Protein AF-U5E9Z9-F1 (afdb_monomer)

pLDDT: mean 71.98, std 27.3, range [23.38, 98.12]

InterPro domains:
  IPR000305 GIY-YIG endonuclease [PS50164] (237-315)
  IPR000305 GIY-YIG endonuclease [SM00465] (238-319)
  IPR006054 DNA polymerase III epsilon subunit, exonuclease domain [TIGR00573] (35-205)
  IPR012337 Ribonuclease H-like superfamily [SSF53098] (31-217)
  IPR013520 Ribonuclease H-like domain [PF00929] (39-196)
  IPR013520 Ribonuclease H-like domain [SM00479] (37-205)
  IPR035901 GIY-YIG endonuclease superfamily [G3DSA:3.40.1440.10] (225-321)
  IPR035901 GIY-YIG endonuclease superfamily [SSF82771] (238-316)
  IPR036397 Ribonuclease H superfamily [G3DSA:3.30.420.10] (33-204)
  IPR047296 UvrC/Cho-like, GIY-YIG domain [cd10434] (235-315)
  IPR050066 UvrABC system protein C [PTHR30562] (225-515)

Sequence (784 aa):
MSDPRPTLLAVPDPVPLPAAARQLAFDELDTPLYDTTFVVVDLETTGTSPDGDSITEIGAVKVRGGEVLGEFATLVNPGFAIPPAIVQITGITTAMVYEAPRIEAVLPGFLEFAAGAVLVAHNARFDTAFLKAAAARQDIAWPNPQVLCTVKLARRVLTRDEAPSARLGVLAQILGASTTPTHRALDDARATVDVLHALIGRVGNQGVHSLTELLDYLPGVTGTQRAKRTFATDLPSAPGVYLFRGPSDEVLYIGTAVNLRRRVRNYFTGSETRGRMKEMVALAIRVDHVVCAHGLEAGVRELRLLAAHAPPYNRRSKFPRRGWWLTLTDEPFPRLTAVRTPSRTALGPFTSRTDAVDVAATIAEFAGLRTCATRLSRSARHTCPPAAVGGCPAARADGDLDAANYAPATHAVLDLFTGRADTLLRAMLDRIETYSAAQHFEAAARLRDRAAAVVTMLHRTQRLAALARLAELIVALPDGEGGWEFSVIRYGRLAAAGTARRGTPPMAIVDQIVASAETVVPDLGDAASSPRHPRPTLPTTITPPGAATSPIAHTADTAGALFTHVARTAHNGLSAHGGPAHDGRAAHDGPAHNDHAAHTHDGRPARNGRAAHDSRPGCNGCAAHDGRPGCNGCAAHDGSAAHDGPAHNDLAAHDGPVHDGCPARNGRAAHDGRFGRNGCAAHDCCPGCNGCAARDGGAAHDGPAVDDSPVAHTADDIPPLRGAPPEEVGVIARWLSKPGARIVRTSDGYCEPLYGAARWKGWAELARTAATTPSAGEQYLAQR

Secondary structure (DSSP, 8-state):
----PPP-PPPPPPPPPP-------GGGG--BTTT--EEEEEEEESSS-TTT--EEEEEEEEEETTEEEEEEEEE-B-SSPPPHHHHHHH---HHHHHSSPBHHHHHHHHHHHTTTSEEEETTTHHHHHHHHHHHHTTT-------EEEHHHHHHHHS-TTT-S---HHHHHHHHT-SSPP-S-HHHHHHHHHHHHHHHHHHHHTTT--BHHHHHHHSS-S-HHHHHGGGGGTSS-SSSEEEEEE-TTS-EEEEEEESSHHHHHHTTSSTT---HHHHHHHHH--EEEEEE-SSHHHHHHHHHHHHHHH--TT-STTS-TT--EEEEE-SSSS--EEEESS--SS-EEEESSHHHHHHHHHHHHHHHT---------TT--------TTT--TT--TT----HHHHHHHHHHHHHHHHTS--HHHHHHHHHHHHHHHTT-HHHHHHHHHHHHHHHHHHHHHHHHHHHHH-S-EEEEEE-SSS-EEEEEEETTEEEEEEEE-TTS-HHHHHHHHHHTS--PPP----SS-S--PPPPPP----PPPPP------------------------------------------------------------------------------------------------------------------------------------PPP-PPPP---------------------------TT-S-TTTT--HHHHHHHHHHTTSTT-EEEEESS-----TTSGGGGHHHHHHHHHHHHSPPHHHHHHTT-

Nearest PDB structures (foldseek):
  8h2f-assembly1_A  TM=8.845E-01  e=2.358E-11  Streptococcus thermophilus DGCC 7710
  2ido-assembly1_A  TM=8.622E-01  e=1.540E-09  Escherichia coli
  2p1j-assembly1_A  TM=8.312E-01  e=3.449E-10  Thermotoga maritima MSB8
  1j53-assembly1_A  TM=8.358E-01  e=9.368E-09  Escherichia coli
  4fzz-assembly1_B  TM=8.104E-01  e=1.490E-08  Escherichia coli K-12

Solvent-accessible surface area (backbone atoms only — not comparable to full-atom values): 48835 Å² total; per-residue (Å²): 142,85,83,85,78,81,82,83,75,82,79,77,81,80,77,84,72,81,82,74,88,65,86,74,76,78,81,84,64,64,49,37,52,51,74,38,42,35,27,28,37,33,66,38,49,64,70,87,46,48,93,82,40,38,57,41,27,44,5,28,38,31,33,39,64,89,44,79,80,46,75,49,73,46,54,20,25,58,86,66,80,57,51,69,75,44,29,75,62,45,66,59,45,48,75,72,21,65,85,30,55,37,60,84,72,47,49,63,59,50,54,59,73,44,55,96,28,37,38,30,20,88,53,29,72,56,54,56,40,38,56,47,39,55,28,58,78,65,74,44,79,76,84,76,67,56,78,45,39,51,41,59,46,47,71,68,76,48,51,62,86,81,43,82,51,80,47,66,61,57,41,19,65,74,61,66,32,90,38,72,56,69,55,42,25,48,42,38,11,51,14,47,47,42,39,46,52,50,53,48,56,66,37,41,82,71,74,36,58,27,54,60,47,55,48,47,72,36,98,67,58,54,72,76,43,52,66,50,42,60,59,18,65,84,45,55,85,37,20,10,27,41,34,35,22,29,90,84,71,43,55,40,34,72,49,70,29,73,32,35,18,61,56,51,37,55,67,44,34,41,81,58,79,53,63,76,55,54,50,52,59,69,54,37,74,48,57,51,75,45,82,31,68,36,70,68,54,12,52,44,53,41,54,55,49,35,64,73,60,47,26,82,65,42,79,92,59,53,62,89,80,63,44,28,19,40,23,66,46,99,53,54,73,49,29,72,43,80,34,69,72,65,52,36,66,44,47,46,73,30,89,46,66,62,67,42,49,54,42,40,51,57,50,24,58,67,42,38,28,43,72,72,85,75,89,63,58,70,84,40,58,46,63,46,76,81,44,99,70,93,41,44,45,44,39,43,98,84,26,84,40,35,34,76,79,45,44,61,34,53,51,55,50,51,28,41,55,66,10,75,35,46,65,65,58,48,57,52,51,57,48,27,50,51,26,47,77,70,66,37,50,70,60,16,49,58,47,45,55,52,49,28,52,42,40,52,46,38,27,54,27,38,51,43,24,40,48,13,68,34,69,36,39,31,33,36,32,67,67,82,77,68,24,33,38,38,40,37,30,27,24,31,32,84,31,34,60,37,67,32,56,57,93,48,68,55,65,68,50,51,54,53,38,59,78,70,32,54,89,69,79,66,39,52,61,80,93,75,73,71,79,77,72,78,75,83,76,77,83,91,80,82,84,89,80,86,90,80,82,89,82,91,83,88,79,88,82,85,88,78,85,90,89,81,91,84,84,90,86,92,89,87,86,89,81,91,89,86,85,88,86,90,88,83,91,81,90,87,84,87,90,88,86,82,90,86,82,90,86,88,86,88,85,83,87,81,90,88,90,88,87,83,88,82,84,85,82,84,79,88,89,86,87,81,90,87,90,84,87,84,87,83,83,89,82,87,90,86,80,91,86,89,87,81,86,87,86,87,84,82,83,85,89,82,87,85,80,90,87,88,82,86,83,90,86,88,84,87,85,81,86,90,84,81,88,84,92,82,77,88,80,79,84,88,77,85,87,85,83,88,84,90,81,89,80,89,86,87,80,90,76,93,70,82,87,72,86,81,71,76,80,78,81,59,95,70,61,39,29,52,36,22,75,34,56,69,69,48,28,56,48,50,60,51,56,66,66,41,88,73,44,41,81,75,47,54,73,82,64,94,65,69,48,91,39,22,34,64,81,49,43,66,59,31,51,53,49,50,49,71,69,70,55,75,49,75,66,55,51,54,60,75,72,108

Structure (mmCIF, N/CA/C/O backbone):
data_AF-U5E9Z9-F1
#
_entry.id   AF-U5E9Z9-F1
#
loop_
_atom_site.group_PDB
_atom_site.id
_atom_site.type_symbol
_atom_site.label_atom_id
_atom_site.label_alt_id
_atom_site.label_comp_id
_atom_site.label_asym_id
_atom_site.label_entity_id
_atom_site.label_seq_id
_atom_site.pdbx_PDB_ins_code
_atom_site.Cartn_x
_atom_site.Cartn_y
_atom_site.Cartn_z
_atom_site.occupancy
_atom_site.B_iso_or_equiv
_atom_site.auth_seq_id
_atom_site.auth_comp_id
_atom_site.auth_asym_id
_atom_site.auth_atom_id
_atom_site.pdbx_PDB_model_num
ATOM 1 N N . MET A 1 1 ? 41.287 -33.788 -4.050 1.00 41.53 1 MET A N 1
ATOM 2 C CA . MET A 1 1 ? 39.815 -33.803 -3.913 1.00 41.53 1 MET A CA 1
ATOM 3 C C . MET A 1 1 ? 39.478 -33.518 -2.462 1.00 41.53 1 MET A C 1
ATOM 5 O O . MET A 1 1 ? 39.936 -34.282 -1.628 1.00 41.53 1 MET A O 1
ATOM 9 N N . SER A 1 2 ? 38.774 -32.419 -2.186 1.00 28.03 2 SER A N 1
ATOM 10 C CA . SER A 1 2 ? 37.946 -32.153 -0.993 1.00 28.03 2 SER A CA 1
ATOM 11 C C . SER A 1 2 ? 37.370 -30.742 -1.138 1.00 28.03 2 SER A C 1
ATOM 13 O O . SER A 1 2 ? 38.051 -29.865 -1.666 1.00 28.03 2 SER A O 1
ATOM 15 N N . ASP A 1 3 ? 36.118 -30.550 -0.733 1.00 28.19 3 ASP A N 1
ATOM 16 C CA . ASP A 1 3 ? 35.301 -29.373 -1.054 1.00 28.19 3 ASP A CA 1
ATOM 17 C C . ASP A 1 3 ? 35.149 -28.429 0.162 1.00 28.19 3 ASP A C 1
ATOM 19 O O . ASP A 1 3 ? 34.616 -28.859 1.193 1.00 28.19 3 ASP A O 1
ATOM 23 N N . PRO A 1 4 ? 35.615 -27.166 0.095 1.00 31.58 4 PRO A N 1
ATOM 24 C CA . PRO A 1 4 ? 35.482 -26.206 1.185 1.00 31.58 4 PRO A CA 1
ATOM 25 C C . PRO A 1 4 ? 34.096 -25.543 1.164 1.00 31.58 4 PRO A C 1
ATOM 27 O O . PRO A 1 4 ? 33.904 -24.471 0.588 1.00 31.58 4 PRO A O 1
ATOM 30 N N . ARG A 1 5 ? 33.124 -26.164 1.844 1.00 27.72 5 ARG A N 1
ATOM 31 C CA . ARG A 1 5 ? 31.789 -25.576 2.057 1.00 27.72 5 ARG A CA 1
ATOM 32 C C . ARG A 1 5 ? 31.900 -24.161 2.660 1.00 27.72 5 ARG A C 1
ATOM 34 O O . ARG A 1 5 ? 32.530 -24.021 3.710 1.00 27.72 5 ARG A O 1
ATOM 41 N N . PRO A 1 6 ? 31.258 -23.130 2.082 1.00 29.59 6 PRO A N 1
ATOM 42 C CA . PRO A 1 6 ? 31.251 -21.796 2.670 1.00 29.59 6 PRO A CA 1
ATOM 43 C C . PRO A 1 6 ? 30.373 -21.759 3.928 1.00 29.59 6 PRO A C 1
ATOM 45 O O . PRO A 1 6 ? 29.223 -22.203 3.916 1.00 29.59 6 PRO A O 1
ATOM 48 N N . THR A 1 7 ? 30.901 -21.195 5.014 1.00 26.64 7 THR A N 1
ATOM 49 C CA . THR A 1 7 ? 30.147 -20.970 6.252 1.00 26.64 7 THR A CA 1
ATOM 50 C C . THR A 1 7 ? 29.050 -19.932 6.023 1.00 26.64 7 THR A C 1
ATOM 52 O O . THR A 1 7 ? 29.334 -18.788 5.671 1.00 26.64 7 THR A O 1
ATOM 55 N N . LEU A 1 8 ? 27.795 -20.311 6.274 1.00 27.25 8 LEU A N 1
ATOM 56 C CA . LEU A 1 8 ? 26.671 -19.377 6.331 1.00 27.25 8 LEU A CA 1
ATOM 57 C C . LEU A 1 8 ? 26.838 -18.438 7.534 1.00 27.25 8 LEU A C 1
ATOM 59 O O . LEU A 1 8 ? 26.575 -18.821 8.673 1.00 27.25 8 LEU A O 1
ATOM 63 N N . LEU A 1 9 ? 27.258 -17.200 7.273 1.00 27.38 9 LEU A N 1
ATOM 64 C CA . LEU A 1 9 ? 27.105 -16.106 8.228 1.00 27.38 9 LEU A CA 1
ATOM 65 C C . LEU A 1 9 ? 25.610 -15.818 8.402 1.00 27.38 9 LEU A C 1
ATOM 67 O O . LEU A 1 9 ? 24.903 -15.575 7.423 1.00 27.38 9 LEU A O 1
ATOM 71 N N . ALA A 1 10 ? 25.134 -15.849 9.646 1.00 25.44 10 ALA A N 1
ATOM 72 C CA . ALA A 1 10 ? 23.767 -15.468 9.968 1.00 25.44 10 ALA A CA 1
ATOM 73 C C . ALA A 1 10 ? 23.550 -13.983 9.640 1.00 25.44 10 ALA A C 1
ATOM 75 O O . ALA A 1 10 ? 24.251 -13.112 10.155 1.00 25.44 10 ALA A O 1
ATOM 76 N N . VAL A 1 11 ? 22.574 -13.703 8.777 1.00 28.06 11 VAL A N 1
ATOM 77 C CA . VAL A 1 11 ? 22.112 -12.338 8.510 1.00 28.06 11 VAL A CA 1
ATOM 78 C C . VAL A 1 11 ? 21.304 -11.881 9.732 1.00 28.06 11 VAL A C 1
ATOM 80 O O . VAL A 1 11 ? 20.376 -12.599 10.107 1.00 28.06 11 VAL A O 1
ATOM 83 N N . PRO A 1 12 ? 21.627 -10.741 10.372 1.00 29.59 12 PRO A N 1
ATOM 84 C CA . PRO A 1 12 ? 20.818 -10.217 11.468 1.00 29.59 12 PRO A CA 1
ATOM 85 C C . PRO A 1 12 ? 19.434 -9.796 10.958 1.00 29.59 12 PRO A C 1
ATOM 87 O O . PRO A 1 12 ? 19.308 -9.311 9.829 1.00 29.59 12 PRO A O 1
ATOM 90 N N . ASP A 1 13 ? 18.404 -9.965 11.788 1.00 28.16 13 ASP A N 1
ATOM 91 C CA . ASP A 1 13 ? 17.030 -9.626 11.414 1.00 28.16 13 ASP A CA 1
ATOM 92 C C . ASP A 1 13 ? 16.894 -8.147 10.994 1.00 28.16 13 ASP A C 1
ATOM 94 O O . ASP A 1 13 ? 17.479 -7.257 11.624 1.00 28.16 13 ASP A O 1
ATOM 98 N N . PRO A 1 14 ? 16.130 -7.848 9.926 1.00 28.08 14 PRO A N 1
ATOM 99 C CA . PRO A 1 14 ? 16.025 -6.497 9.397 1.00 28.08 14 PRO A CA 1
ATOM 100 C C . PRO A 1 14 ? 15.265 -5.583 10.365 1.00 28.08 14 PRO A C 1
ATOM 102 O O . PRO A 1 14 ? 14.069 -5.762 10.604 1.00 28.08 14 PRO A O 1
ATOM 105 N N . VAL A 1 15 ? 15.959 -4.557 10.869 1.00 26.73 15 VAL A N 1
ATOM 106 C CA . VAL A 1 15 ? 15.390 -3.509 11.732 1.00 26.73 15 VAL A CA 1
ATOM 107 C C . VAL A 1 15 ? 14.136 -2.898 11.075 1.00 26.73 15 VAL A C 1
ATOM 109 O O . VAL A 1 15 ? 14.206 -2.485 9.912 1.00 26.73 15 VAL A O 1
ATOM 112 N N . PRO A 1 16 ? 12.988 -2.807 11.779 1.00 26.80 16 PRO A N 1
ATOM 113 C CA . PRO A 1 16 ? 11.764 -2.253 11.209 1.00 26.80 16 PRO A CA 1
ATOM 114 C C . PRO A 1 16 ? 11.919 -0.786 10.782 1.00 26.80 16 PRO A C 1
ATOM 116 O O . PRO A 1 16 ? 12.123 0.103 11.607 1.00 26.80 16 PRO A O 1
ATOM 119 N N . LEU A 1 17 ? 11.768 -0.517 9.482 1.00 26.89 17 LEU A N 1
ATOM 120 C CA . LEU A 1 17 ? 11.734 0.849 8.954 1.00 26.89 17 LEU A CA 1
ATOM 121 C C . LEU A 1 17 ? 10.488 1.609 9.460 1.00 26.89 17 LEU A C 1
ATOM 123 O O . LEU A 1 17 ? 9.406 1.015 9.541 1.00 26.89 17 LEU A O 1
ATOM 127 N N . PRO A 1 18 ? 10.594 2.923 9.748 1.00 24.81 18 PRO A N 1
ATOM 128 C CA . PRO A 1 18 ? 9.508 3.705 10.335 1.00 24.81 18 PRO A CA 1
ATOM 129 C C . PRO A 1 18 ? 8.244 3.722 9.461 1.00 24.81 18 PRO A C 1
ATOM 131 O O . PRO A 1 18 ? 8.286 3.865 8.235 1.00 24.81 18 PRO A O 1
ATOM 134 N N . ALA A 1 19 ? 7.087 3.571 10.109 1.00 28.98 19 ALA A N 1
ATOM 135 C CA . ALA A 1 19 ? 5.822 3.228 9.463 1.00 28.98 19 ALA A CA 1
ATOM 136 C C . ALA A 1 19 ? 5.148 4.405 8.723 1.00 28.98 19 ALA A C 1
ATOM 138 O O . ALA A 1 19 ? 4.142 4.960 9.170 1.00 28.98 19 ALA A O 1
ATOM 139 N N . ALA A 1 20 ? 5.646 4.743 7.530 1.00 27.55 20 ALA A N 1
ATOM 140 C CA . ALA A 1 20 ? 4.995 5.694 6.627 1.00 27.55 20 ALA A CA 1
ATOM 141 C C . ALA A 1 20 ? 3.526 5.297 6.351 1.00 27.55 20 ALA A C 1
ATOM 143 O O . ALA A 1 20 ? 3.250 4.219 5.820 1.00 27.55 20 ALA A O 1
ATOM 144 N N . ALA A 1 21 ? 2.589 6.186 6.708 1.00 30.02 21 ALA A N 1
ATOM 145 C CA . ALA A 1 21 ? 1.150 5.944 6.882 1.00 30.02 21 ALA A CA 1
ATOM 146 C C . ALA A 1 21 ? 0.511 4.877 5.956 1.00 30.02 21 ALA A C 1
ATOM 148 O O . ALA A 1 21 ? -0.036 5.167 4.874 1.00 30.02 21 ALA A O 1
ATOM 149 N N . ARG A 1 22 ? 0.514 3.626 6.437 1.00 28.66 22 ARG A N 1
ATOM 150 C CA . ARG A 1 22 ? -0.306 2.530 5.910 1.00 28.66 22 ARG A CA 1
ATOM 151 C C . ARG A 1 22 ? -1.764 2.770 6.296 1.00 28.66 22 ARG A C 1
ATOM 153 O O . ARG A 1 22 ? -2.074 3.269 7.372 1.00 28.66 22 ARG A O 1
ATOM 160 N N . GLN A 1 23 ? -2.679 2.355 5.425 1.00 31.91 23 GLN A N 1
ATOM 161 C CA . GLN A 1 23 ? -4.020 2.004 5.881 1.00 31.91 23 GLN A CA 1
ATOM 162 C C . GLN A 1 23 ? -3.850 0.701 6.671 1.00 31.91 23 GLN A C 1
ATOM 164 O O . GLN A 1 23 ? -3.519 -0.317 6.065 1.00 31.91 23 GLN A O 1
ATOM 169 N N . LEU A 1 24 ? -3.948 0.776 8.003 1.00 29.23 24 LEU A N 1
ATOM 170 C CA . LEU A 1 24 ? -3.642 -0.347 8.897 1.00 29.23 24 LEU A CA 1
ATOM 171 C C . LEU A 1 24 ? -4.461 -1.593 8.526 1.00 29.23 24 LEU A C 1
ATOM 173 O O . LEU A 1 24 ? -5.646 -1.494 8.182 1.00 29.23 24 LEU A O 1
ATOM 177 N N . ALA A 1 25 ? -3.794 -2.751 8.580 1.00 29.69 25 ALA A N 1
ATOM 178 C CA . ALA A 1 25 ? -4.452 -4.053 8.543 1.00 29.69 25 ALA A CA 1
ATOM 179 C C . ALA A 1 25 ? -5.248 -4.253 9.845 1.00 29.69 25 ALA A C 1
ATOM 181 O O . ALA A 1 25 ? -5.073 -3.504 10.803 1.00 29.69 25 ALA A O 1
ATOM 182 N N . PHE A 1 26 ? -6.200 -5.185 9.861 1.00 37.19 26 PHE A N 1
ATOM 183 C CA . PHE A 1 26 ? -7.297 -5.137 10.839 1.00 37.19 26 PHE A CA 1
ATOM 184 C C . PHE A 1 26 ? -7.075 -5.966 12.114 1.00 37.19 26 PHE A C 1
ATOM 186 O O . PHE A 1 26 ? -7.968 -6.055 12.964 1.00 37.19 26 PHE A O 1
ATOM 193 N N . ASP A 1 27 ? -5.882 -6.539 12.239 1.00 33.78 27 ASP A N 1
ATOM 194 C CA . ASP A 1 27 ? -5.552 -7.578 13.215 1.00 33.78 27 ASP A CA 1
ATOM 195 C C . ASP A 1 27 ? -5.241 -6.981 14.607 1.00 33.78 27 ASP A C 1
ATOM 197 O O . ASP A 1 27 ? -5.451 -7.629 15.624 1.00 33.78 27 ASP A O 1
ATOM 201 N N . GLU A 1 28 ? -4.868 -5.696 14.671 1.00 40.69 28 GLU A N 1
ATOM 202 C CA . GLU A 1 28 ? -4.524 -4.950 15.902 1.00 40.69 28 GLU A CA 1
ATOM 203 C C . GLU A 1 28 ? -5.744 -4.368 16.661 1.00 40.69 28 GLU A C 1
ATOM 205 O O . GLU A 1 28 ? -5.583 -3.608 17.614 1.00 40.69 28 GLU A O 1
ATOM 210 N N . LEU A 1 29 ? -6.979 -4.635 16.210 1.00 44.88 29 LEU A N 1
ATOM 211 C CA . LEU A 1 29 ? -8.176 -3.861 16.601 1.00 44.88 29 LEU A CA 1
ATOM 212 C C . LEU A 1 29 ? -9.274 -4.649 17.343 1.00 44.88 29 LEU A C 1
ATOM 214 O O . LEU A 1 29 ? -10.394 -4.144 17.450 1.00 44.88 29 LEU A O 1
ATOM 218 N N . ASP A 1 30 ? -9.011 -5.884 17.776 1.00 54.00 30 ASP A N 1
ATOM 219 C CA . ASP A 1 30 ? -9.949 -6.705 18.579 1.00 54.00 30 ASP A CA 1
ATOM 220 C C . ASP A 1 30 ? -9.306 -7.309 19.833 1.00 54.00 30 ASP A C 1
ATOM 222 O O . ASP A 1 30 ? -9.936 -8.119 20.507 1.00 54.00 30 ASP A O 1
ATOM 226 N N . THR A 1 31 ? -8.074 -6.903 20.161 1.00 63.38 31 THR A N 1
ATOM 227 C CA . THR A 1 31 ? -7.359 -7.326 21.367 1.00 63.38 31 THR A CA 1
ATOM 228 C C . THR A 1 31 ? -8.283 -7.221 22.588 1.00 63.38 31 THR A C 1
ATOM 230 O O . THR A 1 31 ? -8.777 -6.119 22.881 1.00 63.38 31 THR A O 1
ATOM 233 N N . PRO A 1 32 ? -8.556 -8.338 23.292 1.00 80.06 32 PRO A N 1
ATOM 234 C CA . PRO A 1 32 ? -9.301 -8.309 24.542 1.00 80.06 32 PRO A CA 1
ATOM 235 C C . PRO A 1 32 ? -8.670 -7.325 25.528 1.00 80.06 32 PRO A C 1
ATOM 237 O O . PRO A 1 32 ? -7.457 -7.114 25.515 1.00 80.06 32 PRO A O 1
ATOM 240 N N . LEU A 1 33 ? -9.463 -6.741 26.428 1.00 84.75 33 LEU A N 1
ATOM 241 C CA . LEU A 1 33 ? -8.926 -5.853 27.469 1.00 84.75 33 LEU A CA 1
ATOM 242 C C . LEU A 1 33 ? -7.902 -6.569 28.369 1.00 84.75 33 LEU A C 1
ATOM 244 O O . LEU A 1 33 ? -6.987 -5.927 28.869 1.00 84.75 33 LEU A O 1
ATOM 248 N N . TYR A 1 34 ? -8.010 -7.895 28.499 1.00 83.12 34 TYR A N 1
ATOM 249 C CA . TYR A 1 34 ? -7.023 -8.749 29.164 1.00 83.12 34 TYR A CA 1
ATOM 250 C C . TYR A 1 34 ? -5.678 -8.815 28.410 1.00 83.12 34 TYR A C 1
ATOM 252 O O . TYR A 1 34 ? -4.617 -8.693 29.014 1.00 83.12 34 TYR A O 1
ATOM 260 N N . ASP A 1 35 ? -5.702 -8.936 27.080 1.00 84.69 35 ASP A N 1
ATOM 261 C CA . ASP A 1 35 ? -4.495 -8.987 26.241 1.00 84.69 35 ASP A CA 1
ATOM 262 C C . ASP A 1 35 ? -3.916 -7.610 25.892 1.00 84.69 35 ASP A C 1
ATOM 264 O O . ASP A 1 35 ? -2.816 -7.511 25.344 1.00 84.69 35 ASP A O 1
ATOM 268 N N . THR A 1 36 ? -4.650 -6.540 26.189 1.00 90.50 36 THR A N 1
ATOM 269 C CA . THR A 1 36 ? -4.230 -5.170 25.903 1.00 90.50 36 THR A CA 1
ATOM 270 C C . THR A 1 36 ? -3.182 -4.728 26.920 1.00 90.50 36 THR A C 1
ATOM 272 O O . THR A 1 36 ? -3.454 -4.664 28.116 1.00 90.50 36 THR A O 1
ATOM 275 N N . THR A 1 37 ? -1.988 -4.377 26.441 1.00 95.12 37 THR A N 1
ATOM 276 C CA . THR A 1 37 ? -0.969 -3.725 27.271 1.00 95.12 37 THR A CA 1
ATOM 277 C C . THR A 1 37 ? -1.286 -2.239 27.406 1.00 95.12 37 THR A C 1
ATOM 279 O O . THR A 1 37 ? -1.346 -1.513 26.409 1.00 95.12 37 THR A O 1
ATOM 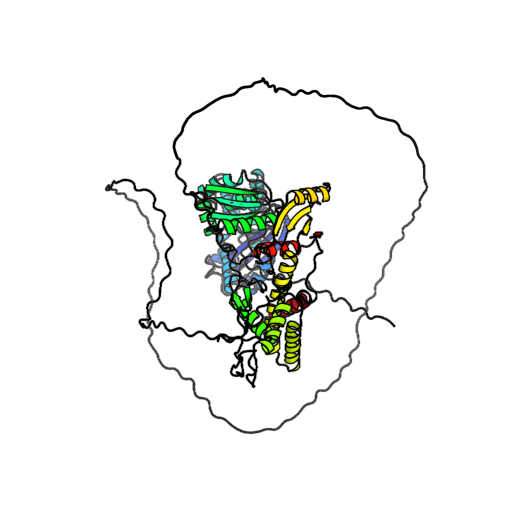282 N N . PHE A 1 38 ? -1.433 -1.772 28.640 1.00 96.50 38 PHE A N 1
ATOM 283 C CA . PHE A 1 38 ? -1.566 -0.361 28.982 1.00 96.50 38 PHE A CA 1
ATOM 284 C C . PHE A 1 38 ? -0.253 0.151 29.586 1.00 96.50 38 PHE A C 1
ATOM 286 O O . PHE A 1 38 ? 0.442 -0.581 30.286 1.00 96.50 38 PHE A O 1
ATOM 293 N N . VAL A 1 39 ? 0.077 1.415 29.340 1.00 98.12 39 VAL A N 1
ATOM 294 C CA . VAL A 1 39 ? 1.048 2.171 30.139 1.00 98.12 39 VAL A CA 1
ATOM 295 C C . VAL A 1 39 ? 0.286 3.317 30.771 1.00 98.12 39 VAL A C 1
ATOM 297 O O . VAL A 1 39 ? -0.141 4.245 30.083 1.00 98.12 39 VAL A O 1
ATOM 300 N N . VAL A 1 40 ? 0.071 3.213 32.078 1.00 97.81 40 VAL A N 1
ATOM 301 C CA . VAL A 1 40 ? -0.455 4.310 32.884 1.00 97.81 40 VAL A CA 1
ATOM 302 C C . VAL A 1 40 ? 0.706 5.254 33.168 1.00 97.81 40 VAL A C 1
ATOM 304 O O . VAL A 1 40 ? 1.749 4.783 33.604 1.00 97.81 40 VAL A O 1
ATOM 307 N N . VAL A 1 41 ? 0.554 6.545 32.886 1.00 97.62 41 VAL A N 1
ATOM 308 C CA . VAL A 1 41 ? 1.548 7.594 33.151 1.00 97.62 41 VAL A CA 1
ATOM 309 C C . VAL A 1 41 ? 0.911 8.718 33.960 1.00 97.62 41 VAL A C 1
ATOM 311 O O . VAL A 1 41 ? -0.274 9.009 33.791 1.00 97.62 41 VAL A O 1
ATOM 314 N N . ASP A 1 42 ? 1.721 9.348 34.795 1.00 97.25 42 ASP A N 1
ATOM 315 C CA . ASP A 1 42 ? 1.444 10.608 35.475 1.00 97.25 42 ASP A CA 1
ATOM 316 C C . ASP A 1 42 ? 2.719 11.483 35.428 1.00 97.25 42 ASP A C 1
ATOM 318 O O . ASP A 1 42 ? 3.824 10.961 35.215 1.00 97.25 42 ASP A O 1
ATOM 322 N N . LEU A 1 43 ? 2.579 12.807 35.540 1.00 96.56 43 LEU A N 1
ATOM 323 C CA . LEU A 1 43 ? 3.671 13.775 35.374 1.00 96.56 43 LEU A CA 1
ATOM 324 C C . LEU A 1 43 ? 3.571 14.909 36.395 1.00 96.56 43 LEU A C 1
ATOM 326 O O . LEU A 1 43 ? 2.640 15.715 36.339 1.00 96.56 43 LEU A O 1
ATOM 330 N N . GLU A 1 44 ? 4.622 15.089 37.191 1.00 95.94 44 GLU A N 1
ATOM 331 C CA . GLU A 1 44 ? 4.804 16.336 37.935 1.00 95.94 44 GLU A CA 1
ATOM 332 C C . GLU A 1 44 ? 5.551 17.360 37.069 1.00 95.94 44 GLU A C 1
ATOM 334 O O . GLU A 1 44 ? 6.446 17.015 36.287 1.00 95.94 44 GLU A O 1
ATOM 339 N N . THR A 1 45 ? 5.158 18.634 37.163 1.00 94.81 45 THR A N 1
ATOM 340 C CA . THR A 1 45 ? 5.647 19.711 36.280 1.00 94.81 45 THR A CA 1
ATOM 341 C C . THR A 1 45 ? 5.799 21.043 37.020 1.00 94.81 45 THR A C 1
ATOM 343 O O . THR A 1 45 ? 5.261 21.230 38.109 1.00 94.81 45 THR A O 1
ATOM 346 N N . THR A 1 46 ? 6.501 22.012 36.423 1.00 92.94 46 THR A N 1
ATOM 347 C CA . THR A 1 46 ? 6.701 23.355 37.004 1.00 92.94 46 THR A CA 1
ATOM 348 C C . THR A 1 46 ? 5.475 24.275 36.940 1.00 92.94 46 THR A C 1
ATOM 350 O O . THR A 1 46 ? 5.562 25.409 37.409 1.00 92.94 46 THR A O 1
ATOM 353 N N . GLY A 1 47 ? 4.347 23.818 36.385 1.00 89.94 47 GLY A N 1
ATOM 354 C CA . GLY A 1 47 ? 3.171 24.660 36.178 1.00 89.94 47 GLY A CA 1
ATOM 355 C C . GLY A 1 47 ? 2.040 23.954 35.432 1.00 89.94 47 GLY A C 1
ATOM 356 O O . GLY A 1 47 ? 1.539 22.927 35.877 1.00 89.94 47 GLY A O 1
ATOM 357 N N . THR A 1 48 ? 1.564 24.544 34.332 1.00 88.81 48 THR A N 1
ATOM 358 C CA . THR A 1 48 ? 0.412 24.021 33.563 1.00 88.81 48 THR A CA 1
ATOM 359 C C . THR A 1 48 ? 0.474 24.248 32.049 1.00 88.81 48 THR A C 1
ATOM 361 O O . THR A 1 48 ? -0.415 23.777 31.336 1.00 88.81 48 THR A O 1
ATOM 364 N N . SER A 1 49 ? 1.492 24.947 31.540 1.00 91.62 49 SER A N 1
ATOM 365 C CA . SER A 1 49 ? 1.640 25.305 30.129 1.00 91.62 49 SER A CA 1
ATOM 366 C C . SER A 1 49 ? 2.745 24.475 29.461 1.00 91.62 49 SER A C 1
ATOM 368 O O . SER A 1 49 ? 3.918 24.783 29.651 1.00 91.62 49 SER A O 1
ATOM 370 N N . PRO A 1 50 ? 2.429 23.468 28.623 1.00 88.31 50 PRO A N 1
ATOM 371 C CA . PRO A 1 50 ? 3.435 22.628 27.958 1.00 88.31 50 PRO A CA 1
ATOM 372 C C . PRO A 1 50 ? 4.488 23.394 27.143 1.00 88.31 50 PRO A C 1
ATOM 374 O O . PRO A 1 50 ? 5.577 22.872 26.899 1.00 88.31 50 PRO A O 1
ATOM 377 N N . ASP A 1 51 ? 4.162 24.617 26.717 1.00 83.31 51 ASP A N 1
ATOM 378 C CA . ASP A 1 51 ? 5.012 25.480 25.896 1.00 83.31 51 ASP A CA 1
ATOM 379 C C . ASP A 1 51 ? 6.016 26.312 26.723 1.00 83.31 51 ASP A C 1
ATOM 381 O O . ASP A 1 51 ? 7.012 26.769 26.166 1.00 83.31 51 ASP A O 1
ATOM 385 N N . GLY A 1 52 ? 5.782 26.495 28.032 1.00 82.44 52 GLY A N 1
ATOM 386 C CA . GLY A 1 52 ? 6.630 27.304 28.927 1.00 82.44 52 GLY A CA 1
ATOM 387 C C . GLY A 1 52 ? 7.092 26.611 30.216 1.00 82.44 52 GLY A C 1
ATOM 388 O O . GLY A 1 52 ? 8.069 27.049 30.815 1.00 82.44 52 GLY A O 1
ATOM 389 N N . ASP A 1 53 ? 6.428 25.529 30.623 1.00 93.19 53 ASP A N 1
ATOM 390 C CA . ASP A 1 53 ? 6.747 24.727 31.804 1.00 93.19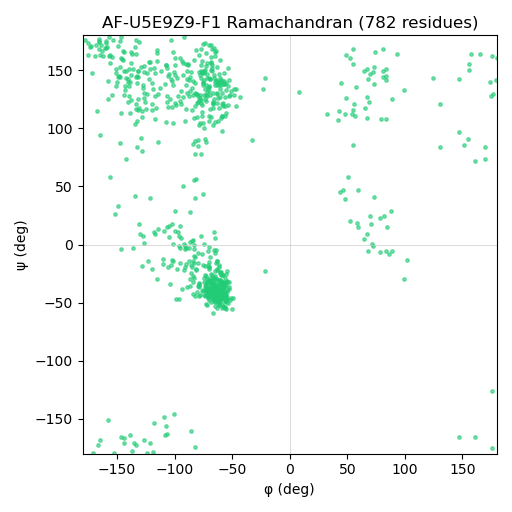 53 ASP A CA 1
ATOM 391 C C . ASP A 1 53 ? 7.529 23.450 31.450 1.00 93.19 53 ASP A C 1
ATOM 393 O O . ASP A 1 53 ? 7.407 22.880 30.358 1.00 93.19 53 ASP A O 1
ATOM 397 N N . SER A 1 54 ? 8.299 22.964 32.423 1.00 93.12 54 SER A N 1
ATOM 398 C CA . SER A 1 54 ? 9.097 21.737 32.334 1.00 93.12 54 SER A CA 1
ATOM 399 C C . SER A 1 54 ? 8.495 20.603 33.165 1.00 93.12 54 SER A C 1
ATOM 401 O O . SER A 1 54 ? 7.825 20.833 34.170 1.00 93.12 54 SER A O 1
ATOM 403 N N . ILE A 1 55 ? 8.783 19.363 32.768 1.00 96.75 55 ILE A N 1
ATOM 404 C CA . ILE A 1 55 ? 8.519 18.158 33.568 1.00 96.75 55 ILE A CA 1
ATOM 405 C C . ILE A 1 55 ? 9.572 18.072 34.688 1.00 96.75 55 ILE A C 1
ATOM 407 O O . ILE A 1 55 ? 10.744 18.358 34.438 1.00 96.75 55 ILE A O 1
ATOM 411 N N . THR A 1 56 ? 9.161 17.679 35.896 1.00 96.12 56 THR A N 1
ATOM 412 C CA . THR A 1 56 ? 10.022 17.500 37.083 1.00 96.12 56 THR A CA 1
ATOM 413 C C . THR A 1 56 ? 10.013 16.073 37.638 1.00 96.12 56 THR A C 1
ATOM 415 O O . THR A 1 56 ? 10.974 15.679 38.297 1.00 96.12 56 THR A O 1
ATOM 418 N N . GLU A 1 57 ? 8.993 15.265 37.337 1.00 97.44 57 GLU A N 1
ATOM 419 C CA . GLU A 1 57 ? 8.990 13.813 37.561 1.00 97.44 57 GLU A CA 1
ATOM 420 C C . GLU A 1 57 ? 8.160 13.107 36.481 1.00 97.44 57 GLU A C 1
ATOM 422 O O . GLU A 1 57 ? 7.132 13.624 36.045 1.00 97.44 57 GLU A O 1
ATOM 427 N N . ILE A 1 58 ? 8.599 11.917 36.062 1.00 98.00 58 ILE A N 1
ATOM 428 C CA . ILE A 1 58 ? 7.794 10.976 35.274 1.00 98.00 58 ILE A CA 1
ATOM 429 C C . ILE A 1 58 ? 7.604 9.714 36.102 1.00 98.00 58 ILE A C 1
ATOM 431 O O . ILE A 1 58 ? 8.588 9.117 36.543 1.00 98.00 58 ILE A O 1
ATOM 435 N N . GLY A 1 59 ? 6.354 9.283 36.256 1.00 97.56 59 GLY A N 1
ATOM 436 C CA . GLY A 1 59 ? 5.999 7.991 36.828 1.00 97.56 59 GLY A CA 1
ATOM 437 C C . GLY A 1 59 ? 5.076 7.240 35.883 1.00 97.56 59 GLY A C 1
ATOM 438 O O . GLY A 1 59 ? 4.104 7.797 35.377 1.00 97.56 59 GLY A O 1
ATOM 439 N N . ALA A 1 60 ? 5.390 5.979 35.602 1.00 97.88 60 ALA A N 1
ATOM 440 C CA . ALA A 1 60 ? 4.581 5.145 34.733 1.00 97.88 60 ALA A CA 1
ATOM 441 C C . ALA A 1 60 ? 4.619 3.665 35.125 1.00 97.88 60 ALA A C 1
ATOM 443 O O . ALA A 1 60 ? 5.651 3.132 35.530 1.00 97.88 60 ALA A O 1
ATOM 444 N N . VAL A 1 61 ? 3.488 2.986 34.938 1.00 98.00 61 VAL A N 1
ATOM 445 C CA . VAL A 1 61 ? 3.292 1.564 35.238 1.00 98.00 61 VAL A CA 1
ATOM 446 C C . VAL A 1 61 ? 2.768 0.869 33.983 1.00 98.00 61 VAL A C 1
ATOM 448 O O . VAL A 1 61 ? 1.739 1.259 33.423 1.00 98.00 61 VAL A O 1
ATOM 451 N N . LYS A 1 62 ? 3.478 -0.161 33.516 1.00 97.88 62 LYS A N 1
ATOM 452 C CA . LYS A 1 62 ? 3.100 -0.976 32.354 1.00 97.88 62 LYS A CA 1
ATOM 453 C C . LYS A 1 62 ? 2.344 -2.206 32.837 1.00 97.88 62 LYS A C 1
ATOM 455 O O . LYS A 1 62 ? 2.892 -2.985 33.611 1.00 97.88 62 LYS A O 1
ATOM 460 N N . VAL A 1 63 ? 1.105 -2.391 32.386 1.00 95.94 63 VAL A N 1
ATOM 461 C CA . VAL A 1 63 ? 0.212 -3.465 32.853 1.00 95.94 63 VAL A CA 1
ATOM 462 C C . VAL A 1 63 ? -0.438 -4.228 31.700 1.00 95.94 63 VAL A C 1
ATOM 464 O O . VAL A 1 63 ? -0.702 -3.659 30.640 1.00 95.94 63 VAL A O 1
ATOM 467 N N . ARG A 1 64 ? -0.724 -5.515 31.910 1.00 94.00 64 ARG A N 1
ATOM 468 C CA . ARG A 1 64 ? -1.523 -6.369 31.011 1.00 94.00 64 ARG A CA 1
ATOM 469 C C . ARG A 1 64 ? -2.243 -7.428 31.843 1.00 94.00 64 ARG A C 1
ATOM 471 O O . ARG A 1 64 ? -1.669 -7.950 32.787 1.00 94.00 64 ARG A O 1
ATOM 478 N N . GLY A 1 65 ? -3.496 -7.739 31.521 1.00 83.69 65 GLY A N 1
ATOM 479 C CA . GLY A 1 65 ? -4.262 -8.796 32.199 1.00 83.69 65 GLY A CA 1
ATOM 480 C C . GLY A 1 65 ? -4.569 -8.569 33.688 1.00 83.69 65 GLY A C 1
ATOM 481 O O . GLY A 1 65 ? -5.148 -9.447 34.319 1.00 83.69 65 GLY A O 1
ATOM 482 N N . GLY A 1 66 ? -4.210 -7.405 34.242 1.00 82.94 66 GLY A N 1
ATOM 483 C CA . GLY A 1 66 ? -4.218 -7.112 35.680 1.00 82.94 66 GLY A CA 1
ATOM 484 C C . GLY A 1 66 ? -2.831 -7.157 36.338 1.00 82.94 66 GLY A C 1
ATOM 485 O O . GLY A 1 66 ? -2.679 -6.660 37.449 1.00 82.94 66 GLY A O 1
ATOM 486 N N . GLU A 1 67 ? -1.815 -7.695 35.658 1.00 90.06 67 GLU A N 1
ATOM 487 C CA . GLU A 1 67 ? -0.444 -7.831 36.163 1.00 90.06 67 GLU A CA 1
ATOM 488 C C . GLU A 1 67 ? 0.437 -6.633 35.773 1.00 90.06 67 GLU A C 1
ATOM 490 O O . GLU A 1 67 ? 0.302 -6.070 34.681 1.00 90.06 67 GLU A O 1
ATOM 495 N N . VAL A 1 68 ? 1.375 -6.265 36.654 1.00 95.12 68 VAL A N 1
ATOM 496 C CA . VAL A 1 68 ? 2.403 -5.246 36.389 1.00 95.12 68 VAL A CA 1
ATOM 497 C C . VAL A 1 68 ? 3.586 -5.892 35.669 1.00 95.12 68 VAL A C 1
ATOM 499 O O . VAL A 1 68 ? 4.279 -6.740 36.223 1.00 95.12 68 VAL A O 1
ATOM 502 N N . LEU A 1 69 ? 3.831 -5.460 34.432 1.00 94.38 69 LEU A N 1
ATOM 503 C CA . LEU A 1 69 ? 4.950 -5.896 33.590 1.00 94.38 69 LEU A CA 1
ATOM 504 C C . LEU A 1 69 ? 6.239 -5.099 33.849 1.00 94.38 69 LEU A C 1
ATOM 506 O O . LEU A 1 69 ? 7.316 -5.520 33.435 1.00 94.38 69 LEU A O 1
ATOM 510 N N . GLY A 1 70 ? 6.130 -3.929 34.480 1.00 96.06 70 GLY A N 1
ATOM 51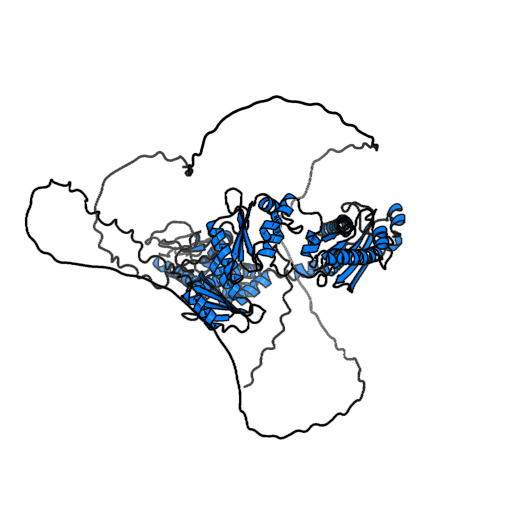1 C CA . GLY A 1 70 ? 7.261 -3.082 34.844 1.00 96.06 70 GLY A CA 1
ATOM 512 C C . GLY A 1 70 ? 6.841 -1.663 35.218 1.00 96.06 70 GLY A C 1
ATOM 513 O O . GLY A 1 70 ? 5.736 -1.220 34.903 1.00 96.06 70 GLY A O 1
ATOM 514 N N . GLU A 1 71 ? 7.752 -0.941 35.862 1.00 97.81 71 GLU A N 1
ATOM 515 C CA . GLU A 1 71 ? 7.587 0.456 36.267 1.00 97.81 71 GLU A CA 1
ATOM 516 C C . GLU A 1 71 ? 8.723 1.305 35.682 1.00 97.81 71 GLU A C 1
ATOM 518 O O . GLU A 1 71 ? 9.850 0.834 35.527 1.00 97.81 71 GLU A O 1
ATOM 523 N N . PHE A 1 72 ? 8.423 2.561 35.363 1.00 97.50 72 PHE A N 1
ATOM 524 C CA . PHE A 1 72 ? 9.380 3.571 34.924 1.00 97.50 72 PHE A CA 1
ATOM 525 C C . PHE A 1 72 ? 9.176 4.803 35.802 1.00 97.50 72 PHE A C 1
ATOM 527 O O . PHE A 1 72 ? 8.112 5.416 35.765 1.00 97.50 72 PHE A O 1
ATOM 534 N N . ALA A 1 73 ? 10.173 5.158 36.608 1.00 96.69 73 ALA A N 1
ATOM 535 C CA . ALA A 1 73 ? 10.095 6.301 37.507 1.00 96.69 73 ALA A CA 1
ATOM 536 C C . ALA A 1 73 ? 11.420 7.055 37.526 1.00 96.69 73 ALA A C 1
ATOM 538 O O . ALA A 1 73 ? 12.476 6.456 37.739 1.00 96.69 73 ALA A O 1
ATOM 539 N N . THR A 1 74 ? 11.376 8.366 37.300 1.00 96.88 74 THR A N 1
ATOM 540 C CA . THR A 1 74 ? 12.564 9.215 37.402 1.00 96.88 74 THR A CA 1
ATOM 541 C C . THR A 1 74 ? 12.195 10.674 37.646 1.00 96.88 74 THR A C 1
ATOM 543 O O . THR A 1 74 ? 11.246 11.199 37.058 1.00 96.88 74 THR A O 1
ATOM 546 N N . LEU A 1 75 ? 12.976 11.337 38.500 1.00 97.31 75 LEU A N 1
ATOM 547 C CA . LEU A 1 75 ? 12.992 12.794 38.574 1.00 97.31 75 LEU A CA 1
ATOM 548 C C . LEU A 1 75 ? 13.605 13.356 37.288 1.00 97.31 75 LEU A C 1
ATOM 550 O O . LEU A 1 75 ? 14.473 12.737 36.674 1.00 97.31 75 LEU A O 1
ATOM 554 N N . VAL A 1 76 ? 13.176 14.552 36.903 1.00 97.12 76 VAL A N 1
ATOM 555 C CA . VAL A 1 76 ? 13.643 15.244 35.703 1.00 97.12 76 VAL A CA 1
ATOM 556 C C . VAL A 1 76 ? 14.174 16.615 36.098 1.00 97.12 76 VAL A C 1
ATOM 558 O O . VAL A 1 76 ? 13.492 17.372 36.784 1.00 97.12 76 VAL A O 1
ATOM 561 N N . ASN A 1 77 ? 15.384 16.956 35.658 1.00 97.06 77 ASN A N 1
ATOM 562 C CA . ASN A 1 77 ? 15.933 18.296 35.844 1.00 97.06 77 ASN A CA 1
ATOM 563 C C . ASN A 1 77 ? 15.281 19.270 34.839 1.00 97.06 77 ASN A C 1
ATOM 565 O O . ASN A 1 77 ? 15.524 19.135 33.635 1.00 97.06 77 ASN A O 1
ATOM 569 N N . PRO A 1 78 ? 14.487 20.265 35.292 1.00 93.50 78 PRO A N 1
ATOM 570 C CA . PRO A 1 78 ? 13.785 21.197 34.408 1.00 93.50 78 PRO A CA 1
ATOM 571 C C . PRO A 1 78 ? 14.703 22.274 33.802 1.00 93.50 78 PRO A C 1
ATOM 573 O O . PRO A 1 78 ? 14.256 23.036 32.947 1.00 93.50 78 PRO A O 1
ATOM 576 N N . GLY A 1 79 ? 15.962 22.367 34.251 1.00 92.38 79 GLY A N 1
ATOM 577 C CA . GLY A 1 79 ? 16.946 23.370 33.834 1.00 92.38 79 GLY A CA 1
ATOM 578 C C . GLY A 1 79 ? 16.937 24.675 34.643 1.00 92.38 79 GLY A C 1
ATOM 579 O O . GLY A 1 79 ? 17.815 25.510 34.437 1.00 92.38 79 GLY A O 1
ATOM 580 N N . PHE A 1 80 ? 15.984 24.851 35.564 1.00 91.69 80 PHE A N 1
ATOM 581 C CA . PHE A 1 80 ? 15.805 26.049 36.394 1.00 91.69 80 PHE A CA 1
ATOM 582 C C . PHE A 1 80 ? 15.245 25.703 37.789 1.00 91.69 80 PHE A C 1
ATOM 584 O O . PHE A 1 80 ? 14.949 24.547 38.083 1.00 91.69 80 PHE A O 1
ATOM 591 N N . ALA A 1 81 ? 15.131 26.690 38.684 1.00 91.44 81 ALA A N 1
ATOM 592 C CA . ALA A 1 81 ? 14.625 26.471 40.041 1.00 91.44 81 ALA A CA 1
ATOM 593 C C . ALA A 1 81 ? 13.100 26.250 40.063 1.00 91.44 81 ALA A C 1
ATOM 595 O O . ALA A 1 81 ? 12.353 27.024 39.468 1.00 91.44 81 ALA A O 1
ATOM 596 N N . ILE A 1 82 ? 12.635 25.231 40.793 1.00 92.12 82 ILE A N 1
ATOM 597 C CA . ILE A 1 82 ? 11.204 24.926 40.931 1.00 92.12 82 ILE A CA 1
ATOM 598 C C . ILE A 1 82 ? 10.521 26.036 41.761 1.00 92.12 82 ILE A C 1
ATOM 600 O O . ILE A 1 82 ? 10.998 26.342 42.860 1.00 92.12 82 ILE A O 1
ATOM 604 N N . PRO A 1 83 ? 9.407 26.639 41.290 1.00 90.06 83 PRO A N 1
ATOM 605 C CA . PRO A 1 83 ? 8.695 27.673 42.041 1.00 90.06 83 PRO A CA 1
ATOM 606 C C . PRO A 1 83 ? 8.155 27.149 43.387 1.00 90.06 83 PRO A C 1
ATOM 608 O O . PRO A 1 83 ? 7.574 26.062 43.410 1.00 90.06 83 PRO A O 1
ATOM 611 N N . PRO A 1 84 ? 8.239 27.907 44.503 1.00 88.56 84 PRO A N 1
ATOM 612 C CA . PRO A 1 84 ? 7.822 27.426 45.828 1.00 88.56 84 PRO A CA 1
ATOM 613 C C . PRO A 1 84 ? 6.382 26.898 45.914 1.00 88.56 84 PRO A C 1
ATOM 615 O O . PRO A 1 84 ? 6.123 25.964 46.668 1.00 88.56 84 PRO A O 1
ATOM 618 N N . ALA A 1 85 ? 5.457 27.445 45.118 1.00 87.88 85 ALA A N 1
ATOM 619 C CA . ALA A 1 85 ? 4.073 26.971 45.048 1.00 87.88 85 ALA A CA 1
ATOM 620 C C . ALA A 1 85 ? 3.947 25.547 44.467 1.00 87.88 85 ALA A C 1
ATOM 622 O O . ALA A 1 85 ? 3.062 24.805 44.874 1.00 87.88 85 ALA A O 1
ATOM 623 N N . ILE A 1 86 ? 4.846 25.144 43.561 1.00 89.69 86 ILE A N 1
ATOM 624 C CA . ILE A 1 86 ? 4.910 23.773 43.031 1.00 89.69 86 ILE A CA 1
ATOM 625 C C . ILE A 1 86 ? 5.501 22.835 44.084 1.00 89.69 86 ILE A C 1
ATOM 627 O O . ILE A 1 86 ? 4.939 21.775 44.339 1.00 89.69 86 ILE A O 1
ATOM 631 N N . VAL A 1 87 ? 6.569 23.260 44.772 1.00 89.00 87 VAL A N 1
ATOM 632 C CA . VAL A 1 87 ? 7.178 22.492 45.877 1.00 89.00 87 VAL A CA 1
ATOM 633 C C . VAL A 1 87 ? 6.152 22.189 46.981 1.00 89.00 87 VAL A C 1
ATOM 635 O O . VAL A 1 87 ? 6.172 21.108 47.560 1.00 89.00 87 VAL A O 1
ATOM 638 N N . GLN A 1 88 ? 5.222 23.113 47.250 1.00 86.50 88 GLN A N 1
ATOM 639 C CA . GLN A 1 88 ? 4.122 22.922 48.208 1.00 86.50 88 GLN A CA 1
ATOM 640 C C . GLN A 1 88 ? 3.047 21.915 47.761 1.00 86.50 88 GLN A C 1
ATOM 642 O O . GLN A 1 88 ? 2.300 21.438 48.611 1.00 86.50 88 GLN A O 1
ATOM 647 N N . ILE A 1 89 ? 2.948 21.609 46.463 1.00 84.19 89 ILE A N 1
ATOM 648 C CA . ILE A 1 89 ? 1.964 20.669 45.902 1.00 84.19 89 ILE A CA 1
ATOM 649 C C . ILE A 1 89 ? 2.579 19.273 45.747 1.00 84.19 89 ILE A C 1
ATOM 651 O O . ILE A 1 89 ? 1.966 18.296 46.161 1.00 84.19 89 ILE A O 1
ATOM 655 N N . THR A 1 90 ? 3.787 19.190 45.184 1.00 85.62 90 THR A N 1
ATOM 656 C CA . THR A 1 90 ? 4.424 17.931 44.742 1.00 85.62 90 THR A CA 1
ATOM 657 C C . THR A 1 90 ? 5.499 17.416 45.705 1.00 85.62 90 THR A C 1
ATOM 659 O O . THR A 1 90 ? 6.020 16.311 45.563 1.00 85.62 90 THR A O 1
ATOM 662 N N . GLY A 1 91 ? 5.936 18.252 46.652 1.00 88.75 91 GLY A N 1
ATOM 663 C CA . GLY A 1 91 ? 7.101 17.988 47.502 1.00 88.75 91 GLY A CA 1
ATOM 664 C C . GLY A 1 91 ? 8.452 17.997 46.767 1.00 88.75 91 GLY A C 1
ATOM 665 O O . GLY A 1 91 ? 9.493 17.910 47.421 1.00 88.75 91 GLY A O 1
ATOM 666 N N . ILE A 1 92 ? 8.480 18.124 45.434 1.00 91.94 92 ILE A N 1
ATOM 667 C CA . ILE A 1 92 ? 9.713 18.067 44.642 1.00 91.94 92 ILE A CA 1
ATOM 668 C C . ILE A 1 92 ? 10.470 19.390 44.781 1.00 91.94 92 ILE A C 1
ATOM 670 O O . ILE A 1 92 ? 10.059 20.430 44.268 1.00 91.94 92 ILE A O 1
ATOM 674 N N . THR A 1 93 ? 11.613 19.350 45.464 1.00 93.00 93 THR A N 1
ATOM 675 C CA . THR A 1 93 ? 12.493 20.514 45.636 1.00 93.00 93 THR A CA 1
ATOM 676 C C . THR A 1 93 ? 13.502 20.642 44.493 1.00 93.00 93 THR A C 1
ATOM 678 O O . THR A 1 93 ? 13.937 19.646 43.914 1.00 93.00 93 THR A O 1
ATOM 681 N N . THR A 1 94 ? 13.978 21.865 44.229 1.00 93.00 94 THR A N 1
ATOM 682 C CA . THR A 1 94 ? 15.087 22.124 43.285 1.00 93.00 94 THR A CA 1
ATOM 683 C C . THR A 1 94 ? 16.335 21.283 43.588 1.00 93.00 94 THR A C 1
ATOM 685 O O . THR A 1 94 ? 17.044 20.897 42.665 1.00 93.00 94 THR A O 1
ATOM 688 N N . ALA A 1 95 ? 16.598 20.965 44.862 1.00 92.50 95 ALA A N 1
ATOM 689 C CA . ALA A 1 95 ? 17.730 20.131 45.262 1.00 92.50 95 ALA A CA 1
ATOM 690 C C . ALA A 1 95 ? 17.576 18.667 44.810 1.00 92.50 95 ALA A C 1
ATOM 692 O O . ALA A 1 95 ? 18.550 18.066 44.370 1.00 92.50 95 ALA A O 1
ATOM 693 N N . MET A 1 96 ? 16.359 18.111 44.854 1.00 93.12 96 MET A N 1
ATOM 694 C CA . MET A 1 96 ? 16.080 16.736 44.410 1.00 93.12 96 MET A CA 1
ATOM 695 C C . MET A 1 96 ? 16.274 16.559 42.899 1.00 93.12 96 MET A C 1
ATOM 697 O O . MET A 1 96 ? 16.733 15.511 42.458 1.00 93.12 96 MET A O 1
ATOM 701 N N . VAL A 1 97 ? 15.939 17.581 42.104 1.00 95.31 97 VAL A N 1
ATOM 702 C CA . VAL A 1 97 ? 16.061 17.536 40.636 1.00 95.31 97 VAL A CA 1
ATOM 703 C C . VAL A 1 97 ? 17.409 18.038 40.109 1.00 95.31 97 VAL A C 1
ATOM 705 O O . VAL A 1 97 ? 17.633 17.992 38.904 1.00 95.31 97 VAL A O 1
ATOM 708 N N . TYR A 1 98 ? 18.317 18.528 40.960 1.00 93.06 98 TYR A N 1
ATOM 709 C CA . TYR A 1 98 ? 19.559 19.160 40.494 1.00 93.06 98 TYR A CA 1
ATOM 710 C C . TYR A 1 98 ? 20.495 18.173 39.776 1.00 93.06 98 TYR A C 1
ATOM 712 O O . TYR A 1 98 ? 20.987 18.469 38.689 1.00 93.06 98 TYR A O 1
ATOM 720 N N . GLU A 1 99 ? 20.684 16.982 40.347 1.00 93.56 99 GLU A N 1
ATOM 721 C CA . GLU A 1 99 ? 21.497 15.900 39.763 1.00 93.56 99 GLU A CA 1
ATOM 722 C C . GLU A 1 99 ? 20.674 14.931 38.892 1.00 93.56 99 GLU A C 1
ATOM 724 O O . GLU A 1 99 ? 21.214 13.978 38.330 1.00 93.56 99 GLU A O 1
ATOM 729 N N . ALA A 1 100 ? 19.365 15.166 38.761 1.00 96.06 100 ALA A N 1
ATOM 730 C CA . ALA A 1 100 ? 18.482 14.337 37.950 1.00 96.06 100 ALA A CA 1
ATOM 731 C C . ALA A 1 100 ? 18.797 14.470 36.443 1.00 96.06 100 ALA A C 1
ATOM 733 O O . ALA A 1 100 ? 19.254 15.528 35.989 1.00 96.06 100 ALA A O 1
ATOM 734 N N . PRO A 1 101 ? 18.529 13.433 35.627 1.00 96.88 101 PRO A N 1
ATOM 735 C CA . PRO A 1 101 ? 18.649 13.543 34.178 1.00 96.88 101 PRO A CA 1
ATOM 736 C C . PRO A 1 101 ? 17.680 14.602 33.631 1.00 96.88 101 PRO A C 1
ATOM 738 O O . PRO A 1 101 ? 16.574 14.789 34.138 1.00 96.88 101 PRO A O 1
ATOM 741 N N . ARG A 1 102 ? 18.075 15.304 32.566 1.00 96.69 102 ARG A N 1
ATOM 742 C CA . ARG A 1 102 ? 17.163 16.204 31.846 1.00 96.69 102 ARG A CA 1
ATOM 743 C C . ARG A 1 102 ? 16.229 15.423 30.920 1.00 96.69 102 ARG A C 1
ATOM 745 O O . ARG A 1 102 ? 16.494 14.268 30.575 1.00 96.69 102 ARG A O 1
ATOM 752 N N . ILE A 1 103 ? 15.151 16.068 30.479 1.00 96.44 103 ILE A N 1
ATOM 753 C CA . ILE A 1 103 ? 14.108 15.444 29.653 1.00 96.44 103 ILE A CA 1
ATOM 754 C C . ILE A 1 103 ? 14.631 14.896 28.311 1.00 96.44 103 ILE A C 1
ATOM 756 O O . ILE A 1 103 ? 14.040 13.966 27.769 1.00 96.44 103 ILE A O 1
ATOM 760 N N . GLU A 1 104 ? 15.755 15.401 27.796 1.00 95.44 104 GLU A N 1
ATOM 761 C CA . GLU A 1 104 ? 16.422 14.898 26.583 1.00 95.44 104 GLU A CA 1
ATOM 762 C C . GLU A 1 104 ? 17.017 13.493 26.766 1.00 95.44 104 GLU A C 1
ATOM 764 O O . GLU A 1 104 ? 17.045 12.708 25.823 1.00 95.44 104 GLU A O 1
ATOM 769 N N . ALA A 1 105 ? 17.446 13.145 27.983 1.00 95.06 105 ALA A N 1
ATOM 770 C CA . ALA A 1 105 ? 17.939 11.805 28.308 1.00 95.06 105 ALA A CA 1
ATOM 771 C C . ALA A 1 105 ? 16.804 10.841 28.705 1.00 95.06 105 ALA A C 1
ATOM 773 O O . ALA A 1 105 ? 16.908 9.635 28.490 1.00 95.06 105 ALA A O 1
ATOM 774 N N . VAL A 1 106 ? 15.718 11.365 29.284 1.00 96.69 106 VAL A N 1
ATOM 775 C CA . VAL A 1 106 ? 14.603 10.561 29.817 1.00 96.69 106 VAL A CA 1
ATOM 776 C C . VAL A 1 106 ? 13.583 10.182 28.741 1.00 96.69 106 VAL A C 1
ATOM 778 O O . VAL A 1 106 ? 13.108 9.043 28.713 1.00 96.69 106 VAL A O 1
ATOM 781 N N . LEU A 1 107 ? 13.223 11.119 27.858 1.00 96.19 107 LEU A N 1
ATOM 782 C CA . LEU A 1 107 ? 12.103 10.939 26.933 1.00 96.19 107 LEU A CA 1
ATOM 783 C C . LEU A 1 107 ? 12.276 9.760 25.952 1.00 96.19 107 LEU A C 1
ATOM 785 O O . LEU A 1 107 ? 11.296 9.034 25.772 1.00 96.19 107 LEU A O 1
ATOM 789 N N . PRO A 1 108 ? 13.459 9.491 25.357 1.00 95.69 108 PRO A N 1
ATOM 790 C CA . PRO A 1 108 ? 13.634 8.333 24.478 1.00 95.69 108 PRO A CA 1
ATOM 791 C C . PRO A 1 108 ? 13.337 7.001 25.185 1.00 95.69 108 PRO A C 1
ATOM 793 O O . PRO A 1 108 ? 12.576 6.189 24.661 1.00 95.69 108 PRO A O 1
ATOM 796 N N . GLY A 1 109 ? 13.847 6.819 26.410 1.00 96.00 109 GLY A N 1
ATOM 797 C CA . GLY A 1 109 ? 13.606 5.615 27.214 1.00 96.00 109 GLY A CA 1
ATOM 798 C C . GLY A 1 109 ? 12.144 5.462 27.642 1.00 96.00 109 GLY A C 1
ATOM 799 O O . GLY A 1 109 ? 11.608 4.355 27.625 1.00 96.00 109 GLY A O 1
ATOM 800 N N . PHE A 1 110 ? 11.454 6.568 27.945 1.00 97.31 110 PHE A N 1
ATOM 801 C CA . PHE A 1 110 ? 10.009 6.540 28.188 1.00 97.31 110 PHE A CA 1
ATOM 802 C C . PHE A 1 110 ? 9.214 6.147 26.929 1.00 97.31 110 PHE A C 1
ATOM 804 O O . PHE A 1 110 ? 8.267 5.367 27.019 1.00 97.31 110 PHE A O 1
ATOM 811 N N . LEU A 1 111 ? 9.583 6.653 25.746 1.00 96.00 111 LEU A N 1
ATOM 812 C CA . LEU A 1 111 ? 8.901 6.311 24.491 1.00 96.00 111 LEU A CA 1
ATOM 813 C C . LEU A 1 111 ? 9.135 4.847 24.080 1.00 96.00 111 LEU A C 1
ATOM 815 O O . LEU A 1 111 ? 8.215 4.219 23.556 1.00 96.00 111 LEU A O 1
ATOM 819 N N . GLU A 1 112 ? 10.311 4.283 24.371 1.00 95.12 112 GLU A N 1
ATOM 820 C CA . GLU A 1 112 ? 10.584 2.846 24.239 1.00 95.12 112 GLU A CA 1
ATOM 821 C C . GLU A 1 112 ? 9.755 2.021 25.241 1.00 95.12 112 GLU A C 1
ATOM 823 O O . GLU A 1 112 ? 9.062 1.078 24.855 1.00 95.12 112 GLU A O 1
ATOM 828 N N . PHE A 1 113 ? 9.718 2.425 26.516 1.00 95.81 113 PHE A N 1
ATOM 829 C CA . PHE A 1 113 ? 8.875 1.798 27.540 1.00 95.81 113 PHE A CA 1
ATOM 830 C C . PHE A 1 113 ? 7.380 1.836 27.169 1.00 95.81 113 PHE A C 1
ATOM 832 O O . PHE A 1 113 ? 6.664 0.850 27.368 1.00 95.81 113 PHE A O 1
ATOM 839 N N . ALA A 1 114 ? 6.906 2.924 26.559 1.00 94.69 114 ALA A N 1
ATOM 840 C CA . ALA A 1 114 ? 5.537 3.088 26.071 1.00 94.69 114 ALA A CA 1
ATOM 841 C C . ALA A 1 114 ? 5.251 2.406 24.714 1.00 94.69 114 ALA A C 1
ATOM 843 O O . ALA A 1 114 ? 4.093 2.357 24.287 1.00 94.69 114 ALA A O 1
ATOM 844 N N . ALA A 1 115 ? 6.261 1.859 24.027 1.00 92.69 115 ALA A N 1
ATOM 845 C CA . ALA A 1 115 ? 6.096 1.293 22.693 1.00 92.69 115 ALA A CA 1
ATOM 846 C C . ALA A 1 115 ? 5.085 0.129 22.672 1.00 92.69 115 ALA A C 1
ATOM 848 O O . ALA A 1 115 ? 5.098 -0.768 23.523 1.00 92.69 115 ALA A O 1
ATOM 849 N N . GLY A 1 116 ? 4.187 0.166 21.680 1.00 86.25 116 GLY A N 1
ATOM 850 C CA . GLY A 1 116 ? 3.134 -0.833 21.466 1.00 86.25 116 GLY A CA 1
ATOM 851 C C . GLY A 1 116 ? 1.979 -0.823 22.479 1.00 86.25 116 GLY A C 1
ATOM 852 O O . GLY A 1 116 ? 1.076 -1.644 22.347 1.00 86.25 116 GLY A O 1
ATOM 853 N N . ALA A 1 117 ? 1.980 0.073 23.472 1.00 93.56 117 ALA A N 1
ATOM 854 C CA . ALA A 1 117 ? 0.963 0.121 24.523 1.00 93.56 117 ALA A CA 1
ATOM 855 C C . ALA A 1 117 ? -0.115 1.197 24.287 1.00 93.56 117 ALA A C 1
ATOM 857 O O . ALA A 1 117 ? 0.078 2.174 23.559 1.00 93.56 117 ALA A O 1
ATOM 858 N N . VAL A 1 118 ? -1.258 1.037 24.959 1.00 93.56 118 VAL A N 1
ATOM 859 C CA . VAL A 1 118 ? -2.255 2.104 25.126 1.00 93.56 118 VAL A CA 1
ATOM 860 C C . VAL A 1 118 ? -1.794 3.022 26.251 1.00 93.56 118 VAL A C 1
ATOM 862 O O . VAL A 1 118 ? -1.624 2.570 27.381 1.00 93.56 118 VAL A O 1
ATOM 865 N N . LEU A 1 119 ? -1.625 4.310 25.967 1.00 95.81 119 LEU A N 1
ATOM 866 C CA . LEU A 1 119 ? -1.226 5.289 26.971 1.00 95.81 119 LEU A CA 1
ATOM 867 C C . LEU A 1 119 ? -2.453 5.739 27.779 1.00 95.81 119 LEU A C 1
ATOM 869 O O . LEU A 1 119 ? -3.478 6.113 27.204 1.00 95.81 119 LEU A O 1
ATOM 873 N N . VAL A 1 120 ? -2.370 5.709 29.105 1.00 96.56 120 VAL A N 1
ATOM 874 C CA . VAL A 1 120 ? -3.471 6.049 30.019 1.00 96.56 120 VAL A CA 1
ATOM 875 C C . VAL A 1 120 ? -2.994 7.089 31.021 1.00 96.56 120 VAL A C 1
ATOM 877 O O . VAL A 1 120 ? -1.898 6.947 31.540 1.00 96.56 120 VAL A O 1
ATOM 880 N N . ALA A 1 121 ? -3.801 8.106 31.325 1.00 94.88 121 ALA A N 1
ATOM 881 C CA . ALA A 1 121 ? -3.467 9.068 32.381 1.00 94.88 121 ALA A CA 1
ATOM 882 C C . ALA A 1 121 ? -4.701 9.770 32.976 1.00 94.88 121 ALA A C 1
ATOM 884 O O . ALA A 1 121 ? -5.761 9.902 32.328 1.00 94.88 121 ALA A O 1
ATOM 885 N N . HIS A 1 122 ? -4.571 10.251 34.215 1.00 92.06 122 HIS A N 1
ATOM 886 C CA . HIS A 1 122 ? -5.672 10.852 34.965 1.00 92.06 122 HIS A CA 1
ATOM 887 C C . HIS A 1 122 ? -5.870 12.328 34.617 1.00 92.06 122 HIS A C 1
ATOM 889 O O . HIS A 1 122 ? -5.404 13.223 35.303 1.00 92.06 122 HIS A O 1
ATOM 895 N N . ASN A 1 123 ? -6.662 12.565 33.562 1.00 89.69 123 ASN A N 1
ATOM 896 C CA . ASN A 1 123 ? -6.755 13.822 32.790 1.00 89.69 123 ASN A CA 1
ATOM 897 C C . ASN A 1 123 ? -5.746 13.933 31.623 1.00 89.69 123 ASN A C 1
ATOM 899 O O . ASN A 1 123 ? -5.471 15.041 31.170 1.00 89.69 123 ASN A O 1
ATOM 903 N N . ALA A 1 124 ? -5.351 12.786 31.049 1.00 90.31 124 ALA A N 1
ATOM 904 C CA . ALA A 1 124 ? -4.492 12.533 29.870 1.00 90.31 124 ALA A CA 1
ATOM 905 C C . ALA A 1 124 ? -4.275 13.608 28.781 1.00 90.31 124 ALA A C 1
ATOM 907 O O . ALA A 1 124 ? -3.292 13.529 28.047 1.00 90.31 124 ALA A O 1
ATOM 908 N N . ARG A 1 125 ? -5.159 14.600 28.606 1.00 88.75 125 ARG A N 1
ATOM 909 C CA . ARG A 1 125 ? -4.865 15.789 27.786 1.00 88.75 125 ARG A CA 1
ATOM 910 C C . ARG A 1 125 ? -3.662 16.570 28.334 1.00 88.75 125 ARG A C 1
ATOM 912 O O . ARG A 1 125 ? -2.960 17.173 27.532 1.00 88.75 125 ARG A O 1
ATOM 919 N N . PHE A 1 126 ? -3.470 16.600 29.652 1.00 92.00 126 PHE A N 1
ATOM 920 C CA . PHE A 1 126 ? -2.365 17.302 30.304 1.00 92.00 126 PHE A CA 1
ATOM 921 C C . PHE A 1 126 ? -1.030 16.633 29.951 1.00 92.00 126 PHE A C 1
ATOM 923 O O . PHE A 1 126 ? -0.189 17.206 29.260 1.00 92.00 126 PHE A O 1
ATOM 930 N N . ASP A 1 127 ? -0.926 15.357 30.297 1.00 94.44 127 ASP A N 1
ATOM 931 C CA . ASP A 1 127 ? 0.282 14.536 30.228 1.00 94.44 127 ASP A CA 1
ATOM 932 C C . ASP A 1 127 ? 0.764 14.381 28.786 1.00 94.44 127 ASP A C 1
ATOM 934 O O . ASP A 1 127 ? 1.926 14.611 28.451 1.00 94.44 127 ASP A O 1
ATOM 938 N N . THR A 1 128 ? -0.173 14.079 27.881 1.00 93.12 128 THR A N 1
ATOM 939 C CA . THR A 1 128 ? 0.139 13.946 26.452 1.00 93.12 128 THR A CA 1
ATOM 940 C C . THR A 1 128 ? 0.467 15.269 25.774 1.00 93.12 128 THR A C 1
ATOM 942 O O . THR A 1 128 ? 1.078 15.245 24.708 1.00 93.12 128 THR A O 1
ATOM 945 N N . ALA A 1 129 ? 0.110 16.419 26.357 1.00 93.94 129 ALA A N 1
ATOM 946 C CA . ALA A 1 129 ? 0.553 17.709 25.843 1.00 93.94 129 ALA A CA 1
ATOM 947 C C . ALA A 1 129 ? 1.996 18.009 26.277 1.00 93.94 129 ALA A C 1
ATOM 949 O O . ALA A 1 129 ? 2.800 18.371 25.422 1.00 93.94 129 ALA A O 1
ATOM 950 N N . PHE A 1 130 ? 2.353 17.765 27.544 1.00 96.12 130 PHE A N 1
ATOM 951 C CA . PHE A 1 130 ? 3.732 17.891 28.036 1.00 96.12 130 PHE A CA 1
ATOM 952 C C . PHE A 1 130 ? 4.702 16.934 27.327 1.00 96.12 130 PHE A C 1
ATOM 954 O O . PHE A 1 130 ? 5.710 17.383 26.784 1.00 96.12 130 PHE A O 1
ATOM 961 N N . LEU A 1 131 ? 4.371 15.641 27.228 1.00 95.94 131 LEU A N 1
ATOM 962 C CA . LEU A 1 131 ? 5.196 14.648 26.521 1.00 95.94 131 LEU A CA 1
ATOM 963 C C . LEU A 1 131 ? 5.367 14.981 25.030 1.00 95.94 131 LEU A C 1
ATOM 965 O O . LEU A 1 131 ? 6.453 14.818 24.473 1.00 95.94 131 LEU A O 1
ATOM 969 N N . LYS A 1 132 ? 4.315 15.486 24.375 1.00 94.50 132 LYS A N 1
ATOM 970 C CA . LYS A 1 132 ? 4.378 15.884 22.963 1.00 94.50 132 LYS A CA 1
ATOM 971 C C . LYS A 1 132 ? 5.160 17.186 22.755 1.00 94.50 132 LYS A C 1
ATOM 973 O O . LYS A 1 132 ? 5.859 17.297 21.752 1.00 94.50 132 LYS A O 1
ATOM 978 N N . ALA A 1 133 ? 5.063 18.148 23.673 1.00 93.94 133 ALA A N 1
ATOM 979 C CA . ALA A 1 133 ? 5.864 19.370 23.636 1.00 93.94 133 ALA A CA 1
ATOM 980 C C . ALA A 1 133 ? 7.353 19.064 23.864 1.00 93.94 133 ALA A C 1
ATOM 982 O O . ALA A 1 133 ? 8.197 19.567 23.128 1.00 93.94 133 ALA A O 1
ATOM 983 N N . ALA A 1 134 ? 7.674 18.166 24.802 1.00 94.25 134 ALA A N 1
ATOM 984 C CA . ALA A 1 134 ? 9.033 17.672 25.006 1.00 94.25 134 ALA A CA 1
ATOM 985 C C . ALA A 1 134 ? 9.584 16.955 23.758 1.00 94.25 134 ALA A C 1
ATOM 987 O O . ALA A 1 134 ? 10.692 17.263 23.330 1.00 94.25 134 ALA A O 1
ATOM 988 N N . ALA A 1 135 ? 8.792 16.086 23.114 1.00 94.06 135 ALA A N 1
ATOM 989 C CA . ALA A 1 135 ? 9.188 15.431 21.863 1.00 94.06 135 ALA A CA 1
ATOM 990 C C . ALA A 1 135 ? 9.441 16.444 20.732 1.00 94.06 135 ALA A C 1
ATOM 992 O O . ALA A 1 135 ? 10.452 16.358 20.039 1.00 94.06 135 ALA A O 1
ATOM 993 N N . ALA A 1 136 ? 8.564 17.443 20.583 1.00 93.94 136 ALA A N 1
ATOM 994 C CA . ALA A 1 136 ? 8.712 18.498 19.581 1.00 93.94 136 ALA A CA 1
ATOM 995 C C . ALA A 1 136 ? 9.943 19.393 19.823 1.00 93.94 136 ALA A C 1
ATOM 997 O O . ALA A 1 136 ? 10.575 19.811 18.861 1.00 93.94 136 ALA A O 1
ATOM 998 N N . ARG A 1 137 ? 10.323 19.648 21.085 1.00 92.00 137 ARG A N 1
ATOM 999 C CA . ARG A 1 137 ? 11.561 20.371 21.444 1.00 92.00 137 ARG A CA 1
ATOM 1000 C C . ARG A 1 137 ? 12.851 19.588 21.153 1.00 92.00 137 ARG A C 1
ATOM 1002 O O . ARG A 1 137 ? 13.927 20.168 21.238 1.00 92.00 137 ARG A O 1
ATOM 1009 N N . GLN A 1 138 ? 12.745 18.300 20.831 1.00 91.88 138 GLN A N 1
ATOM 1010 C CA . GLN A 1 138 ? 13.864 17.389 20.555 1.00 91.88 138 GLN A CA 1
ATOM 1011 C C . GLN A 1 138 ? 13.842 16.863 19.103 1.00 91.88 138 GLN A C 1
ATOM 1013 O O . GLN A 1 138 ? 14.554 15.914 18.788 1.00 91.88 138 GLN A O 1
ATOM 1018 N N . ASP A 1 139 ? 12.975 17.415 18.241 1.00 92.56 139 ASP A N 1
ATOM 1019 C CA . ASP A 1 139 ? 12.664 16.919 16.886 1.00 92.56 139 ASP A CA 1
ATOM 1020 C C . ASP A 1 139 ? 12.265 15.421 16.817 1.00 92.56 139 ASP A C 1
ATOM 1022 O O . ASP A 1 139 ? 12.259 14.792 15.753 1.00 92.56 139 ASP A O 1
ATOM 1026 N N . ILE A 1 140 ? 11.843 14.837 17.946 1.00 91.12 140 ILE A N 1
ATOM 1027 C CA . ILE A 1 140 ? 11.403 13.442 18.027 1.00 91.12 140 ILE A CA 1
ATOM 1028 C C . ILE A 1 140 ? 9.992 13.317 17.444 1.00 91.12 140 ILE A C 1
ATOM 1030 O O . ILE A 1 140 ? 9.020 13.906 17.927 1.00 91.12 140 ILE A O 1
ATOM 1034 N N . ALA A 1 141 ? 9.858 12.475 16.418 1.00 89.75 141 ALA A N 1
ATOM 1035 C CA . ALA A 1 141 ? 8.580 12.176 15.787 1.00 89.75 141 ALA A CA 1
ATOM 1036 C C . ALA A 1 141 ? 7.607 11.510 16.780 1.00 89.75 141 ALA A C 1
ATOM 1038 O O . ALA A 1 141 ? 7.743 10.333 17.111 1.00 89.75 141 ALA A O 1
ATOM 1039 N N . TRP A 1 142 ? 6.594 12.259 17.232 1.00 90.00 142 TRP A N 1
ATOM 1040 C CA . TRP A 1 142 ? 5.588 11.765 18.178 1.00 90.00 142 TRP A CA 1
ATOM 1041 C C . TRP A 1 142 ? 4.886 10.495 17.649 1.00 90.00 142 TRP A C 1
ATOM 1043 O O . TRP A 1 142 ? 4.192 10.580 16.629 1.00 90.00 142 TRP A O 1
ATOM 1053 N N . PRO A 1 143 ? 4.977 9.338 18.340 1.00 80.56 143 PRO A N 1
ATOM 1054 C CA . PRO A 1 143 ? 4.495 8.056 17.812 1.00 80.56 143 PRO A CA 1
ATOM 1055 C C . PRO A 1 143 ? 2.964 7.940 17.727 1.00 80.56 143 PRO A C 1
ATOM 1057 O O . PRO A 1 143 ? 2.451 6.965 17.186 1.00 80.56 143 PRO A O 1
ATOM 1060 N N . ASN A 1 144 ? 2.225 8.935 18.235 1.00 81.44 144 ASN A N 1
ATOM 1061 C CA . ASN A 1 144 ? 0.762 9.007 18.202 1.00 81.44 144 ASN A CA 1
ATOM 1062 C C . ASN A 1 144 ? 0.074 7.719 18.728 1.00 81.44 144 ASN A C 1
ATOM 1064 O O . ASN A 1 144 ? -0.714 7.100 18.001 1.00 81.44 144 ASN A O 1
ATOM 1068 N N . PRO A 1 145 ? 0.351 7.311 19.985 1.00 85.31 145 PRO A N 1
ATOM 1069 C CA . PRO A 1 145 ? -0.276 6.143 20.598 1.00 85.31 145 PRO A CA 1
ATOM 1070 C C . PRO A 1 145 ? -1.788 6.342 20.776 1.00 85.31 145 PRO A C 1
ATOM 1072 O O . PRO A 1 145 ? -2.307 7.461 20.715 1.00 85.31 145 PRO A O 1
ATOM 1075 N N . GLN A 1 146 ? -2.509 5.251 21.040 1.00 86.00 146 GLN A N 1
ATOM 1076 C CA . GLN A 1 146 ? -3.892 5.347 21.510 1.00 86.00 146 GLN A CA 1
ATOM 1077 C C . GLN A 1 146 ? -3.898 5.887 22.946 1.00 86.00 146 GLN A C 1
ATOM 1079 O O . GLN A 1 146 ? -3.096 5.443 23.764 1.00 86.00 146 GLN A O 1
ATOM 1084 N N . VAL A 1 147 ? -4.789 6.839 23.245 1.00 88.69 147 VAL A N 1
ATOM 1085 C CA . VAL A 1 147 ? -4.832 7.539 24.541 1.00 88.69 147 VAL A CA 1
ATOM 1086 C C . VAL A 1 147 ? -6.176 7.320 25.231 1.00 88.69 147 VAL A C 1
ATOM 1088 O O . VAL A 1 147 ? -7.225 7.711 24.709 1.00 88.69 147 VAL A O 1
ATOM 1091 N N . LEU A 1 148 ? -6.137 6.753 26.434 1.00 91.00 148 LEU A N 1
ATOM 1092 C CA . LEU A 1 148 ? -7.280 6.558 27.321 1.00 91.00 148 LEU A CA 1
ATOM 1093 C C . LEU A 1 148 ? -7.229 7.563 28.482 1.00 91.00 148 LEU A C 1
ATOM 1095 O O . LEU A 1 148 ? -6.165 7.928 28.973 1.00 91.00 148 LEU A O 1
ATOM 1099 N N . CYS A 1 149 ? -8.392 8.032 28.934 1.00 92.19 149 CYS A N 1
ATOM 1100 C CA . CYS A 1 149 ? -8.484 9.010 30.015 1.00 92.19 149 CYS A CA 1
ATOM 1101 C C . CYS A 1 149 ? -9.448 8.523 31.097 1.00 92.19 149 CYS A C 1
ATOM 1103 O O . CYS A 1 149 ? -10.666 8.511 30.885 1.00 92.19 149 CYS A O 1
ATOM 1105 N N . THR A 1 150 ? -8.914 8.169 32.264 1.00 92.88 150 THR A N 1
ATOM 1106 C CA . THR A 1 150 ? -9.684 7.658 33.411 1.00 92.88 150 THR A CA 1
ATOM 1107 C C . THR A 1 150 ? -10.731 8.659 33.898 1.00 92.88 150 THR A C 1
ATOM 1109 O O . THR A 1 150 ? -11.850 8.252 34.179 1.00 92.88 150 THR A O 1
ATOM 1112 N N . VAL A 1 151 ? -10.474 9.974 33.862 1.00 90.69 151 VAL A N 1
ATOM 1113 C CA . VAL A 1 151 ? -11.490 11.013 34.159 1.00 90.69 151 VAL A CA 1
ATOM 1114 C C . VAL A 1 151 ? -12.703 10.940 33.220 1.00 90.69 151 VAL A C 1
ATOM 1116 O O . VAL A 1 151 ? -13.840 11.114 33.664 1.00 90.69 151 VAL A O 1
ATOM 1119 N N . LYS A 1 152 ? -12.495 10.680 31.919 1.00 88.56 152 LYS A N 1
ATOM 1120 C CA . LYS A 1 152 ? -13.602 10.527 30.952 1.00 88.56 152 LYS A CA 1
ATOM 1121 C C . LYS A 1 152 ? -14.361 9.218 31.164 1.00 88.56 152 LYS A C 1
ATOM 1123 O O . LYS A 1 152 ? -15.566 9.192 30.931 1.00 88.56 152 LYS A O 1
ATOM 1128 N N . LEU A 1 153 ? -13.663 8.166 31.594 1.00 89.25 153 LEU A N 1
ATOM 1129 C CA . LEU A 1 153 ? -14.248 6.864 31.903 1.00 89.25 153 LEU A CA 1
ATOM 1130 C C . LEU A 1 153 ? -15.056 6.923 33.210 1.00 89.25 153 LEU A C 1
ATOM 1132 O O . LEU A 1 153 ? -16.244 6.624 33.196 1.00 89.25 153 LEU A O 1
ATOM 1136 N N . ALA A 1 154 ? -14.481 7.433 34.299 1.00 89.12 154 ALA A N 1
ATOM 1137 C CA . ALA A 1 154 ? -15.143 7.617 35.591 1.00 89.12 154 ALA A CA 1
ATOM 1138 C C . ALA A 1 154 ? -16.448 8.417 35.469 1.00 89.12 154 ALA A C 1
ATOM 1140 O O . ALA A 1 154 ? -17.499 7.928 35.867 1.00 89.12 154 ALA A O 1
ATOM 1141 N N . ARG A 1 155 ? -16.426 9.581 34.799 1.00 86.88 155 ARG A N 1
ATOM 1142 C CA . ARG A 1 155 ? -17.622 10.419 34.542 1.00 86.88 155 ARG A CA 1
ATOM 1143 C C . ARG A 1 155 ? -18.691 9.771 33.645 1.00 86.88 155 ARG A C 1
ATOM 1145 O O . ARG A 1 155 ? -19.719 10.392 33.380 1.00 86.88 155 ARG A O 1
ATOM 1152 N N . ARG A 1 156 ? -18.421 8.583 33.101 1.00 84.19 156 ARG A N 1
ATOM 1153 C CA . ARG A 1 156 ? -19.298 7.840 32.191 1.00 84.19 156 ARG A CA 1
ATOM 1154 C C . ARG A 1 156 ? -19.779 6.515 32.796 1.00 84.19 156 ARG A C 1
ATOM 1156 O O . ARG A 1 156 ? -20.877 6.091 32.445 1.00 84.19 156 ARG A O 1
ATOM 1163 N N . VAL A 1 157 ? -18.967 5.907 33.664 1.00 85.88 157 VAL A N 1
ATOM 1164 C CA . VAL A 1 157 ? -19.213 4.650 34.394 1.00 85.88 157 VAL A CA 1
ATOM 1165 C C . VAL A 1 157 ? -19.905 4.884 35.739 1.00 85.88 157 VAL A C 1
ATOM 1167 O O . VAL A 1 157 ? -20.718 4.059 36.143 1.00 85.88 157 VAL A O 1
ATOM 1170 N N . LEU A 1 158 ? -19.568 5.975 36.431 1.00 85.38 158 LEU A N 1
ATOM 1171 C CA . LEU A 1 158 ? -20.054 6.300 37.772 1.00 85.38 158 LEU A CA 1
ATOM 1172 C C . LEU A 1 158 ? -21.140 7.375 37.701 1.00 85.38 158 LEU A C 1
ATOM 1174 O O . LEU A 1 158 ? -21.055 8.320 36.909 1.00 85.38 158 LEU A O 1
ATOM 1178 N N . THR A 1 159 ? -22.149 7.248 38.555 1.00 82.69 159 THR A N 1
ATOM 1179 C CA . THR A 1 159 ? -23.146 8.300 38.789 1.00 82.69 159 THR A CA 1
ATOM 1180 C C . THR A 1 159 ? -22.548 9.464 39.591 1.00 82.69 159 THR A C 1
ATOM 1182 O O . THR A 1 159 ? -21.485 9.346 40.202 1.00 82.69 159 THR A O 1
ATOM 1185 N N . ARG A 1 160 ? -23.234 10.617 39.607 1.00 78.06 160 ARG A N 1
ATOM 1186 C CA . ARG A 1 160 ? -22.829 11.760 40.450 1.00 78.06 160 ARG A CA 1
ATOM 1187 C C . ARG A 1 160 ? -22.985 11.476 41.943 1.00 78.06 160 ARG A C 1
ATOM 1189 O O . ARG A 1 160 ? -22.270 12.084 42.731 1.00 78.06 160 ARG A O 1
ATOM 1196 N N . ASP A 1 161 ? -23.893 10.573 42.296 1.00 81.44 161 ASP A N 1
ATOM 1197 C CA . ASP A 1 161 ? -24.197 10.214 43.679 1.00 81.44 161 ASP A CA 1
ATOM 1198 C C . ASP A 1 161 ? -23.145 9.236 44.232 1.00 81.44 161 ASP A C 1
ATOM 1200 O O . ASP A 1 161 ? -22.733 9.361 45.381 1.00 81.44 161 ASP A O 1
ATOM 1204 N N . GLU A 1 162 ? -22.625 8.330 43.391 1.00 81.94 162 GLU A N 1
ATOM 1205 C CA . GLU A 1 162 ? -21.440 7.518 43.711 1.00 81.94 162 GLU A CA 1
ATOM 1206 C C . GLU A 1 162 ? -20.148 8.343 43.741 1.00 81.94 162 GLU A C 1
ATOM 1208 O O . GLU A 1 162 ? -19.321 8.151 44.627 1.00 81.94 162 GLU A O 1
ATOM 1213 N N . ALA A 1 163 ? -19.943 9.225 42.755 1.00 86.75 163 ALA A N 1
ATOM 1214 C CA . ALA A 1 163 ? -18.707 9.986 42.587 1.00 86.75 163 ALA A CA 1
ATOM 1215 C C . ALA A 1 163 ? -18.976 11.485 42.339 1.00 86.75 163 ALA A C 1
ATOM 1217 O O . ALA A 1 163 ? -18.924 11.952 41.193 1.00 86.75 163 ALA A O 1
ATOM 1218 N N . PRO A 1 164 ? -19.177 12.283 43.409 1.00 79.44 164 PRO A N 1
ATOM 1219 C CA . PRO A 1 164 ? -19.396 13.730 43.307 1.00 79.44 164 PRO A CA 1
ATOM 1220 C C . PRO A 1 164 ? -18.224 14.500 42.675 1.00 79.44 164 PRO A C 1
ATOM 1222 O O . PRO A 1 164 ? -18.389 15.624 42.197 1.00 79.44 164 PRO A O 1
ATOM 1225 N N . SER A 1 165 ? -17.022 13.913 42.657 1.00 87.50 165 SER A N 1
ATOM 1226 C CA . SER A 1 165 ? -15.832 14.490 42.034 1.00 87.50 165 SER A CA 1
ATOM 1227 C C . SER A 1 165 ? -15.000 13.427 41.319 1.00 87.50 165 SER A C 1
ATOM 1229 O O . SER A 1 165 ? -14.831 12.322 41.817 1.00 87.50 165 SER A O 1
ATOM 1231 N N . ALA A 1 166 ? -14.422 13.791 40.171 1.00 89.19 166 ALA A N 1
ATOM 1232 C CA . ALA A 1 166 ? -13.550 12.922 39.374 1.00 89.19 166 ALA A CA 1
ATOM 1233 C C . ALA A 1 166 ? -12.045 13.210 39.593 1.00 89.19 166 ALA A C 1
ATOM 1235 O O . ALA A 1 166 ? -11.238 13.053 38.675 1.00 89.19 166 ALA A O 1
ATOM 1236 N N . ARG A 1 167 ? -11.670 13.691 40.787 1.00 91.56 167 ARG A N 1
ATOM 1237 C CA . ARG A 1 167 ? -10.265 13.820 41.221 1.00 91.56 167 ARG A CA 1
ATOM 1238 C C . ARG A 1 167 ? -9.703 12.437 41.560 1.00 91.56 167 ARG A C 1
ATOM 1240 O O . ARG A 1 167 ? -10.468 11.593 42.023 1.00 91.56 167 ARG A O 1
ATOM 1247 N N . LEU A 1 168 ? -8.400 12.223 41.363 1.00 91.69 168 LEU A N 1
ATOM 1248 C CA . LEU A 1 168 ? -7.788 10.900 41.524 1.00 91.69 168 LEU A CA 1
ATOM 1249 C C . LEU A 1 168 ? -7.995 10.338 42.938 1.00 91.69 168 LEU A C 1
ATOM 1251 O O . LEU A 1 168 ? -8.622 9.297 43.064 1.00 91.69 168 LEU A O 1
ATOM 1255 N N . GLY A 1 169 ? -7.609 11.070 43.992 1.00 89.44 169 GLY A N 1
ATOM 1256 C CA . GLY A 1 169 ? -7.792 10.628 45.387 1.00 89.44 169 GLY A CA 1
ATOM 1257 C C . GLY A 1 169 ? -9.238 10.288 45.775 1.00 89.44 169 GLY A C 1
ATOM 1258 O O . GLY A 1 169 ? -9.472 9.320 46.490 1.00 89.44 169 GLY A O 1
ATOM 1259 N N . VAL A 1 170 ? -10.225 11.018 45.239 1.00 89.06 170 VAL A N 1
ATOM 1260 C CA . VAL A 1 170 ? -11.653 10.728 45.474 1.00 89.06 170 VAL A CA 1
ATOM 1261 C C . VAL A 1 170 ? -12.055 9.410 44.806 1.00 89.06 170 VAL A C 1
ATOM 1263 O O . VAL A 1 170 ? -12.722 8.582 45.418 1.00 89.06 170 VAL A O 1
ATOM 1266 N N . LEU A 1 171 ? -11.618 9.182 43.566 1.00 91.94 171 LEU A N 1
ATOM 1267 C CA . LEU A 1 171 ? -11.911 7.949 42.832 1.00 91.94 171 LEU A CA 1
ATOM 1268 C C . LEU A 1 171 ? -11.144 6.742 43.387 1.00 91.94 171 LEU A C 1
ATOM 1270 O O . LEU A 1 171 ? -11.724 5.666 43.477 1.00 91.94 171 LEU A O 1
ATOM 1274 N N . ALA A 1 172 ? -9.894 6.929 43.812 1.00 92.25 172 ALA A N 1
ATOM 1275 C CA . ALA A 1 172 ? -9.085 5.923 44.493 1.00 92.25 172 ALA A CA 1
ATOM 1276 C C . ALA A 1 172 ? -9.771 5.447 45.787 1.00 92.25 172 ALA A C 1
ATOM 1278 O O . ALA A 1 172 ? -9.933 4.245 45.989 1.00 92.25 172 ALA A O 1
ATOM 1279 N N . GLN A 1 173 ? -10.276 6.379 46.605 1.00 90.19 173 GLN A N 1
ATOM 1280 C CA . GLN A 1 173 ? -11.019 6.057 47.827 1.00 90.19 173 GLN A CA 1
ATOM 1281 C C . GLN A 1 173 ? -12.346 5.326 47.543 1.00 90.19 173 GLN A C 1
ATOM 1283 O O . GLN A 1 173 ? -12.651 4.338 48.204 1.00 90.19 173 GLN A O 1
ATOM 1288 N N . ILE A 1 174 ? -13.134 5.783 46.559 1.00 89.75 174 ILE A N 1
ATOM 1289 C CA . ILE A 1 174 ? -14.442 5.184 46.215 1.00 89.75 174 ILE A CA 1
ATOM 1290 C C . ILE A 1 174 ? -14.297 3.791 45.583 1.00 89.75 174 ILE A C 1
ATOM 1292 O O . ILE A 1 174 ? -15.170 2.940 45.754 1.00 89.75 174 ILE A O 1
ATOM 1296 N N . LEU A 1 175 ? -13.227 3.559 44.819 1.00 89.56 175 LEU A N 1
ATOM 1297 C CA . LEU A 1 175 ? -13.007 2.315 44.076 1.00 89.56 175 LEU A CA 1
ATOM 1298 C C . LEU A 1 175 ? -12.104 1.312 44.815 1.00 89.56 175 LEU A C 1
ATOM 1300 O O . LEU A 1 175 ? -11.915 0.209 44.310 1.00 89.56 175 LEU A O 1
ATOM 1304 N N . GLY A 1 176 ? -11.600 1.661 46.004 1.00 88.38 176 GLY A N 1
ATOM 1305 C CA . GLY A 1 176 ? -10.804 0.767 46.849 1.00 88.38 176 GLY A CA 1
ATOM 1306 C C . GLY A 1 176 ? -9.385 0.527 46.333 1.00 88.38 176 GLY A C 1
ATOM 1307 O O . GLY A 1 176 ? -8.912 -0.606 46.373 1.00 88.38 176 GLY A O 1
ATOM 1308 N N . ALA A 1 177 ? -8.722 1.571 45.825 1.00 89.38 177 ALA A N 1
ATOM 1309 C CA . ALA A 1 177 ? -7.336 1.480 45.375 1.00 89.38 177 ALA A CA 1
ATOM 1310 C C . ALA A 1 177 ? -6.384 1.078 46.517 1.00 89.38 177 ALA A C 1
ATOM 1312 O O . ALA A 1 177 ? -6.542 1.504 47.662 1.00 89.38 177 ALA A O 1
ATOM 1313 N N . SER A 1 178 ? -5.377 0.276 46.178 1.00 85.62 178 SER A N 1
ATOM 1314 C CA . SER A 1 178 ? -4.314 -0.183 47.076 1.00 85.62 178 SER A CA 1
ATOM 1315 C C . SER A 1 178 ? -3.288 0.912 47.375 1.00 85.62 178 SER A C 1
ATOM 1317 O O . SER A 1 178 ? -2.733 0.961 48.471 1.00 85.62 178 SER A O 1
ATOM 1319 N N . THR A 1 179 ? -3.059 1.802 46.405 1.00 87.31 179 THR A N 1
ATOM 1320 C CA . THR A 1 179 ? -2.147 2.942 46.522 1.00 87.31 179 THR A CA 1
ATOM 1321 C C . THR A 1 179 ? -2.942 4.230 46.717 1.00 87.31 179 THR A C 1
ATOM 1323 O O . THR A 1 179 ? -3.803 4.575 45.905 1.00 87.31 179 THR A O 1
ATOM 1326 N N . THR A 1 180 ? -2.639 4.961 47.788 1.00 86.19 180 THR A N 1
ATOM 1327 C CA . THR A 1 180 ? -3.141 6.324 48.003 1.00 86.19 180 THR A CA 1
ATOM 1328 C C . THR A 1 180 ? -2.325 7.296 47.144 1.00 86.19 180 THR A C 1
ATOM 1330 O O . THR A 1 180 ? -1.103 7.268 47.260 1.00 86.19 180 THR A O 1
ATOM 1333 N N . PRO A 1 181 ? -2.947 8.172 46.333 1.00 84.88 181 PRO A N 1
ATOM 1334 C CA . PRO A 1 181 ? -2.245 9.260 45.645 1.00 84.88 181 PRO A CA 1
ATOM 1335 C C . PRO A 1 181 ? -1.499 10.178 46.621 1.00 84.88 181 PRO A C 1
ATOM 1337 O O . PRO A 1 181 ? -2.043 10.529 47.673 1.00 84.88 181 PRO A O 1
ATOM 1340 N N . THR A 1 182 ? -0.279 10.579 46.271 1.00 85.94 182 THR A N 1
ATOM 1341 C CA . THR A 1 182 ? 0.631 11.361 47.130 1.00 85.94 182 THR A CA 1
ATOM 1342 C C . THR A 1 182 ? 1.157 12.639 46.471 1.00 85.94 182 THR A C 1
ATOM 1344 O O . THR A 1 182 ? 1.918 13.356 47.119 1.00 85.94 182 THR A O 1
ATOM 1347 N N . HIS A 1 183 ? 0.748 12.945 45.230 1.00 81.69 183 HIS A N 1
ATOM 1348 C CA . HIS A 1 183 ? 1.391 13.952 44.368 1.00 81.69 183 HIS A CA 1
ATOM 1349 C C . HIS A 1 183 ? 2.863 13.613 44.113 1.00 81.69 183 HIS A C 1
ATOM 1351 O O . HIS A 1 183 ? 3.775 14.425 44.280 1.00 81.69 183 HIS A O 1
ATOM 1357 N N . ARG A 1 184 ? 3.070 12.335 43.771 1.00 90.69 184 ARG A N 1
ATOM 1358 C CA . ARG A 1 184 ? 4.324 11.751 43.297 1.00 90.69 184 ARG A CA 1
ATOM 1359 C C . ARG A 1 184 ? 3.990 10.818 42.152 1.00 90.69 184 ARG A C 1
ATOM 1361 O O . ARG A 1 184 ? 3.201 9.888 42.319 1.00 90.69 184 ARG A O 1
ATOM 1368 N N . ALA A 1 185 ? 4.608 11.043 40.999 1.00 92.56 185 ALA A N 1
ATOM 1369 C CA . ALA A 1 185 ? 4.072 10.539 39.738 1.00 92.56 185 ALA A CA 1
ATOM 1370 C C . ALA A 1 185 ? 3.952 9.001 39.683 1.00 92.56 185 ALA A C 1
ATOM 1372 O O . ALA A 1 185 ? 3.053 8.472 39.036 1.00 92.56 185 ALA A O 1
ATOM 1373 N N . LEU A 1 186 ? 4.825 8.247 40.367 1.00 94.88 186 LEU A N 1
ATOM 1374 C CA . LEU A 1 186 ? 4.714 6.782 40.402 1.00 94.88 186 LEU A CA 1
ATOM 1375 C C . LEU A 1 186 ? 3.535 6.294 41.262 1.00 94.88 186 LEU A C 1
ATOM 1377 O O . LEU A 1 186 ? 2.858 5.343 40.876 1.00 94.88 186 LEU A O 1
ATOM 1381 N N . ASP A 1 187 ? 3.268 6.932 42.401 1.00 92.81 187 ASP A N 1
ATOM 1382 C CA . ASP A 1 187 ? 2.180 6.533 43.301 1.00 92.81 187 ASP A CA 1
ATOM 1383 C C . ASP A 1 187 ? 0.815 6.951 42.734 1.00 92.81 187 ASP A C 1
ATOM 1385 O O . ASP A 1 187 ? -0.132 6.161 42.749 1.00 92.81 187 ASP A O 1
ATOM 1389 N N . ASP A 1 188 ? 0.726 8.139 42.130 1.00 93.75 188 ASP A N 1
ATOM 1390 C CA . ASP A 1 188 ? -0.464 8.594 41.406 1.00 93.75 188 ASP A CA 1
ATOM 1391 C C . ASP A 1 188 ? -0.702 7.749 40.127 1.00 93.75 188 ASP A C 1
ATOM 1393 O O . ASP A 1 188 ? -1.848 7.383 39.830 1.00 93.75 188 ASP A O 1
ATOM 1397 N N . ALA A 1 189 ? 0.350 7.296 39.427 1.00 95.75 189 ALA A N 1
ATOM 1398 C CA . ALA A 1 189 ? 0.219 6.319 38.338 1.00 95.75 189 ALA A CA 1
ATOM 1399 C C . ALA A 1 189 ? -0.277 4.943 38.831 1.00 95.75 189 ALA A C 1
ATOM 1401 O O . ALA A 1 189 ? -1.183 4.373 38.218 1.00 95.75 189 ALA A O 1
ATOM 1402 N N . ARG A 1 190 ? 0.237 4.419 39.955 1.00 95.94 190 ARG A N 1
ATOM 1403 C CA . ARG A 1 190 ? -0.247 3.170 40.587 1.00 95.94 190 ARG A CA 1
ATOM 1404 C C . ARG A 1 190 ? -1.708 3.276 41.029 1.00 95.94 190 ARG A C 1
ATOM 1406 O O . ARG A 1 190 ? -2.518 2.416 40.690 1.00 95.94 190 ARG A O 1
ATOM 1413 N N . ALA A 1 191 ? -2.090 4.362 41.697 1.00 94.44 191 ALA A N 1
ATOM 1414 C CA . ALA A 1 191 ? -3.485 4.621 42.047 1.00 94.44 191 ALA A CA 1
ATOM 1415 C C . ALA A 1 191 ? -4.381 4.725 40.794 1.00 94.44 191 ALA A C 1
ATOM 1417 O O . ALA A 1 191 ? -5.534 4.285 40.798 1.00 94.44 191 ALA A O 1
ATOM 1418 N N . THR A 1 192 ? -3.845 5.252 39.689 1.00 95.69 192 THR A N 1
ATOM 1419 C CA . THR A 1 192 ? -4.537 5.309 38.394 1.00 95.69 192 THR A CA 1
ATOM 1420 C C . THR A 1 192 ? -4.662 3.930 37.723 1.00 95.69 192 THR A C 1
ATOM 1422 O O . THR A 1 192 ? -5.666 3.703 37.045 1.00 95.69 192 THR A O 1
ATOM 1425 N N . VAL A 1 193 ? -3.737 2.981 37.948 1.00 95.69 193 VAL A N 1
ATOM 1426 C CA . VAL A 1 193 ? -3.897 1.559 37.561 1.00 95.69 193 VAL A CA 1
ATOM 1427 C C . VAL A 1 193 ? -5.097 0.939 38.278 1.00 95.69 193 VAL A C 1
ATOM 1429 O O . VAL A 1 193 ? -5.971 0.377 37.620 1.00 95.69 193 VAL A O 1
ATOM 1432 N N . ASP A 1 194 ? -5.195 1.090 39.600 1.00 93.75 194 ASP A N 1
ATOM 1433 C CA . ASP A 1 194 ? -6.305 0.524 40.380 1.00 93.75 194 ASP A CA 1
ATOM 1434 C C . ASP A 1 194 ? -7.658 1.125 39.968 1.00 93.75 194 ASP A C 1
ATOM 1436 O O . ASP A 1 194 ? -8.631 0.404 39.722 1.00 93.75 194 ASP A O 1
ATOM 1440 N N . VAL A 1 195 ? -7.712 2.451 39.794 1.00 94.31 195 VAL A N 1
ATOM 1441 C CA . VAL A 1 195 ? -8.894 3.153 39.270 1.00 94.31 195 VAL A CA 1
ATOM 1442 C C . VAL A 1 195 ? -9.243 2.673 37.853 1.00 94.31 195 VAL A C 1
ATOM 1444 O O . VAL A 1 195 ? -10.422 2.474 37.554 1.00 94.31 195 VAL A O 1
ATOM 1447 N N . LEU A 1 196 ? -8.258 2.442 36.977 1.00 94.12 196 LEU A N 1
ATOM 1448 C CA . LEU A 1 196 ? -8.481 1.888 35.638 1.00 94.12 196 LEU A CA 1
ATOM 1449 C C . LEU A 1 196 ? -9.069 0.471 35.704 1.00 94.12 196 LEU A C 1
ATOM 1451 O O . LEU A 1 196 ? -10.078 0.211 35.045 1.00 94.12 196 LEU A O 1
ATOM 1455 N N . HIS A 1 197 ? -8.487 -0.425 36.505 1.00 91.62 197 HIS A N 1
ATOM 1456 C CA . HIS A 1 197 ? -8.959 -1.801 36.671 1.00 91.62 197 HIS A CA 1
ATOM 1457 C C . HIS A 1 197 ? -10.395 -1.852 37.217 1.00 91.62 197 HIS A C 1
ATOM 1459 O O . HIS A 1 197 ? -11.250 -2.529 36.640 1.00 91.62 197 HIS A O 1
ATOM 1465 N N . ALA A 1 198 ? -10.707 -1.073 38.258 1.00 90.94 198 ALA A N 1
ATOM 1466 C CA . ALA A 1 198 ? -12.053 -1.003 38.829 1.00 90.94 198 ALA A CA 1
ATOM 1467 C C . ALA A 1 198 ? -13.096 -0.447 37.836 1.00 90.94 198 ALA A C 1
ATOM 1469 O O . ALA A 1 198 ? -14.230 -0.935 37.767 1.00 90.94 198 ALA A O 1
ATOM 1470 N N . LEU A 1 199 ? -12.722 0.546 37.020 1.00 91.31 199 LEU A N 1
ATOM 1471 C CA . LEU A 1 199 ? -13.587 1.079 35.962 1.00 91.31 199 LEU A CA 1
ATOM 1472 C C . LEU A 1 199 ? -13.785 0.084 34.807 1.00 91.31 199 LEU A C 1
ATOM 1474 O O . LEU A 1 199 ? -14.901 -0.017 34.294 1.00 91.31 199 LEU A O 1
ATOM 1478 N N . ILE A 1 200 ? -12.749 -0.675 34.427 1.00 90.00 200 ILE A N 1
ATOM 1479 C CA . ILE A 1 200 ? -12.841 -1.756 33.432 1.00 90.00 200 ILE A CA 1
ATOM 1480 C C . ILE A 1 200 ? -13.785 -2.862 33.925 1.00 90.00 200 ILE A C 1
ATOM 1482 O O . ILE A 1 200 ? -14.697 -3.247 33.192 1.00 90.00 200 ILE A O 1
ATOM 1486 N N . GLY A 1 201 ? -13.656 -3.310 35.178 1.00 86.06 201 GLY A N 1
ATOM 1487 C CA . GLY A 1 201 ? -14.555 -4.314 35.765 1.00 86.06 201 GLY A CA 1
ATOM 1488 C C . GLY A 1 201 ? -16.031 -3.894 35.725 1.00 86.06 201 GLY A C 1
ATOM 1489 O O . GLY A 1 201 ? -16.901 -4.678 35.339 1.00 86.06 201 GLY A O 1
ATOM 1490 N N . ARG A 1 202 ? -16.323 -2.619 36.020 1.00 85.25 202 ARG A N 1
ATOM 1491 C CA . ARG A 1 202 ? -17.686 -2.056 35.958 1.00 85.25 202 ARG A CA 1
ATOM 1492 C C . ARG A 1 202 ? -18.283 -1.998 34.541 1.00 85.25 202 ARG A C 1
ATOM 1494 O O . ARG A 1 202 ? -19.508 -2.072 34.421 1.00 85.25 202 ARG A O 1
ATOM 1501 N N . VAL A 1 203 ? -17.474 -1.876 33.479 1.00 82.44 203 VAL A N 1
ATOM 1502 C CA . VAL A 1 203 ? -17.969 -1.919 32.081 1.00 82.44 203 VAL A CA 1
ATOM 1503 C C . VAL A 1 203 ? -17.944 -3.313 31.458 1.00 82.44 203 VAL A C 1
ATOM 1505 O O . VAL A 1 203 ? -18.741 -3.572 30.557 1.00 82.44 203 VAL A O 1
ATOM 1508 N N . GLY A 1 204 ? -17.130 -4.241 31.971 1.00 74.19 204 GLY A N 1
ATOM 1509 C CA . GLY A 1 204 ? -17.188 -5.657 31.590 1.00 74.19 204 GLY A CA 1
ATOM 1510 C C . GLY A 1 204 ? -18.591 -6.238 31.791 1.00 74.19 204 GLY A C 1
ATOM 1511 O O . GLY A 1 204 ? -19.155 -6.836 30.878 1.00 74.19 204 GLY A O 1
ATOM 1512 N N . ASN A 1 205 ? -19.226 -5.912 32.921 1.00 70.62 205 ASN A N 1
ATOM 1513 C CA . ASN A 1 205 ? -20.626 -6.255 33.221 1.00 70.62 205 ASN A CA 1
ATOM 1514 C C . ASN A 1 205 ? -21.665 -5.585 32.291 1.00 70.62 205 ASN A C 1
ATOM 1516 O O . ASN A 1 205 ? -22.851 -5.896 32.370 1.00 70.62 205 ASN A O 1
ATOM 1520 N N . GLN A 1 206 ? -21.244 -4.665 31.417 1.00 67.88 206 GLN A N 1
ATOM 1521 C CA . GLN A 1 206 ? -22.076 -3.973 30.422 1.00 67.88 206 GLN A CA 1
ATOM 1522 C C . GLN A 1 206 ? -21.759 -4.424 28.980 1.00 67.88 206 GLN A C 1
ATOM 1524 O O . GLN A 1 206 ? -22.207 -3.786 28.026 1.00 67.88 206 GLN A O 1
ATOM 1529 N N . GLY A 1 207 ? -20.992 -5.510 28.807 1.00 65.88 207 GLY A N 1
ATOM 1530 C CA . GLY A 1 207 ? -20.641 -6.064 27.496 1.00 65.88 207 GLY A CA 1
ATOM 1531 C C . GLY A 1 207 ? -19.463 -5.370 26.803 1.00 65.88 207 GLY A C 1
ATOM 1532 O O . GLY A 1 207 ? -19.390 -5.383 25.577 1.00 65.88 207 GLY A O 1
ATOM 1533 N N . VAL A 1 208 ? -18.569 -4.722 27.559 1.00 77.44 208 VAL A N 1
ATOM 1534 C CA . VAL A 1 208 ? -17.350 -4.085 27.035 1.00 77.44 208 VAL A CA 1
ATOM 1535 C C . VAL A 1 208 ? -16.152 -4.991 27.318 1.00 77.44 208 VAL A C 1
ATOM 1537 O O . VAL A 1 208 ? -15.688 -5.061 28.455 1.00 77.44 208 VAL A O 1
ATOM 1540 N N . HIS A 1 209 ? -15.649 -5.686 26.292 1.00 78.31 209 HIS A N 1
ATOM 1541 C CA . HIS A 1 209 ? -14.593 -6.701 26.459 1.00 78.31 209 HIS A CA 1
ATOM 1542 C C . HIS A 1 209 ? -13.330 -6.442 25.623 1.00 78.31 209 HIS A C 1
ATOM 1544 O O . HIS A 1 209 ? -12.284 -7.031 25.898 1.00 78.31 209 HIS A O 1
ATOM 1550 N N . SER A 1 210 ? -13.400 -5.539 24.642 1.00 81.75 210 SER A N 1
ATOM 1551 C CA . SER A 1 210 ? -12.280 -5.128 23.786 1.00 81.75 210 SER A CA 1
ATOM 1552 C C . SER A 1 210 ? -11.899 -3.655 23.987 1.00 81.75 210 SER A C 1
ATOM 1554 O O . SER A 1 210 ? -12.722 -2.827 24.390 1.00 81.75 210 SER A O 1
ATOM 1556 N N . LEU A 1 211 ? -10.658 -3.294 23.637 1.00 80.62 211 LEU A N 1
ATOM 1557 C CA . LEU A 1 211 ? -10.198 -1.897 23.633 1.00 80.62 211 LEU A CA 1
ATOM 1558 C C . LEU A 1 211 ? -11.077 -0.992 22.748 1.00 80.62 211 LEU A C 1
ATOM 1560 O O . LEU A 1 211 ? -11.414 0.128 23.136 1.00 80.62 211 LEU A O 1
ATOM 1564 N N . THR A 1 212 ? -11.496 -1.491 21.581 1.00 70.75 212 THR A N 1
ATOM 1565 C CA . THR A 1 212 ? -12.390 -0.771 20.658 1.00 70.75 212 THR A CA 1
ATOM 1566 C C . THR A 1 212 ? -13.727 -0.425 21.326 1.00 70.75 212 THR A C 1
ATOM 1568 O O . THR A 1 212 ? -14.217 0.694 21.181 1.00 70.75 212 THR A O 1
ATOM 1571 N N . GLU A 1 213 ? -14.300 -1.343 22.107 1.00 74.38 213 GLU A N 1
ATOM 1572 C CA . GLU A 1 213 ? -15.562 -1.117 22.824 1.00 74.38 213 GLU A CA 1
ATOM 1573 C C . GLU A 1 213 ? -15.409 -0.173 24.020 1.00 74.38 213 GLU A C 1
ATOM 1575 O O . GLU A 1 213 ? -16.308 0.626 24.291 1.00 74.38 213 GLU A O 1
ATOM 1580 N N . LEU A 1 214 ? -14.256 -0.201 24.694 1.00 80.56 214 LEU A N 1
ATOM 1581 C CA . LEU A 1 214 ? -13.942 0.733 25.775 1.00 80.56 214 LEU A CA 1
ATOM 1582 C C . LEU A 1 214 ? -13.831 2.176 25.257 1.00 80.56 214 LEU A C 1
ATOM 1584 O O . LEU A 1 214 ? -14.352 3.101 25.880 1.00 80.56 214 LEU A O 1
ATOM 1588 N N . LEU A 1 215 ? -13.221 2.373 24.084 1.00 76.44 215 LEU A N 1
ATOM 1589 C CA . LEU A 1 215 ? -13.151 3.679 23.418 1.00 76.44 215 LEU A CA 1
ATOM 1590 C C . LEU A 1 215 ? -14.519 4.145 22.879 1.00 76.44 215 LEU A C 1
ATOM 1592 O O . LEU A 1 215 ? -14.792 5.346 22.870 1.00 76.44 215 LEU A O 1
ATOM 1596 N N . ASP A 1 216 ? -15.401 3.219 22.492 1.00 66.56 216 ASP A N 1
ATOM 1597 C CA . ASP A 1 216 ? -16.797 3.490 22.106 1.00 66.56 216 ASP A CA 1
ATOM 1598 C C . ASP A 1 216 ? -17.702 3.903 23.268 1.00 66.56 216 ASP A C 1
ATOM 1600 O O . ASP A 1 216 ? -18.668 4.651 23.082 1.00 66.56 216 ASP A O 1
ATOM 1604 N N . TYR A 1 217 ? -17.417 3.396 24.467 1.00 69.94 217 TYR A N 1
ATOM 1605 C CA . TYR A 1 217 ? -18.182 3.709 25.669 1.00 69.94 217 TYR A CA 1
ATOM 1606 C C . TYR A 1 217 ? -18.061 5.197 26.052 1.00 69.94 217 TYR A C 1
ATOM 1608 O O . TYR A 1 217 ? -18.995 5.786 26.618 1.00 69.94 217 TYR A O 1
ATOM 1616 N N . LEU A 1 218 ? -16.928 5.817 25.697 1.00 70.62 218 LEU A N 1
ATOM 1617 C CA . LEU A 1 218 ? -16.582 7.207 25.985 1.00 70.62 218 LEU A CA 1
ATOM 1618 C C . LEU A 1 218 ? -17.302 8.225 25.073 1.00 70.62 218 LEU A C 1
ATOM 1620 O O . LEU A 1 218 ? -17.572 7.970 23.897 1.00 70.62 218 LEU A O 1
ATOM 1624 N N . PRO A 1 219 ? -17.593 9.441 25.576 1.00 54.81 219 PRO A N 1
ATOM 1625 C CA . PRO A 1 219 ? -18.253 10.482 24.791 1.00 54.81 219 PRO A CA 1
ATOM 1626 C C . PRO A 1 219 ? -17.311 11.120 23.748 1.00 54.81 219 PRO A C 1
ATOM 1628 O O . PRO A 1 219 ? -16.640 12.114 24.023 1.00 54.81 219 PRO A O 1
ATOM 1631 N N . GLY A 1 220 ? -17.297 10.564 22.530 1.00 53.56 220 GLY A N 1
ATOM 1632 C CA . GLY A 1 220 ? -16.633 11.143 21.343 1.00 53.56 220 GLY A CA 1
ATOM 1633 C C . GLY A 1 220 ? -17.448 11.095 20.036 1.00 53.56 220 GLY A C 1
ATOM 1634 O O . GLY A 1 220 ? -17.002 11.615 19.012 1.00 53.56 220 GLY A O 1
ATOM 1635 N N . VAL A 1 221 ? -18.638 10.485 20.070 1.00 53.75 221 VAL A N 1
ATOM 1636 C CA . VAL A 1 221 ? -19.518 10.215 18.916 1.00 53.75 221 VAL A CA 1
ATOM 1637 C C . VAL A 1 221 ? -20.807 11.026 19.046 1.00 53.75 221 VAL A C 1
ATOM 1639 O O . VAL A 1 221 ? -21.460 10.959 20.093 1.00 53.75 221 VAL A O 1
ATOM 1642 N N . THR A 1 222 ? -21.203 11.762 18.000 1.00 56.12 222 THR A N 1
ATOM 1643 C CA . THR A 1 222 ? -22.444 12.562 18.025 1.00 56.12 222 THR A CA 1
ATOM 1644 C C . THR A 1 222 ? -23.689 11.670 18.061 1.00 56.12 222 THR A C 1
ATOM 1646 O O . THR A 1 222 ? -23.656 10.524 17.610 1.00 56.12 222 THR A O 1
ATOM 1649 N N . GLY A 1 223 ? -24.820 12.187 18.560 1.00 55.56 223 GLY A N 1
ATOM 1650 C CA . GLY A 1 223 ? -26.089 11.441 18.563 1.00 55.56 223 GLY A CA 1
ATOM 1651 C C . GLY A 1 223 ? -26.473 10.933 17.167 1.00 55.56 223 GLY A C 1
ATOM 1652 O O . GLY A 1 223 ? -26.831 9.769 17.005 1.00 55.56 223 GLY A O 1
ATOM 1653 N N . THR A 1 224 ? -26.270 11.766 16.143 1.00 57.75 224 THR A N 1
ATOM 1654 C CA . THR A 1 224 ? -26.513 11.447 14.728 1.00 57.75 224 THR A CA 1
ATOM 1655 C C . THR A 1 224 ? -25.614 10.328 14.198 1.00 57.75 224 THR A C 1
ATOM 1657 O O . THR A 1 224 ? -26.074 9.495 13.425 1.00 57.75 224 THR A O 1
ATOM 1660 N N . GLN A 1 225 ? -24.343 10.267 14.613 1.00 59.50 225 GLN A N 1
ATOM 1661 C CA . GLN A 1 225 ? -23.449 9.156 14.261 1.00 59.50 225 GLN A CA 1
ATOM 1662 C C . GLN A 1 225 ? -23.838 7.870 15.000 1.00 59.50 225 GLN A C 1
ATOM 1664 O O . GLN A 1 225 ? -23.866 6.798 14.398 1.00 59.50 225 GLN A O 1
ATOM 1669 N N . ARG A 1 226 ? -24.208 7.976 16.283 1.00 60.84 226 ARG A N 1
ATOM 1670 C CA . ARG A 1 226 ? -24.629 6.834 17.107 1.00 60.84 226 ARG A CA 1
ATOM 1671 C C . ARG A 1 226 ? -25.910 6.185 16.578 1.00 60.84 226 ARG A C 1
ATOM 1673 O O . ARG A 1 226 ? -25.983 4.962 16.541 1.00 60.84 226 ARG A O 1
ATOM 1680 N N . ALA A 1 227 ? -26.869 6.982 16.104 1.00 63.75 227 ALA A N 1
ATOM 1681 C CA . ALA A 1 227 ? -28.092 6.494 15.462 1.00 63.75 227 ALA A CA 1
ATOM 1682 C C . ALA A 1 227 ? -27.814 5.648 14.203 1.00 63.75 227 ALA A C 1
ATOM 1684 O O . ALA A 1 227 ? -28.542 4.695 13.934 1.00 63.75 227 ALA A O 1
ATOM 1685 N N . LYS A 1 228 ? -26.731 5.943 13.468 1.00 72.19 228 LYS A N 1
ATOM 1686 C CA . LYS A 1 228 ? -26.322 5.203 12.263 1.00 72.19 228 LYS A CA 1
ATOM 1687 C C . LYS A 1 228 ? -25.515 3.925 12.539 1.00 72.19 228 LYS A C 1
ATOM 1689 O O . LYS A 1 228 ? -25.221 3.205 11.590 1.00 72.19 228 LYS A O 1
ATOM 1694 N N . ARG A 1 229 ? -25.219 3.561 13.801 1.00 68.75 229 ARG A N 1
ATOM 1695 C CA . ARG A 1 229 ? -24.647 2.229 14.130 1.00 68.75 229 ARG A CA 1
ATOM 1696 C C . ARG A 1 229 ? -25.508 1.073 13.606 1.00 68.75 229 ARG A C 1
ATOM 1698 O O . ARG A 1 229 ? -24.972 0.001 13.348 1.00 68.75 229 ARG A O 1
ATOM 1705 N N . THR A 1 230 ? -26.810 1.299 13.426 1.00 77.75 230 THR A N 1
ATOM 1706 C CA . THR A 1 230 ? -27.753 0.373 12.779 1.00 77.75 230 THR A CA 1
ATOM 1707 C C . THR A 1 230 ? -27.306 -0.056 11.382 1.00 77.75 230 THR A C 1
ATOM 1709 O O . THR A 1 230 ? -27.504 -1.210 11.023 1.00 77.75 230 THR A O 1
ATOM 1712 N N . PHE A 1 231 ? -26.606 0.804 10.632 1.00 83.50 231 PHE A N 1
ATOM 1713 C CA . PHE A 1 231 ? -26.063 0.467 9.310 1.00 83.50 231 PHE A CA 1
ATOM 1714 C C . PHE A 1 231 ? -25.017 -0.654 9.358 1.00 83.50 231 PHE A C 1
ATOM 1716 O O . PHE A 1 231 ? -24.669 -1.175 8.308 1.00 83.50 231 PHE A O 1
ATOM 1723 N N . ALA A 1 232 ? -24.490 -1.005 10.537 1.00 82.50 232 ALA A N 1
ATOM 1724 C CA . ALA A 1 232 ? -23.562 -2.117 10.718 1.00 82.50 232 ALA A CA 1
ATOM 1725 C C . ALA A 1 232 ? -24.244 -3.431 11.144 1.00 82.50 232 ALA A C 1
ATOM 1727 O O . ALA A 1 232 ? -23.610 -4.481 11.051 1.00 82.50 232 ALA A O 1
ATOM 1728 N N . THR A 1 233 ? -25.496 -3.395 11.623 1.00 79.44 233 THR A N 1
ATOM 1729 C CA . THR A 1 233 ? -26.177 -4.547 12.246 1.00 79.44 233 THR A CA 1
ATOM 1730 C C . THR A 1 233 ? -26.324 -5.718 11.276 1.00 79.44 233 THR A C 1
ATOM 1732 O O . THR A 1 233 ? -25.894 -6.833 11.579 1.00 79.44 233 THR A O 1
ATOM 1735 N N . ASP A 1 234 ? -26.872 -5.449 10.091 1.00 85.56 234 ASP A N 1
ATOM 1736 C CA . ASP A 1 234 ? -27.294 -6.487 9.144 1.00 85.56 234 ASP A CA 1
ATOM 1737 C C . ASP A 1 234 ? -26.174 -6.945 8.196 1.00 85.56 234 ASP A C 1
ATOM 1739 O O . ASP A 1 234 ? -26.355 -7.883 7.420 1.00 85.56 234 ASP A O 1
ATOM 1743 N N . LEU A 1 235 ? -24.981 -6.339 8.273 1.00 89.81 235 LEU A N 1
ATOM 1744 C CA . LEU A 1 235 ? -23.814 -6.860 7.559 1.00 89.81 235 LEU A CA 1
ATOM 1745 C C . LEU A 1 235 ? -23.362 -8.207 8.149 1.00 89.81 235 LEU A C 1
ATOM 1747 O O . LEU A 1 235 ? -23.475 -8.422 9.360 1.00 89.81 235 LEU A O 1
ATOM 1751 N N . PRO A 1 236 ? -22.783 -9.101 7.333 1.00 90.88 236 PRO A N 1
ATOM 1752 C CA . PRO A 1 236 ? -22.230 -10.366 7.795 1.00 90.88 236 PRO A CA 1
ATOM 1753 C C . PRO A 1 236 ? -20.863 -10.192 8.472 1.00 90.88 236 PRO A C 1
ATOM 1755 O O . PRO A 1 236 ? -20.087 -9.286 8.160 1.00 90.88 236 PRO A O 1
ATOM 1758 N N . SER A 1 237 ? -20.521 -11.128 9.358 1.00 89.25 237 SER A N 1
ATOM 1759 C CA . SER A 1 237 ? -19.176 -11.272 9.935 1.00 89.25 237 SER A CA 1
ATOM 1760 C C . SER A 1 237 ? -18.244 -12.039 8.982 1.00 89.25 237 SER A C 1
ATOM 1762 O O . SER A 1 237 ? -17.718 -13.088 9.339 1.00 89.25 237 SER A O 1
ATOM 1764 N N . ALA A 1 238 ? -18.093 -11.554 7.747 1.00 88.25 238 ALA A N 1
ATOM 1765 C CA . ALA A 1 238 ? -17.359 -12.228 6.669 1.00 88.25 238 ALA A CA 1
ATOM 1766 C C . ALA A 1 238 ? -16.462 -11.251 5.879 1.00 88.25 238 ALA A C 1
ATOM 1768 O O . ALA A 1 238 ? -16.686 -10.035 5.967 1.00 88.25 238 ALA A O 1
ATOM 1769 N N . PRO A 1 239 ? -15.486 -11.743 5.088 1.00 90.12 239 PRO A N 1
ATOM 1770 C CA . PRO A 1 239 ? -14.689 -10.902 4.203 1.00 90.12 239 PRO A CA 1
ATOM 1771 C C . PRO A 1 239 ? -15.539 -10.241 3.115 1.00 90.12 239 PRO A C 1
ATOM 1773 O O . PRO A 1 239 ? -16.562 -10.779 2.684 1.00 90.12 239 PRO A O 1
ATOM 1776 N N . GLY A 1 240 ? -15.103 -9.080 2.626 1.00 94.12 240 GLY A N 1
ATOM 1777 C CA . GLY A 1 240 ? -15.745 -8.450 1.478 1.00 94.12 240 GLY A CA 1
ATOM 1778 C C . GLY A 1 240 ? -15.472 -6.965 1.287 1.00 94.12 240 GLY A C 1
ATOM 1779 O O . GLY A 1 240 ? -14.571 -6.384 1.897 1.00 94.12 240 GLY A O 1
ATOM 1780 N N . VAL A 1 241 ? -16.289 -6.361 0.424 1.00 94.50 241 VAL A N 1
ATOM 1781 C CA . VAL A 1 241 ? -16.293 -4.926 0.107 1.00 94.50 241 VAL A CA 1
ATOM 1782 C C . VAL A 1 241 ? -17.541 -4.275 0.706 1.00 94.50 241 VAL A C 1
ATOM 1784 O O . VAL A 1 241 ? -18.626 -4.844 0.615 1.00 94.50 241 VAL A O 1
ATOM 1787 N N . TYR A 1 242 ? -17.409 -3.083 1.287 1.00 94.19 242 TYR A N 1
ATOM 1788 C CA . TYR A 1 242 ? -18.524 -2.236 1.732 1.00 94.19 242 TYR A CA 1
ATOM 1789 C C . TYR A 1 242 ? -18.537 -0.912 0.963 1.00 94.19 242 TYR A C 1
ATOM 1791 O O . TYR A 1 242 ? -17.486 -0.390 0.582 1.00 94.19 242 TYR A O 1
ATOM 1799 N N . LEU A 1 243 ? -19.737 -0.374 0.741 1.00 94.88 243 LEU A N 1
ATOM 1800 C CA . LEU A 1 243 ? -19.979 0.848 -0.018 1.00 94.88 243 LEU A CA 1
ATOM 1801 C C . LEU A 1 243 ? -20.927 1.764 0.769 1.00 94.88 243 LEU A C 1
ATOM 1803 O O . LEU A 1 243 ? -22.090 1.426 0.976 1.00 94.88 243 LEU A O 1
ATOM 1807 N N . PHE A 1 244 ? -20.458 2.938 1.190 1.00 93.81 244 PHE A N 1
ATOM 1808 C CA . PHE A 1 244 ? -21.325 3.953 1.798 1.00 93.81 244 PHE A CA 1
ATOM 1809 C C . PHE A 1 244 ? -22.102 4.688 0.700 1.00 93.81 244 PHE A C 1
ATOM 1811 O O . PHE A 1 244 ? -21.490 5.234 -0.222 1.00 93.81 244 PHE A O 1
ATOM 1818 N N . ARG A 1 245 ? -23.436 4.726 0.808 1.00 94.62 245 ARG A N 1
ATOM 1819 C CA . ARG A 1 245 ? -24.334 5.395 -0.151 1.00 94.62 245 ARG A CA 1
ATOM 1820 C C . ARG A 1 245 ? -24.805 6.745 0.368 1.00 94.62 245 ARG A C 1
ATOM 1822 O O . ARG A 1 245 ? -25.175 6.844 1.536 1.00 94.62 245 ARG A O 1
ATOM 1829 N N . GLY A 1 246 ? -24.816 7.758 -0.491 1.00 93.44 246 GLY A N 1
ATOM 1830 C CA . GLY A 1 246 ? -25.373 9.080 -0.210 1.00 93.44 246 GLY A CA 1
ATOM 1831 C C . GLY A 1 246 ? -26.845 9.222 -0.625 1.00 93.44 246 GLY A C 1
ATOM 1832 O O . GLY A 1 246 ? -27.442 8.262 -1.122 1.00 93.44 246 GLY A O 1
ATOM 1833 N N . PRO A 1 247 ? -27.463 10.395 -0.384 1.00 91.88 247 PRO A N 1
ATOM 1834 C CA . PRO A 1 247 ? -28.901 10.613 -0.569 1.00 91.88 247 PRO A CA 1
ATOM 1835 C C . PRO A 1 247 ? -29.439 10.422 -1.996 1.00 91.88 247 PRO A C 1
ATOM 1837 O O . PRO A 1 247 ? -30.645 10.259 -2.162 1.00 91.88 247 PRO A O 1
ATOM 1840 N N . SER A 1 248 ? -28.576 10.430 -3.014 1.00 91.12 248 SER A N 1
ATOM 1841 C CA . SER A 1 248 ? -28.921 10.243 -4.434 1.00 91.12 248 SER A CA 1
ATOM 1842 C C . SER A 1 248 ? -28.590 8.826 -4.935 1.00 91.12 248 SER A C 1
ATOM 1844 O O . SER A 1 248 ? -28.459 8.615 -6.140 1.00 91.12 248 SER A O 1
ATOM 1846 N N . ASP A 1 249 ? -28.399 7.871 -4.014 1.00 89.94 249 ASP A N 1
ATOM 1847 C CA . ASP A 1 249 ? -27.787 6.546 -4.227 1.00 89.94 249 ASP A CA 1
ATOM 1848 C C . ASP A 1 249 ? -26.337 6.598 -4.756 1.00 89.94 249 ASP A C 1
ATOM 1850 O O . ASP A 1 249 ? -25.779 5.592 -5.190 1.00 89.94 249 ASP A O 1
ATOM 1854 N N . GLU A 1 250 ? -25.659 7.745 -4.690 1.00 93.00 250 GLU A N 1
ATOM 1855 C CA . GLU A 1 250 ? -24.264 7.859 -5.103 1.00 93.00 250 GLU A CA 1
ATOM 1856 C C . GLU A 1 250 ? -23.332 7.101 -4.144 1.00 93.00 250 GLU A C 1
ATOM 1858 O O . GLU A 1 250 ? -23.524 7.098 -2.926 1.00 93.00 250 GLU A O 1
ATOM 1863 N N . VAL A 1 251 ? -22.287 6.457 -4.669 1.00 94.25 251 VAL A N 1
ATOM 1864 C CA . VAL A 1 251 ? -21.287 5.791 -3.824 1.00 94.25 251 VAL A CA 1
ATOM 1865 C C . VAL A 1 251 ? -20.308 6.838 -3.297 1.00 94.25 251 VAL A C 1
ATOM 1867 O O . VAL A 1 251 ? -19.492 7.366 -4.049 1.00 94.25 251 VAL A O 1
ATOM 1870 N N . LEU A 1 252 ? -20.368 7.125 -1.997 1.00 90.94 252 LEU A N 1
ATOM 1871 C CA . LEU A 1 252 ? -19.513 8.106 -1.324 1.00 90.94 252 LEU A CA 1
ATOM 1872 C C . LEU A 1 252 ? -18.108 7.551 -1.053 1.00 90.94 252 LEU A C 1
ATOM 1874 O O . LEU A 1 252 ? -17.106 8.244 -1.259 1.00 90.94 252 LEU A O 1
ATOM 1878 N N . TYR A 1 253 ? -18.039 6.302 -0.587 1.00 91.56 253 TYR A N 1
ATOM 1879 C CA . TYR A 1 253 ? -16.806 5.607 -0.216 1.00 91.56 253 TYR A CA 1
ATOM 1880 C C . TYR A 1 253 ? -16.926 4.101 -0.462 1.00 91.56 253 TYR A C 1
ATOM 1882 O O . TYR A 1 253 ? -17.981 3.522 -0.210 1.00 91.56 253 TYR A O 1
ATOM 1890 N N . ILE A 1 254 ? -15.829 3.474 -0.890 1.00 90.94 254 ILE A N 1
ATOM 1891 C CA . ILE A 1 254 ? -15.672 2.017 -1.026 1.00 90.94 254 ILE A CA 1
ATOM 1892 C C . ILE A 1 254 ? -14.480 1.577 -0.170 1.00 90.94 254 ILE A C 1
ATOM 1894 O O . ILE A 1 254 ? -13.473 2.286 -0.124 1.00 90.94 254 ILE A O 1
ATOM 1898 N N . GLY A 1 255 ? -14.559 0.416 0.480 1.00 89.44 255 GLY A N 1
ATOM 1899 C CA . GLY A 1 255 ? -13.405 -0.187 1.150 1.00 89.44 255 GLY A CA 1
ATOM 1900 C C . GLY A 1 255 ? -13.557 -1.684 1.407 1.00 89.44 255 GLY A C 1
ATOM 1901 O O . GLY A 1 255 ? -14.643 -2.242 1.269 1.00 89.44 255 GLY A O 1
ATOM 1902 N N . THR A 1 256 ? -12.462 -2.331 1.808 1.00 88.88 256 THR A N 1
ATOM 1903 C CA . THR A 1 256 ? -12.394 -3.775 2.097 1.00 88.88 256 THR A CA 1
ATOM 1904 C C . THR A 1 256 ? -12.290 -4.120 3.578 1.00 88.88 256 THR A C 1
ATOM 1906 O O . THR A 1 256 ? -11.827 -3.323 4.404 1.00 88.88 256 THR A O 1
ATOM 1909 N N . ALA A 1 257 ? -12.755 -5.324 3.913 1.00 85.50 257 ALA A N 1
ATOM 1910 C CA . ALA A 1 257 ? -12.783 -5.885 5.257 1.00 85.50 257 ALA A CA 1
ATOM 1911 C C . ALA A 1 257 ? -12.503 -7.398 5.247 1.00 85.50 257 ALA A C 1
ATOM 1913 O O . ALA A 1 257 ? -12.912 -8.096 4.321 1.00 85.50 257 ALA A O 1
ATOM 1914 N N . VAL A 1 258 ? -11.895 -7.908 6.325 1.00 83.81 258 VAL A N 1
ATOM 1915 C CA . VAL A 1 258 ? -11.917 -9.346 6.679 1.00 83.81 258 VAL A CA 1
ATOM 1916 C C . VAL A 1 258 ? -13.198 -9.693 7.458 1.00 83.81 258 VAL A C 1
ATOM 1918 O O . VAL A 1 258 ? -13.702 -10.805 7.372 1.00 83.81 258 VAL A O 1
ATOM 1921 N N . ASN A 1 259 ? -13.780 -8.716 8.161 1.00 85.62 259 ASN A N 1
ATOM 1922 C CA . ASN A 1 259 ? -15.092 -8.809 8.799 1.00 85.62 259 ASN A CA 1
ATOM 1923 C C . ASN A 1 259 ? -15.892 -7.534 8.484 1.00 85.62 259 ASN A C 1
ATOM 1925 O O . ASN A 1 259 ? -15.617 -6.468 9.040 1.00 85.62 259 ASN A O 1
ATOM 1929 N N . LEU A 1 260 ? -16.849 -7.643 7.559 1.00 88.12 260 LEU A N 1
ATOM 1930 C CA . LEU A 1 260 ? -17.682 -6.540 7.072 1.00 88.12 260 LEU A CA 1
ATOM 1931 C C . LEU A 1 260 ? -18.436 -5.823 8.204 1.00 88.12 260 LEU A C 1
ATOM 1933 O O . LEU A 1 260 ? -18.278 -4.611 8.360 1.00 88.12 260 LEU A O 1
ATOM 1937 N N . ARG A 1 261 ? -19.188 -6.564 9.032 1.00 86.94 261 ARG A N 1
ATOM 1938 C CA . ARG A 1 261 ? -19.928 -6.045 10.199 1.00 86.94 261 ARG A CA 1
ATOM 1939 C C . ARG A 1 261 ? -19.058 -5.177 11.106 1.00 86.94 261 ARG A C 1
ATOM 1941 O O . ARG A 1 261 ? -19.390 -4.022 11.373 1.00 86.94 261 ARG A O 1
ATOM 1948 N N . ARG A 1 262 ? -17.928 -5.719 11.565 1.00 79.56 262 ARG A N 1
ATOM 1949 C CA . ARG A 1 262 ? -17.018 -5.032 12.493 1.00 79.56 262 ARG A CA 1
ATOM 1950 C C . ARG A 1 262 ? -16.328 -3.842 11.826 1.00 79.56 262 ARG A C 1
ATOM 1952 O O . ARG A 1 262 ? -16.261 -2.764 12.411 1.00 79.56 262 ARG A O 1
ATOM 1959 N N . ARG A 1 263 ? -15.877 -3.988 10.576 1.00 83.19 263 ARG A N 1
ATOM 1960 C CA . ARG A 1 263 ? -15.231 -2.892 9.841 1.00 83.19 263 ARG A CA 1
ATOM 1961 C C . ARG A 1 263 ? -16.174 -1.717 9.591 1.00 83.19 263 ARG A C 1
ATOM 1963 O O . ARG A 1 263 ? -15.726 -0.582 9.703 1.00 83.19 263 ARG A O 1
ATOM 1970 N N . VAL A 1 264 ? -17.446 -1.972 9.281 1.00 86.31 264 VAL A N 1
ATOM 1971 C CA . VAL A 1 264 ? -18.459 -0.921 9.090 1.00 86.31 264 VAL A CA 1
ATOM 1972 C C . VAL A 1 264 ? -18.876 -0.304 10.426 1.00 86.31 264 VAL A C 1
ATOM 1974 O O . VAL A 1 264 ? -18.974 0.920 10.501 1.00 86.31 264 VAL A O 1
ATOM 1977 N N . ARG A 1 265 ? -19.023 -1.099 11.503 1.00 83.75 265 ARG A N 1
ATOM 1978 C CA . ARG A 1 265 ? -19.249 -0.579 12.868 1.00 83.75 265 ARG A CA 1
ATOM 1979 C C . ARG A 1 265 ? -18.198 0.475 13.222 1.00 83.75 265 ARG A C 1
ATOM 1981 O O . ARG A 1 265 ? -18.593 1.567 13.617 1.00 83.75 265 ARG A O 1
ATOM 1988 N N . ASN A 1 266 ? -16.919 0.207 12.937 1.00 74.56 266 ASN A N 1
ATOM 1989 C CA . ASN A 1 266 ? -15.757 1.076 13.199 1.00 74.56 266 ASN A CA 1
ATOM 1990 C C . ASN A 1 266 ? -15.695 2.413 12.409 1.00 74.56 266 ASN A C 1
ATOM 1992 O O . ASN A 1 266 ? -14.672 3.094 12.444 1.00 74.56 266 ASN A O 1
ATOM 1996 N N . TYR A 1 267 ? -16.768 2.817 11.717 1.00 74.94 267 TYR A N 1
ATOM 1997 C CA . TYR A 1 267 ? -16.958 4.185 11.197 1.00 74.94 267 TYR A CA 1
ATOM 1998 C C . TYR A 1 267 ? -17.907 5.040 12.060 1.00 74.94 267 TYR A C 1
ATOM 2000 O O . TYR A 1 267 ? -17.946 6.262 11.913 1.00 74.94 267 TYR A O 1
ATOM 2008 N N . PHE A 1 268 ? -18.660 4.416 12.970 1.00 72.31 268 PHE A N 1
ATOM 2009 C CA . PHE A 1 268 ? -19.612 5.060 13.889 1.00 72.31 268 PHE A CA 1
ATOM 2010 C C . PHE A 1 268 ? -19.088 5.098 15.337 1.00 72.31 268 PHE A C 1
ATOM 2012 O O . PHE A 1 268 ? -19.857 5.298 16.279 1.00 72.31 268 PHE A O 1
ATOM 2019 N N . THR A 1 269 ? -17.787 4.859 15.497 1.00 62.78 269 THR A N 1
ATOM 2020 C CA . THR A 1 269 ? -17.073 4.645 16.758 1.00 62.78 269 THR A CA 1
ATOM 2021 C C . THR A 1 269 ? -16.302 5.875 17.218 1.00 62.78 269 THR A C 1
ATOM 2023 O O . THR A 1 269 ? -16.039 6.799 16.444 1.00 62.78 269 THR A O 1
ATOM 2026 N N . GLY A 1 270 ? -15.874 5.874 18.484 1.00 52.59 270 GLY A N 1
ATOM 2027 C CA . GLY A 1 270 ? -14.988 6.918 19.021 1.00 52.59 270 GLY A CA 1
ATOM 2028 C C . GLY A 1 270 ? -13.610 6.967 18.338 1.00 52.59 270 GLY A C 1
ATOM 2029 O O . GLY A 1 270 ? -12.951 8.007 18.347 1.00 52.59 270 GLY A O 1
ATOM 2030 N N . SER A 1 271 ? -13.200 5.857 17.718 1.00 50.72 271 SER A N 1
ATOM 2031 C CA . SER A 1 271 ? -11.875 5.627 17.128 1.00 50.72 271 SER A CA 1
ATOM 2032 C C . SER A 1 271 ? -11.642 6.245 15.741 1.00 50.72 271 SER A C 1
ATOM 2034 O O . SER A 1 271 ? -10.488 6.393 15.338 1.00 50.72 271 SER A O 1
ATOM 2036 N N . GLU A 1 272 ? -12.679 6.659 15.002 1.00 64.50 272 GLU A N 1
ATOM 2037 C CA . GLU A 1 272 ? -12.480 7.391 13.743 1.00 64.50 272 GLU A CA 1
ATOM 2038 C C . GLU A 1 272 ? -12.122 8.856 14.037 1.00 64.50 272 GLU A C 1
ATOM 2040 O O . GLU A 1 272 ? -12.974 9.667 14.397 1.00 64.50 272 GLU A O 1
ATOM 2045 N N . THR A 1 273 ? -10.853 9.225 13.874 1.00 58.25 273 THR A N 1
ATOM 2046 C CA . THR A 1 273 ? -10.351 10.587 14.129 1.00 58.25 273 THR A CA 1
ATOM 2047 C C . THR A 1 273 ? -10.406 11.500 12.900 1.00 58.25 273 THR A C 1
ATOM 2049 O O . THR A 1 273 ? -10.342 12.723 13.031 1.00 58.25 273 THR A O 1
ATOM 2052 N N . ARG A 1 274 ? -10.550 10.950 11.688 1.00 70.56 274 ARG A N 1
ATOM 2053 C CA . ARG A 1 274 ? -10.336 11.679 10.428 1.00 70.56 274 ARG A CA 1
ATOM 2054 C C . ARG A 1 274 ? -11.585 12.470 10.030 1.00 70.56 274 ARG A C 1
ATOM 2056 O O . ARG A 1 274 ? -12.564 11.896 9.558 1.00 70.56 274 ARG A O 1
ATOM 2063 N N . GLY A 1 275 ? -11.532 13.802 10.130 1.00 71.69 275 GLY A N 1
ATOM 2064 C CA . GLY A 1 275 ? -12.670 14.698 9.846 1.00 71.69 275 GLY A CA 1
ATOM 2065 C C . GLY A 1 275 ? -13.387 14.434 8.511 1.00 71.69 275 GLY A C 1
ATOM 2066 O O . GLY A 1 275 ? -14.602 14.271 8.497 1.00 71.69 275 GLY A O 1
ATOM 2067 N N . ARG A 1 276 ? -12.635 14.251 7.413 1.00 76.94 276 ARG A N 1
ATOM 2068 C CA . ARG A 1 276 ? -13.172 13.897 6.078 1.00 76.94 276 ARG A CA 1
ATOM 2069 C C . ARG A 1 276 ? -13.976 12.583 6.053 1.00 76.94 276 ARG A C 1
ATOM 2071 O O . ARG A 1 276 ? -14.816 12.392 5.182 1.00 76.94 276 ARG A O 1
ATOM 2078 N N . MET A 1 277 ? -13.706 11.658 6.972 1.00 80.75 277 MET A N 1
ATOM 2079 C CA . MET A 1 277 ? -14.464 10.410 7.095 1.00 80.75 277 MET A CA 1
ATOM 2080 C C . MET A 1 277 ? -15.696 10.587 7.988 1.00 80.75 277 MET A C 1
ATOM 2082 O O . MET A 1 277 ? -16.751 10.055 7.656 1.00 80.75 277 MET A O 1
ATOM 2086 N N . LYS A 1 278 ? -15.615 11.412 9.044 1.00 79.62 278 LYS A N 1
ATOM 2087 C CA . LYS A 1 278 ? -16.796 11.829 9.827 1.00 79.62 278 LYS A CA 1
ATOM 2088 C C . LYS A 1 278 ? -17.835 12.542 8.955 1.00 79.62 278 LYS A C 1
ATOM 2090 O O . LYS A 1 278 ? -19.021 12.273 9.095 1.00 79.62 278 LYS A O 1
ATOM 2095 N N . GLU A 1 279 ? -17.375 13.397 8.043 1.00 83.50 279 GLU A N 1
ATOM 2096 C CA . GLU A 1 279 ? -18.162 14.078 7.004 1.00 83.50 279 GLU A CA 1
ATOM 2097 C C . GLU A 1 279 ? -18.899 13.072 6.097 1.00 83.50 279 GLU A C 1
ATOM 2099 O O . GLU A 1 279 ? -20.124 13.095 6.005 1.00 83.50 279 GLU A O 1
ATOM 2104 N N . MET A 1 280 ? -18.169 12.117 5.509 1.00 88.38 280 MET A N 1
ATOM 2105 C CA . MET A 1 280 ? -18.731 11.045 4.676 1.00 88.38 280 MET A CA 1
ATOM 2106 C C . MET A 1 280 ? -19.795 10.216 5.418 1.00 88.38 280 MET A C 1
ATOM 2108 O O . MET A 1 280 ? -20.884 9.982 4.896 1.00 88.38 280 MET A O 1
ATOM 2112 N N . VAL A 1 281 ? -19.523 9.840 6.671 1.00 85.88 281 VAL A N 1
ATOM 2113 C CA . VAL A 1 281 ? -20.455 9.102 7.542 1.00 85.88 281 VAL A CA 1
ATOM 2114 C C . VAL A 1 281 ? -21.675 9.953 7.933 1.00 85.88 281 VAL A C 1
ATOM 2116 O O . VAL A 1 281 ? -22.783 9.430 8.084 1.00 85.88 281 VAL A O 1
ATOM 2119 N N . ALA A 1 282 ? -21.519 11.274 8.062 1.00 83.81 282 ALA A N 1
ATOM 2120 C CA . ALA A 1 282 ? -22.630 12.194 8.295 1.00 83.81 282 ALA A CA 1
ATOM 2121 C C . ALA A 1 282 ? -23.561 12.301 7.072 1.00 83.81 282 ALA A C 1
ATOM 2123 O O . ALA A 1 282 ? -24.777 12.351 7.260 1.00 83.81 282 ALA A O 1
ATOM 2124 N N . LEU A 1 283 ? -23.025 12.224 5.848 1.00 88.62 283 LEU A N 1
ATOM 2125 C CA . LEU A 1 283 ? -23.802 12.221 4.600 1.00 88.62 283 LEU A CA 1
ATOM 2126 C C . LEU A 1 283 ? -24.442 10.864 4.258 1.00 88.62 283 LEU A C 1
ATOM 2128 O O . LEU A 1 283 ? -25.525 10.834 3.682 1.00 88.62 283 LEU A O 1
ATOM 2132 N N . ALA A 1 284 ? -23.803 9.743 4.608 1.00 90.75 284 ALA A N 1
ATOM 2133 C CA . ALA A 1 284 ? -24.262 8.420 4.184 1.00 90.75 284 ALA A CA 1
ATOM 2134 C C . ALA A 1 284 ? -25.655 8.044 4.733 1.00 90.75 284 ALA A C 1
ATOM 2136 O O . ALA A 1 284 ? -25.927 8.241 5.919 1.00 90.75 284 ALA A O 1
ATOM 2137 N N . ILE A 1 285 ? -26.516 7.454 3.900 1.00 92.44 285 ILE A N 1
ATOM 2138 C CA . ILE A 1 285 ? -27.886 7.030 4.250 1.00 92.44 285 ILE A CA 1
ATOM 2139 C C . ILE A 1 285 ? -28.048 5.512 4.415 1.00 92.44 285 ILE A C 1
ATOM 2141 O O . ILE A 1 285 ? -29.011 5.079 5.039 1.00 92.44 285 ILE A O 1
ATOM 2145 N N . ARG A 1 286 ? -27.124 4.712 3.867 1.00 91.81 286 ARG A N 1
ATOM 2146 C CA . ARG A 1 286 ? -27.009 3.260 4.090 1.00 91.81 286 ARG A CA 1
ATOM 2147 C C . ARG A 1 286 ? -25.604 2.762 3.736 1.00 91.81 286 ARG A C 1
ATOM 2149 O O . ARG A 1 286 ? -24.792 3.519 3.193 1.00 91.81 286 ARG A O 1
ATOM 2156 N N . VAL A 1 287 ? -25.334 1.489 4.019 1.00 93.88 287 VAL A N 1
ATOM 2157 C CA . VAL A 1 287 ? -24.116 0.786 3.593 1.00 93.88 287 VAL A CA 1
ATOM 2158 C C . VAL A 1 287 ? -24.501 -0.472 2.817 1.00 93.88 287 VAL A C 1
ATOM 2160 O O . VAL A 1 287 ? -25.107 -1.383 3.375 1.00 93.88 287 VAL A O 1
ATOM 2163 N N . ASP A 1 288 ? -24.130 -0.525 1.540 1.00 95.19 288 ASP A N 1
ATOM 2164 C CA . ASP A 1 288 ? -24.215 -1.747 0.736 1.00 95.19 288 ASP A CA 1
ATOM 2165 C C . ASP A 1 288 ? -22.968 -2.605 0.994 1.00 95.19 288 ASP A C 1
ATOM 2167 O O . ASP A 1 288 ? -21.915 -2.092 1.390 1.00 95.19 288 ASP A O 1
ATOM 2171 N N . HIS A 1 289 ? -23.040 -3.907 0.720 1.00 95.69 289 HIS A N 1
ATOM 2172 C CA . HIS A 1 289 ? -21.874 -4.781 0.815 1.00 95.69 289 HIS A CA 1
ATOM 2173 C C . HIS A 1 289 ? -21.877 -5.905 -0.220 1.00 95.69 289 HIS A C 1
ATOM 2175 O O . HIS A 1 289 ? -22.909 -6.274 -0.775 1.00 95.69 289 HIS A O 1
ATOM 2181 N N . VAL A 1 290 ? -20.690 -6.460 -0.453 1.00 95.69 290 VAL A N 1
ATOM 2182 C CA . VAL A 1 290 ? -20.440 -7.600 -1.334 1.00 95.69 290 VAL A CA 1
ATOM 2183 C C . VAL A 1 290 ? -19.550 -8.578 -0.575 1.00 95.69 290 VAL A C 1
ATOM 2185 O O . VAL A 1 290 ? -18.361 -8.313 -0.379 1.00 95.69 290 VAL A O 1
ATOM 2188 N N . VAL A 1 291 ? -20.128 -9.697 -0.132 1.00 96.12 291 VAL A N 1
ATOM 2189 C CA . VAL A 1 291 ? -19.374 -10.786 0.509 1.00 96.12 291 VAL A CA 1
ATOM 2190 C C . VAL A 1 291 ? -18.378 -11.370 -0.489 1.00 96.12 291 VAL A C 1
ATOM 2192 O O . VAL A 1 291 ? -18.678 -11.500 -1.676 1.00 96.12 291 VAL A O 1
ATOM 2195 N N . CYS A 1 292 ? -17.187 -11.690 0.001 1.00 95.25 292 CYS A N 1
ATOM 2196 C CA . CYS A 1 292 ? -16.121 -12.343 -0.746 1.00 95.25 292 CYS A CA 1
ATOM 2197 C C . CYS A 1 292 ? -15.658 -13.583 0.024 1.00 95.25 292 CYS A C 1
ATOM 2199 O O . CYS A 1 292 ? -15.731 -13.617 1.252 1.00 95.25 292 CYS A O 1
ATOM 2201 N N . ALA A 1 293 ? -15.129 -14.574 -0.687 1.00 94.38 293 ALA A N 1
ATOM 2202 C CA . ALA A 1 293 ? -14.553 -15.772 -0.090 1.00 94.38 293 ALA A CA 1
ATOM 2203 C C . ALA A 1 293 ? -13.382 -15.441 0.851 1.00 94.38 293 ALA A C 1
ATOM 2205 O O . ALA A 1 293 ? -13.231 -16.056 1.903 1.00 94.38 293 ALA A O 1
ATOM 2206 N N . HIS A 1 294 ? -12.555 -14.467 0.457 1.00 92.12 294 HIS A N 1
ATOM 2207 C CA . HIS A 1 294 ? -11.279 -14.162 1.101 1.00 92.12 294 HIS A CA 1
ATOM 2208 C C . HIS A 1 294 ? -10.696 -12.800 0.673 1.00 92.12 294 HIS A C 1
ATOM 2210 O O . HIS A 1 294 ? -11.175 -12.163 -0.273 1.00 92.12 294 HIS A O 1
ATOM 2216 N N . GLY A 1 295 ? -9.587 -12.384 1.296 1.00 89.75 295 GLY A N 1
ATOM 2217 C CA . GLY A 1 295 ? -8.980 -11.059 1.105 1.00 89.75 295 GLY A CA 1
ATOM 2218 C C . GLY A 1 295 ? -8.521 -10.704 -0.321 1.00 89.75 295 GLY A C 1
ATOM 2219 O O . GLY A 1 295 ? -8.610 -9.535 -0.696 1.00 89.75 295 GLY A O 1
ATOM 2220 N N . LEU A 1 296 ? -8.065 -11.669 -1.139 1.00 92.69 296 LEU A N 1
ATOM 2221 C CA . LEU A 1 296 ? -7.659 -11.396 -2.534 1.00 92.69 296 LEU A CA 1
ATOM 2222 C C . LEU A 1 296 ? -8.852 -10.935 -3.381 1.00 92.69 296 LEU A C 1
ATOM 2224 O O . LEU A 1 296 ? -8.816 -9.863 -3.981 1.00 92.69 296 LEU A O 1
ATOM 2228 N N . GLU A 1 297 ? -9.933 -11.712 -3.367 1.00 95.38 297 GLU A N 1
ATOM 2229 C CA . GLU A 1 297 ? -11.185 -11.350 -4.027 1.00 95.38 297 GLU A CA 1
ATOM 2230 C C . GLU A 1 297 ? -11.729 -10.007 -3.540 1.00 95.38 297 GLU A C 1
ATOM 2232 O O . GLU A 1 297 ? -12.088 -9.175 -4.370 1.00 95.38 297 GLU A O 1
ATOM 2237 N N . ALA A 1 298 ? -11.738 -9.762 -2.227 1.00 92.56 298 ALA A N 1
ATOM 2238 C CA . ALA A 1 298 ? -12.191 -8.489 -1.677 1.00 92.56 298 ALA A CA 1
ATOM 2239 C C . ALA A 1 298 ? -11.400 -7.307 -2.279 1.00 92.56 298 ALA A C 1
ATOM 2241 O O . ALA A 1 298 ? -12.001 -6.351 -2.768 1.00 92.56 298 ALA A O 1
ATOM 2242 N N . GLY A 1 299 ? -10.066 -7.407 -2.342 1.00 90.50 299 GLY A N 1
ATOM 2243 C CA . GLY A 1 299 ? -9.207 -6.391 -2.962 1.00 90.50 299 GLY A CA 1
ATOM 2244 C C . GLY A 1 299 ? -9.441 -6.204 -4.468 1.00 90.50 299 GLY A C 1
ATOM 2245 O O . GLY A 1 299 ? -9.436 -5.074 -4.955 1.00 90.50 299 GLY A O 1
ATOM 2246 N N . VAL A 1 300 ? -9.695 -7.284 -5.214 1.00 91.50 300 VAL A N 1
ATOM 2247 C CA . VAL A 1 300 ? -10.001 -7.201 -6.654 1.00 91.50 300 VAL A CA 1
ATOM 2248 C C . VAL A 1 300 ? -11.395 -6.616 -6.904 1.00 91.50 300 VAL A C 1
ATOM 2250 O O . VAL A 1 300 ? -11.542 -5.733 -7.752 1.00 91.50 300 VAL A O 1
ATOM 2253 N N . ARG A 1 301 ? -12.417 -7.034 -6.145 1.00 92.38 301 ARG A N 1
ATOM 2254 C CA . ARG A 1 301 ? -13.764 -6.450 -6.230 1.00 92.38 301 ARG A CA 1
ATOM 2255 C C . ARG A 1 301 ? -13.747 -4.967 -5.838 1.00 92.38 301 ARG A C 1
ATOM 2257 O O . ARG A 1 301 ? -14.403 -4.178 -6.511 1.00 92.38 301 ARG A O 1
ATOM 2264 N N . GLU A 1 302 ? -12.950 -4.555 -4.847 1.00 91.69 302 GLU A N 1
ATOM 2265 C CA . GLU A 1 302 ? -12.727 -3.135 -4.525 1.00 91.69 302 GLU A CA 1
ATOM 2266 C C . GLU A 1 302 ? -12.112 -2.368 -5.703 1.00 91.69 302 GLU A C 1
ATOM 2268 O O . GLU A 1 302 ? -12.653 -1.331 -6.076 1.00 91.69 302 GLU A O 1
ATOM 2273 N N . LEU A 1 303 ? -11.050 -2.873 -6.344 1.00 88.19 303 LEU A N 1
ATOM 2274 C CA . LEU A 1 303 ? -10.465 -2.225 -7.529 1.00 88.19 303 LEU A CA 1
ATOM 2275 C C . LEU A 1 303 ? -11.480 -2.073 -8.675 1.00 88.19 303 LEU A C 1
ATOM 2277 O O . LEU A 1 303 ? -11.595 -0.987 -9.249 1.00 88.19 303 LEU A O 1
ATOM 2281 N N . ARG A 1 304 ? -12.247 -3.130 -8.980 1.00 90.19 304 ARG A N 1
ATOM 2282 C CA . ARG A 1 304 ? -13.281 -3.111 -10.030 1.00 90.19 304 ARG A CA 1
ATOM 2283 C C . ARG A 1 304 ? -14.410 -2.117 -9.697 1.00 90.19 304 ARG A C 1
ATOM 2285 O O . ARG A 1 304 ? -14.805 -1.339 -10.563 1.00 90.19 304 ARG A O 1
ATOM 2292 N N . LEU A 1 305 ? -14.877 -2.062 -8.445 1.00 91.00 305 LEU A N 1
ATOM 2293 C CA . LEU A 1 305 ? -15.920 -1.121 -8.002 1.00 91.00 305 LEU A CA 1
ATOM 2294 C C . LEU A 1 305 ? -15.418 0.334 -7.921 1.00 91.00 305 LEU A C 1
ATOM 2296 O O . LEU A 1 305 ? -16.145 1.257 -8.287 1.00 91.00 305 LEU A O 1
ATOM 2300 N N . LEU A 1 306 ? -14.166 0.566 -7.514 1.00 87.69 306 LEU A N 1
ATOM 2301 C CA . LEU A 1 306 ? -13.529 1.889 -7.551 1.00 87.69 306 LEU A CA 1
ATOM 2302 C C . LEU A 1 306 ? -13.412 2.423 -8.983 1.00 87.69 306 LEU A C 1
ATOM 2304 O O . LEU A 1 306 ? -13.662 3.606 -9.210 1.00 87.69 306 LEU A O 1
ATOM 2308 N N . ALA A 1 307 ? -13.074 1.556 -9.943 1.00 84.31 307 ALA A N 1
ATOM 2309 C CA . ALA A 1 307 ? -13.030 1.905 -11.361 1.00 84.31 307 ALA A CA 1
ATOM 2310 C C . ALA A 1 307 ? -14.420 2.227 -11.940 1.00 84.31 307 ALA A C 1
ATOM 2312 O O . ALA A 1 307 ? -14.519 3.082 -12.818 1.00 84.31 307 ALA A O 1
ATOM 2313 N N . ALA A 1 308 ? -15.478 1.574 -11.446 1.00 88.81 308 ALA A N 1
ATOM 2314 C CA . ALA A 1 308 ? -16.857 1.800 -11.881 1.00 88.81 308 ALA A CA 1
ATOM 2315 C C . ALA A 1 308 ? -17.502 3.063 -11.276 1.00 88.81 308 ALA A C 1
ATOM 2317 O O . ALA A 1 308 ? -18.272 3.736 -11.957 1.00 88.81 308 ALA A O 1
ATOM 2318 N N . HIS A 1 309 ? -17.205 3.390 -10.011 1.00 88.25 309 HIS A N 1
ATOM 2319 C CA . HIS A 1 309 ? -17.917 4.441 -9.266 1.00 88.25 309 HIS A CA 1
ATOM 2320 C C . HIS A 1 309 ? -17.104 5.716 -8.969 1.00 88.25 309 HIS A C 1
ATOM 2322 O O . HIS A 1 309 ? -17.701 6.729 -8.615 1.00 88.25 309 HIS A O 1
ATOM 2328 N N . ALA A 1 310 ? -15.767 5.687 -9.069 1.00 85.81 310 ALA A N 1
ATOM 2329 C CA . ALA A 1 310 ? -14.864 6.820 -8.791 1.00 85.81 310 ALA A CA 1
ATOM 2330 C C . ALA A 1 310 ? -15.181 7.653 -7.506 1.00 85.81 310 ALA A C 1
ATOM 2332 O O . ALA A 1 310 ? -15.146 8.890 -7.542 1.00 85.81 310 ALA A O 1
ATOM 2333 N N . PRO A 1 311 ? -15.477 7.013 -6.352 1.00 86.88 311 PRO A N 1
ATOM 2334 C CA . PRO A 1 311 ? -16.125 7.641 -5.192 1.00 86.88 311 PRO A CA 1
ATOM 2335 C C . PRO A 1 311 ? -15.391 8.873 -4.614 1.00 86.88 311 PRO A C 1
ATOM 2337 O O . PRO A 1 311 ? -14.158 8.876 -4.487 1.00 86.88 311 PRO A O 1
ATOM 2340 N N . PRO A 1 312 ? -16.118 9.930 -4.189 1.00 85.62 312 PRO A N 1
ATOM 2341 C CA . PRO A 1 312 ? -15.539 11.220 -3.823 1.00 85.62 312 PRO A CA 1
ATOM 2342 C C . PRO A 1 312 ? -14.614 11.183 -2.596 1.00 85.62 312 PRO A C 1
ATOM 2344 O O . PRO A 1 312 ? -13.682 12.001 -2.529 1.00 85.62 312 PRO A O 1
ATOM 2347 N N . TYR A 1 313 ? -14.799 10.249 -1.656 1.00 83.88 313 TYR A N 1
ATOM 2348 C CA . TYR A 1 313 ? -14.004 10.188 -0.423 1.00 83.88 313 TYR A CA 1
ATOM 2349 C C . TYR A 1 313 ? -12.740 9.311 -0.514 1.00 83.88 313 TYR A C 1
ATOM 2351 O O . TYR A 1 313 ? -11.790 9.556 0.236 1.00 83.88 313 TYR A O 1
ATOM 2359 N N . ASN A 1 314 ? -12.636 8.394 -1.485 1.00 85.50 314 ASN A N 1
ATOM 2360 C CA . ASN A 1 314 ? -11.435 7.577 -1.715 1.00 85.50 314 ASN A CA 1
ATOM 2361 C C . ASN A 1 314 ? -10.282 8.397 -2.329 1.00 85.50 314 ASN A C 1
ATOM 2363 O O . ASN A 1 314 ? -10.102 8.444 -3.543 1.00 85.50 314 ASN A O 1
ATOM 2367 N N . ARG A 1 315 ? -9.447 9.028 -1.490 1.00 63.41 315 ARG A N 1
ATOM 2368 C CA . ARG A 1 315 ? -8.285 9.819 -1.953 1.00 63.41 315 ARG A CA 1
ATOM 2369 C C . ARG A 1 315 ? -7.249 9.004 -2.746 1.00 63.41 315 ARG A C 1
ATOM 2371 O O . ARG A 1 315 ? -6.781 9.475 -3.774 1.00 63.41 315 ARG A O 1
ATOM 2378 N N . ARG A 1 316 ? -6.860 7.819 -2.255 1.00 53.28 316 ARG A N 1
ATOM 2379 C CA . ARG A 1 316 ? -5.639 7.104 -2.702 1.00 53.28 316 ARG A CA 1
ATOM 2380 C C . ARG A 1 316 ? -5.823 6.246 -3.966 1.00 53.28 316 ARG A C 1
ATOM 2382 O O . ARG A 1 316 ? -4.828 5.863 -4.565 1.00 53.28 316 ARG A O 1
ATOM 2389 N N . SER A 1 317 ? -7.068 5.985 -4.374 1.00 51.19 317 SER A N 1
ATOM 2390 C CA . SER A 1 317 ? -7.414 4.982 -5.403 1.00 51.19 317 SER A CA 1
ATOM 2391 C C . SER A 1 317 ? -8.366 5.515 -6.486 1.00 51.19 317 SER A C 1
ATOM 2393 O O . SER A 1 317 ? -9.025 4.744 -7.174 1.00 51.19 317 SER A O 1
ATOM 2395 N N . LYS A 1 318 ? -8.482 6.842 -6.617 1.00 47.97 318 LYS A N 1
ATOM 2396 C CA . LYS A 1 318 ? -9.549 7.509 -7.386 1.00 47.97 318 LYS A CA 1
ATOM 2397 C C . LYS A 1 318 ? -9.465 7.361 -8.912 1.00 47.97 318 LYS A C 1
ATOM 2399 O O . LYS A 1 318 ? -10.431 7.671 -9.597 1.00 47.97 318 LYS A O 1
ATOM 2404 N N . PHE A 1 319 ? -8.317 6.927 -9.439 1.00 50.28 319 PHE A N 1
ATOM 2405 C CA . PHE A 1 319 ? -8.046 6.832 -10.878 1.00 50.28 319 PHE A CA 1
ATOM 2406 C C . PHE A 1 319 ? -7.210 5.577 -11.224 1.00 50.28 319 PHE A C 1
ATOM 2408 O O . PHE A 1 319 ? -6.028 5.716 -11.549 1.00 50.28 319 PHE A O 1
ATOM 2415 N N . PRO A 1 320 ? -7.789 4.358 -11.193 1.00 51.28 320 PRO A N 1
ATOM 2416 C CA . PRO A 1 320 ? -7.099 3.088 -11.492 1.00 51.28 320 PRO A CA 1
ATOM 2417 C C . PRO A 1 320 ? -6.849 2.875 -13.005 1.00 51.28 320 PRO A C 1
ATOM 2419 O O . PRO A 1 320 ? -7.144 1.823 -13.563 1.00 51.28 320 PRO A O 1
ATOM 2422 N N . ARG A 1 321 ? -6.411 3.937 -13.700 1.00 53.03 321 ARG A N 1
ATOM 2423 C CA . ARG A 1 321 ? -6.062 3.995 -15.137 1.00 53.03 321 ARG A CA 1
ATOM 2424 C C . ARG A 1 321 ? -4.994 5.068 -15.424 1.00 53.03 321 ARG A C 1
ATOM 2426 O O . ARG A 1 321 ? -4.980 5.670 -16.495 1.00 53.03 321 ARG A O 1
ATOM 2433 N N . ARG A 1 322 ? -4.148 5.407 -14.440 1.00 61.03 322 ARG A N 1
ATOM 2434 C CA . ARG A 1 322 ? -3.150 6.499 -14.542 1.00 61.03 322 ARG A CA 1
ATOM 2435 C C . ARG A 1 322 ? -1.761 6.122 -14.017 1.00 61.03 322 ARG A C 1
ATOM 2437 O O . ARG A 1 322 ? -1.072 6.951 -13.420 1.00 61.03 322 ARG A O 1
ATOM 2444 N N . GLY A 1 323 ? -1.309 4.912 -14.340 1.00 79.19 323 GLY A N 1
ATOM 2445 C CA . GLY A 1 323 ? 0.125 4.643 -14.456 1.00 79.19 323 GLY A CA 1
ATOM 2446 C C . GLY A 1 323 ? 0.767 5.449 -15.597 1.00 79.19 323 GLY A C 1
ATOM 2447 O O . GLY A 1 323 ? 0.072 6.035 -16.436 1.00 79.19 323 GLY A O 1
ATOM 2448 N N . TRP A 1 324 ? 2.093 5.498 -15.620 1.00 90.06 324 TRP A N 1
ATOM 2449 C CA . TRP A 1 324 ? 2.877 5.824 -16.812 1.00 90.06 324 TRP A CA 1
ATOM 2450 C C . TRP A 1 324 ? 3.540 4.555 -17.345 1.00 90.06 324 TRP A C 1
ATOM 2452 O O . TRP A 1 324 ? 3.836 3.638 -16.581 1.00 90.06 324 TRP A O 1
ATOM 2462 N N . TRP A 1 325 ? 3.787 4.518 -18.646 1.00 92.31 325 TRP A N 1
ATOM 2463 C CA . TRP A 1 325 ? 4.420 3.405 -19.343 1.00 92.31 325 TRP A CA 1
ATOM 2464 C C . TRP A 1 325 ? 5.528 3.925 -20.237 1.00 92.31 325 TRP A C 1
ATOM 2466 O O . TRP A 1 325 ? 5.370 4.989 -20.833 1.00 92.31 325 TRP A O 1
ATOM 2476 N N . LEU A 1 326 ? 6.613 3.170 -20.368 1.00 94.69 326 LEU A N 1
ATOM 2477 C CA . LEU A 1 326 ? 7.605 3.421 -21.405 1.00 94.69 326 LEU A CA 1
ATOM 2478 C C . LEU A 1 326 ? 7.314 2.545 -22.610 1.00 94.69 326 LEU A C 1
ATOM 2480 O O . LEU A 1 326 ? 7.267 1.324 -22.491 1.00 94.69 326 LEU A O 1
ATOM 2484 N N . THR A 1 327 ? 7.150 3.190 -23.757 1.00 92.94 327 THR A N 1
ATOM 2485 C CA . THR A 1 327 ? 7.068 2.554 -25.072 1.00 92.94 327 THR A CA 1
ATOM 2486 C C . THR A 1 327 ? 8.152 3.125 -25.970 1.00 92.94 327 THR A C 1
ATOM 2488 O O . THR A 1 327 ? 8.607 4.252 -25.765 1.00 92.94 327 THR A O 1
ATOM 2491 N N . LEU A 1 328 ? 8.521 2.369 -26.994 1.00 92.50 328 LEU A N 1
ATOM 2492 C CA . LEU A 1 328 ? 9.164 2.913 -28.183 1.00 92.50 328 LEU A CA 1
ATOM 2493 C C . LEU A 1 328 ? 8.119 3.668 -29.031 1.00 92.50 328 LEU A C 1
ATOM 2495 O O . LEU A 1 328 ? 6.925 3.358 -28.970 1.00 92.50 328 LEU A O 1
ATOM 2499 N N . THR A 1 329 ? 8.547 4.691 -29.766 1.00 91.81 329 THR A N 1
ATOM 2500 C CA . THR A 1 329 ? 7.717 5.413 -30.743 1.00 91.81 329 THR A CA 1
ATOM 2501 C C . THR A 1 329 ? 7.578 4.640 -32.051 1.00 91.81 329 THR A C 1
ATOM 2503 O O . THR A 1 329 ? 8.528 4.016 -32.516 1.00 91.81 329 THR A O 1
ATOM 2506 N N . ASP A 1 330 ? 6.408 4.756 -32.678 1.00 88.31 330 ASP A N 1
ATOM 2507 C CA . ASP A 1 330 ? 6.179 4.320 -34.056 1.00 88.31 330 ASP A CA 1
ATOM 2508 C C . ASP A 1 330 ? 6.718 5.385 -35.032 1.00 88.31 330 ASP A C 1
ATOM 2510 O O . ASP A 1 330 ? 6.030 6.331 -35.420 1.00 88.31 330 ASP A O 1
ATOM 2514 N N . GLU A 1 331 ? 8.018 5.307 -35.317 1.00 89.62 331 GLU A N 1
ATOM 2515 C CA . GLU A 1 331 ? 8.714 6.115 -36.323 1.00 89.62 331 GLU A CA 1
ATOM 2516 C C . GLU A 1 331 ? 9.962 5.355 -36.828 1.00 89.62 331 GLU A C 1
ATOM 2518 O O . GLU A 1 331 ? 10.444 4.466 -36.131 1.00 89.62 331 GLU A O 1
ATOM 2523 N N . PRO A 1 332 ? 10.559 5.698 -37.989 1.00 90.31 332 PRO A N 1
ATOM 2524 C CA . PRO A 1 332 ? 11.700 4.950 -38.546 1.00 90.31 332 PRO A CA 1
ATOM 2525 C C . PRO A 1 332 ? 12.977 4.944 -37.688 1.00 90.31 332 PRO A C 1
ATOM 2527 O O . PRO A 1 332 ? 13.877 4.148 -37.936 1.00 90.31 332 PRO A O 1
ATOM 2530 N N . PHE A 1 333 ? 13.050 5.820 -36.685 1.00 93.44 333 PHE A N 1
ATOM 2531 C CA . PHE A 1 333 ? 14.081 5.842 -35.650 1.00 93.44 333 PHE A CA 1
ATOM 2532 C C . PHE A 1 333 ? 13.408 5.877 -34.265 1.00 93.44 333 PHE A C 1
ATOM 2534 O O . PHE A 1 333 ? 13.278 6.968 -33.694 1.00 93.44 333 PHE A O 1
ATOM 2541 N N . PRO A 1 334 ? 12.948 4.729 -33.728 1.00 93.69 334 PRO A N 1
ATOM 2542 C CA . PRO A 1 334 ? 12.209 4.677 -32.469 1.00 93.69 334 PRO A CA 1
ATOM 2543 C C . PRO A 1 334 ? 12.985 5.235 -31.272 1.00 93.69 334 PRO A C 1
ATOM 2545 O O . PRO A 1 334 ? 14.180 4.988 -31.110 1.00 93.69 334 PRO A O 1
ATOM 2548 N N . ARG A 1 335 ? 12.297 5.952 -30.385 1.00 93.50 335 ARG A N 1
ATOM 2549 C CA . ARG A 1 335 ? 12.823 6.483 -29.117 1.00 93.50 335 ARG A CA 1
ATOM 2550 C C . ARG A 1 335 ? 11.909 6.110 -27.956 1.00 93.50 335 ARG A C 1
ATOM 2552 O O . ARG A 1 335 ? 10.703 5.959 -28.139 1.00 93.50 335 ARG A O 1
ATOM 2559 N N . LEU A 1 336 ? 12.463 6.001 -26.751 1.00 95.56 336 LEU A N 1
ATOM 2560 C CA . LEU A 1 336 ? 11.656 5.756 -25.555 1.00 95.56 336 LEU A CA 1
ATOM 2561 C C . LEU A 1 336 ? 10.837 6.998 -25.176 1.00 95.56 336 LEU A C 1
ATOM 2563 O O . LEU A 1 336 ? 11.347 8.118 -25.151 1.00 95.56 336 LEU A O 1
ATOM 2567 N N . THR A 1 337 ? 9.558 6.797 -24.861 1.00 94.62 337 THR A N 1
ATOM 2568 C CA . THR A 1 337 ? 8.624 7.862 -24.475 1.00 94.62 337 THR A CA 1
ATOM 2569 C C . THR A 1 337 ? 7.668 7.413 -23.368 1.00 94.62 337 THR A C 1
ATOM 2571 O O . THR A 1 337 ? 7.228 6.263 -23.330 1.00 94.62 337 THR A O 1
ATOM 2574 N N . ALA A 1 338 ? 7.349 8.336 -22.453 1.00 94.62 338 ALA A N 1
ATOM 2575 C CA . ALA A 1 338 ? 6.472 8.103 -21.308 1.00 94.62 338 ALA A CA 1
ATOM 2576 C C . ALA A 1 338 ? 5.005 8.423 -21.651 1.00 94.62 338 ALA A C 1
ATOM 2578 O O . ALA A 1 338 ? 4.615 9.592 -21.742 1.00 94.62 338 ALA A O 1
ATOM 2579 N N . VAL A 1 339 ? 4.189 7.379 -21.805 1.00 90.06 339 VAL A N 1
ATOM 2580 C CA . VAL A 1 339 ? 2.785 7.426 -22.253 1.00 90.06 339 VAL A CA 1
ATOM 2581 C C . VAL A 1 339 ? 1.805 6.966 -21.167 1.00 90.06 339 VAL A C 1
ATOM 2583 O O . VAL A 1 339 ? 2.196 6.418 -20.135 1.00 90.06 339 VAL A O 1
ATOM 2586 N N . ARG A 1 340 ? 0.504 7.212 -21.382 1.00 85.31 340 ARG A N 1
ATOM 2587 C CA . ARG A 1 340 ? -0.584 6.751 -20.495 1.00 85.31 340 ARG A CA 1
ATOM 2588 C C . ARG A 1 340 ? -1.194 5.420 -20.928 1.00 85.31 340 ARG A C 1
ATOM 2590 O O . ARG A 1 340 ? -1.484 4.591 -20.071 1.00 85.31 340 ARG A O 1
ATOM 2597 N N . THR A 1 341 ? -1.337 5.219 -22.233 1.00 81.19 341 THR A N 1
ATOM 2598 C CA . THR A 1 341 ? -1.739 3.947 -22.843 1.00 81.19 341 THR A CA 1
ATOM 2599 C C . THR A 1 341 ? -0.470 3.244 -23.327 1.00 81.19 341 THR A C 1
ATOM 2601 O O . THR A 1 341 ? 0.253 3.856 -24.114 1.00 81.19 341 THR A O 1
ATOM 2604 N N . PRO A 1 342 ? -0.143 2.030 -22.850 1.00 81.50 342 PRO A N 1
ATOM 2605 C CA . PRO A 1 342 ? 1.010 1.283 -23.344 1.00 81.50 342 PRO A CA 1
ATOM 2606 C C . PRO A 1 342 ? 0.797 0.829 -24.794 1.00 81.50 342 PRO A C 1
ATOM 2608 O O . PRO A 1 342 ? -0.338 0.676 -25.242 1.00 81.50 342 PRO A O 1
ATOM 2611 N N . SER A 1 343 ? 1.895 0.576 -25.502 1.00 78.06 343 SER A N 1
ATOM 2612 C CA . SER A 1 343 ? 1.884 -0.205 -26.741 1.00 78.06 343 SER A CA 1
ATOM 2613 C C . SER A 1 343 ? 1.891 -1.712 -26.438 1.00 78.06 343 SER A C 1
ATOM 2615 O O . SER A 1 343 ? 1.831 -2.134 -25.277 1.00 78.06 343 SER A O 1
ATOM 2617 N N . ARG A 1 344 ? 2.009 -2.528 -27.492 1.00 74.94 344 ARG A N 1
ATOM 2618 C CA . ARG A 1 344 ? 2.186 -3.984 -27.410 1.00 74.94 344 ARG A CA 1
ATOM 2619 C C . ARG A 1 344 ? 3.413 -4.386 -26.577 1.00 74.94 344 ARG A C 1
ATOM 2621 O O . ARG A 1 344 ? 3.353 -5.379 -25.868 1.00 74.94 344 ARG A O 1
ATOM 2628 N N . THR A 1 345 ? 4.482 -3.590 -26.572 1.00 78.44 345 THR A N 1
ATOM 2629 C CA . THR A 1 345 ? 5.729 -3.870 -25.839 1.00 78.44 345 THR A CA 1
ATOM 2630 C C . THR A 1 345 ? 6.143 -2.670 -24.982 1.00 78.44 345 THR A C 1
ATOM 2632 O O . THR A 1 345 ? 6.842 -1.755 -25.417 1.00 78.44 345 THR A O 1
ATOM 2635 N N . ALA A 1 346 ? 5.696 -2.666 -23.721 1.00 89.88 346 ALA A N 1
ATOM 2636 C CA . ALA A 1 346 ? 5.873 -1.535 -22.810 1.00 89.88 346 ALA A CA 1
ATOM 2637 C C . ALA A 1 346 ? 6.362 -1.934 -21.408 1.00 89.88 346 ALA A C 1
ATOM 2639 O O . ALA A 1 346 ? 5.935 -2.943 -20.845 1.00 89.88 346 ALA A O 1
ATOM 2640 N N . LEU A 1 347 ? 7.207 -1.087 -20.815 1.00 93.00 347 LEU A N 1
ATOM 2641 C CA . LEU A 1 347 ? 7.712 -1.221 -19.446 1.00 93.00 347 LEU A CA 1
ATOM 2642 C C . LEU A 1 347 ? 6.841 -0.411 -18.468 1.00 93.00 347 LEU A C 1
ATOM 2644 O O . LEU A 1 347 ? 6.564 0.763 -18.730 1.00 93.00 347 LEU A O 1
ATOM 2648 N N . GLY A 1 348 ? 6.413 -0.999 -17.342 1.00 90.88 348 GLY A N 1
ATOM 2649 C CA . GLY A 1 348 ? 5.585 -0.309 -16.342 1.00 90.88 348 GLY A CA 1
ATOM 2650 C C . GLY A 1 348 ? 4.572 -1.194 -15.586 1.00 90.88 348 GLY A C 1
ATOM 2651 O O . GLY A 1 348 ? 4.661 -2.420 -15.615 1.00 90.88 348 GLY A O 1
ATOM 2652 N N . PRO A 1 349 ? 3.590 -0.593 -14.880 1.00 89.94 349 PRO A N 1
ATOM 2653 C CA . PRO A 1 349 ? 3.324 0.843 -14.794 1.00 89.94 349 PRO A CA 1
ATOM 2654 C C . PRO A 1 349 ? 4.160 1.559 -13.722 1.00 89.94 349 PRO A C 1
ATOM 2656 O O . PRO A 1 349 ? 4.219 1.145 -12.559 1.00 89.94 349 PRO A O 1
ATOM 2659 N N . PHE A 1 350 ? 4.717 2.707 -14.088 1.00 90.94 350 PHE A N 1
ATOM 2660 C CA . PHE A 1 350 ? 5.333 3.673 -13.182 1.00 90.94 350 PHE A CA 1
ATOM 2661 C C . PHE A 1 350 ? 4.262 4.526 -12.480 1.00 90.94 350 PHE A C 1
ATOM 2663 O O . PHE A 1 350 ? 3.212 4.827 -13.054 1.00 90.94 350 PHE A O 1
ATOM 2670 N N . THR A 1 351 ? 4.530 4.948 -11.244 1.00 86.62 351 THR A N 1
ATOM 2671 C CA . THR A 1 351 ? 3.660 5.852 -10.465 1.00 86.62 351 THR A CA 1
ATOM 2672 C C . THR A 1 351 ? 3.879 7.329 -10.788 1.00 86.62 351 THR A C 1
ATOM 2674 O O . THR A 1 351 ? 2.944 8.122 -10.699 1.00 86.62 351 THR A O 1
ATOM 2677 N N . SER A 1 352 ? 5.093 7.699 -11.193 1.00 88.69 352 SER A N 1
ATOM 2678 C CA . SER A 1 352 ? 5.496 9.062 -11.543 1.00 88.69 352 SER A CA 1
ATOM 2679 C C . SER A 1 352 ? 6.006 9.118 -12.988 1.00 88.69 352 SER A C 1
ATOM 2681 O O . SER A 1 352 ? 6.359 8.095 -13.578 1.00 88.69 352 SER A O 1
ATOM 2683 N N . ARG A 1 353 ? 5.964 10.314 -13.592 1.00 92.94 353 ARG A N 1
ATOM 2684 C CA . ARG A 1 353 ? 6.484 10.537 -14.951 1.00 92.94 353 ARG A CA 1
ATOM 2685 C C . ARG A 1 353 ? 8.005 10.658 -14.943 1.00 92.94 353 ARG A C 1
ATOM 2687 O O . ARG A 1 353 ? 8.632 10.232 -15.904 1.00 92.94 353 ARG A O 1
ATOM 2694 N N . THR A 1 354 ? 8.564 11.243 -13.885 1.00 94.19 354 THR A N 1
ATOM 2695 C CA . THR A 1 354 ? 10.000 11.502 -13.737 1.00 94.19 354 THR A CA 1
ATOM 2696 C C . THR A 1 354 ? 10.750 10.178 -13.703 1.00 94.19 354 THR A C 1
ATOM 2698 O O . THR A 1 354 ? 11.496 9.902 -14.628 1.00 94.19 354 THR A O 1
ATOM 2701 N N . ASP A 1 355 ? 10.371 9.272 -12.795 1.00 92.94 355 ASP A N 1
ATOM 2702 C CA . ASP A 1 355 ? 10.935 7.923 -12.653 1.00 92.94 355 ASP A CA 1
ATOM 2703 C C . ASP A 1 355 ? 10.920 7.139 -13.981 1.00 92.94 355 ASP A C 1
ATOM 2705 O O . ASP A 1 355 ? 11.829 6.365 -14.276 1.00 92.94 355 ASP A O 1
ATOM 2709 N N . ALA A 1 356 ? 9.871 7.334 -14.793 1.00 95.25 356 ALA A N 1
ATOM 2710 C CA . ALA A 1 356 ? 9.772 6.746 -16.124 1.00 95.25 356 ALA A CA 1
ATOM 2711 C C . ALA A 1 356 ? 10.778 7.383 -17.094 1.00 95.25 356 ALA A C 1
ATOM 2713 O O . ALA A 1 356 ? 11.496 6.667 -17.781 1.00 95.25 356 ALA A O 1
ATOM 2714 N N . VAL A 1 357 ? 10.871 8.713 -17.143 1.00 95.56 357 VAL A N 1
ATOM 2715 C CA . VAL A 1 357 ? 11.853 9.427 -17.976 1.00 95.56 357 VAL A CA 1
ATOM 2716 C C . VAL A 1 357 ? 13.296 9.111 -17.556 1.00 95.56 357 VAL A C 1
ATOM 2718 O O . VAL A 1 357 ? 14.135 8.917 -18.430 1.00 95.56 357 VAL A O 1
ATOM 2721 N N . ASP A 1 358 ? 13.580 8.958 -16.264 1.00 95.31 358 ASP A N 1
ATOM 2722 C CA . ASP A 1 358 ? 14.920 8.649 -15.747 1.00 95.31 358 ASP A CA 1
ATOM 2723 C C . ASP A 1 358 ? 15.347 7.213 -16.098 1.00 95.31 358 ASP A C 1
ATOM 2725 O O . ASP A 1 358 ? 16.473 6.973 -16.549 1.00 95.31 358 ASP A O 1
ATOM 2729 N N . VAL A 1 359 ? 14.427 6.247 -15.974 1.00 97.50 359 VAL A N 1
ATOM 2730 C CA . VAL A 1 359 ? 14.632 4.871 -16.456 1.00 97.50 359 VAL A CA 1
ATOM 2731 C C . VAL A 1 359 ? 14.748 4.836 -17.984 1.00 97.50 359 VAL A C 1
ATOM 2733 O O . VAL A 1 359 ? 15.603 4.122 -18.502 1.00 97.50 359 VAL A O 1
ATOM 2736 N N . ALA A 1 360 ? 13.969 5.636 -18.719 1.00 96.94 360 ALA A N 1
ATOM 2737 C CA . ALA A 1 360 ? 14.079 5.742 -20.174 1.00 96.94 360 ALA A CA 1
ATOM 2738 C C . ALA A 1 360 ? 15.436 6.299 -20.618 1.00 96.94 360 ALA A C 1
ATOM 2740 O O . ALA A 1 360 ? 16.048 5.742 -21.524 1.00 96.94 360 ALA A O 1
ATOM 2741 N N . ALA A 1 361 ? 15.922 7.359 -19.967 1.00 95.38 361 ALA A N 1
ATOM 2742 C CA . ALA A 1 361 ? 17.229 7.948 -20.234 1.00 95.38 361 ALA A CA 1
ATOM 2743 C C . ALA A 1 361 ? 18.357 6.949 -19.938 1.00 95.38 361 ALA A C 1
ATOM 2745 O O . ALA A 1 361 ? 19.239 6.763 -20.770 1.00 95.38 361 ALA A O 1
ATOM 2746 N N . THR A 1 362 ? 18.278 6.239 -18.807 1.00 96.88 362 THR A N 1
ATOM 2747 C CA . THR A 1 362 ? 19.262 5.210 -18.428 1.00 96.88 362 THR A CA 1
ATOM 2748 C C . THR A 1 362 ? 19.274 4.038 -19.415 1.00 96.88 362 THR A C 1
ATOM 2750 O O . THR A 1 362 ? 20.339 3.560 -19.789 1.00 96.88 362 THR A O 1
ATOM 2753 N N . ILE A 1 363 ? 18.113 3.575 -19.890 1.00 97.81 363 ILE A N 1
ATOM 2754 C CA . ILE A 1 363 ? 18.056 2.505 -20.898 1.00 97.81 363 ILE A CA 1
ATOM 2755 C C . ILE A 1 363 ? 18.548 3.013 -22.263 1.00 97.81 363 ILE A C 1
ATOM 2757 O O . ILE A 1 363 ? 19.286 2.299 -22.938 1.00 97.81 363 ILE A O 1
ATOM 2761 N N . ALA A 1 364 ? 18.208 4.244 -22.658 1.00 96.44 364 ALA A N 1
ATOM 2762 C CA . ALA A 1 364 ? 18.664 4.832 -23.918 1.00 96.44 364 ALA A CA 1
ATOM 2763 C C . ALA A 1 364 ? 20.188 5.045 -23.963 1.00 96.44 364 ALA A C 1
ATOM 2765 O O . ALA A 1 364 ? 20.799 4.765 -24.990 1.00 96.44 364 ALA A O 1
ATOM 2766 N N . GLU A 1 365 ? 20.793 5.471 -22.848 1.00 95.19 365 GLU A N 1
ATOM 2767 C CA . GLU A 1 365 ? 22.244 5.627 -22.664 1.00 95.19 365 GLU A CA 1
ATOM 2768 C C . GLU A 1 365 ? 23.009 4.333 -22.977 1.00 95.19 365 GLU A C 1
ATOM 2770 O O . GLU A 1 365 ? 23.973 4.362 -23.737 1.00 95.19 365 GLU A O 1
ATOM 2775 N N . PHE A 1 366 ? 22.550 3.193 -22.451 1.00 96.38 366 PHE A N 1
ATOM 2776 C CA . PHE A 1 366 ? 23.221 1.901 -22.642 1.00 96.38 366 PHE A CA 1
ATOM 2777 C C . PHE A 1 366 ? 22.815 1.173 -23.929 1.00 96.38 366 PHE A C 1
ATOM 2779 O O . PHE A 1 366 ? 23.593 0.372 -24.439 1.00 96.38 366 PHE A O 1
ATOM 2786 N N . ALA A 1 367 ? 21.626 1.446 -24.473 1.00 96.19 367 ALA A N 1
ATOM 2787 C CA . ALA A 1 367 ? 21.180 0.883 -25.748 1.00 96.19 367 ALA A CA 1
ATOM 2788 C C . ALA A 1 367 ? 21.688 1.653 -26.980 1.00 96.19 367 ALA A C 1
ATOM 2790 O O . ALA A 1 367 ? 21.586 1.142 -28.092 1.00 96.19 367 ALA A O 1
ATOM 2791 N N . GLY A 1 368 ? 22.181 2.886 -26.813 1.00 93.94 368 GLY A N 1
ATOM 2792 C CA . GLY A 1 368 ? 22.474 3.784 -27.934 1.00 93.94 368 GLY A CA 1
ATOM 2793 C C . GLY A 1 368 ? 21.212 4.302 -28.639 1.00 93.94 368 GLY A C 1
ATOM 2794 O O . GLY A 1 368 ? 21.267 4.648 -29.818 1.00 93.94 368 GLY A O 1
ATOM 2795 N N . LEU A 1 369 ? 20.065 4.346 -27.946 1.00 94.19 369 LEU A N 1
ATOM 2796 C CA . LEU A 1 369 ? 18.835 4.925 -28.498 1.00 94.19 369 LEU A CA 1
ATOM 2797 C C . LEU A 1 369 ? 18.894 6.453 -28.486 1.00 94.19 369 LEU A C 1
ATOM 2799 O O . LEU A 1 369 ? 19.441 7.086 -27.583 1.00 94.19 369 LEU A O 1
ATOM 2803 N N . ARG A 1 370 ? 18.250 7.070 -29.473 1.00 93.31 370 ARG A N 1
ATOM 2804 C CA . ARG A 1 370 ? 18.163 8.525 -29.571 1.00 93.31 370 ARG A CA 1
ATOM 2805 C C . ARG A 1 370 ? 17.234 9.119 -28.514 1.00 93.31 370 ARG A C 1
ATOM 2807 O O . ARG A 1 370 ? 16.164 8.585 -28.228 1.00 93.31 370 ARG A O 1
ATOM 2814 N N . THR A 1 371 ? 17.607 10.287 -28.006 1.00 92.62 371 THR A N 1
ATOM 2815 C CA . THR A 1 371 ? 16.784 11.112 -27.104 1.00 92.62 371 THR A CA 1
ATOM 2816 C C . THR A 1 371 ? 16.286 12.401 -27.769 1.00 92.62 371 THR A C 1
ATOM 2818 O O . THR A 1 371 ? 15.381 13.054 -27.251 1.00 92.62 371 THR A O 1
ATOM 2821 N N . CYS A 1 372 ? 16.829 12.767 -28.936 1.00 90.81 372 CYS A N 1
ATOM 2822 C CA . CYS A 1 372 ? 16.426 13.959 -29.680 1.00 90.81 372 CYS A CA 1
ATOM 2823 C C . CYS A 1 372 ? 15.011 13.825 -30.283 1.00 90.81 372 CYS A C 1
ATOM 2825 O O . CYS A 1 372 ? 14.602 12.762 -30.750 1.00 90.81 372 CYS A O 1
ATOM 2827 N N . ALA A 1 373 ? 14.255 14.928 -30.292 1.00 89.19 373 ALA A N 1
ATOM 2828 C CA . ALA A 1 373 ? 12.842 14.943 -30.692 1.00 89.19 373 ALA A CA 1
ATOM 2829 C C . ALA A 1 373 ? 12.593 15.192 -32.196 1.00 89.19 373 ALA A C 1
ATOM 2831 O O . ALA A 1 373 ? 11.443 15.173 -32.632 1.00 89.19 373 ALA A O 1
ATOM 2832 N N . THR A 1 374 ? 13.643 15.436 -32.989 1.00 89.06 374 THR A N 1
ATOM 2833 C CA . THR A 1 374 ? 13.564 15.704 -34.436 1.00 89.06 374 THR A CA 1
ATOM 2834 C C . THR A 1 374 ? 12.828 14.576 -35.166 1.00 89.06 374 THR A C 1
ATOM 2836 O O . THR A 1 374 ? 13.138 13.404 -34.952 1.00 89.06 374 THR A O 1
ATOM 2839 N N . ARG A 1 375 ? 11.877 14.885 -36.054 1.00 88.06 375 ARG A N 1
ATOM 2840 C CA . ARG A 1 375 ? 11.256 13.858 -36.908 1.00 88.06 375 ARG A CA 1
ATOM 2841 C C . ARG A 1 375 ? 12.241 13.449 -38.008 1.00 88.06 375 ARG A C 1
ATOM 2843 O O . ARG A 1 375 ? 12.761 14.315 -38.703 1.00 88.06 375 ARG A O 1
ATOM 2850 N N . LEU A 1 376 ? 12.468 12.146 -38.170 1.00 89.50 376 LEU A N 1
ATOM 2851 C CA . LEU A 1 376 ? 13.347 11.567 -39.193 1.00 89.50 376 LEU A CA 1
ATOM 2852 C C . LEU A 1 376 ? 12.539 10.634 -40.109 1.00 89.50 376 LEU A C 1
ATOM 2854 O O . LEU A 1 376 ? 11.681 9.892 -39.631 1.00 89.50 376 LEU A O 1
ATOM 2858 N N . SER A 1 377 ? 12.794 10.680 -41.418 1.00 91.19 377 SER A N 1
ATOM 2859 C CA . SER A 1 377 ? 12.227 9.738 -42.394 1.00 91.19 377 SER A CA 1
ATOM 2860 C C . SER A 1 377 ? 13.015 8.421 -42.411 1.00 91.19 377 SER A C 1
ATOM 2862 O O . SER A 1 377 ? 14.134 8.356 -41.909 1.00 91.19 377 SER A O 1
ATOM 2864 N N . ARG A 1 378 ? 12.477 7.372 -43.054 1.00 90.44 378 ARG A N 1
ATOM 2865 C CA . ARG A 1 378 ? 13.187 6.089 -43.258 1.00 90.44 378 ARG A CA 1
ATOM 2866 C C . ARG A 1 378 ? 14.487 6.243 -44.069 1.00 90.44 378 ARG A C 1
ATOM 2868 O O . ARG A 1 378 ? 15.379 5.417 -43.936 1.00 90.44 378 ARG A O 1
ATOM 2875 N N . SER A 1 379 ? 14.592 7.299 -44.877 1.00 90.88 379 SER A N 1
ATOM 2876 C CA . SER A 1 379 ? 15.761 7.648 -45.698 1.00 90.88 379 SER A CA 1
ATOM 2877 C C . SER A 1 379 ? 16.718 8.664 -45.055 1.00 90.88 379 SER A C 1
ATOM 2879 O O . SER A 1 379 ? 17.738 8.993 -45.656 1.00 90.88 379 SER A O 1
ATOM 2881 N N . ALA A 1 380 ? 16.406 9.193 -43.868 1.00 90.12 380 ALA A N 1
ATOM 2882 C CA . ALA A 1 380 ? 17.291 10.117 -43.165 1.00 90.12 380 ALA A CA 1
ATOM 2883 C C . ALA A 1 380 ? 18.470 9.377 -42.508 1.00 90.12 380 ALA A C 1
ATOM 2885 O O . ALA A 1 380 ? 18.366 8.195 -42.179 1.00 90.12 380 ALA A O 1
ATOM 2886 N N . ARG A 1 381 ? 19.563 10.101 -42.244 1.00 89.50 381 ARG A N 1
ATOM 2887 C CA . ARG A 1 381 ? 20.621 9.674 -41.315 1.00 89.50 381 ARG A CA 1
ATOM 2888 C C . ARG A 1 381 ? 20.472 10.425 -39.991 1.00 89.50 381 ARG A C 1
ATOM 2890 O O . ARG A 1 381 ? 20.117 11.604 -39.972 1.00 89.50 381 ARG A O 1
ATOM 2897 N N . HIS A 1 382 ? 20.701 9.739 -38.875 1.00 89.81 382 HIS A N 1
ATOM 2898 C CA . HIS A 1 382 ? 20.658 10.320 -37.540 1.00 89.81 382 HIS A CA 1
ATOM 2899 C C . HIS A 1 382 ? 21.964 11.071 -37.244 1.00 89.81 382 HIS A C 1
ATOM 2901 O O . HIS A 1 382 ? 22.920 10.531 -36.686 1.00 89.81 382 HIS A O 1
ATOM 2907 N N . THR A 1 383 ? 21.976 12.356 -37.585 1.00 87.19 383 THR A N 1
ATOM 2908 C CA . THR A 1 383 ? 23.065 13.274 -37.242 1.00 87.19 383 THR A CA 1
ATOM 2909 C C . THR A 1 383 ? 22.667 14.112 -36.025 1.00 87.19 383 THR A C 1
ATOM 2911 O O . THR A 1 383 ? 21.653 14.808 -36.033 1.00 87.19 383 THR A O 1
ATOM 2914 N N . CYS A 1 384 ? 23.458 14.044 -34.955 1.00 85.62 384 CYS A N 1
ATOM 2915 C CA . CYS A 1 384 ? 23.331 14.886 -33.763 1.00 85.62 384 CYS A CA 1
ATOM 2916 C C . CYS A 1 384 ? 24.733 15.301 -33.305 1.00 85.62 384 CYS A C 1
ATOM 2918 O O . CYS A 1 384 ? 25.626 14.454 -33.330 1.00 85.62 384 CYS A O 1
ATOM 2920 N N . PRO A 1 385 ? 24.945 16.555 -32.866 1.00 77.56 385 PRO A N 1
ATOM 2921 C CA . PRO A 1 385 ? 26.249 16.977 -32.375 1.00 77.56 385 PRO A CA 1
ATOM 2922 C C . PRO A 1 385 ? 26.621 16.177 -31.112 1.00 77.56 385 PRO A C 1
ATOM 2924 O O . PRO A 1 385 ? 25.800 16.089 -30.190 1.00 77.56 385 PRO A O 1
ATOM 2927 N N . PRO A 1 386 ? 27.832 15.596 -31.035 1.00 69.69 386 PRO A N 1
ATOM 2928 C CA . PRO A 1 386 ? 28.305 14.945 -29.821 1.00 69.69 386 PRO A CA 1
ATOM 2929 C C . PRO A 1 386 ? 28.577 16.006 -28.745 1.00 69.69 386 PRO A C 1
ATOM 2931 O O . PRO A 1 386 ? 29.508 16.801 -28.856 1.00 69.69 386 PRO A O 1
ATOM 2934 N N . ALA A 1 387 ? 27.754 16.028 -27.696 1.00 68.44 387 ALA A N 1
ATOM 2935 C CA . ALA A 1 387 ? 27.971 16.881 -26.530 1.00 68.44 387 ALA A CA 1
ATOM 2936 C C . ALA A 1 387 ? 28.807 16.137 -25.478 1.00 68.44 387 ALA A C 1
ATOM 2938 O O . ALA A 1 387 ? 28.537 14.972 -25.188 1.00 68.44 387 ALA A O 1
ATOM 2939 N N . ALA A 1 388 ? 29.783 16.823 -24.873 1.00 61.41 388 ALA A N 1
ATOM 2940 C CA . ALA A 1 388 ? 30.696 16.237 -23.883 1.00 61.41 388 ALA A CA 1
ATOM 2941 C C . ALA A 1 388 ? 29.988 15.691 -22.624 1.00 61.41 388 ALA A C 1
ATOM 2943 O O . ALA A 1 388 ? 30.507 14.796 -21.963 1.00 61.41 388 ALA A O 1
ATOM 2944 N N . VAL A 1 389 ? 28.797 16.211 -22.306 1.00 64.81 389 VAL A N 1
ATOM 2945 C CA . VAL A 1 389 ? 27.891 15.708 -21.263 1.00 64.81 389 VAL A CA 1
ATOM 2946 C C . VAL A 1 389 ? 26.456 15.809 -21.790 1.00 64.81 389 VAL A C 1
ATOM 2948 O O . VAL A 1 389 ? 26.108 16.796 -22.434 1.00 64.81 389 VAL A O 1
ATOM 2951 N N . GLY A 1 390 ? 25.615 14.804 -21.523 1.00 66.06 390 GLY A N 1
ATOM 2952 C CA . GLY A 1 390 ? 24.171 14.859 -21.813 1.00 66.06 390 GLY A CA 1
ATOM 2953 C C . GLY A 1 390 ? 23.775 14.814 -23.297 1.00 66.06 390 GLY A C 1
ATOM 2954 O O . GLY A 1 390 ? 22.652 15.184 -23.634 1.00 66.06 390 GLY A O 1
ATOM 2955 N N . GLY A 1 391 ? 24.677 14.385 -24.187 1.00 82.88 391 GLY A N 1
ATOM 2956 C CA . GLY A 1 391 ? 24.395 14.236 -25.617 1.00 82.88 391 GLY A CA 1
ATOM 2957 C C . GLY A 1 391 ? 23.353 13.157 -25.945 1.00 82.88 391 GLY A C 1
ATOM 2958 O O . GLY A 1 391 ? 22.973 12.339 -25.110 1.00 82.88 391 GLY A O 1
ATOM 2959 N N . CYS A 1 392 ? 22.902 13.136 -27.201 1.00 89.50 392 CYS A N 1
ATOM 2960 C CA . CYS A 1 392 ? 22.046 12.065 -27.715 1.00 89.50 392 CYS A CA 1
ATOM 2961 C C . CYS A 1 392 ? 22.840 10.739 -27.752 1.00 89.50 392 CYS A C 1
ATOM 2963 O O . CYS A 1 392 ? 23.857 10.711 -28.445 1.00 89.50 392 CYS A O 1
ATOM 2965 N N . PRO A 1 393 ? 22.415 9.637 -27.095 1.00 90.31 393 PRO A N 1
ATOM 2966 C CA . PRO A 1 393 ? 23.194 8.388 -27.066 1.00 90.31 393 PRO A CA 1
ATOM 2967 C C . PRO A 1 393 ? 23.394 7.729 -28.440 1.00 90.31 393 PRO A C 1
ATOM 2969 O O . PRO A 1 393 ? 24.335 6.969 -28.632 1.00 90.31 393 PRO A O 1
ATOM 2972 N N . ALA A 1 394 ? 22.537 8.056 -29.410 1.00 90.62 394 ALA A N 1
ATOM 2973 C CA . ALA A 1 394 ? 22.662 7.646 -30.810 1.00 90.62 394 ALA A CA 1
ATOM 2974 C C . ALA A 1 394 ? 23.578 8.562 -31.657 1.00 90.62 394 ALA A C 1
ATOM 2976 O O . ALA A 1 394 ? 23.652 8.401 -32.876 1.00 90.62 394 ALA A O 1
ATOM 2977 N N . ALA A 1 395 ? 24.218 9.580 -31.072 1.00 87.31 395 ALA A N 1
ATOM 2978 C CA . ALA A 1 395 ? 25.145 10.444 -31.801 1.00 87.31 395 ALA A CA 1
ATOM 2979 C C . ALA A 1 395 ? 26.445 9.692 -32.126 1.00 87.31 395 ALA A C 1
ATOM 2981 O O . ALA A 1 395 ? 27.099 9.146 -31.240 1.00 87.31 395 ALA A O 1
ATOM 2982 N N . ARG A 1 396 ? 26.842 9.713 -33.400 1.00 81.62 396 ARG A N 1
ATOM 2983 C CA . ARG A 1 396 ? 28.145 9.235 -33.878 1.00 81.62 396 ARG A CA 1
ATOM 2984 C C . ARG A 1 396 ? 28.915 10.388 -34.512 1.00 81.62 396 ARG A C 1
ATOM 2986 O O . ARG A 1 396 ? 28.304 11.317 -35.035 1.00 81.62 396 ARG A O 1
ATOM 2993 N N . ALA A 1 397 ? 30.245 10.326 -34.466 1.00 73.94 397 ALA A N 1
ATOM 2994 C CA . ALA A 1 397 ? 31.119 11.382 -34.986 1.00 73.94 397 ALA A CA 1
ATOM 2995 C C . ALA A 1 397 ? 31.083 11.507 -36.524 1.00 73.94 397 ALA A C 1
ATOM 2997 O O . ALA A 1 397 ? 31.338 12.582 -37.055 1.00 73.94 397 ALA A O 1
ATOM 2998 N N . ASP A 1 398 ? 30.736 10.420 -37.216 1.00 75.44 398 ASP A N 1
ATOM 2999 C CA . ASP A 1 398 ? 30.501 10.350 -38.665 1.00 75.44 398 ASP A CA 1
ATOM 3000 C C . ASP A 1 398 ? 29.094 10.834 -39.083 1.00 75.44 398 ASP A C 1
ATOM 3002 O O . ASP A 1 398 ? 28.877 11.196 -40.237 1.00 75.44 398 ASP A O 1
ATOM 3006 N N . GLY A 1 399 ? 28.129 10.847 -38.155 1.00 70.44 399 GLY A N 1
ATOM 3007 C CA . GLY A 1 399 ? 26.709 11.055 -38.446 1.00 70.44 399 GLY A CA 1
ATOM 3008 C C . GLY A 1 399 ? 26.047 9.918 -39.241 1.00 70.44 399 GLY A C 1
ATOM 3009 O O . GLY A 1 399 ? 24.901 10.078 -39.667 1.00 70.44 399 GLY A O 1
ATOM 3010 N N . ASP A 1 400 ? 26.730 8.788 -39.444 1.00 76.44 400 ASP A N 1
ATOM 3011 C CA . ASP A 1 400 ? 26.398 7.775 -40.452 1.00 76.44 400 ASP A CA 1
ATOM 3012 C C . ASP A 1 400 ? 25.486 6.660 -39.912 1.00 76.44 400 ASP A C 1
ATOM 3014 O O . ASP A 1 400 ? 25.749 5.464 -40.028 1.00 76.44 400 ASP A O 1
ATOM 3018 N N . LEU A 1 401 ? 24.392 7.063 -39.265 1.00 88.69 401 LEU A N 1
ATOM 3019 C CA . LEU A 1 401 ? 23.442 6.151 -38.632 1.00 88.69 401 LEU A CA 1
ATOM 3020 C C . LEU A 1 401 ? 22.083 6.213 -39.335 1.00 88.69 401 LEU A C 1
ATOM 3022 O O . LEU A 1 401 ? 21.216 7.003 -38.970 1.00 88.69 401 LEU A O 1
ATOM 3026 N N . ASP A 1 402 ? 21.902 5.394 -40.370 1.00 91.81 402 ASP A N 1
ATOM 3027 C CA . ASP A 1 402 ? 20.598 5.164 -41.009 1.00 91.81 402 ASP A CA 1
ATOM 3028 C C . ASP A 1 402 ? 19.673 4.257 -40.169 1.00 91.81 402 ASP A C 1
ATOM 3030 O O . ASP A 1 402 ? 20.064 3.688 -39.147 1.00 91.81 402 ASP A O 1
ATOM 3034 N N . ALA A 1 403 ? 18.416 4.123 -40.606 1.00 91.06 403 ALA A N 1
ATOM 3035 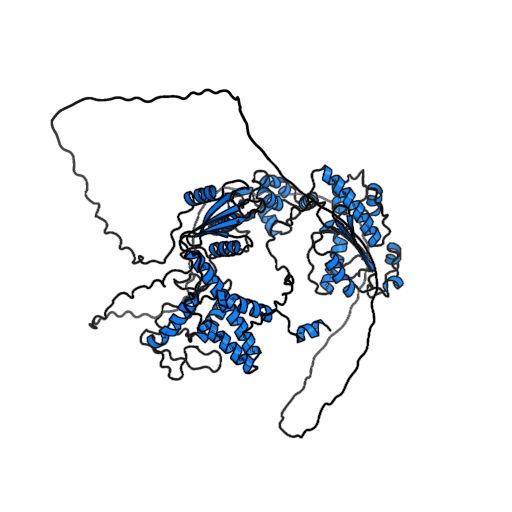C CA . ALA A 1 403 ? 17.385 3.374 -39.888 1.00 91.06 403 ALA A CA 1
ATOM 3036 C C . ALA A 1 403 ? 17.695 1.867 -39.756 1.00 91.06 403 ALA A C 1
ATOM 3038 O O . ALA A 1 403 ? 17.314 1.252 -38.760 1.00 91.06 403 ALA A O 1
ATOM 3039 N N . ALA A 1 404 ? 18.406 1.269 -40.721 1.00 90.75 404 ALA A N 1
ATOM 3040 C CA . ALA A 1 404 ? 18.768 -0.149 -40.675 1.00 90.75 404 ALA A CA 1
ATOM 3041 C C . ALA A 1 404 ? 19.874 -0.399 -39.639 1.00 90.75 404 ALA A C 1
ATOM 3043 O O . ALA A 1 404 ? 19.757 -1.302 -38.812 1.00 90.75 404 ALA A O 1
ATOM 3044 N N . ASN A 1 405 ? 20.895 0.460 -39.619 1.00 91.00 405 ASN A N 1
ATOM 3045 C CA . ASN A 1 405 ? 21.959 0.437 -38.617 1.00 91.00 405 ASN A CA 1
ATOM 3046 C C . ASN A 1 405 ? 21.485 0.866 -37.211 1.00 91.00 405 ASN A C 1
ATOM 3048 O O . ASN A 1 405 ? 22.134 0.540 -36.216 1.00 91.00 405 ASN A O 1
ATOM 3052 N N . TYR A 1 406 ? 20.348 1.563 -37.110 1.00 93.06 406 TYR A N 1
ATOM 3053 C CA . TYR A 1 406 ? 19.711 1.943 -35.845 1.00 93.06 406 TYR A CA 1
ATOM 3054 C C . TYR A 1 406 ? 18.811 0.846 -35.241 1.00 93.06 406 TYR A C 1
ATOM 3056 O O . TYR A 1 406 ? 18.714 0.725 -34.017 1.00 93.06 406 TYR A O 1
ATOM 3064 N N . ALA A 1 407 ? 18.162 0.019 -36.069 1.00 92.00 407 ALA A N 1
ATOM 3065 C CA . ALA A 1 407 ? 17.205 -0.996 -35.616 1.00 92.00 407 ALA A CA 1
ATOM 3066 C C . ALA A 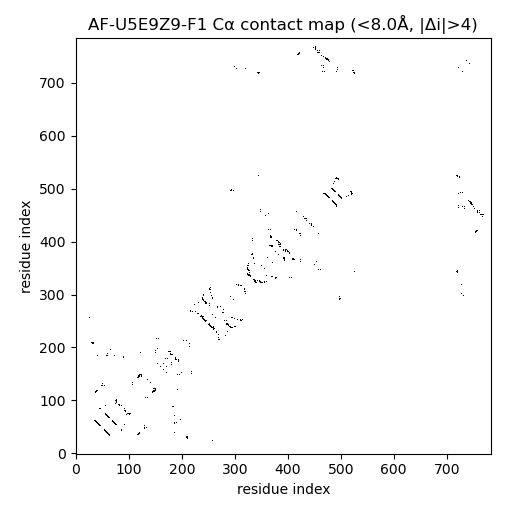1 407 ? 17.721 -1.957 -34.510 1.00 92.00 407 ALA A C 1
ATOM 3068 O O . ALA A 1 407 ? 16.955 -2.226 -33.579 1.00 92.00 407 ALA A O 1
ATOM 3069 N N . PRO A 1 408 ? 18.993 -2.421 -34.496 1.00 94.25 408 PRO A N 1
ATOM 3070 C CA . PRO A 1 408 ? 19.508 -3.285 -33.427 1.00 94.25 408 PRO A CA 1
ATOM 3071 C C . PRO A 1 408 ? 19.408 -2.686 -32.015 1.00 94.25 408 PRO A C 1
ATOM 3073 O O . PRO A 1 408 ? 19.116 -3.415 -31.069 1.00 94.25 408 PRO A O 1
ATOM 3076 N N . ALA A 1 409 ? 19.569 -1.364 -31.862 1.00 93.94 409 ALA A N 1
ATOM 3077 C CA . ALA A 1 409 ? 19.393 -0.676 -30.577 1.00 93.94 409 ALA A CA 1
ATOM 3078 C C . ALA A 1 409 ? 17.937 -0.749 -30.081 1.00 93.94 409 ALA A C 1
ATOM 3080 O O . ALA A 1 409 ? 17.673 -0.869 -28.884 1.00 93.94 409 ALA A O 1
ATOM 3081 N N . THR A 1 410 ? 16.982 -0.724 -31.015 1.00 94.00 410 THR A N 1
ATOM 3082 C CA . THR A 1 410 ? 15.548 -0.869 -30.730 1.00 94.00 410 THR A CA 1
ATOM 3083 C C . THR A 1 410 ? 15.226 -2.306 -30.314 1.00 94.00 410 THR A C 1
ATOM 3085 O O . THR A 1 410 ? 14.572 -2.516 -29.291 1.00 94.00 410 THR A O 1
ATOM 3088 N N . HIS A 1 411 ? 15.747 -3.302 -31.040 1.00 93.31 411 HIS A N 1
ATOM 3089 C CA . HIS A 1 411 ? 15.572 -4.718 -30.700 1.00 93.31 411 HIS A CA 1
ATOM 3090 C C . HIS A 1 411 ? 16.166 -5.067 -29.326 1.00 93.31 411 HIS A C 1
ATOM 3092 O O . HIS A 1 411 ? 15.485 -5.698 -28.523 1.00 93.31 411 HIS A O 1
ATOM 3098 N N . ALA A 1 412 ? 17.362 -4.568 -28.991 1.00 95.06 412 ALA A N 1
ATOM 3099 C CA . ALA A 1 412 ? 17.987 -4.801 -27.686 1.00 95.06 412 ALA A CA 1
ATOM 3100 C C . ALA A 1 412 ? 17.130 -4.309 -26.499 1.00 95.06 412 ALA A C 1
ATOM 3102 O O . ALA A 1 412 ? 17.139 -4.917 -25.427 1.00 95.06 412 ALA A O 1
ATOM 3103 N N . VAL A 1 413 ? 16.351 -3.235 -26.678 1.00 95.62 413 VAL A N 1
ATOM 3104 C CA . VAL A 1 413 ? 15.423 -2.732 -25.650 1.00 95.62 413 VAL A CA 1
ATOM 3105 C C . VAL A 1 413 ? 14.133 -3.553 -25.582 1.00 95.62 413 VAL A C 1
ATOM 3107 O O . VAL A 1 413 ? 13.626 -3.782 -24.483 1.00 95.62 413 VAL A O 1
ATOM 3110 N N . LEU A 1 414 ? 13.637 -4.070 -26.709 1.00 92.31 414 LEU A N 1
ATOM 3111 C CA . LEU A 1 414 ? 12.529 -5.034 -26.724 1.00 92.31 414 LEU A CA 1
ATOM 3112 C C . LEU A 1 414 ? 12.923 -6.358 -26.047 1.00 92.31 414 LEU A C 1
ATOM 3114 O O . LEU A 1 414 ? 12.154 -6.892 -25.243 1.00 92.31 414 LEU A O 1
ATOM 3118 N N . ASP A 1 415 ? 14.138 -6.848 -26.295 1.00 93.62 415 ASP A N 1
ATOM 3119 C CA . ASP A 1 415 ? 14.699 -8.043 -25.655 1.00 93.62 415 ASP A CA 1
ATOM 3120 C C . ASP A 1 415 ? 14.912 -7.849 -24.154 1.00 93.62 415 ASP A C 1
ATOM 3122 O O . ASP A 1 415 ? 14.623 -8.753 -23.366 1.00 93.62 415 ASP A O 1
ATOM 3126 N N . LEU A 1 416 ? 15.348 -6.654 -23.743 1.00 95.31 416 LEU A N 1
ATOM 3127 C CA . LEU A 1 416 ? 15.428 -6.271 -22.337 1.00 95.31 416 LEU A CA 1
ATOM 3128 C C . LEU A 1 416 ? 14.038 -6.252 -21.688 1.00 95.31 416 LEU A C 1
ATOM 3130 O O . LEU A 1 416 ? 13.859 -6.842 -20.625 1.00 95.31 416 LEU A O 1
ATOM 3134 N N . PHE A 1 417 ? 13.043 -5.606 -22.307 1.00 93.81 417 PHE A N 1
ATOM 3135 C CA . PHE A 1 417 ? 11.682 -5.500 -21.760 1.00 93.81 417 PHE A CA 1
ATOM 3136 C C . PHE A 1 417 ? 11.034 -6.882 -21.597 1.00 93.81 417 PHE A C 1
ATOM 3138 O O . PHE A 1 417 ? 10.511 -7.194 -20.527 1.00 93.81 417 PHE A O 1
ATOM 3145 N N . THR A 1 418 ? 11.126 -7.730 -22.623 1.00 90.44 418 THR A N 1
ATOM 3146 C CA . THR A 1 418 ? 10.576 -9.098 -22.630 1.00 90.44 418 THR A CA 1
ATOM 3147 C C . THR A 1 418 ? 11.391 -10.098 -21.801 1.00 90.44 418 THR A C 1
ATOM 3149 O O . THR A 1 418 ? 10.867 -11.146 -21.426 1.00 90.44 418 THR A O 1
ATOM 3152 N N . GLY A 1 419 ? 12.650 -9.787 -21.473 1.00 93.06 419 GLY A N 1
ATOM 3153 C CA . GLY A 1 419 ? 13.557 -10.685 -20.752 1.00 93.06 419 GLY A CA 1
ATOM 3154 C C . GLY A 1 419 ? 14.173 -11.780 -21.632 1.00 93.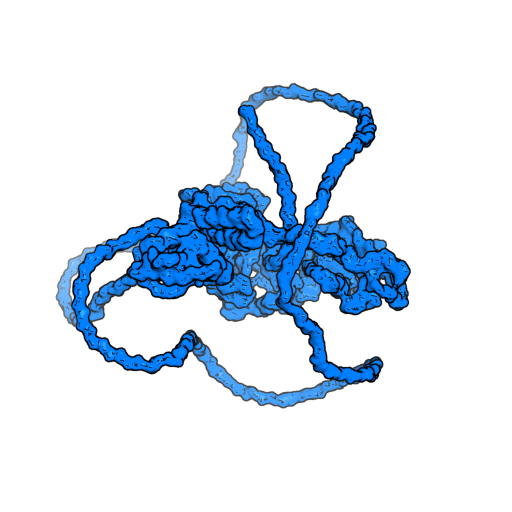06 419 GLY A C 1
ATOM 3155 O O . GLY A 1 419 ? 14.589 -12.818 -21.110 1.00 93.06 419 GLY A O 1
ATOM 3156 N N . ARG A 1 420 ? 14.233 -11.555 -22.955 1.00 93.06 420 ARG A N 1
ATOM 3157 C CA . ARG A 1 420 ? 14.993 -12.383 -23.908 1.00 93.06 420 ARG A CA 1
ATOM 3158 C C . ARG A 1 420 ? 16.505 -12.157 -23.791 1.00 93.06 420 ARG A C 1
ATOM 3160 O O . ARG A 1 420 ? 17.256 -13.089 -24.053 1.00 93.06 420 ARG A O 1
ATOM 3167 N N . ALA A 1 421 ? 16.948 -10.980 -23.335 1.00 94.88 421 ALA A N 1
ATOM 3168 C CA . ALA A 1 421 ? 18.360 -10.681 -23.078 1.00 94.88 421 ALA A CA 1
ATOM 3169 C C . ALA A 1 421 ? 18.568 -9.814 -21.822 1.00 94.88 421 ALA A C 1
ATOM 3171 O O . ALA A 1 421 ? 17.742 -8.965 -21.493 1.00 94.88 421 ALA A O 1
ATOM 3172 N N . ASP A 1 422 ? 19.714 -9.990 -21.152 1.00 96.12 422 ASP A N 1
ATOM 3173 C CA . ASP A 1 422 ? 20.171 -9.161 -20.023 1.00 96.12 422 ASP A CA 1
ATOM 3174 C C . ASP A 1 422 ? 21.448 -8.353 -20.334 1.00 96.12 422 ASP A C 1
ATOM 3176 O O . ASP A 1 422 ? 22.063 -7.782 -19.433 1.00 96.12 422 ASP A O 1
ATOM 3180 N N . THR A 1 423 ? 21.833 -8.265 -21.610 1.00 96.62 423 THR A N 1
ATOM 3181 C CA . THR A 1 423 ? 23.052 -7.596 -22.103 1.00 96.62 423 THR A CA 1
ATOM 3182 C C . THR A 1 423 ? 23.168 -6.142 -21.646 1.00 96.62 423 THR A C 1
ATOM 3184 O O . THR A 1 423 ? 24.216 -5.738 -21.147 1.00 96.62 423 THR A O 1
ATOM 3187 N N . LEU A 1 424 ? 22.081 -5.371 -21.738 1.00 97.25 424 LEU A N 1
ATOM 3188 C CA . LEU A 1 424 ? 22.045 -3.973 -21.296 1.00 97.25 424 LEU A CA 1
ATOM 3189 C C . LEU A 1 424 ? 22.193 -3.828 -19.770 1.00 97.25 424 LEU A C 1
ATOM 3191 O O . LEU A 1 424 ? 22.733 -2.827 -19.311 1.00 97.25 424 LEU A O 1
ATOM 3195 N N . LEU A 1 425 ? 21.768 -4.825 -18.982 1.00 97.31 425 LEU A N 1
ATOM 3196 C CA . LEU A 1 425 ? 21.962 -4.827 -17.525 1.00 97.31 425 LEU A CA 1
ATOM 3197 C C . LEU A 1 425 ? 23.407 -5.163 -17.159 1.00 97.31 425 LEU A C 1
ATOM 3199 O O . LEU A 1 425 ? 23.967 -4.522 -16.274 1.00 97.31 425 LEU A O 1
ATOM 3203 N N . ARG A 1 426 ? 24.028 -6.113 -17.871 1.00 97.06 426 ARG A N 1
ATOM 3204 C CA . ARG A 1 426 ? 25.460 -6.421 -17.725 1.00 97.06 426 ARG A CA 1
ATOM 3205 C C . ARG A 1 426 ? 26.297 -5.179 -17.995 1.00 97.06 426 ARG A C 1
ATOM 3207 O O . ARG A 1 426 ? 26.979 -4.725 -17.091 1.00 97.06 426 ARG A O 1
ATOM 3214 N N . ALA A 1 427 ? 26.090 -4.527 -19.141 1.00 97.81 427 ALA A N 1
ATOM 3215 C CA . ALA A 1 427 ? 26.804 -3.302 -19.494 1.00 97.81 427 ALA A CA 1
ATOM 3216 C C . ALA A 1 427 ? 26.672 -2.182 -18.436 1.00 97.81 427 ALA A C 1
ATOM 3218 O O . ALA A 1 427 ? 27.636 -1.451 -18.201 1.00 97.81 427 ALA A O 1
ATOM 3219 N N . MET A 1 428 ? 25.516 -2.056 -17.765 1.00 97.69 428 MET A N 1
ATOM 3220 C CA . MET A 1 428 ? 25.350 -1.143 -16.623 1.00 97.69 428 MET A CA 1
ATOM 3221 C C . MET A 1 428 ? 26.217 -1.552 -15.423 1.00 97.69 428 MET A C 1
ATOM 3223 O O . MET A 1 428 ? 26.879 -0.693 -14.844 1.00 97.69 428 MET A O 1
ATOM 3227 N N . LEU A 1 429 ? 26.242 -2.835 -15.054 1.00 96.00 429 LEU A N 1
ATOM 3228 C CA . LEU A 1 429 ? 27.051 -3.350 -13.943 1.00 96.00 429 LEU A CA 1
ATOM 3229 C C . LEU A 1 429 ? 28.557 -3.287 -14.240 1.00 96.00 429 LEU A C 1
ATOM 3231 O O . LEU A 1 429 ? 29.303 -2.758 -13.418 1.00 96.00 429 LEU A O 1
ATOM 3235 N N . ASP A 1 430 ? 28.987 -3.702 -15.430 1.00 97.75 430 ASP A N 1
ATOM 3236 C CA . ASP A 1 430 ? 30.382 -3.648 -15.886 1.00 97.75 430 ASP A CA 1
ATOM 3237 C C . ASP A 1 430 ? 30.915 -2.197 -15.853 1.00 97.75 430 ASP A C 1
ATOM 3239 O O . ASP A 1 430 ? 32.069 -1.928 -15.506 1.00 97.75 430 ASP A O 1
ATOM 3243 N N . ARG A 1 431 ? 30.050 -1.215 -16.154 1.00 97.62 431 ARG A N 1
ATOM 3244 C CA . ARG A 1 431 ? 30.362 0.220 -16.053 1.00 97.62 431 ARG A CA 1
ATOM 3245 C C . ARG A 1 431 ? 30.433 0.716 -14.601 1.00 97.62 431 ARG A C 1
ATOM 3247 O O . ARG A 1 431 ? 31.274 1.568 -14.316 1.00 97.62 431 ARG A O 1
ATOM 3254 N N . ILE A 1 432 ? 29.606 0.198 -13.686 1.00 96.50 432 ILE A N 1
ATOM 3255 C CA . ILE A 1 432 ? 29.717 0.482 -12.239 1.00 96.50 432 ILE A CA 1
ATOM 3256 C C . ILE A 1 432 ? 31.049 -0.052 -11.706 1.00 96.50 432 ILE A C 1
ATOM 3258 O O . ILE A 1 432 ? 31.750 0.670 -10.999 1.00 96.50 432 ILE A O 1
ATOM 3262 N N . GLU A 1 433 ? 31.424 -1.277 -12.078 1.00 96.19 433 GLU A N 1
ATOM 3263 C CA . GLU A 1 433 ? 32.704 -1.881 -11.702 1.00 96.19 433 GLU A CA 1
ATOM 3264 C C . GLU A 1 433 ? 33.887 -1.087 -12.273 1.00 96.19 433 GLU A C 1
ATOM 3266 O O . GLU A 1 433 ? 34.799 -0.736 -11.528 1.00 96.19 433 GLU A O 1
ATOM 3271 N N . THR A 1 434 ? 33.812 -0.671 -13.544 1.00 97.81 434 THR A N 1
ATOM 3272 C CA . THR A 1 434 ? 34.800 0.225 -14.174 1.00 97.81 434 THR A CA 1
ATOM 3273 C C . THR A 1 434 ? 34.976 1.531 -13.387 1.00 97.81 434 THR A C 1
ATOM 3275 O O . THR A 1 434 ? 36.104 1.933 -13.104 1.00 97.81 434 THR A O 1
ATOM 3278 N N . TYR A 1 435 ? 33.881 2.197 -12.993 1.00 96.81 435 TYR A N 1
ATOM 3279 C CA . TYR A 1 435 ? 33.960 3.414 -12.177 1.00 96.81 435 TYR A CA 1
ATOM 3280 C C . TYR A 1 435 ? 34.493 3.146 -10.763 1.00 96.81 435 TYR A C 1
ATOM 3282 O O . TYR A 1 435 ? 35.231 3.974 -10.236 1.00 96.81 435 TYR A O 1
ATOM 3290 N N . SER A 1 436 ? 34.161 2.005 -10.158 1.00 93.94 436 SER A N 1
ATOM 3291 C CA . SER A 1 436 ? 34.664 1.609 -8.837 1.00 93.94 436 SER A CA 1
ATOM 3292 C C . SER A 1 436 ? 36.177 1.354 -8.858 1.00 93.94 436 SER A C 1
ATOM 3294 O O . SER A 1 436 ? 36.908 1.891 -8.027 1.00 93.94 436 SER A O 1
ATOM 3296 N N . ALA A 1 437 ? 36.668 0.620 -9.863 1.00 96.19 437 ALA A N 1
ATOM 3297 C CA . ALA A 1 437 ? 38.091 0.358 -10.075 1.00 96.19 437 ALA A CA 1
ATOM 3298 C C . ALA A 1 437 ? 38.887 1.645 -10.368 1.00 96.19 437 ALA A C 1
ATOM 3300 O O . ALA A 1 437 ? 39.995 1.814 -9.866 1.00 96.19 437 ALA A O 1
ATOM 3301 N N . ALA A 1 438 ? 38.295 2.589 -11.109 1.00 96.75 438 ALA A N 1
ATOM 3302 C CA . ALA A 1 438 ? 38.846 3.928 -11.341 1.00 96.75 438 ALA A CA 1
ATOM 3303 C C . ALA A 1 438 ? 38.671 4.900 -10.149 1.00 96.75 438 ALA A C 1
ATOM 3305 O O . ALA A 1 438 ? 38.944 6.092 -10.283 1.00 96.75 438 ALA A O 1
ATOM 3306 N N . GLN A 1 439 ? 38.193 4.424 -8.991 1.00 95.56 439 GLN A N 1
ATOM 3307 C CA . GLN A 1 439 ? 37.931 5.214 -7.776 1.00 95.56 439 GLN A CA 1
ATOM 3308 C C . GLN A 1 439 ? 36.929 6.376 -7.964 1.00 95.56 439 GLN A C 1
ATOM 3310 O O . GLN A 1 439 ? 36.826 7.282 -7.138 1.00 95.56 439 GLN A O 1
ATOM 3315 N N . HIS A 1 440 ? 36.125 6.347 -9.029 1.00 93.31 440 HIS A N 1
ATOM 3316 C CA . HIS A 1 440 ? 35.060 7.310 -9.319 1.00 93.31 440 HIS A CA 1
ATOM 3317 C C . HIS A 1 440 ? 33.773 6.944 -8.559 1.00 93.31 440 HIS A C 1
ATOM 3319 O O . HIS A 1 440 ? 32.703 6.763 -9.148 1.00 93.31 440 HIS A O 1
ATOM 3325 N N . PHE A 1 441 ? 33.876 6.811 -7.232 1.00 89.69 441 PHE A N 1
ATOM 3326 C CA . PHE A 1 441 ? 32.839 6.217 -6.380 1.00 89.69 441 PHE A CA 1
ATOM 3327 C C . PHE A 1 441 ? 31.473 6.910 -6.480 1.00 89.69 441 PHE A C 1
ATOM 3329 O O . PHE A 1 441 ? 30.449 6.230 -6.497 1.00 89.69 441 PHE A O 1
ATOM 3336 N N . GLU A 1 442 ? 31.424 8.236 -6.637 1.00 89.31 442 GLU A N 1
ATOM 3337 C CA . GLU A 1 442 ? 30.154 8.936 -6.865 1.00 89.31 442 GLU A CA 1
ATOM 3338 C C . GLU A 1 442 ? 29.483 8.555 -8.194 1.00 89.31 442 GLU A C 1
ATOM 3340 O O . GLU A 1 442 ? 28.259 8.452 -8.270 1.00 89.31 442 GLU A O 1
ATOM 3345 N N . ALA A 1 443 ? 30.264 8.374 -9.266 1.00 90.06 443 ALA A N 1
ATOM 3346 C CA . ALA A 1 443 ? 29.740 7.980 -10.572 1.00 90.06 443 ALA A CA 1
ATOM 3347 C C . ALA A 1 443 ? 29.249 6.526 -10.535 1.00 90.06 443 ALA A C 1
ATOM 3349 O O . ALA A 1 443 ? 28.172 6.230 -11.053 1.00 90.06 443 ALA A O 1
ATOM 3350 N N . ALA A 1 444 ? 29.986 5.652 -9.839 1.00 92.88 444 ALA A N 1
ATOM 3351 C CA . ALA A 1 444 ? 29.560 4.289 -9.542 1.00 92.88 444 ALA A CA 1
ATOM 3352 C C . ALA A 1 444 ? 28.240 4.268 -8.746 1.00 92.88 444 ALA A C 1
ATOM 3354 O O . ALA A 1 444 ? 27.317 3.558 -9.138 1.00 92.88 444 ALA A O 1
ATOM 3355 N N . ALA A 1 445 ? 28.102 5.083 -7.692 1.00 91.00 445 ALA A N 1
ATOM 3356 C CA . ALA A 1 445 ? 26.883 5.179 -6.883 1.00 91.00 445 ALA A CA 1
ATOM 3357 C C . ALA A 1 445 ? 25.684 5.728 -7.682 1.00 91.00 445 ALA A C 1
ATOM 3359 O O . ALA A 1 445 ? 24.628 5.096 -7.725 1.00 91.00 445 ALA A O 1
ATOM 3360 N N . ARG A 1 446 ? 25.858 6.846 -8.404 1.00 93.12 446 ARG A N 1
ATOM 3361 C CA . ARG A 1 446 ? 24.808 7.414 -9.270 1.00 93.12 446 ARG A CA 1
ATOM 3362 C C . ARG A 1 446 ? 24.348 6.420 -10.341 1.00 93.12 446 ARG A C 1
ATOM 3364 O O . ARG A 1 446 ? 23.153 6.318 -10.607 1.00 93.12 446 ARG A O 1
ATOM 3371 N N . LEU A 1 447 ? 25.263 5.661 -10.949 1.00 95.31 447 LEU A N 1
ATOM 3372 C CA . LEU A 1 447 ? 24.902 4.635 -11.930 1.00 95.31 447 LEU A CA 1
ATOM 3373 C C . LEU A 1 447 ? 24.243 3.405 -11.280 1.00 95.31 447 LEU A C 1
ATOM 3375 O O . LEU A 1 447 ? 23.244 2.923 -11.812 1.00 95.31 447 LEU A O 1
ATOM 3379 N N . ARG A 1 448 ? 24.738 2.945 -10.122 1.00 96.00 448 ARG A N 1
ATOM 3380 C CA . ARG A 1 448 ? 24.140 1.873 -9.303 1.00 96.00 448 ARG A CA 1
ATOM 3381 C C . ARG A 1 448 ? 22.669 2.149 -9.021 1.00 96.00 448 ARG A C 1
ATOM 3383 O O . ARG A 1 448 ? 21.844 1.266 -9.239 1.00 96.00 448 ARG A O 1
ATOM 3390 N N . ASP A 1 449 ? 22.335 3.361 -8.597 1.00 94.88 449 ASP A N 1
ATOM 3391 C CA . ASP A 1 449 ? 20.972 3.691 -8.171 1.00 94.88 449 ASP A CA 1
ATOM 3392 C C . ASP A 1 449 ? 20.005 3.767 -9.364 1.00 94.88 449 ASP A C 1
ATOM 3394 O O . ASP A 1 449 ? 18.903 3.208 -9.308 1.00 94.88 449 ASP A O 1
ATOM 3398 N N . ARG A 1 450 ? 20.453 4.326 -10.501 1.00 96.19 450 ARG A N 1
ATOM 3399 C CA . ARG A 1 450 ? 19.705 4.267 -11.771 1.00 96.19 450 ARG A CA 1
ATOM 3400 C C . ARG A 1 450 ? 19.497 2.825 -12.248 1.00 96.19 450 ARG A C 1
ATOM 3402 O O . ARG A 1 450 ? 18.373 2.437 -12.565 1.00 96.19 450 ARG A O 1
ATOM 3409 N N . ALA A 1 451 ? 20.549 2.006 -12.259 1.00 96.88 451 ALA A N 1
ATOM 3410 C CA . ALA A 1 451 ? 20.476 0.609 -12.688 1.00 96.88 451 ALA A CA 1
ATOM 3411 C C . ALA A 1 451 ? 19.593 -0.244 -11.753 1.00 96.88 451 ALA A C 1
ATOM 3413 O O . ALA A 1 451 ? 18.813 -1.075 -12.222 1.00 96.88 451 ALA A O 1
ATOM 3414 N N . ALA A 1 452 ? 19.617 0.004 -10.440 1.00 96.44 452 ALA A N 1
ATOM 3415 C CA . ALA A 1 452 ? 18.720 -0.644 -9.484 1.00 96.44 452 ALA A CA 1
ATOM 3416 C C . ALA A 1 452 ? 17.243 -0.282 -9.735 1.00 96.44 452 ALA A C 1
ATOM 3418 O O . ALA A 1 452 ? 16.375 -1.154 -9.614 1.00 96.44 452 ALA A O 1
ATOM 3419 N N . ALA A 1 453 ? 16.939 0.957 -10.141 1.00 95.62 453 ALA A N 1
ATOM 3420 C CA . ALA A 1 453 ? 15.593 1.353 -10.564 1.00 95.62 453 ALA A CA 1
ATOM 3421 C C . ALA A 1 453 ? 15.156 0.635 -11.859 1.00 95.62 453 ALA A C 1
ATOM 3423 O O . ALA A 1 453 ? 14.059 0.067 -11.901 1.00 95.62 453 ALA A O 1
ATOM 3424 N N . VAL A 1 454 ? 16.036 0.575 -12.870 1.00 97.50 454 VAL A N 1
ATOM 3425 C CA . VAL A 1 454 ? 15.825 -0.164 -14.133 1.00 97.50 454 VAL A CA 1
ATOM 3426 C C . VAL A 1 454 ? 15.500 -1.641 -13.860 1.00 97.50 454 VAL A C 1
ATOM 3428 O O . VAL A 1 454 ? 14.433 -2.119 -14.252 1.00 97.50 454 VAL A O 1
ATOM 3431 N N . VAL A 1 455 ? 16.362 -2.349 -13.117 1.00 97.19 455 VAL A N 1
ATOM 3432 C CA . VAL A 1 455 ? 16.174 -3.765 -12.735 1.00 97.19 455 VAL A CA 1
ATOM 3433 C C . VAL A 1 455 ? 14.849 -3.983 -12.001 1.00 97.19 455 VAL A C 1
ATOM 3435 O O . VAL A 1 455 ? 14.128 -4.941 -12.279 1.00 97.19 455 VAL A O 1
ATOM 3438 N N . THR A 1 456 ? 14.493 -3.082 -11.084 1.00 95.19 456 THR A N 1
ATOM 3439 C CA . THR A 1 456 ? 13.275 -3.214 -10.269 1.00 95.19 456 THR A CA 1
ATOM 3440 C C . THR A 1 456 ? 12.006 -3.083 -11.107 1.00 95.19 456 THR A C 1
ATOM 3442 O O . THR A 1 456 ? 11.066 -3.860 -10.915 1.00 95.19 456 THR A O 1
ATOM 3445 N N . MET A 1 457 ? 11.968 -2.147 -12.062 1.00 95.19 457 MET A N 1
ATOM 3446 C CA . MET A 1 457 ? 10.807 -2.006 -12.944 1.00 95.19 457 MET A CA 1
ATOM 3447 C C . MET A 1 457 ? 10.718 -3.138 -13.972 1.00 95.19 457 MET A C 1
ATOM 3449 O O . MET A 1 457 ? 9.614 -3.614 -14.249 1.00 95.19 457 MET A O 1
ATOM 3453 N N . LEU A 1 458 ? 11.853 -3.619 -14.489 1.00 95.75 458 LEU A N 1
ATOM 3454 C CA . LEU A 1 458 ? 11.901 -4.789 -15.371 1.00 95.75 458 LEU A CA 1
ATOM 3455 C C . LEU A 1 458 ? 11.373 -6.037 -14.668 1.00 95.75 458 LEU A C 1
ATOM 3457 O O . LEU A 1 458 ? 10.435 -6.649 -15.171 1.00 95.75 458 LEU A O 1
ATOM 3461 N N . HIS A 1 459 ? 11.886 -6.365 -13.476 1.00 94.38 459 HIS A N 1
ATOM 3462 C CA . HIS A 1 459 ? 11.441 -7.548 -12.733 1.00 94.38 459 HIS A CA 1
ATOM 3463 C C . HIS A 1 459 ? 9.943 -7.466 -12.428 1.00 94.38 459 HIS A C 1
ATOM 3465 O O . HIS A 1 459 ? 9.215 -8.432 -12.651 1.00 94.38 459 HIS A O 1
ATOM 3471 N N . ARG A 1 460 ? 9.456 -6.294 -11.997 1.00 92.62 460 ARG A N 1
ATOM 3472 C CA . ARG A 1 460 ? 8.024 -6.069 -11.782 1.00 92.62 460 ARG A CA 1
ATOM 3473 C C . ARG A 1 460 ? 7.216 -6.301 -13.061 1.00 92.62 460 ARG A C 1
ATOM 3475 O O . ARG A 1 460 ? 6.244 -7.045 -13.016 1.00 92.62 460 ARG A O 1
ATOM 3482 N N . THR A 1 461 ? 7.600 -5.693 -14.181 1.00 92.81 461 THR A N 1
ATOM 3483 C CA . THR A 1 461 ? 6.834 -5.781 -15.436 1.00 92.81 461 THR A CA 1
ATOM 3484 C C . THR A 1 461 ? 6.828 -7.208 -15.984 1.00 92.81 461 THR A C 1
ATOM 3486 O O . THR A 1 461 ? 5.764 -7.752 -16.266 1.00 92.81 461 THR A O 1
ATOM 3489 N N . GLN A 1 462 ? 7.996 -7.850 -16.056 1.00 93.44 462 GLN A N 1
ATOM 3490 C CA . GLN A 1 462 ? 8.161 -9.217 -16.560 1.00 93.44 462 GLN A CA 1
ATOM 3491 C C . GLN A 1 462 ? 7.414 -10.240 -15.700 1.00 93.44 462 GLN A C 1
ATOM 3493 O O . GLN A 1 462 ? 6.777 -11.141 -16.241 1.00 93.44 462 GLN A O 1
ATOM 3498 N N . ARG A 1 463 ? 7.414 -10.073 -14.371 1.00 93.06 463 ARG A N 1
ATOM 3499 C CA . ARG A 1 463 ? 6.658 -10.937 -13.456 1.00 93.06 463 ARG A CA 1
ATOM 3500 C C . ARG A 1 463 ? 5.142 -10.767 -13.603 1.00 93.06 463 ARG A C 1
ATOM 3502 O O . ARG A 1 463 ? 4.410 -11.754 -13.570 1.00 93.06 463 ARG A O 1
ATOM 3509 N N . LEU A 1 464 ? 4.653 -9.539 -13.804 1.00 92.88 464 LEU A N 1
ATOM 3510 C CA . LEU A 1 464 ? 3.235 -9.303 -14.107 1.00 92.88 464 LEU A CA 1
ATOM 3511 C C . LEU A 1 464 ? 2.853 -9.889 -15.479 1.00 92.88 464 LEU A C 1
ATOM 3513 O O . LEU A 1 464 ? 1.792 -10.497 -15.599 1.00 92.88 464 LEU A O 1
ATOM 3517 N N . ALA A 1 465 ? 3.731 -9.789 -16.480 1.00 91.94 465 ALA A N 1
ATOM 3518 C CA . ALA A 1 465 ? 3.519 -10.377 -17.802 1.00 91.94 465 ALA A CA 1
ATOM 3519 C C . ALA A 1 465 ? 3.538 -11.917 -17.790 1.00 91.94 465 ALA A C 1
ATOM 3521 O O . ALA A 1 465 ? 2.716 -12.554 -18.447 1.00 91.94 465 ALA A O 1
ATOM 3522 N N . ALA A 1 466 ? 4.412 -12.532 -16.985 1.00 92.25 466 ALA A N 1
ATOM 3523 C CA . ALA A 1 466 ? 4.433 -13.979 -16.772 1.00 92.25 466 ALA A CA 1
ATOM 3524 C C . ALA A 1 466 ? 3.103 -14.494 -16.189 1.00 92.25 466 ALA A C 1
ATOM 3526 O O . ALA A 1 466 ? 2.592 -15.512 -16.649 1.00 92.25 466 ALA A O 1
ATOM 3527 N N . LEU A 1 467 ? 2.504 -13.760 -15.242 1.00 93.19 467 LEU A N 1
ATOM 3528 C CA . LEU A 1 467 ? 1.172 -14.062 -14.698 1.00 93.19 467 LEU A CA 1
ATOM 3529 C C . LEU A 1 467 ? 0.045 -13.818 -15.712 1.00 93.19 467 LEU A C 1
ATOM 3531 O O . LEU A 1 467 ? -0.889 -14.613 -15.789 1.00 93.19 467 LEU A O 1
ATOM 3535 N N . ALA A 1 468 ? 0.128 -12.742 -16.498 1.00 92.94 468 ALA A N 1
ATOM 3536 C CA . ALA A 1 468 ? -0.869 -12.412 -17.516 1.00 92.94 468 ALA A CA 1
ATOM 3537 C C . ALA A 1 468 ? -0.863 -13.367 -18.724 1.00 92.94 468 ALA A C 1
ATOM 3539 O O . ALA A 1 468 ? -1.865 -13.480 -19.428 1.00 92.94 468 ALA A O 1
ATOM 3540 N N . ARG A 1 469 ? 0.246 -14.079 -18.962 1.00 91.81 469 ARG A N 1
ATOM 3541 C CA . ARG A 1 469 ? 0.380 -15.080 -20.030 1.00 91.81 469 ARG A CA 1
ATOM 3542 C C . ARG A 1 469 ? -0.386 -16.381 -19.756 1.00 91.81 469 ARG A C 1
ATOM 3544 O O . ARG A 1 469 ? -0.761 -17.039 -20.722 1.00 91.81 469 ARG A O 1
ATOM 3551 N N . LEU A 1 470 ? -0.611 -16.755 -18.493 1.00 93.56 470 LEU A N 1
ATOM 3552 C CA . LEU A 1 470 ? -1.246 -18.032 -18.136 1.00 93.56 470 LEU A CA 1
ATOM 3553 C C . LEU A 1 470 ? -2.747 -18.033 -18.443 1.00 93.56 470 LEU A C 1
ATOM 3555 O O . LEU A 1 470 ? -3.473 -17.147 -17.991 1.00 93.56 470 LEU A O 1
ATOM 3559 N N . ALA A 1 471 ? -3.214 -19.059 -19.158 1.00 94.00 471 ALA A N 1
ATOM 3560 C CA . ALA A 1 471 ? -4.630 -19.221 -19.480 1.00 94.00 471 ALA A CA 1
ATOM 3561 C C . ALA A 1 471 ? -5.467 -19.558 -18.237 1.00 94.00 471 ALA A C 1
ATOM 3563 O O . ALA A 1 471 ? -6.513 -18.951 -18.020 1.00 94.00 471 ALA A O 1
ATOM 3564 N N . GLU A 1 472 ? -4.969 -20.453 -17.378 1.00 95.88 472 GLU A N 1
ATOM 3565 C CA . GLU A 1 472 ? -5.516 -20.689 -16.039 1.00 95.88 472 GLU A CA 1
ATOM 3566 C C . GLU A 1 472 ? -4.386 -20.896 -15.022 1.00 95.88 472 GLU A C 1
ATOM 3568 O O . GLU A 1 472 ? -3.424 -21.623 -15.268 1.00 95.88 472 GLU A O 1
ATOM 3573 N N . LEU A 1 473 ? -4.521 -20.264 -13.857 1.00 96.19 473 LEU A N 1
ATOM 3574 C CA . LEU A 1 473 ? -3.680 -20.430 -12.678 1.00 96.19 473 LEU A CA 1
ATOM 3575 C C . LEU A 1 473 ? -4.594 -20.567 -11.454 1.00 96.19 473 LEU A C 1
ATOM 3577 O O . LEU A 1 473 ? -5.313 -19.634 -11.102 1.00 96.19 473 LEU A O 1
ATOM 3581 N N . ILE A 1 474 ? -4.543 -21.717 -10.789 1.00 97.19 474 ILE A N 1
ATOM 3582 C CA . ILE A 1 474 ? -5.262 -21.984 -9.541 1.00 97.19 474 ILE A CA 1
ATOM 3583 C C . ILE A 1 474 ? -4.263 -21.996 -8.403 1.00 97.19 474 ILE A C 1
ATOM 3585 O O . ILE A 1 474 ? -3.259 -22.713 -8.446 1.00 97.19 474 ILE A O 1
ATOM 3589 N N . VAL A 1 475 ? -4.545 -21.208 -7.375 1.00 96.50 475 VAL A N 1
ATOM 3590 C CA . VAL A 1 475 ? -3.632 -20.963 -6.259 1.00 96.50 475 VAL A CA 1
ATOM 3591 C C . VAL A 1 475 ? -4.368 -21.013 -4.930 1.00 96.50 475 VAL A C 1
ATOM 3593 O O . VAL A 1 475 ? -5.563 -20.718 -4.858 1.00 96.50 475 VAL A O 1
ATOM 3596 N N . ALA A 1 476 ? -3.638 -21.398 -3.888 1.00 96.81 476 ALA A N 1
ATOM 3597 C CA . ALA A 1 476 ? -4.162 -21.599 -2.549 1.00 96.81 476 ALA A CA 1
ATOM 3598 C C . ALA A 1 476 ? -3.309 -20.902 -1.485 1.00 96.81 476 ALA A C 1
ATOM 3600 O O . ALA A 1 476 ? -2.089 -20.817 -1.624 1.00 96.81 476 ALA A O 1
ATOM 3601 N N . LEU A 1 477 ? -3.938 -20.463 -0.401 1.00 95.56 477 LEU A N 1
ATOM 3602 C CA . LEU A 1 477 ? -3.287 -19.975 0.817 1.00 95.56 477 LEU A CA 1
ATOM 3603 C C . LEU A 1 477 ? -3.975 -20.640 2.022 1.00 95.56 477 LEU A C 1
ATOM 3605 O O . LEU A 1 477 ? -5.197 -20.775 1.987 1.00 95.56 477 LEU A O 1
ATOM 3609 N N . PRO A 1 478 ? -3.255 -21.084 3.068 1.00 93.88 478 PRO A N 1
ATOM 3610 C CA . PRO A 1 478 ? -3.905 -21.591 4.274 1.00 93.88 478 PRO A CA 1
ATOM 3611 C C . PRO A 1 478 ? -4.711 -20.475 4.955 1.00 93.88 478 PRO A C 1
ATOM 3613 O O . PRO A 1 478 ? -4.261 -19.330 5.006 1.00 93.88 478 PRO A O 1
ATOM 3616 N N . ASP A 1 479 ? -5.884 -20.811 5.494 1.00 88.69 479 ASP A N 1
ATOM 3617 C CA . ASP A 1 479 ? -6.763 -19.854 6.191 1.00 88.69 479 ASP A CA 1
ATOM 3618 C C . ASP A 1 479 ? -6.371 -19.596 7.662 1.00 88.69 479 ASP A C 1
ATOM 3620 O O . ASP A 1 479 ? -6.882 -18.666 8.280 1.00 88.69 479 ASP A O 1
ATOM 3624 N N . GLY A 1 480 ? -5.449 -20.397 8.207 1.00 88.62 480 GLY A N 1
ATOM 3625 C CA . GLY A 1 480 ? -5.021 -20.390 9.613 1.00 88.62 480 GLY A CA 1
ATOM 3626 C C . GLY A 1 480 ? -5.683 -21.484 10.461 1.00 88.62 480 GLY A C 1
ATOM 3627 O O . GLY A 1 480 ? -5.039 -22.045 11.342 1.00 88.62 480 GLY A O 1
ATOM 3628 N N . GLU A 1 481 ? -6.905 -21.886 10.112 1.00 89.56 481 GLU A N 1
ATOM 3629 C CA . GLU A 1 481 ? -7.752 -22.844 10.844 1.00 89.56 481 GLU A CA 1
ATOM 3630 C C . GLU A 1 481 ? -7.656 -24.283 10.286 1.00 89.56 481 GLU A C 1
ATOM 3632 O O . GLU A 1 481 ? -8.433 -25.178 10.631 1.00 89.56 481 GLU A O 1
ATOM 3637 N N . GLY A 1 482 ? -6.695 -24.530 9.391 1.00 87.69 482 GLY A N 1
ATOM 3638 C CA . GLY A 1 482 ? -6.486 -25.819 8.723 1.00 87.69 482 GLY A CA 1
ATOM 3639 C C . GLY A 1 482 ? -7.359 -26.043 7.482 1.00 87.69 482 GLY A C 1
ATOM 3640 O O . GLY A 1 482 ? -7.480 -27.182 7.023 1.00 87.69 482 GLY A O 1
ATOM 3641 N N . GLY A 1 483 ? -7.971 -24.985 6.950 1.00 94.12 483 GLY A N 1
ATOM 3642 C CA . GLY A 1 483 ? -8.571 -24.923 5.622 1.00 94.12 483 GLY A CA 1
ATOM 3643 C C . GLY A 1 483 ? -7.739 -24.088 4.637 1.00 94.12 483 GLY A C 1
ATOM 3644 O O . GLY A 1 483 ? -6.545 -23.848 4.837 1.00 94.12 483 GLY A O 1
ATOM 3645 N N . TRP A 1 484 ? -8.371 -23.682 3.533 1.00 95.75 484 TRP A N 1
ATOM 3646 C CA . TRP A 1 484 ? -7.718 -23.049 2.382 1.00 95.75 484 TRP A CA 1
ATOM 3647 C C . TRP A 1 484 ? -8.570 -21.947 1.738 1.00 95.75 484 TRP A C 1
ATOM 3649 O O . TRP A 1 484 ? -9.735 -22.171 1.407 1.00 95.75 484 TRP A O 1
ATOM 3659 N N . GLU A 1 485 ? -7.950 -20.794 1.476 1.00 96.00 485 GLU A N 1
ATOM 3660 C CA . GLU A 1 485 ? -8.373 -19.776 0.506 1.00 96.00 485 GLU A CA 1
ATOM 3661 C C . GLU A 1 485 ? -7.978 -20.228 -0.913 1.00 96.00 485 GLU A C 1
ATOM 3663 O O . GLU A 1 485 ? -6.795 -20.465 -1.149 1.00 96.00 485 GLU A O 1
ATOM 3668 N N . PHE A 1 486 ? -8.915 -20.306 -1.867 1.00 97.56 486 PHE A N 1
ATOM 3669 C CA . PHE A 1 486 ? -8.650 -20.670 -3.269 1.00 97.56 486 PHE A CA 1
ATOM 3670 C C . PHE A 1 486 ? -9.020 -19.551 -4.243 1.00 97.56 486 PHE A C 1
ATOM 3672 O O . PHE A 1 486 ? -10.133 -19.033 -4.201 1.00 97.56 486 PHE A O 1
ATOM 3679 N N . SER A 1 487 ? -8.134 -19.255 -5.195 1.00 97.62 487 SER A N 1
ATOM 3680 C CA . SER A 1 487 ? -8.390 -18.322 -6.300 1.00 97.62 487 SER A CA 1
ATOM 3681 C C . SER A 1 487 ? -8.082 -18.948 -7.657 1.00 97.62 487 SER A C 1
ATOM 3683 O O . SER A 1 487 ? -7.021 -19.545 -7.845 1.00 97.62 487 SER A O 1
ATOM 3685 N N . VAL A 1 488 ? -8.997 -18.756 -8.611 1.00 97.75 488 VAL A N 1
ATOM 3686 C CA . VAL A 1 488 ? -8.824 -19.082 -10.033 1.00 97.75 488 VAL A CA 1
ATOM 3687 C C . VAL A 1 488 ? -8.541 -17.785 -10.781 1.00 97.75 488 VAL A C 1
ATOM 3689 O O . VAL A 1 488 ? -9.360 -16.864 -10.797 1.00 97.75 488 VAL A O 1
ATOM 3692 N N . ILE A 1 489 ? -7.365 -17.709 -11.392 1.00 96.69 489 ILE A N 1
ATOM 3693 C CA . ILE A 1 489 ? -6.858 -16.568 -12.153 1.00 96.69 489 ILE A CA 1
ATOM 3694 C C . ILE A 1 489 ? -6.776 -16.990 -13.621 1.00 96.69 489 ILE A C 1
ATOM 3696 O O . ILE A 1 489 ? -6.279 -18.073 -13.921 1.00 96.69 489 ILE A O 1
ATOM 3700 N N . ARG A 1 490 ? -7.240 -16.144 -14.542 1.00 96.25 490 ARG A N 1
ATOM 3701 C CA . ARG A 1 490 ? -7.162 -16.375 -15.992 1.00 96.25 490 ARG A CA 1
ATOM 3702 C C . ARG A 1 490 ? -6.629 -15.117 -16.668 1.00 96.25 490 ARG A C 1
ATOM 3704 O O . ARG A 1 490 ? -7.148 -14.028 -16.428 1.00 96.25 490 ARG A O 1
ATOM 3711 N N . TYR A 1 491 ? -5.552 -15.251 -17.440 1.00 94.94 491 TYR A N 1
ATOM 3712 C CA . TYR A 1 491 ? -4.825 -14.149 -18.086 1.00 94.94 491 TYR A CA 1
ATOM 3713 C C . TYR A 1 491 ? -4.541 -12.963 -17.148 1.00 94.94 491 TYR A C 1
ATOM 3715 O O . TYR A 1 491 ? -4.809 -11.809 -17.463 1.00 94.94 491 TYR A O 1
ATOM 3723 N N . GLY A 1 492 ? -4.054 -13.249 -15.935 1.00 93.44 492 GLY A N 1
ATOM 3724 C CA . GLY A 1 492 ? -3.739 -12.232 -14.923 1.00 93.44 492 GLY A CA 1
ATOM 3725 C C . GLY A 1 492 ? -4.943 -11.556 -14.247 1.00 93.44 492 GLY A C 1
ATOM 3726 O O . GLY A 1 492 ? -4.733 -10.742 -13.350 1.00 93.44 492 GLY A O 1
ATOM 3727 N N . ARG A 1 493 ? -6.185 -11.891 -14.619 1.00 95.38 493 ARG A N 1
ATOM 3728 C CA . ARG A 1 493 ? -7.416 -11.422 -13.961 1.00 95.38 493 ARG A CA 1
ATOM 3729 C C . ARG A 1 493 ? -7.964 -12.476 -13.000 1.00 95.38 493 ARG A C 1
ATOM 3731 O O . ARG A 1 493 ? -7.881 -13.669 -13.278 1.00 95.38 493 ARG A O 1
ATOM 3738 N N . LEU A 1 494 ? -8.571 -12.058 -11.889 1.00 96.81 494 LEU A N 1
ATOM 3739 C CA . LEU A 1 494 ? -9.300 -12.978 -11.010 1.00 96.81 494 LEU A CA 1
ATOM 3740 C C . LEU A 1 494 ? -10.617 -13.386 -11.686 1.00 96.81 494 LEU A C 1
ATOM 3742 O O . LEU A 1 494 ? -11.423 -12.518 -12.030 1.00 96.81 494 LEU A O 1
ATOM 3746 N N . ALA A 1 495 ? -10.822 -14.689 -11.866 1.00 97.00 495 ALA A N 1
ATOM 3747 C CA . ALA A 1 495 ? -11.993 -15.265 -12.522 1.00 97.00 495 ALA A CA 1
ATOM 3748 C C . ALA A 1 495 ? -12.994 -15.881 -11.527 1.00 97.00 495 ALA A C 1
ATOM 3750 O O . ALA A 1 495 ? -14.199 -15.797 -11.750 1.00 97.00 495 ALA A O 1
ATOM 3751 N N . ALA A 1 496 ? -12.515 -16.461 -10.421 1.00 97.31 496 ALA A N 1
ATOM 3752 C CA . ALA A 1 496 ? -13.337 -16.846 -9.269 1.00 97.31 496 ALA A CA 1
ATOM 3753 C C . ALA A 1 496 ? -12.499 -17.029 -7.998 1.00 97.31 496 ALA A C 1
ATOM 3755 O O . ALA A 1 496 ? -11.267 -17.071 -8.042 1.00 97.31 496 ALA A O 1
ATOM 3756 N N . ALA A 1 497 ? -13.190 -17.161 -6.868 1.00 97.31 497 ALA A N 1
ATOM 3757 C CA . ALA A 1 497 ? -12.619 -17.411 -5.555 1.00 97.31 497 ALA A CA 1
ATOM 3758 C C . ALA A 1 497 ? -13.544 -18.305 -4.713 1.00 97.31 497 ALA A C 1
ATOM 3760 O O . ALA A 1 497 ? -14.745 -18.383 -4.970 1.00 97.31 497 ALA A O 1
ATOM 3761 N N . GLY A 1 498 ? -12.993 -18.953 -3.689 1.00 96.19 498 GLY A N 1
ATOM 3762 C CA . GLY A 1 498 ? -13.741 -19.778 -2.7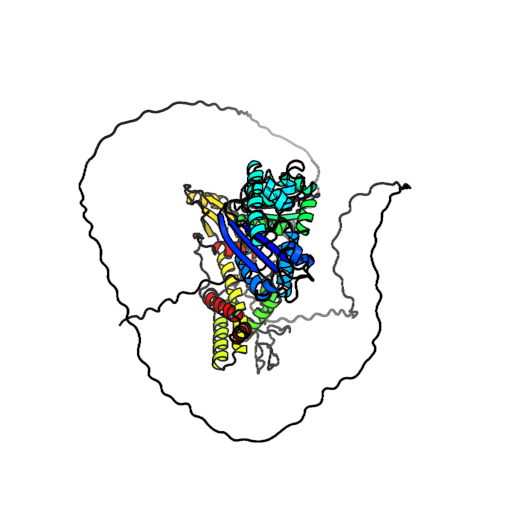41 1.00 96.19 498 GLY A CA 1
ATOM 3763 C C . GLY A 1 498 ? -12.882 -20.221 -1.556 1.00 96.19 498 GLY A C 1
ATOM 3764 O O . GLY A 1 498 ? -11.709 -19.860 -1.458 1.00 96.19 498 GLY A O 1
ATOM 3765 N N . THR A 1 499 ? -13.461 -20.997 -0.640 1.00 96.06 499 THR A N 1
ATOM 3766 C CA . THR A 1 499 ? -12.747 -21.553 0.519 1.00 96.06 499 THR A CA 1
ATOM 3767 C C . THR A 1 499 ? -13.137 -23.005 0.781 1.00 96.06 499 THR A C 1
ATOM 3769 O O . THR A 1 499 ? -14.290 -23.392 0.591 1.00 96.06 499 THR A O 1
ATOM 3772 N N . ALA A 1 500 ? -12.184 -23.814 1.249 1.00 96.19 500 ALA A N 1
ATOM 3773 C CA . ALA A 1 500 ? -12.438 -25.158 1.767 1.00 96.19 500 ALA A CA 1
ATOM 3774 C C . ALA A 1 500 ? -12.077 -25.197 3.254 1.00 96.19 500 ALA A C 1
ATOM 3776 O O . ALA A 1 500 ? -10.918 -25.001 3.611 1.00 96.19 500 ALA A O 1
ATOM 3777 N N . ARG A 1 501 ? -13.055 -25.456 4.128 1.00 94.19 501 ARG A N 1
ATOM 3778 C CA . ARG A 1 501 ? -12.831 -25.544 5.582 1.00 94.19 501 ARG A CA 1
ATOM 3779 C C . ARG A 1 501 ? -12.074 -26.824 5.939 1.00 94.19 501 ARG A C 1
ATOM 3781 O O . ARG A 1 501 ? -12.202 -27.820 5.226 1.00 94.19 501 ARG A O 1
ATOM 3788 N N . ARG A 1 502 ? -11.374 -26.842 7.078 1.00 94.00 502 ARG A N 1
ATOM 3789 C CA . ARG A 1 502 ? -10.734 -28.047 7.643 1.00 94.00 502 ARG A CA 1
ATOM 3790 C C . ARG A 1 502 ? -11.655 -29.277 7.565 1.00 94.00 502 ARG A C 1
ATOM 3792 O O . ARG A 1 502 ? -12.794 -29.232 8.018 1.00 94.00 502 ARG A O 1
ATOM 3799 N N . GLY A 1 503 ? -11.156 -30.370 6.982 1.00 92.12 503 GLY A N 1
ATOM 3800 C CA . GLY A 1 503 ? -11.914 -31.611 6.746 1.00 92.12 503 GLY A CA 1
ATOM 3801 C C . GLY A 1 503 ? -12.725 -31.660 5.440 1.00 92.12 503 GLY A C 1
ATOM 3802 O O . GLY A 1 503 ? -13.211 -32.726 5.076 1.00 92.12 503 GLY A O 1
ATOM 3803 N N . THR A 1 504 ? -12.834 -30.557 4.695 1.00 93.88 504 THR A N 1
ATOM 3804 C CA . THR A 1 504 ? -13.455 -30.532 3.357 1.00 93.88 504 THR A CA 1
ATOM 3805 C C . THR A 1 504 ? -12.453 -31.034 2.307 1.00 93.88 504 THR A C 1
ATOM 3807 O O . THR A 1 504 ? -11.344 -30.498 2.270 1.00 93.88 504 THR A O 1
ATOM 3810 N N . PRO A 1 505 ? -12.797 -31.992 1.419 1.00 93.25 505 PRO A N 1
ATOM 3811 C CA . PRO A 1 505 ? -11.926 -32.412 0.317 1.00 93.25 505 PRO A CA 1
ATOM 3812 C C . PRO A 1 505 ? -11.589 -31.230 -0.618 1.00 93.25 505 PRO A C 1
ATOM 3814 O O . PRO A 1 505 ? -12.480 -30.758 -1.330 1.00 93.25 505 PRO A O 1
ATOM 3817 N N . PRO A 1 506 ? -10.339 -30.719 -0.657 1.00 93.38 506 PRO A N 1
ATOM 3818 C CA . PRO A 1 506 ? -10.100 -29.400 -1.248 1.00 93.38 506 PRO A CA 1
ATOM 3819 C C . PRO A 1 506 ? -10.252 -29.367 -2.774 1.00 93.38 506 PRO A C 1
ATOM 3821 O O . PRO A 1 506 ? -10.709 -28.368 -3.321 1.00 93.38 506 PRO A O 1
ATOM 3824 N N . MET A 1 507 ? -9.938 -30.468 -3.466 1.00 95.56 507 MET A N 1
ATOM 3825 C CA . MET A 1 507 ? -10.045 -30.536 -4.931 1.00 95.56 507 MET A CA 1
ATOM 3826 C C . MET A 1 507 ? -11.493 -30.449 -5.432 1.00 95.56 507 MET A C 1
ATOM 3828 O O . MET A 1 507 ? -11.747 -29.770 -6.418 1.00 95.56 507 MET A O 1
ATOM 3832 N N . ALA A 1 508 ? -12.459 -31.028 -4.708 1.00 94.56 508 ALA A N 1
ATOM 3833 C CA . ALA A 1 508 ? -13.876 -30.910 -5.063 1.00 94.56 508 ALA A CA 1
ATOM 3834 C C . ALA A 1 508 ? -14.366 -29.449 -5.016 1.00 94.56 508 ALA A C 1
ATOM 3836 O O . ALA A 1 508 ? -15.189 -29.044 -5.834 1.00 94.56 508 ALA A O 1
ATOM 3837 N N . ILE A 1 509 ? -13.824 -28.646 -4.093 1.00 95.81 509 ILE A N 1
ATOM 3838 C CA . ILE A 1 509 ? -14.079 -27.203 -4.025 1.00 95.81 509 ILE A CA 1
ATOM 3839 C C . ILE A 1 509 ? -13.379 -26.474 -5.180 1.00 95.81 509 ILE A C 1
ATOM 3841 O O . ILE A 1 509 ? -13.997 -25.634 -5.827 1.00 95.81 509 ILE A O 1
ATOM 3845 N N . VAL A 1 510 ? -12.126 -26.822 -5.495 1.00 96.56 510 VAL A N 1
ATOM 3846 C CA . VAL A 1 510 ? -11.397 -26.260 -6.647 1.00 96.56 510 VAL A CA 1
ATOM 3847 C C . VAL A 1 510 ? -12.164 -26.463 -7.955 1.00 96.56 510 VAL A C 1
ATOM 3849 O O . VAL A 1 510 ? -12.366 -25.495 -8.687 1.00 96.56 510 VAL A O 1
ATOM 3852 N N . ASP A 1 511 ? -12.643 -27.673 -8.240 1.00 96.31 511 ASP A N 1
ATOM 3853 C CA . ASP A 1 511 ? -13.331 -27.954 -9.504 1.00 96.31 511 ASP A CA 1
ATOM 3854 C C . ASP A 1 511 ? -14.714 -27.273 -9.588 1.00 96.31 511 ASP A C 1
ATOM 3856 O O . ASP A 1 511 ? -15.098 -26.802 -10.660 1.00 96.31 511 ASP A O 1
ATOM 3860 N N . GLN A 1 512 ? -15.419 -27.091 -8.461 1.00 95.75 512 GLN A N 1
ATOM 3861 C CA . GLN A 1 512 ? -16.632 -26.256 -8.393 1.00 95.75 512 GLN A CA 1
ATOM 3862 C C . GLN A 1 512 ? -16.344 -24.770 -8.679 1.00 95.75 512 GLN A C 1
ATOM 3864 O O . GLN A 1 512 ? -17.089 -24.123 -9.423 1.00 95.75 512 GLN A O 1
ATOM 3869 N N . ILE A 1 513 ? -15.258 -24.219 -8.123 1.00 96.44 513 ILE A N 1
ATOM 3870 C CA . ILE A 1 513 ? -14.842 -22.827 -8.370 1.00 96.44 513 ILE A CA 1
ATOM 3871 C C . ILE A 1 513 ? -14.458 -22.650 -9.848 1.00 96.44 513 ILE A C 1
ATOM 3873 O O . ILE A 1 513 ? -14.853 -21.669 -10.469 1.00 96.44 513 ILE A O 1
ATOM 3877 N N . VAL A 1 514 ? -13.743 -23.608 -10.446 1.00 96.75 514 VAL A N 1
ATOM 3878 C CA . VAL A 1 514 ? -13.348 -23.571 -11.868 1.00 96.75 514 VAL A CA 1
ATOM 3879 C C . VAL A 1 514 ? -14.556 -23.624 -12.801 1.00 96.75 514 VAL A C 1
ATOM 3881 O O . VAL A 1 514 ? -14.615 -22.843 -13.754 1.00 96.75 514 VAL A O 1
ATOM 3884 N N . ALA A 1 515 ? -15.517 -24.512 -12.527 1.00 95.25 515 ALA A N 1
ATOM 3885 C CA . ALA A 1 515 ? -16.732 -24.670 -13.328 1.00 95.25 515 ALA A CA 1
ATOM 3886 C C . ALA A 1 515 ? -17.648 -23.430 -13.291 1.00 95.25 515 ALA A C 1
ATOM 3888 O O . ALA A 1 515 ? -18.436 -23.222 -14.211 1.00 95.25 515 ALA A O 1
ATOM 3889 N N . SER A 1 516 ? -17.529 -22.597 -12.251 1.00 94.19 516 SER A N 1
ATOM 3890 C CA . SER A 1 516 ? -18.266 -21.334 -12.088 1.00 94.19 516 SER A CA 1
ATOM 3891 C C . SER A 1 516 ? -17.449 -20.072 -12.420 1.00 94.19 516 SER A C 1
ATOM 3893 O O . SER A 1 516 ? -17.976 -18.963 -12.319 1.00 94.19 516 SER A O 1
ATOM 3895 N N . ALA A 1 517 ? -16.181 -20.208 -12.825 1.00 96.12 517 ALA A N 1
ATOM 3896 C CA . ALA A 1 517 ? -15.269 -19.079 -13.002 1.00 96.12 517 ALA A CA 1
ATOM 3897 C C . ALA A 1 517 ? -15.490 -18.270 -14.289 1.00 96.12 517 ALA A C 1
ATOM 3899 O O . ALA A 1 517 ? -15.717 -18.834 -15.359 1.00 96.12 517 ALA A O 1
ATOM 3900 N N . GLU A 1 518 ? -15.312 -16.944 -14.188 1.00 94.88 518 GLU A N 1
ATOM 3901 C CA . GLU A 1 518 ? -15.421 -15.978 -15.291 1.00 94.88 518 GLU A CA 1
ATOM 3902 C C . GLU A 1 518 ? -14.615 -16.435 -16.525 1.00 94.88 518 GLU A C 1
ATOM 3904 O O . GLU A 1 518 ? -13.420 -16.748 -16.437 1.00 94.88 518 GLU A O 1
ATOM 3909 N N . THR A 1 519 ? -15.249 -16.455 -17.700 1.00 93.50 519 THR A N 1
ATOM 3910 C CA . THR A 1 519 ? -14.542 -16.653 -18.972 1.00 93.50 519 THR A CA 1
ATOM 3911 C C . THR A 1 519 ? -13.796 -15.372 -19.324 1.00 93.50 519 THR A C 1
ATOM 3913 O O . THR A 1 519 ? -14.379 -14.415 -19.830 1.00 93.50 519 THR A O 1
ATOM 3916 N N . VAL A 1 520 ? -12.492 -15.351 -19.053 1.00 93.06 520 VAL A N 1
ATOM 3917 C CA . VAL A 1 520 ? -11.611 -14.238 -19.417 1.00 93.06 520 VAL A CA 1
ATOM 3918 C C . VAL A 1 520 ? -11.027 -14.497 -20.802 1.00 93.06 520 VAL A C 1
ATOM 3920 O O . VAL A 1 520 ? -10.269 -15.444 -20.987 1.00 93.06 520 VAL A O 1
ATOM 3923 N N . VAL A 1 521 ? -11.351 -13.631 -21.763 1.00 89.69 521 VAL A N 1
ATOM 3924 C CA . VAL A 1 521 ? -10.664 -13.566 -23.060 1.00 89.69 521 VAL A CA 1
ATOM 3925 C C . VAL A 1 521 ? -9.485 -12.590 -22.927 1.00 89.69 521 VAL A C 1
ATOM 3927 O O . VAL A 1 521 ? -9.695 -11.488 -22.412 1.00 89.69 521 VAL A O 1
ATOM 3930 N N . PRO A 1 522 ? -8.261 -12.955 -23.351 1.00 88.12 522 PRO A N 1
ATOM 3931 C CA . PRO A 1 522 ? -7.122 -12.046 -23.338 1.00 88.12 522 PRO A CA 1
ATOM 3932 C C . PRO A 1 522 ? -7.222 -11.035 -24.484 1.00 88.12 522 PRO A C 1
ATOM 3934 O O . PRO A 1 522 ? -7.522 -11.403 -25.620 1.00 88.12 522 PRO A O 1
ATOM 3937 N N . ASP A 1 523 ? -6.882 -9.779 -24.212 1.00 84.06 523 ASP A N 1
ATOM 3938 C CA . ASP A 1 523 ? -6.584 -8.809 -25.267 1.00 84.06 523 ASP A CA 1
ATOM 3939 C C . ASP A 1 523 ? -5.162 -9.069 -25.778 1.00 84.06 523 ASP A C 1
ATOM 3941 O O . ASP A 1 523 ? -4.174 -8.753 -25.113 1.00 84.06 523 ASP A O 1
ATOM 3945 N N . LEU A 1 524 ? -5.056 -9.700 -26.946 1.00 76.12 524 LEU A N 1
ATOM 3946 C CA . LEU A 1 524 ? -3.776 -9.980 -27.600 1.00 76.12 524 LEU A CA 1
ATOM 3947 C C . LEU A 1 524 ? -3.290 -8.811 -28.478 1.00 76.12 524 LEU A C 1
ATOM 3949 O O . LEU A 1 524 ? -2.239 -8.923 -29.108 1.00 76.12 524 LEU A O 1
ATOM 3953 N N . GLY A 1 525 ? -4.027 -7.695 -28.509 1.00 62.97 525 GLY A N 1
ATOM 3954 C CA . GLY A 1 525 ? -3.928 -6.679 -29.547 1.00 62.97 525 GLY A CA 1
ATOM 3955 C C . GLY A 1 525 ? -4.532 -7.171 -30.866 1.00 62.97 525 GLY A C 1
ATOM 3956 O O . GLY A 1 525 ? -4.494 -8.357 -31.192 1.00 62.97 525 GLY A O 1
ATOM 3957 N N . ASP A 1 526 ? -5.092 -6.257 -31.655 1.00 49.38 526 ASP A N 1
ATOM 3958 C CA . ASP A 1 526 ? -5.763 -6.629 -32.899 1.00 49.38 526 ASP A CA 1
ATOM 3959 C C . ASP A 1 526 ? -4.818 -7.276 -33.919 1.00 49.38 526 ASP A C 1
ATOM 3961 O O . ASP A 1 526 ? -3.809 -6.692 -34.307 1.00 49.38 526 ASP A O 1
ATOM 3965 N N . ALA A 1 527 ? -5.230 -8.425 -34.450 1.00 40.97 527 ALA A N 1
ATOM 3966 C CA . ALA A 1 527 ? -4.891 -8.855 -35.809 1.00 40.97 527 ALA A CA 1
ATOM 3967 C C . ALA A 1 527 ? -6.054 -8.566 -36.791 1.00 40.97 527 ALA A C 1
ATOM 3969 O O . ALA A 1 527 ? -6.086 -9.098 -37.897 1.00 40.97 527 ALA A O 1
ATOM 3970 N N . ALA A 1 528 ? -7.062 -7.787 -36.363 1.00 31.69 528 ALA A N 1
ATOM 3971 C CA . ALA A 1 528 ? -8.372 -7.710 -37.016 1.00 31.69 528 ALA A CA 1
ATOM 3972 C C . ALA A 1 528 ? -9.080 -6.335 -36.907 1.00 31.69 528 ALA A C 1
ATOM 3974 O O . ALA A 1 528 ? -10.312 -6.287 -36.870 1.00 31.69 528 ALA A O 1
ATOM 3975 N N . SER A 1 529 ? -8.331 -5.222 -36.898 1.00 30.02 529 SER A N 1
ATOM 3976 C CA . SER A 1 529 ? -8.889 -3.854 -36.906 1.00 30.02 529 SER A CA 1
ATOM 3977 C C . SER A 1 529 ? -8.460 -2.976 -38.090 1.00 30.02 529 SER A C 1
ATOM 3979 O O . SER A 1 529 ? -8.357 -1.755 -37.976 1.00 30.02 529 SER A O 1
ATOM 3981 N N . SER A 1 530 ? -8.394 -3.558 -39.295 1.00 27.12 530 SER A N 1
ATOM 3982 C CA . SER A 1 530 ? -8.883 -2.782 -40.445 1.00 27.12 530 SER A CA 1
ATOM 3983 C C . SER A 1 530 ? -10.317 -2.325 -40.138 1.00 27.12 530 SER A C 1
ATOM 3985 O O . SER A 1 530 ? -11.109 -3.133 -39.633 1.00 27.12 530 SER A O 1
ATOM 3987 N N . PRO A 1 531 ? -10.695 -1.067 -40.427 1.00 32.06 531 PRO A N 1
ATOM 3988 C CA . PRO A 1 531 ? -12.067 -0.628 -40.230 1.00 32.06 531 PRO A CA 1
ATOM 3989 C C . PRO A 1 531 ? -12.978 -1.520 -41.072 1.00 32.06 531 PRO A C 1
ATOM 3991 O O . PRO A 1 531 ? -12.817 -1.610 -42.290 1.00 32.06 531 PRO A O 1
ATOM 3994 N N . ARG A 1 532 ? -13.932 -2.209 -40.431 1.00 31.33 532 ARG A N 1
ATOM 3995 C CA . ARG A 1 532 ? -14.926 -2.996 -41.167 1.00 31.33 532 ARG A CA 1
ATOM 3996 C C . ARG A 1 532 ? -15.673 -2.042 -42.089 1.00 31.33 532 ARG A C 1
ATOM 3998 O O . ARG A 1 532 ? -16.445 -1.217 -41.600 1.00 31.33 532 ARG A O 1
ATOM 4005 N N . HIS A 1 533 ? -15.459 -2.170 -43.401 1.00 31.75 533 HIS A N 1
ATOM 4006 C CA . HIS A 1 533 ? -16.290 -1.485 -44.384 1.00 31.75 533 HIS A CA 1
ATOM 4007 C C . HIS A 1 533 ? -17.762 -1.725 -44.022 1.00 31.75 533 HIS A C 1
ATOM 4009 O O . HIS A 1 533 ? -18.127 -2.870 -43.714 1.00 31.75 533 HIS A O 1
ATOM 4015 N N . PRO A 1 534 ? -18.613 -0.682 -44.021 1.00 33.25 534 PRO A N 1
ATOM 4016 C CA . PRO A 1 534 ? -20.034 -0.883 -43.802 1.00 33.25 534 PRO A CA 1
ATOM 4017 C C . PRO A 1 534 ? -20.533 -1.879 -44.849 1.00 33.25 534 PRO A C 1
ATOM 4019 O O . PRO A 1 534 ? -20.286 -1.705 -46.044 1.00 33.25 534 PRO A O 1
ATOM 4022 N N . ARG A 1 535 ? -21.204 -2.948 -44.398 1.00 32.84 535 ARG A N 1
ATOM 4023 C CA . ARG A 1 535 ? -21.874 -3.886 -45.309 1.00 32.84 535 ARG A CA 1
ATOM 4024 C C . ARG A 1 535 ? -22.749 -3.067 -46.265 1.00 32.84 535 ARG A C 1
ATOM 4026 O O . ARG A 1 535 ? -23.496 -2.224 -45.764 1.00 32.84 535 ARG A O 1
ATOM 4033 N N . PRO A 1 536 ? -22.703 -3.309 -47.588 1.00 31.61 536 PRO A N 1
ATOM 4034 C CA . PRO A 1 536 ? -23.574 -2.601 -48.512 1.00 31.61 536 PRO A CA 1
ATOM 4035 C C . PRO A 1 536 ? -25.029 -2.849 -48.106 1.00 31.61 536 PRO A C 1
ATOM 4037 O O . PRO A 1 536 ? -25.486 -3.992 -48.029 1.00 31.61 536 PRO A O 1
ATOM 4040 N N . THR A 1 537 ? -25.740 -1.772 -47.782 1.00 35.72 537 THR A N 1
ATOM 4041 C CA . THR A 1 537 ? -27.156 -1.815 -47.426 1.00 35.72 537 THR A CA 1
ATOM 4042 C C . THR A 1 537 ? -27.963 -2.229 -48.647 1.00 35.72 537 THR A C 1
ATOM 4044 O O . THR A 1 537 ? -27.986 -1.500 -49.640 1.00 35.72 537 THR A O 1
ATOM 4047 N N . LEU A 1 538 ? -28.647 -3.373 -48.572 1.00 35.09 538 LEU A N 1
ATOM 4048 C CA . LEU A 1 538 ? -29.663 -3.724 -49.564 1.00 35.09 538 LEU A CA 1
ATOM 4049 C C . LEU A 1 538 ? -30.741 -2.619 -49.575 1.00 35.09 538 LEU A C 1
ATOM 4051 O O . LEU A 1 538 ? -31.199 -2.228 -48.498 1.00 35.09 538 LEU A O 1
ATOM 4055 N N . PRO A 1 539 ? -31.130 -2.083 -50.746 1.00 31.66 539 PRO A N 1
ATOM 4056 C CA . PRO A 1 539 ? -32.073 -0.972 -50.821 1.00 31.66 539 PRO A CA 1
ATOM 4057 C C . PRO A 1 539 ? -33.510 -1.444 -50.556 1.00 31.66 539 PRO A C 1
ATOM 4059 O O . PRO A 1 539 ? -34.155 -2.051 -51.410 1.00 31.66 539 PRO A O 1
ATOM 4062 N N . THR A 1 540 ? -34.029 -1.149 -49.364 1.00 33.97 540 THR A N 1
ATOM 4063 C CA . THR A 1 540 ? -35.406 -1.485 -48.969 1.00 33.97 540 THR A CA 1
ATOM 4064 C C . THR A 1 540 ? -36.412 -0.454 -49.495 1.00 33.97 540 THR A C 1
ATOM 4066 O O . THR A 1 540 ? -36.891 0.390 -48.740 1.00 33.97 540 THR A O 1
ATOM 4069 N N . THR A 1 541 ? -36.768 -0.531 -50.781 1.00 34.12 541 THR A N 1
ATOM 4070 C CA . THR A 1 541 ? -37.847 0.283 -51.380 1.00 34.12 541 THR A CA 1
ATOM 4071 C C . THR A 1 541 ? -38.589 -0.451 -52.505 1.00 34.12 541 THR A C 1
ATOM 4073 O O . THR A 1 541 ? -38.294 -0.263 -53.682 1.00 34.12 541 THR A O 1
ATOM 4076 N N . ILE A 1 542 ? -39.623 -1.226 -52.154 1.00 32.28 542 ILE A N 1
ATOM 4077 C CA . ILE A 1 542 ? -40.738 -1.546 -53.066 1.00 32.28 542 ILE A CA 1
ATOM 4078 C C . ILE A 1 542 ? -42.064 -1.356 -52.313 1.00 32.28 542 ILE A C 1
ATOM 4080 O O . ILE A 1 542 ? -42.306 -1.980 -51.281 1.00 32.28 542 ILE A O 1
ATOM 4084 N N . THR A 1 543 ? -42.908 -0.471 -52.841 1.00 33.16 543 THR A N 1
ATOM 4085 C CA . THR A 1 543 ? -44.263 -0.156 -52.356 1.00 33.16 543 THR A CA 1
ATOM 4086 C C . THR A 1 543 ? -45.245 -1.285 -52.720 1.00 33.16 543 THR A C 1
ATOM 4088 O O . THR A 1 543 ? -45.136 -1.826 -53.821 1.00 33.16 543 THR A O 1
ATOM 4091 N N . PRO A 1 544 ? -46.213 -1.657 -51.858 1.00 40.50 544 PRO A N 1
ATOM 4092 C CA . PRO A 1 544 ? -47.115 -2.780 -52.127 1.00 40.50 544 PRO A CA 1
ATOM 4093 C C . PRO A 1 544 ? -48.202 -2.454 -53.177 1.00 40.50 544 PRO A C 1
ATOM 4095 O O . PRO A 1 544 ? -48.825 -1.393 -53.089 1.00 40.50 544 PRO A O 1
ATOM 4098 N N . PRO A 1 545 ? -48.496 -3.369 -54.122 1.00 32.62 545 PRO A N 1
ATOM 4099 C CA . PRO A 1 545 ? -49.672 -3.306 -54.989 1.00 32.62 545 PRO A CA 1
ATOM 4100 C C . PRO A 1 545 ? -50.859 -4.129 -54.449 1.00 32.62 545 PRO A C 1
ATOM 4102 O O . PRO A 1 545 ? -50.708 -5.010 -53.606 1.00 32.62 545 PRO A O 1
ATOM 4105 N N . GLY A 1 546 ? -52.053 -3.805 -54.952 1.00 29.97 546 GLY A N 1
ATOM 4106 C CA . GLY A 1 546 ? -53.353 -4.244 -54.440 1.00 29.97 546 GLY A CA 1
ATOM 4107 C C . GLY A 1 546 ? -53.712 -5.729 -54.591 1.00 29.97 546 GLY A C 1
ATOM 4108 O O . GLY A 1 546 ? -53.043 -6.514 -55.257 1.00 29.97 546 GLY A O 1
ATOM 4109 N N . ALA A 1 547 ? -54.827 -6.094 -53.956 1.00 33.03 547 ALA A N 1
ATOM 4110 C CA . ALA A 1 547 ? -55.361 -7.453 -53.910 1.00 33.03 547 ALA A CA 1
ATOM 4111 C C . ALA A 1 547 ? -56.261 -7.800 -55.112 1.00 33.03 547 ALA A C 1
ATOM 4113 O O . ALA A 1 547 ? -57.024 -6.949 -55.568 1.00 33.03 547 ALA A O 1
ATOM 4114 N N . ALA A 1 548 ? -56.265 -9.076 -55.528 1.00 27.67 548 ALA A N 1
ATOM 4115 C CA . ALA A 1 548 ? -57.340 -9.678 -56.327 1.00 27.67 548 ALA A CA 1
ATOM 4116 C C . ALA A 1 548 ? -57.394 -11.226 -56.209 1.00 27.67 548 ALA A C 1
ATOM 4118 O O . ALA A 1 548 ? -56.412 -11.911 -56.464 1.00 27.67 548 ALA A O 1
ATOM 4119 N N . THR A 1 549 ? -58.572 -11.747 -55.838 1.00 28.45 549 THR A N 1
ATOM 4120 C CA . THR A 1 549 ? -59.210 -13.015 -56.289 1.00 28.45 549 THR A CA 1
ATOM 4121 C C . THR A 1 549 ? -58.406 -14.333 -56.466 1.00 28.45 549 THR A C 1
ATOM 4123 O O . THR A 1 549 ? -57.778 -14.519 -57.498 1.00 28.45 549 THR A O 1
ATOM 4126 N N . SER A 1 550 ? -58.616 -15.299 -55.542 1.00 24.97 550 SER A N 1
ATOM 4127 C CA . SER A 1 550 ? -59.400 -16.569 -55.708 1.00 24.97 550 SER A CA 1
ATOM 4128 C C . SER A 1 550 ? -59.143 -17.572 -56.873 1.00 24.97 550 SER A C 1
ATOM 4130 O O . SER A 1 550 ? -58.763 -17.125 -57.949 1.00 24.97 550 SER A O 1
ATOM 4132 N N . PRO A 1 551 ? -59.564 -18.875 -56.788 1.00 44.34 551 PRO A N 1
ATOM 4133 C CA . PRO A 1 551 ? -59.977 -19.712 -55.623 1.00 44.34 551 PRO A CA 1
ATOM 4134 C C . PRO A 1 551 ? -59.562 -21.236 -55.673 1.00 44.34 551 PRO A C 1
ATOM 4136 O O . PRO A 1 551 ? -58.914 -21.668 -56.617 1.00 44.34 551 PRO A O 1
ATOM 4139 N N . ILE A 1 552 ? -60.082 -22.061 -54.724 1.00 28.62 552 ILE A N 1
ATOM 4140 C CA . ILE A 1 552 ? -60.168 -23.569 -54.675 1.00 28.62 552 ILE A CA 1
ATOM 4141 C C . ILE A 1 552 ? -58.790 -24.307 -54.517 1.00 28.62 552 ILE A C 1
ATOM 4143 O O . ILE A 1 552 ? -57.792 -23.839 -55.042 1.00 28.62 552 ILE A O 1
ATOM 4147 N N . ALA A 1 553 ? -58.590 -25.418 -53.773 1.00 27.97 553 ALA A N 1
ATOM 4148 C CA . ALA A 1 553 ? -59.491 -26.469 -53.258 1.00 27.97 553 ALA A CA 1
ATOM 4149 C C . ALA A 1 553 ? -59.120 -27.095 -51.876 1.00 27.97 553 ALA A C 1
ATOM 4151 O O . ALA A 1 553 ? -58.119 -26.744 -51.261 1.00 27.97 553 ALA A O 1
ATOM 4152 N N . HIS A 1 554 ? -59.976 -28.024 -51.412 1.00 28.98 554 HIS A N 1
ATOM 4153 C CA . HIS A 1 554 ? -59.914 -28.851 -50.179 1.00 28.98 554 HIS A CA 1
ATOM 4154 C C . HIS A 1 554 ? -58.756 -29.894 -50.201 1.00 28.98 554 HIS A C 1
ATOM 4156 O O . HIS A 1 554 ? -58.168 -30.087 -51.260 1.00 28.98 554 HIS A O 1
ATOM 4162 N N . THR A 1 555 ? -58.349 -30.607 -49.131 1.00 28.92 555 THR A N 1
ATOM 4163 C CA . THR A 1 555 ? -59.032 -31.173 -47.925 1.00 28.92 555 THR A CA 1
ATOM 4164 C C . THR A 1 555 ? -58.201 -31.015 -46.627 1.00 28.92 555 THR A C 1
ATOM 4166 O O . THR A 1 555 ? -56.999 -30.800 -46.706 1.00 28.92 555 THR A O 1
ATOM 4169 N N . ALA A 1 556 ? -58.794 -30.904 -45.423 1.00 30.94 556 ALA A N 1
ATOM 4170 C CA . ALA A 1 556 ? -59.075 -31.973 -44.420 1.00 30.94 556 ALA A CA 1
ATOM 4171 C C . ALA A 1 556 ? -57.908 -32.972 -44.154 1.00 30.94 556 ALA A C 1
ATOM 4173 O O . ALA A 1 556 ? -57.255 -33.389 -45.105 1.00 30.94 556 ALA A O 1
ATOM 4174 N N . ASP A 1 557 ? -57.605 -33.401 -42.913 1.00 30.56 557 ASP A N 1
ATOM 4175 C CA . ASP A 1 557 ? -58.534 -33.628 -41.776 1.00 30.56 557 ASP A CA 1
ATOM 4176 C C . ASP A 1 557 ? -57.939 -33.473 -40.329 1.00 30.56 557 ASP A C 1
ATOM 4178 O O . ASP A 1 557 ? -56.770 -33.136 -40.156 1.00 30.56 557 ASP A O 1
ATOM 4182 N N . THR A 1 558 ? -58.785 -33.698 -39.304 1.00 32.47 558 THR A N 1
ATOM 4183 C CA . THR A 1 558 ? -58.628 -33.747 -37.812 1.00 32.47 558 THR A CA 1
ATOM 4184 C C . THR A 1 558 ? -57.238 -34.040 -37.194 1.00 32.47 558 THR A C 1
ATOM 4186 O O . THR A 1 558 ? -56.545 -34.937 -37.656 1.00 32.47 558 THR A O 1
ATOM 4189 N N . ALA A 1 559 ? -56.742 -33.305 -36.172 1.00 32.25 559 ALA A N 1
ATOM 4190 C CA . ALA A 1 559 ? -57.090 -33.239 -34.714 1.00 32.25 559 ALA A CA 1
ATOM 4191 C C . ALA A 1 559 ? -56.417 -34.333 -33.826 1.00 32.25 559 ALA A C 1
ATOM 4193 O O . ALA A 1 559 ? -56.132 -35.412 -34.320 1.00 32.25 559 ALA A O 1
ATOM 4194 N N . GLY A 1 560 ? -56.122 -34.154 -32.522 1.00 27.73 560 GLY A N 1
ATOM 4195 C CA . GLY A 1 560 ? -56.251 -33.009 -31.592 1.00 27.73 560 GLY A CA 1
ATOM 4196 C C . GLY A 1 560 ? -55.842 -33.380 -30.133 1.00 27.73 560 GLY A C 1
ATOM 4197 O O . GLY A 1 560 ? -55.416 -34.504 -29.913 1.00 27.73 560 GLY A O 1
ATOM 4198 N N . ALA A 1 561 ? -56.012 -32.457 -29.160 1.00 31.53 561 ALA A N 1
ATOM 4199 C CA . ALA A 1 561 ? -55.959 -32.629 -27.675 1.00 31.53 561 ALA A CA 1
ATOM 4200 C C . ALA A 1 561 ? -54.686 -33.260 -27.016 1.00 31.53 561 ALA A C 1
ATOM 4202 O O . ALA A 1 561 ? -54.314 -34.390 -27.283 1.00 31.53 561 ALA A O 1
ATOM 4203 N N . LEU A 1 562 ? -53.912 -32.541 -26.182 1.00 30.56 562 LEU A N 1
ATOM 4204 C CA . LEU A 1 562 ? -54.133 -32.221 -24.744 1.00 30.56 562 LEU A CA 1
ATOM 4205 C C . LEU A 1 562 ? -54.112 -33.428 -23.775 1.00 30.56 562 LEU A C 1
ATOM 4207 O O . LEU A 1 562 ? -55.045 -34.221 -23.794 1.00 30.56 562 LEU A O 1
ATOM 4211 N N . PHE A 1 563 ? -53.158 -33.467 -22.824 1.00 28.41 563 PHE A N 1
ATOM 4212 C CA . PHE A 1 563 ? -53.400 -33.097 -21.407 1.00 28.41 563 PHE A CA 1
ATOM 4213 C C . PHE A 1 563 ? -52.110 -33.056 -20.542 1.00 28.41 563 PHE A C 1
ATOM 4215 O O . PHE A 1 563 ? -51.029 -33.430 -20.989 1.00 28.41 563 PHE A O 1
ATOM 4222 N N . THR A 1 564 ? -52.233 -32.553 -19.307 1.00 33.09 564 THR A N 1
ATOM 4223 C CA . THR A 1 564 ? -51.164 -32.336 -18.299 1.00 33.09 564 THR A CA 1
ATOM 4224 C C . THR A 1 564 ? -51.530 -33.005 -16.948 1.00 33.09 564 THR A C 1
ATOM 4226 O O . THR A 1 564 ? -52.533 -33.707 -16.897 1.00 33.09 564 THR A O 1
ATOM 4229 N N . HIS A 1 565 ? -50.797 -32.700 -15.851 1.00 31.69 565 HIS A N 1
ATOM 4230 C CA . HIS A 1 565 ? -51.123 -32.987 -14.420 1.00 31.69 565 HIS A CA 1
ATOM 4231 C C . HIS A 1 565 ? -50.823 -34.426 -13.884 1.00 31.69 565 HIS A C 1
ATOM 4233 O O . HIS A 1 565 ? -50.886 -35.374 -14.652 1.00 31.69 565 HIS A O 1
ATOM 4239 N N . VAL A 1 566 ? -50.487 -34.687 -12.592 1.00 30.55 566 VAL A N 1
ATOM 4240 C CA . VAL A 1 566 ? -49.993 -33.831 -11.466 1.00 30.55 566 VAL A CA 1
ATOM 4241 C C . VAL A 1 566 ? -49.404 -34.649 -10.272 1.00 30.55 566 VAL A C 1
ATOM 4243 O O . VAL A 1 566 ? -49.634 -35.844 -10.166 1.00 30.55 566 VAL A O 1
ATOM 4246 N N . ALA A 1 567 ? -48.720 -33.949 -9.347 1.00 28.47 567 ALA A N 1
ATOM 4247 C CA . ALA A 1 567 ? -48.524 -34.185 -7.890 1.00 28.47 567 ALA A CA 1
ATOM 4248 C C . ALA A 1 567 ? -47.687 -35.350 -7.272 1.00 28.47 567 ALA A C 1
ATOM 4250 O O . ALA A 1 567 ? -48.004 -36.530 -7.333 1.00 28.47 567 ALA A O 1
ATOM 4251 N N . ARG A 1 568 ? -46.699 -34.894 -6.477 1.00 31.64 568 ARG A N 1
ATOM 4252 C CA . ARG A 1 568 ? -46.200 -35.356 -5.151 1.00 31.64 568 ARG A CA 1
ATOM 4253 C C . ARG A 1 568 ? -47.142 -36.211 -4.263 1.00 31.64 568 ARG A C 1
ATOM 4255 O O . ARG A 1 568 ? -48.266 -35.772 -4.057 1.00 31.64 568 ARG A O 1
ATOM 4262 N N . THR A 1 569 ? -46.582 -37.205 -3.541 1.00 31.47 569 THR A N 1
ATOM 4263 C CA . THR A 1 569 ? -46.271 -37.271 -2.063 1.00 31.47 569 THR A CA 1
ATOM 4264 C C . THR A 1 569 ? -45.714 -38.681 -1.713 1.00 31.47 569 THR A C 1
ATOM 4266 O O . THR A 1 569 ? -46.184 -39.654 -2.280 1.00 31.47 569 THR A O 1
ATOM 4269 N N . ALA A 1 570 ? -44.577 -38.896 -1.023 1.00 31.67 570 ALA A N 1
ATOM 4270 C CA . ALA A 1 570 ? -44.152 -38.663 0.382 1.00 31.67 570 ALA A CA 1
ATOM 4271 C C . ALA A 1 570 ? -44.451 -39.831 1.366 1.00 31.67 570 ALA A C 1
ATOM 4273 O O . ALA A 1 570 ? -45.611 -40.197 1.487 1.00 31.67 570 ALA A O 1
ATOM 4274 N N . HIS A 1 571 ? -43.434 -40.356 2.089 1.00 28.83 571 HIS A N 1
ATOM 4275 C CA . HIS A 1 571 ? -43.469 -40.801 3.512 1.00 28.83 571 HIS A CA 1
ATOM 4276 C C . HIS A 1 571 ? -42.090 -41.311 4.034 1.00 28.83 571 HIS A C 1
ATOM 4278 O O . HIS A 1 571 ? -41.119 -41.338 3.282 1.00 28.83 571 HIS A O 1
ATOM 4284 N N . ASN A 1 572 ? -41.995 -41.651 5.333 1.00 32.88 572 ASN A N 1
ATOM 4285 C CA . ASN A 1 572 ? -40.757 -41.879 6.114 1.00 32.88 572 ASN A CA 1
ATOM 4286 C C . ASN A 1 572 ? -40.600 -43.338 6.610 1.00 32.88 572 ASN A C 1
ATOM 4288 O O . ASN A 1 572 ? -41.615 -44.000 6.813 1.00 32.88 572 ASN A O 1
ATOM 4292 N N . GLY A 1 573 ? -39.390 -43.734 7.054 1.00 28.95 573 GLY A N 1
ATOM 4293 C CA . GLY A 1 573 ? -39.269 -44.405 8.368 1.00 28.95 573 GLY A CA 1
ATOM 4294 C C . GLY A 1 573 ? -38.198 -45.492 8.611 1.00 28.95 573 GLY A C 1
ATOM 4295 O O . GLY A 1 573 ? -38.033 -46.405 7.813 1.00 28.95 573 GLY A O 1
ATOM 4296 N N . LEU A 1 574 ? -37.648 -45.446 9.839 1.00 30.33 574 LEU A N 1
ATOM 4297 C CA . LEU A 1 574 ? -37.157 -46.559 10.688 1.00 30.33 574 LEU A CA 1
ATOM 4298 C C . LEU A 1 574 ? -35.751 -47.165 10.446 1.00 30.33 574 LEU A C 1
ATOM 4300 O O . LEU A 1 574 ? -35.031 -46.784 9.528 1.00 30.33 574 LEU A O 1
ATOM 4304 N N . SER A 1 575 ? -35.306 -47.988 11.415 1.00 31.16 575 SER A N 1
ATOM 4305 C CA . SER A 1 575 ? -33.916 -47.989 11.918 1.00 31.16 575 SER A CA 1
ATOM 4306 C C . SER A 1 575 ? -33.371 -49.360 12.367 1.00 31.16 575 SER A C 1
ATOM 4308 O O . SER A 1 575 ? -34.121 -50.150 12.924 1.00 31.16 575 SER A O 1
ATOM 4310 N N . ALA A 1 576 ? -32.038 -49.512 12.271 1.00 34.62 576 ALA A N 1
ATOM 4311 C CA . ALA A 1 576 ? -31.110 -50.305 13.112 1.00 34.62 576 ALA A CA 1
ATOM 4312 C C . ALA A 1 576 ? -31.286 -51.836 13.310 1.00 34.62 576 ALA A C 1
ATOM 4314 O O . ALA A 1 576 ? -32.349 -52.311 13.675 1.00 34.62 576 ALA A O 1
ATOM 4315 N N . HIS A 1 577 ? -30.171 -52.584 13.216 1.00 31.52 577 HIS A N 1
ATOM 4316 C CA . HIS A 1 577 ? -29.611 -53.499 14.245 1.00 31.52 577 HIS A CA 1
ATOM 4317 C C . HIS A 1 577 ? -28.227 -54.034 13.773 1.00 31.52 577 HIS A C 1
ATOM 4319 O O . HIS A 1 577 ? -27.832 -53.738 12.647 1.00 31.52 577 HIS A O 1
ATOM 4325 N N . GLY A 1 578 ? -27.432 -54.713 14.623 1.00 28.88 578 GLY A N 1
ATOM 4326 C CA . GLY A 1 578 ? -25.987 -54.952 14.372 1.00 28.88 578 GLY A CA 1
ATOM 4327 C C . GLY A 1 578 ? -25.449 -56.382 14.588 1.00 28.88 578 GLY A C 1
ATOM 4328 O O . GLY A 1 578 ? -26.215 -57.297 14.874 1.00 28.88 578 GLY A O 1
ATOM 4329 N N . GLY A 1 579 ? -24.113 -56.533 14.507 1.00 27.12 579 GLY A N 1
ATOM 4330 C CA . GLY A 1 579 ? -23.329 -57.764 14.782 1.00 27.12 579 GLY A CA 1
ATOM 4331 C C . GLY A 1 579 ? -23.035 -58.655 13.554 1.00 27.12 579 GLY A C 1
ATOM 4332 O O . GLY A 1 579 ? -23.712 -58.480 12.540 1.00 27.12 579 GLY A O 1
ATOM 4333 N N . PRO A 1 580 ? -22.071 -59.616 13.605 1.00 47.09 580 PRO A N 1
ATOM 4334 C CA . PRO A 1 580 ? -21.232 -60.074 14.735 1.00 47.09 580 PRO A CA 1
ATOM 4335 C C . PRO A 1 580 ? -19.691 -59.864 14.526 1.00 47.09 580 PRO A C 1
ATOM 4337 O O . PRO A 1 580 ? -19.307 -58.920 13.843 1.00 47.09 580 PRO A O 1
ATOM 4340 N N . ALA A 1 581 ? -18.810 -60.667 15.165 1.00 33.44 581 ALA A N 1
ATOM 4341 C CA . ALA A 1 581 ? -17.359 -60.401 15.364 1.00 33.44 581 ALA A CA 1
ATOM 4342 C C . ALA A 1 581 ? -16.425 -61.663 15.351 1.00 33.44 581 ALA A C 1
ATOM 4344 O O . ALA A 1 581 ? -16.897 -62.742 14.998 1.00 33.44 581 ALA A O 1
ATOM 4345 N N . HIS A 1 582 ? -15.157 -61.507 15.817 1.00 37.25 582 HIS A N 1
ATOM 4346 C CA . HIS A 1 582 ? -14.033 -62.484 16.012 1.00 37.25 582 HIS A CA 1
ATOM 4347 C C . HIS A 1 582 ? -13.151 -62.814 14.779 1.00 37.25 582 HIS A C 1
ATOM 4349 O O . HIS A 1 582 ? -13.680 -62.883 13.676 1.00 37.25 582 HIS A O 1
ATOM 4355 N N . ASP A 1 583 ? -11.821 -63.056 14.841 1.00 35.94 583 ASP A N 1
ATOM 4356 C CA . ASP A 1 583 ? -10.706 -62.897 15.837 1.00 35.94 583 ASP A CA 1
ATOM 4357 C C . ASP A 1 583 ? -9.354 -62.904 15.030 1.00 35.94 583 ASP A C 1
ATOM 4359 O O . ASP A 1 583 ? -9.403 -63.145 13.826 1.00 35.94 583 ASP A O 1
ATOM 4363 N N . GLY A 1 584 ? -8.110 -62.702 15.512 1.00 32.41 584 GLY A N 1
ATOM 4364 C CA . GLY A 1 584 ? -7.534 -62.326 16.820 1.00 32.41 584 GLY A CA 1
ATOM 4365 C C . GLY A 1 584 ? -6.044 -62.767 16.989 1.00 32.41 584 GLY A C 1
ATOM 4366 O O . GLY A 1 584 ? -5.599 -63.667 16.284 1.00 32.41 584 GLY A O 1
ATOM 4367 N N . ARG A 1 585 ? -5.321 -62.197 17.985 1.00 33.69 585 ARG A N 1
ATOM 4368 C CA . ARG A 1 585 ? -4.006 -62.625 18.589 1.00 33.69 585 ARG A CA 1
ATOM 4369 C C . ARG A 1 585 ? -2.674 -62.432 17.802 1.00 33.69 585 ARG A C 1
ATOM 4371 O O . ARG A 1 585 ? -2.680 -62.505 16.584 1.00 33.69 585 ARG A O 1
ATOM 4378 N N . ALA A 1 586 ? -1.481 -62.275 18.426 1.00 34.72 586 ALA A N 1
ATOM 4379 C CA . ALA A 1 586 ? -1.079 -61.778 19.775 1.00 34.72 586 ALA A CA 1
ATOM 4380 C C . ALA A 1 586 ? 0.472 -61.610 19.948 1.00 34.72 586 ALA A C 1
ATOM 4382 O O . ALA A 1 586 ? 1.197 -62.461 19.448 1.00 34.72 586 ALA A O 1
ATOM 4383 N N . ALA A 1 587 ? 0.906 -60.619 20.766 1.00 34.06 587 ALA A N 1
ATOM 4384 C CA . ALA A 1 587 ? 2.174 -60.486 21.558 1.00 34.06 587 ALA A CA 1
ATOM 4385 C C . ALA A 1 587 ? 3.554 -60.612 20.828 1.00 34.06 587 ALA A C 1
ATOM 4387 O O . ALA A 1 587 ? 3.575 -60.947 19.651 1.00 34.06 587 ALA A O 1
ATOM 4388 N N . HIS A 1 588 ? 4.762 -60.293 21.343 1.00 34.78 588 HIS A N 1
ATOM 4389 C CA . HIS A 1 588 ? 5.416 -59.934 22.642 1.00 34.78 588 HIS A CA 1
ATOM 4390 C C . HIS A 1 588 ? 6.632 -58.980 22.317 1.00 34.78 588 HIS A C 1
ATOM 4392 O O . HIS A 1 588 ? 6.973 -58.899 21.138 1.00 34.78 588 HIS A O 1
ATOM 4398 N N . ASP A 1 589 ? 7.418 -58.273 23.164 1.00 33.00 589 ASP A N 1
ATOM 4399 C CA . ASP A 1 589 ? 7.426 -57.834 24.590 1.00 33.00 589 ASP A CA 1
ATOM 4400 C C . ASP A 1 589 ? 8.496 -56.696 24.800 1.00 33.00 589 ASP A C 1
ATOM 4402 O O . ASP A 1 589 ? 8.979 -56.130 23.820 1.00 33.00 589 ASP A O 1
ATOM 4406 N N . GLY A 1 590 ? 8.842 -56.317 26.052 1.00 30.11 590 GLY A N 1
ATOM 4407 C CA . GLY A 1 590 ? 9.874 -55.311 26.437 1.00 30.11 590 GLY A CA 1
ATOM 4408 C C . GLY A 1 590 ? 11.329 -55.844 26.550 1.00 30.11 590 GLY A C 1
ATOM 4409 O O . GLY A 1 590 ? 11.591 -56.908 25.989 1.00 30.11 590 GLY A O 1
ATOM 4410 N N . PRO A 1 591 ? 12.292 -55.175 27.254 1.00 49.06 591 PRO A N 1
ATOM 4411 C CA . PRO A 1 591 ? 12.127 -54.466 28.544 1.00 49.06 591 PRO A CA 1
ATOM 4412 C C . PRO A 1 591 ? 12.872 -53.096 28.672 1.00 49.06 591 PRO A C 1
ATOM 4414 O O . PRO A 1 591 ? 13.295 -52.510 27.679 1.00 49.06 591 PRO A O 1
ATOM 4417 N N . ALA A 1 592 ? 13.038 -52.582 29.905 1.00 33.34 592 ALA A N 1
ATOM 4418 C CA . ALA A 1 592 ? 13.724 -51.323 30.268 1.00 33.34 592 ALA A CA 1
ATOM 4419 C C . ALA A 1 592 ? 14.624 -51.484 31.524 1.00 33.34 592 ALA A C 1
ATOM 4421 O O . ALA A 1 592 ? 14.467 -52.493 32.203 1.00 33.34 592 ALA A O 1
ATOM 4422 N N . HIS A 1 593 ? 15.530 -50.516 31.803 1.00 34.56 593 HIS A N 1
ATOM 4423 C CA . HIS A 1 593 ? 16.301 -50.216 33.054 1.00 34.56 593 HIS A CA 1
ATOM 4424 C C . HIS A 1 593 ? 17.608 -49.438 32.705 1.00 34.56 593 HIS A C 1
ATOM 4426 O O . HIS A 1 593 ? 18.099 -49.602 31.592 1.00 34.56 593 HIS A O 1
ATOM 4432 N N . ASN A 1 594 ? 18.272 -48.624 33.551 1.00 32.78 594 ASN A N 1
ATOM 4433 C CA . ASN A 1 594 ? 17.877 -47.884 34.769 1.00 32.78 594 ASN A CA 1
ATOM 4434 C C . ASN A 1 594 ? 18.836 -46.672 35.013 1.00 32.78 594 ASN A C 1
ATOM 4436 O O . ASN A 1 594 ? 19.785 -46.483 34.255 1.00 32.78 594 ASN A O 1
ATOM 4440 N N . ASP A 1 595 ? 18.605 -45.872 36.063 1.00 34.28 595 ASP A N 1
ATOM 4441 C CA . ASP A 1 595 ? 19.367 -44.660 36.450 1.00 34.28 595 ASP A CA 1
ATOM 4442 C C . ASP A 1 595 ? 20.835 -44.892 36.867 1.00 34.28 595 ASP A C 1
ATOM 4444 O O . ASP A 1 595 ? 21.157 -45.980 37.340 1.00 34.28 595 ASP A O 1
ATOM 4448 N N . HIS A 1 596 ? 21.660 -43.825 36.872 1.00 31.91 596 HIS A N 1
ATOM 4449 C CA . HIS A 1 596 ? 22.604 -43.462 37.963 1.00 31.91 596 HIS A CA 1
ATOM 4450 C C . HIS A 1 596 ? 23.072 -41.985 37.847 1.00 31.91 596 HIS A C 1
ATOM 4452 O O . HIS A 1 596 ? 22.802 -41.332 36.839 1.00 31.91 596 HIS A O 1
ATOM 4458 N N . ALA A 1 597 ? 23.703 -41.424 38.893 1.00 29.77 597 ALA A N 1
ATOM 4459 C CA . ALA A 1 597 ? 23.774 -39.968 39.124 1.00 29.77 597 ALA A CA 1
ATOM 4460 C C . ALA A 1 597 ? 25.166 -39.393 39.497 1.00 29.77 597 ALA A C 1
ATOM 4462 O O . ALA A 1 597 ? 26.041 -40.123 39.943 1.00 29.77 597 ALA A O 1
ATOM 4463 N N . ALA A 1 598 ? 25.279 -38.058 39.366 1.00 29.92 598 ALA A N 1
ATOM 4464 C CA . ALA A 1 598 ? 26.176 -37.095 40.045 1.00 29.92 598 ALA A CA 1
ATOM 4465 C C . ALA A 1 598 ? 27.705 -37.355 40.145 1.00 29.92 598 ALA A C 1
ATOM 4467 O O . ALA A 1 598 ? 28.136 -38.298 40.794 1.00 29.92 598 ALA A O 1
ATOM 4468 N N . HIS A 1 599 ? 28.536 -36.388 39.704 1.00 30.16 599 HIS A N 1
ATOM 4469 C CA . HIS A 1 599 ? 29.190 -35.435 40.633 1.00 30.16 599 HIS A CA 1
ATOM 4470 C C . HIS A 1 599 ? 30.023 -34.307 39.967 1.00 30.16 599 HIS A C 1
ATOM 4472 O O . HIS A 1 599 ? 30.378 -34.341 38.794 1.00 30.16 599 HIS A O 1
ATOM 4478 N N . THR A 1 600 ? 30.289 -33.293 40.790 1.00 31.47 600 THR A N 1
ATOM 4479 C CA . THR A 1 600 ? 31.087 -32.055 40.660 1.00 31.47 600 THR A CA 1
ATOM 4480 C C . THR A 1 600 ? 32.575 -32.207 40.292 1.00 31.47 600 THR A C 1
ATOM 4482 O O . THR A 1 600 ? 33.222 -33.096 40.838 1.00 31.47 600 THR A O 1
ATOM 4485 N N . HIS A 1 601 ? 33.160 -31.242 39.550 1.00 30.75 601 HIS A N 1
ATOM 4486 C CA . HIS A 1 601 ? 34.142 -30.271 40.108 1.00 30.75 601 HIS A CA 1
ATOM 4487 C C . HIS A 1 601 ? 34.625 -29.156 39.138 1.00 30.75 601 HIS A C 1
ATOM 4489 O O . HIS A 1 601 ? 34.254 -29.114 37.967 1.00 30.75 601 HIS A O 1
ATOM 4495 N N . ASP A 1 602 ? 35.393 -28.214 39.702 1.00 32.72 602 ASP A N 1
ATOM 4496 C CA . ASP A 1 602 ? 35.817 -26.890 39.210 1.00 32.72 602 ASP A CA 1
ATOM 4497 C C . ASP A 1 602 ? 36.889 -26.858 38.099 1.00 32.72 602 ASP A C 1
ATOM 4499 O O . ASP A 1 602 ? 37.547 -27.854 37.807 1.00 32.72 602 ASP A O 1
ATOM 4503 N N . GLY A 1 603 ? 37.171 -25.654 37.565 1.00 27.23 603 GLY A N 1
ATOM 4504 C CA . GLY A 1 603 ? 38.418 -25.413 36.821 1.00 27.23 603 GLY A CA 1
ATOM 4505 C C . GLY A 1 603 ? 38.556 -24.091 36.048 1.00 27.23 603 GLY A C 1
ATOM 4506 O O . GLY A 1 603 ? 38.581 -24.106 34.821 1.00 27.23 603 GLY A O 1
ATOM 4507 N N . ARG A 1 604 ? 38.756 -22.946 36.725 1.00 33.94 604 ARG A N 1
ATOM 4508 C CA . ARG A 1 604 ? 39.489 -21.805 36.117 1.00 33.94 604 ARG A CA 1
ATOM 4509 C C . ARG A 1 604 ? 40.993 -21.990 36.363 1.00 33.94 604 ARG A C 1
ATOM 4511 O O . ARG A 1 604 ? 41.371 -22.406 37.455 1.00 33.94 604 ARG A O 1
ATOM 4518 N N . PRO A 1 605 ? 41.853 -21.598 35.412 1.00 43.59 605 PRO A N 1
ATOM 4519 C CA . PRO A 1 605 ? 42.700 -20.430 35.690 1.00 43.59 605 PRO A CA 1
ATOM 4520 C C . PRO A 1 605 ? 42.761 -19.447 34.501 1.00 43.59 605 PRO A C 1
ATOM 4522 O O . PRO A 1 605 ? 41.970 -19.537 33.565 1.00 43.59 605 PRO A O 1
ATOM 4525 N N . ALA A 1 606 ? 43.645 -18.445 34.562 1.00 31.05 606 ALA A N 1
ATOM 4526 C CA . ALA A 1 606 ? 43.678 -17.321 33.622 1.00 31.05 606 ALA A CA 1
ATOM 4527 C C . ALA A 1 606 ? 45.106 -16.827 33.310 1.00 31.05 606 ALA A C 1
ATOM 4529 O O . ALA A 1 606 ? 46.024 -17.092 34.075 1.00 31.05 606 ALA A O 1
ATOM 4530 N N . ARG A 1 607 ? 45.219 -16.005 32.249 1.00 34.19 607 ARG A N 1
ATOM 4531 C CA . ARG A 1 607 ? 46.318 -15.063 31.917 1.00 34.19 607 ARG A CA 1
ATOM 4532 C C . ARG A 1 607 ? 47.756 -15.612 31.814 1.00 34.19 607 ARG A C 1
ATOM 4534 O O . ARG A 1 607 ? 48.381 -15.909 32.823 1.00 34.19 607 ARG A O 1
ATOM 4541 N N . ASN A 1 608 ? 48.377 -15.444 30.641 1.00 32.81 608 ASN A N 1
ATOM 4542 C CA . ASN A 1 608 ? 49.404 -14.405 30.394 1.00 32.81 608 ASN A CA 1
ATOM 4543 C C . ASN A 1 608 ? 50.008 -14.522 28.977 1.00 32.81 608 ASN A C 1
ATOM 4545 O O . ASN A 1 608 ? 49.903 -15.567 28.347 1.00 32.81 608 ASN A O 1
ATOM 4549 N N . GLY A 1 609 ? 50.663 -13.454 28.498 1.00 28.42 609 GLY A N 1
ATOM 4550 C CA . GLY A 1 609 ? 51.464 -13.470 27.262 1.00 28.42 609 GLY A CA 1
ATOM 4551 C C . GLY A 1 609 ? 51.437 -12.146 26.490 1.00 28.42 609 GLY A C 1
ATOM 4552 O O . GLY A 1 609 ? 50.511 -11.898 25.727 1.00 28.42 609 GLY A O 1
ATOM 4553 N N . ARG A 1 610 ? 52.455 -11.292 26.675 1.00 31.05 610 ARG A N 1
ATOM 4554 C CA . ARG A 1 610 ? 52.705 -10.103 25.834 1.00 31.05 610 ARG A CA 1
ATOM 4555 C C . ARG A 1 610 ? 53.810 -10.396 24.817 1.00 31.05 610 ARG A C 1
ATOM 4557 O O . ARG A 1 610 ? 54.795 -11.031 25.174 1.00 31.05 610 ARG A O 1
ATOM 4564 N N . ALA A 1 611 ? 53.720 -9.770 23.647 1.00 29.31 611 ALA A N 1
ATOM 4565 C CA . ALA A 1 611 ? 54.867 -9.308 22.863 1.00 29.31 611 ALA A CA 1
ATOM 4566 C C . ALA A 1 611 ? 54.482 -7.990 22.154 1.00 29.31 611 ALA A C 1
ATOM 4568 O O . ALA A 1 611 ? 53.295 -7.689 22.027 1.00 29.31 611 ALA A O 1
ATOM 4569 N N . ALA A 1 612 ? 55.468 -7.186 21.757 1.00 31.16 612 ALA A N 1
ATOM 4570 C CA . ALA A 1 612 ? 55.301 -5.881 21.103 1.00 31.16 612 ALA A CA 1
ATOM 4571 C C . ALA A 1 612 ? 56.419 -5.672 20.052 1.00 31.16 612 ALA A C 1
ATOM 4573 O O . ALA A 1 612 ? 57.137 -6.632 19.781 1.00 31.16 612 ALA A O 1
ATOM 4574 N N . HIS A 1 613 ? 56.584 -4.433 19.555 1.00 31.17 613 HIS A N 1
ATOM 4575 C CA . HIS A 1 613 ? 57.502 -3.964 18.488 1.00 31.17 613 HIS A CA 1
ATOM 4576 C C . HIS A 1 613 ? 56.996 -4.147 17.036 1.00 31.17 613 HIS A C 1
ATOM 4578 O O . HIS A 1 613 ? 56.392 -5.166 16.723 1.00 31.17 613 HIS A O 1
ATOM 4584 N N . ASP A 1 614 ? 57.230 -3.217 16.092 1.00 33.62 614 ASP A N 1
ATOM 4585 C CA . ASP A 1 614 ? 57.498 -1.760 16.206 1.00 33.62 614 ASP A CA 1
ATOM 4586 C C . ASP A 1 614 ? 57.371 -1.051 14.826 1.00 33.62 614 ASP A C 1
ATOM 4588 O O . ASP A 1 614 ? 57.052 -1.687 13.824 1.00 33.62 614 ASP A O 1
ATOM 4592 N N . SER A 1 615 ? 57.740 0.237 14.784 1.00 30.36 615 SER A N 1
ATOM 4593 C CA . SER A 1 615 ? 58.272 0.991 13.632 1.00 30.36 615 SER A CA 1
ATOM 4594 C C . SER A 1 615 ? 57.292 1.591 12.613 1.00 30.36 615 SER A C 1
ATOM 4596 O O . SER A 1 615 ? 56.782 0.942 11.704 1.00 30.36 615 SER A O 1
ATOM 4598 N N . ARG A 1 616 ? 57.189 2.927 12.672 1.00 31.50 616 ARG A N 1
ATOM 4599 C CA . ARG A 1 616 ? 56.942 3.798 11.504 1.00 31.50 616 ARG A CA 1
ATOM 4600 C C . ARG A 1 616 ? 58.235 3.976 10.689 1.00 31.50 616 ARG A C 1
ATOM 4602 O O . ARG A 1 616 ? 59.321 3.787 11.234 1.00 31.50 616 ARG A O 1
ATOM 4609 N N . PRO A 1 617 ? 58.130 4.528 9.470 1.00 39.41 617 PRO A N 1
ATOM 4610 C CA . PRO A 1 617 ? 59.054 5.598 9.068 1.00 39.41 617 PRO A CA 1
ATOM 4611 C C . PRO A 1 617 ? 58.340 6.908 8.688 1.00 39.41 617 PRO A C 1
ATOM 4613 O O . PRO A 1 617 ? 57.226 6.904 8.169 1.00 39.41 617 PRO A O 1
ATOM 4616 N N . GLY A 1 618 ? 59.026 8.033 8.900 1.00 29.98 618 GLY A N 1
ATOM 4617 C CA . GLY A 1 618 ? 58.945 9.217 8.028 1.00 29.98 618 GLY A CA 1
ATOM 4618 C C . GLY A 1 618 ? 60.268 9.347 7.244 1.00 29.98 618 GLY A C 1
ATOM 4619 O O . GLY A 1 618 ? 61.027 8.383 7.208 1.00 29.98 618 GLY A O 1
ATOM 4620 N N . CYS A 1 619 ? 60.646 10.461 6.611 1.00 31.02 619 CYS A N 1
ATOM 4621 C CA . CYS A 1 619 ? 60.094 11.824 6.570 1.00 31.02 619 CYS A CA 1
ATOM 4622 C C . CYS A 1 619 ? 60.490 12.509 5.232 1.00 31.02 619 CYS A C 1
ATOM 4624 O O . CYS A 1 619 ? 61.350 11.994 4.525 1.00 31.02 619 CYS A O 1
ATOM 4626 N N . ASN A 1 620 ? 59.987 13.734 5.000 1.00 31.09 620 ASN A N 1
ATOM 4627 C CA . ASN A 1 620 ? 60.475 14.754 4.040 1.00 31.09 620 ASN A CA 1
ATOM 4628 C C . ASN A 1 620 ? 60.283 14.460 2.525 1.00 31.09 620 ASN A C 1
ATOM 4630 O O . ASN A 1 620 ? 60.369 13.322 2.089 1.00 31.09 620 ASN A O 1
ATOM 4634 N N . GLY A 1 621 ? 60.049 15.440 1.637 1.00 28.03 621 GLY A N 1
ATOM 4635 C CA . GLY A 1 621 ? 59.689 16.858 1.832 1.00 28.03 621 GLY A CA 1
ATOM 4636 C C . GLY A 1 621 ? 60.542 17.854 1.027 1.00 28.03 621 GLY A C 1
ATOM 4637 O O . GLY A 1 621 ? 61.744 17.919 1.251 1.00 28.03 621 GLY A O 1
ATOM 4638 N N . CYS A 1 622 ? 59.916 18.660 0.154 1.00 27.17 622 CYS A N 1
ATOM 4639 C CA . CYS A 1 622 ? 60.454 19.908 -0.425 1.00 27.17 622 CYS A CA 1
ATOM 4640 C C . CYS A 1 622 ? 59.328 20.754 -1.075 1.00 27.17 622 CYS A C 1
ATOM 4642 O O . CYS A 1 622 ? 58.240 20.239 -1.323 1.00 27.17 622 CYS A O 1
ATOM 4644 N N . ALA A 1 623 ? 59.587 22.042 -1.333 1.00 28.67 623 ALA A N 1
ATOM 4645 C CA . ALA A 1 623 ? 58.661 23.040 -1.912 1.00 28.67 623 ALA A CA 1
ATOM 4646 C C . ALA A 1 623 ? 59.258 23.632 -3.233 1.00 28.67 623 ALA A C 1
ATOM 4648 O O . ALA A 1 623 ? 60.253 23.084 -3.700 1.00 28.67 623 ALA A O 1
ATOM 4649 N N . ALA A 1 624 ? 58.771 24.683 -3.921 1.00 31.83 624 ALA A N 1
ATOM 4650 C CA . ALA A 1 624 ? 57.810 25.759 -3.610 1.00 31.83 624 ALA A CA 1
ATOM 4651 C C . ALA A 1 624 ? 57.327 26.514 -4.890 1.00 31.83 624 ALA A C 1
ATOM 4653 O O . ALA A 1 624 ? 57.902 26.297 -5.951 1.00 31.83 624 ALA A O 1
ATOM 4654 N N . HIS A 1 625 ? 56.391 27.474 -4.723 1.00 30.58 625 HIS A N 1
ATOM 4655 C CA . HIS A 1 625 ? 56.055 28.621 -5.616 1.00 30.58 625 HIS A CA 1
ATOM 4656 C C . HIS A 1 625 ? 55.485 28.325 -7.036 1.00 30.58 625 HIS A C 1
ATOM 4658 O O . HIS A 1 625 ? 55.794 27.309 -7.642 1.00 30.58 625 HIS A O 1
ATOM 4664 N N . ASP A 1 626 ? 54.635 29.161 -7.658 1.00 33.44 626 ASP A N 1
ATOM 4665 C CA . ASP A 1 626 ? 53.857 30.332 -7.190 1.00 33.44 626 ASP A CA 1
ATOM 4666 C C . ASP A 1 626 ? 52.624 30.580 -8.098 1.00 33.44 626 ASP A C 1
ATOM 4668 O O . ASP A 1 626 ? 52.593 30.102 -9.231 1.00 33.44 626 ASP A O 1
ATOM 4672 N N . GLY A 1 627 ? 51.633 31.371 -7.644 1.00 26.58 627 GLY A N 1
ATOM 4673 C CA . GLY A 1 627 ? 50.570 31.893 -8.531 1.00 26.58 627 GLY A CA 1
ATOM 4674 C C . GLY A 1 627 ? 49.192 32.176 -7.905 1.00 26.58 627 GLY A C 1
ATOM 4675 O O . GLY A 1 627 ? 48.278 31.364 -8.014 1.00 26.58 627 GLY A O 1
ATOM 4676 N N . ARG A 1 628 ? 48.999 33.370 -7.324 1.00 30.25 628 ARG A N 1
ATOM 4677 C CA . ARG A 1 628 ? 47.677 34.000 -7.067 1.00 30.25 628 ARG A CA 1
ATOM 4678 C C . ARG A 1 628 ? 47.537 35.239 -7.979 1.00 30.25 628 ARG A C 1
ATOM 4680 O O . ARG A 1 628 ? 48.567 35.828 -8.300 1.00 30.25 628 ARG A O 1
ATOM 4687 N N . PRO A 1 629 ? 46.324 35.633 -8.422 1.00 42.69 629 PRO A N 1
ATOM 4688 C CA . PRO A 1 629 ? 45.374 36.393 -7.585 1.00 42.69 629 PRO A CA 1
ATOM 4689 C C . PRO A 1 629 ? 43.927 35.852 -7.668 1.00 42.69 629 PRO A C 1
ATOM 4691 O O . PRO A 1 629 ? 43.620 35.017 -8.506 1.00 42.69 629 PRO A O 1
ATOM 4694 N N . GLY A 1 630 ? 42.976 36.276 -6.832 1.00 25.72 630 GLY A N 1
ATOM 4695 C CA . GLY A 1 630 ? 43.029 37.219 -5.707 1.00 25.72 630 GLY A CA 1
ATOM 4696 C C . GLY A 1 630 ? 41.715 37.161 -4.908 1.00 25.72 630 GLY A C 1
ATOM 4697 O O . GLY A 1 630 ? 40.721 36.630 -5.398 1.00 25.72 630 GLY A O 1
ATOM 4698 N N . CYS A 1 631 ? 41.700 37.664 -3.670 1.00 27.97 631 CYS A N 1
ATOM 4699 C CA . CYS A 1 631 ? 40.547 37.558 -2.764 1.00 27.97 631 CYS A CA 1
ATOM 4700 C C . CYS A 1 631 ? 40.152 38.949 -2.252 1.00 27.97 631 CYS A C 1
ATOM 4702 O O . CYS A 1 631 ? 41.002 39.616 -1.668 1.00 27.97 631 CYS A O 1
ATOM 4704 N N . ASN A 1 632 ? 38.885 39.354 -2.401 1.00 30.81 632 ASN A N 1
ATOM 4705 C CA . ASN A 1 632 ? 38.380 40.625 -1.871 1.00 30.81 632 ASN A CA 1
ATOM 4706 C C . ASN A 1 632 ? 37.244 40.423 -0.857 1.00 30.81 632 ASN A C 1
ATOM 4708 O O . ASN A 1 632 ? 36.164 39.966 -1.212 1.00 30.81 632 ASN A O 1
ATOM 4712 N N . GLY A 1 633 ? 37.534 40.824 0.383 1.00 26.33 633 GLY A N 1
ATOM 4713 C CA . GLY A 1 633 ? 36.698 41.678 1.239 1.00 26.33 633 GLY A CA 1
ATOM 4714 C C . GLY A 1 633 ? 35.205 41.382 1.422 1.00 26.33 633 GLY A C 1
ATOM 4715 O O . GLY A 1 633 ? 34.385 41.694 0.565 1.00 26.33 633 GLY A O 1
ATOM 4716 N N . CYS A 1 634 ? 34.847 40.986 2.644 1.00 27.75 634 CYS A N 1
ATOM 4717 C CA . CYS A 1 634 ? 33.534 41.276 3.226 1.00 27.75 634 CYS A CA 1
ATOM 4718 C C . CYS A 1 634 ? 33.449 42.758 3.649 1.00 27.75 634 CYS A C 1
ATOM 4720 O O . CYS A 1 634 ? 34.442 43.288 4.146 1.00 27.75 634 CYS A O 1
ATOM 4722 N N . ALA A 1 635 ? 32.265 43.377 3.581 1.00 26.33 635 ALA A N 1
ATOM 4723 C CA . ALA A 1 635 ? 31.864 44.521 4.417 1.00 26.33 635 ALA A CA 1
ATOM 4724 C C . ALA A 1 635 ? 30.327 44.694 4.405 1.00 26.33 635 ALA A C 1
ATOM 4726 O O . ALA A 1 635 ? 29.654 44.130 3.544 1.00 26.33 635 ALA A O 1
ATOM 4727 N N . ALA A 1 636 ? 29.789 45.441 5.376 1.00 29.28 636 ALA A N 1
ATOM 4728 C CA . ALA A 1 636 ? 28.354 45.696 5.570 1.00 29.28 636 ALA A CA 1
ATOM 4729 C C . ALA A 1 636 ? 27.976 47.165 5.239 1.00 29.28 636 ALA A C 1
ATOM 4731 O O . ALA A 1 636 ? 28.641 47.766 4.398 1.00 29.28 636 ALA A O 1
ATOM 4732 N N . HIS A 1 637 ? 26.963 47.703 5.946 1.00 28.77 637 HIS A N 1
ATOM 4733 C CA . HIS A 1 637 ? 26.313 49.036 5.894 1.00 28.77 637 HIS A CA 1
ATOM 4734 C C . HIS A 1 637 ? 24.988 49.080 5.106 1.00 28.77 637 HIS A C 1
ATOM 4736 O O . HIS A 1 637 ? 24.928 48.570 3.992 1.00 28.77 637 HIS A O 1
ATOM 4742 N N . ASP A 1 638 ? 23.879 49.675 5.577 1.00 28.94 638 ASP A N 1
ATOM 4743 C CA . ASP A 1 638 ? 23.428 50.204 6.895 1.00 28.94 638 ASP A CA 1
ATOM 4744 C C . ASP A 1 638 ? 21.868 50.262 6.848 1.00 28.94 638 ASP A C 1
ATOM 4746 O O . ASP A 1 638 ? 21.296 50.086 5.774 1.00 28.94 638 ASP A O 1
ATOM 4750 N N . GLY A 1 639 ? 21.067 50.504 7.898 1.00 26.78 639 GLY A N 1
ATOM 4751 C CA . GLY A 1 639 ? 21.311 50.741 9.329 1.00 26.78 639 GLY A CA 1
ATOM 4752 C C . GLY A 1 639 ? 20.149 51.549 9.963 1.00 26.78 639 GLY A C 1
ATOM 4753 O O . GLY A 1 639 ? 19.548 52.374 9.282 1.00 26.78 639 GLY A O 1
ATOM 4754 N N . SER A 1 640 ? 19.876 51.356 11.266 1.00 27.33 640 SER A N 1
ATOM 4755 C CA . SER A 1 640 ? 18.899 52.113 12.101 1.00 27.33 640 SER A CA 1
ATOM 4756 C C . SER A 1 640 ? 17.395 51.953 11.754 1.00 27.33 640 SER A C 1
ATOM 4758 O O . SER A 1 640 ? 17.028 51.690 10.618 1.00 27.33 640 SER A O 1
ATOM 4760 N N . ALA A 1 641 ? 16.440 52.079 12.686 1.00 27.03 641 ALA A N 1
ATOM 4761 C CA . ALA A 1 641 ? 16.483 52.658 14.038 1.00 27.03 641 ALA A CA 1
ATOM 4762 C C . ALA A 1 641 ? 15.799 51.771 15.110 1.00 27.03 641 ALA A C 1
ATOM 4764 O O . ALA A 1 641 ? 15.223 50.730 14.800 1.00 27.03 641 ALA A O 1
ATOM 4765 N N . ALA A 1 642 ? 15.877 52.195 16.374 1.00 27.22 642 ALA A N 1
ATOM 4766 C CA . ALA A 1 642 ? 15.332 51.506 17.549 1.00 27.22 642 ALA A CA 1
ATOM 4767 C C . ALA A 1 642 ? 14.269 52.360 18.278 1.00 27.22 642 ALA A C 1
ATOM 4769 O O . ALA A 1 642 ? 14.032 53.492 17.864 1.00 27.22 642 ALA A O 1
ATOM 4770 N N . HIS A 1 643 ? 13.745 51.808 19.386 1.00 28.33 643 HIS A N 1
ATOM 4771 C CA . HIS A 1 643 ? 13.102 52.430 20.565 1.00 28.33 643 HIS A CA 1
ATOM 4772 C C . HIS A 1 643 ? 11.675 51.993 20.969 1.00 28.33 643 HIS A C 1
ATOM 4774 O O . HIS A 1 643 ? 10.809 51.715 20.149 1.00 28.33 643 HIS A O 1
ATOM 4780 N N . ASP A 1 644 ? 11.528 51.972 22.300 1.00 28.39 644 ASP A N 1
ATOM 4781 C CA . ASP A 1 644 ? 10.349 52.083 23.172 1.00 28.39 644 ASP A CA 1
ATOM 4782 C C . ASP A 1 644 ? 9.265 50.978 23.210 1.00 28.39 644 ASP A C 1
ATOM 4784 O O . ASP A 1 644 ? 8.382 50.856 22.365 1.00 28.39 644 ASP A O 1
ATOM 4788 N N . GLY A 1 645 ? 9.260 50.256 24.339 1.00 23.38 645 GLY A N 1
ATOM 4789 C CA . GLY A 1 645 ? 8.042 49.997 25.128 1.00 23.38 645 GLY A CA 1
ATOM 4790 C C . GLY A 1 645 ? 8.097 50.838 26.423 1.00 23.38 645 GLY A C 1
ATOM 4791 O O . GLY A 1 645 ? 8.879 51.789 26.458 1.00 23.38 645 GLY A O 1
ATOM 4792 N N . PRO A 1 646 ? 7.402 50.487 27.528 1.00 53.41 646 PRO A N 1
ATOM 4793 C CA . PRO A 1 646 ? 6.414 49.418 27.726 1.00 53.41 646 PRO A CA 1
ATOM 4794 C C . PRO A 1 646 ? 5.053 49.946 28.257 1.00 53.41 646 PRO A C 1
ATOM 4796 O O . PRO A 1 646 ? 4.903 51.133 28.536 1.00 53.41 646 PRO A O 1
ATOM 4799 N N . ALA A 1 647 ? 4.075 49.059 28.495 1.00 27.59 647 ALA A N 1
ATOM 4800 C CA . ALA A 1 647 ? 2.902 49.361 29.330 1.00 27.59 647 ALA A CA 1
ATOM 4801 C C . ALA A 1 647 ? 2.346 48.101 30.030 1.00 27.59 647 ALA A C 1
ATOM 4803 O O . ALA A 1 647 ? 2.227 47.047 29.408 1.00 27.59 647 ALA A O 1
ATOM 4804 N N . HIS A 1 648 ? 1.997 48.224 31.314 1.00 27.97 648 HIS A N 1
ATOM 4805 C CA . HIS A 1 648 ? 1.263 47.222 32.103 1.00 27.97 648 HIS A CA 1
ATOM 4806 C C . HIS A 1 648 ? -0.258 47.491 32.048 1.00 27.97 648 HIS A C 1
ATOM 4808 O O . HIS A 1 648 ? -0.652 48.642 31.867 1.00 27.97 648 HIS A O 1
ATOM 4814 N N . ASN A 1 649 ? -1.100 46.465 32.266 1.00 28.52 649 ASN A N 1
ATOM 4815 C CA . ASN A 1 649 ? -1.939 46.361 33.484 1.00 28.52 649 ASN A CA 1
ATOM 4816 C C . ASN A 1 649 ? -2.928 45.168 33.483 1.00 28.52 649 ASN A C 1
ATOM 4818 O O . ASN A 1 649 ? -3.717 44.986 32.563 1.00 28.52 649 ASN A O 1
ATOM 4822 N N . ASP A 1 650 ? -2.874 44.389 34.566 1.00 26.77 650 ASP A N 1
ATOM 4823 C CA . ASP A 1 650 ? -3.943 44.122 35.547 1.00 26.77 650 ASP A CA 1
ATOM 4824 C C . ASP A 1 650 ? -5.409 43.847 35.123 1.00 26.77 650 ASP A C 1
ATOM 4826 O O . ASP A 1 650 ? -6.140 44.743 34.720 1.00 26.77 650 ASP A O 1
ATOM 4830 N N . LEU A 1 651 ? -5.834 42.603 35.410 1.00 29.11 651 LEU A N 1
ATOM 4831 C CA . LEU A 1 651 ? -6.877 42.186 36.385 1.00 29.11 651 LEU A CA 1
ATOM 4832 C C . LEU A 1 651 ? -8.332 42.741 36.361 1.00 29.11 651 LEU A C 1
ATOM 4834 O O . LEU A 1 651 ? -8.617 43.869 35.995 1.00 29.11 651 LEU A O 1
ATOM 4838 N N . ALA A 1 652 ? -9.226 41.905 36.926 1.00 28.20 652 ALA A N 1
ATOM 4839 C CA . ALA A 1 652 ? -10.688 42.043 37.108 1.00 28.20 652 ALA A CA 1
ATOM 4840 C C . ALA A 1 652 ? -11.519 42.025 35.796 1.00 28.20 652 ALA A C 1
ATOM 4842 O O . ALA A 1 652 ? -11.187 42.701 34.835 1.00 28.20 652 ALA A O 1
ATOM 4843 N N . ALA A 1 653 ? -12.556 41.202 35.575 1.00 28.95 653 ALA A N 1
ATOM 4844 C CA . ALA A 1 653 ? -13.610 40.581 36.402 1.00 28.95 653 ALA A CA 1
ATOM 4845 C C . ALA A 1 653 ? -14.792 41.510 36.750 1.00 28.95 653 ALA A C 1
ATOM 4847 O O . ALA A 1 653 ? -14.636 42.383 37.593 1.00 28.95 653 ALA A O 1
ATOM 4848 N N . HIS A 1 654 ? -15.963 41.275 36.132 1.00 29.30 654 HIS A N 1
ATOM 4849 C CA . HIS A 1 654 ? -17.260 40.980 36.785 1.00 29.30 654 HIS A CA 1
ATOM 4850 C C . HIS A 1 654 ? -18.431 40.900 35.768 1.00 29.30 654 HIS A C 1
ATOM 4852 O O . HIS A 1 654 ? -18.499 41.709 34.853 1.00 29.30 654 HIS A O 1
ATOM 4858 N N . ASP A 1 655 ? -19.326 39.924 35.986 1.00 29.03 655 ASP A N 1
ATOM 4859 C CA . ASP A 1 655 ? -20.781 39.851 35.699 1.00 29.03 655 ASP A CA 1
ATOM 4860 C C . ASP A 1 655 ? -21.417 40.226 34.327 1.00 29.03 655 ASP A C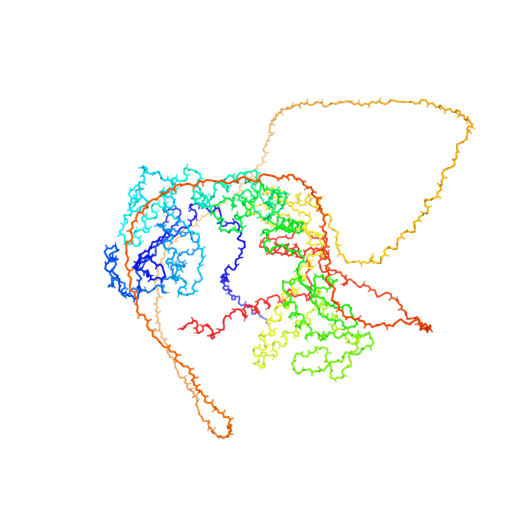 1
ATOM 4862 O O . ASP A 1 655 ? -20.827 40.821 33.434 1.00 29.03 655 ASP A O 1
ATOM 4866 N N . GLY A 1 656 ? -22.668 39.766 34.141 1.00 23.92 656 GLY A N 1
ATOM 4867 C CA . GLY A 1 656 ? -23.536 40.015 32.969 1.00 23.92 656 GLY A CA 1
ATOM 4868 C C . GLY A 1 656 ? -24.589 41.121 33.222 1.00 23.92 656 GLY A C 1
ATOM 4869 O O . GLY A 1 656 ? -24.289 42.021 34.002 1.00 23.92 656 GLY A O 1
ATOM 4870 N N . PRO A 1 657 ? -25.829 41.076 32.658 1.00 42.91 657 PRO A N 1
ATOM 4871 C CA . PRO A 1 657 ? -26.490 39.951 31.973 1.00 42.91 657 PRO A CA 1
ATOM 4872 C C . PRO A 1 657 ? -27.258 40.290 30.657 1.00 42.91 657 PRO A C 1
ATOM 4874 O O . PRO A 1 657 ? -27.291 41.419 30.185 1.00 42.91 657 PRO A O 1
ATOM 4877 N N . VAL A 1 658 ? -27.880 39.245 30.089 1.00 30.98 658 VAL A N 1
ATOM 4878 C CA . VAL A 1 658 ? -29.170 39.162 29.346 1.00 30.98 658 VAL A CA 1
ATOM 4879 C C . VAL A 1 658 ? -29.917 40.465 28.977 1.00 30.98 658 VAL A C 1
ATOM 4881 O O . VAL A 1 658 ? -30.282 41.219 29.872 1.00 30.98 658 VAL A O 1
ATOM 4884 N N . HIS A 1 659 ? -30.336 40.597 27.699 1.00 29.22 659 HIS A N 1
ATOM 4885 C CA . HIS A 1 659 ? -31.751 40.868 27.341 1.00 29.22 659 HIS A CA 1
ATOM 4886 C C . HIS A 1 659 ? -32.131 40.610 25.862 1.00 29.22 659 HIS A C 1
ATOM 4888 O O . HIS A 1 659 ? -31.290 40.273 25.029 1.00 29.22 659 HIS A O 1
ATOM 4894 N N . ASP A 1 660 ? -33.439 40.695 25.589 1.00 30.03 660 ASP A N 1
ATOM 4895 C CA . ASP A 1 660 ? -34.181 40.158 24.436 1.00 30.03 660 ASP A CA 1
ATOM 4896 C C . ASP A 1 660 ? -34.565 41.218 23.372 1.00 30.03 660 ASP A C 1
ATOM 4898 O O . ASP A 1 660 ? -34.402 42.416 23.586 1.00 30.03 660 ASP A O 1
ATOM 4902 N N . GLY A 1 661 ? -35.178 40.788 22.252 1.00 27.30 661 GLY A N 1
ATOM 4903 C CA . GLY A 1 661 ? -35.832 41.676 21.262 1.00 27.30 661 GLY A CA 1
ATOM 4904 C C . GLY A 1 661 ? -35.407 41.407 19.806 1.00 27.30 661 GLY A C 1
ATOM 4905 O O . GLY A 1 661 ? -34.435 41.991 19.356 1.00 27.30 661 GLY A O 1
ATOM 4906 N N . CYS A 1 662 ? -35.971 40.451 19.050 1.00 26.67 662 CYS A N 1
ATOM 4907 C CA . CYS A 1 662 ? -37.322 40.426 18.436 1.00 26.67 662 CYS A CA 1
ATOM 4908 C C . CYS A 1 662 ? -37.450 41.387 17.196 1.00 26.67 662 CYS A C 1
ATOM 4910 O O . CYS A 1 662 ? -36.480 42.061 16.871 1.00 26.67 662 CYS A O 1
ATOM 4912 N N . PRO A 1 663 ? -38.487 41.319 16.328 1.00 45.88 663 PRO A N 1
ATOM 4913 C CA . PRO A 1 663 ? -38.415 40.397 15.186 1.00 45.88 663 PRO A CA 1
ATOM 4914 C C . PRO A 1 663 ? -38.767 40.974 13.787 1.00 45.88 663 PRO A C 1
ATOM 4916 O O . PRO A 1 663 ? -39.362 42.036 13.646 1.00 45.88 663 PRO A O 1
ATOM 4919 N N . ALA A 1 664 ? -38.567 40.109 12.780 1.00 28.16 664 ALA A N 1
ATOM 4920 C CA . ALA A 1 664 ? -39.346 39.969 11.535 1.00 28.16 664 ALA A CA 1
ATOM 4921 C C . ALA A 1 664 ? -39.244 41.018 10.401 1.00 28.16 664 ALA A C 1
ATOM 4923 O O . ALA A 1 664 ? -39.461 42.211 10.582 1.00 28.16 664 ALA A O 1
ATOM 4924 N N . ARG A 1 665 ? -39.196 40.498 9.159 1.00 28.50 665 ARG A N 1
ATOM 4925 C CA . ARG A 1 665 ? -40.339 40.588 8.219 1.00 28.50 665 ARG A CA 1
ATOM 4926 C C . ARG A 1 665 ? -40.298 39.499 7.132 1.00 28.50 665 ARG A C 1
ATOM 4928 O O . ARG A 1 665 ? -39.294 38.819 6.959 1.00 28.50 665 ARG A O 1
ATOM 4935 N N . ASN A 1 666 ? -41.444 39.279 6.482 1.00 29.39 666 ASN A N 1
ATOM 4936 C CA . ASN A 1 666 ? -41.714 38.143 5.588 1.00 29.39 666 ASN A CA 1
ATOM 4937 C C . ASN A 1 666 ? -41.359 38.415 4.114 1.00 29.39 666 ASN A C 1
ATOM 4939 O O . ASN A 1 666 ? -41.445 39.552 3.661 1.00 29.39 666 ASN A O 1
ATOM 4943 N N . GLY A 1 667 ? -41.089 37.342 3.356 1.00 29.80 667 GLY A N 1
ATOM 4944 C CA . GLY A 1 667 ? -40.824 37.377 1.908 1.00 29.80 667 GLY A CA 1
ATOM 4945 C C . GLY A 1 667 ? -41.119 36.052 1.181 1.00 29.80 667 GLY A C 1
ATOM 4946 O O . GLY A 1 667 ? -40.231 35.464 0.577 1.00 29.80 667 GLY A O 1
ATOM 4947 N N . ARG A 1 668 ? -42.361 35.551 1.265 1.00 26.89 668 ARG A N 1
ATOM 4948 C CA . ARG A 1 668 ? -42.897 34.496 0.366 1.00 26.89 668 ARG A CA 1
ATOM 4949 C C . ARG A 1 668 ? -43.229 35.134 -1.001 1.00 26.89 668 ARG A C 1
ATOM 4951 O O . ARG A 1 668 ? -43.664 36.278 -0.989 1.00 26.89 668 ARG A O 1
ATOM 4958 N N . ALA A 1 669 ? -43.151 34.497 -2.177 1.00 28.64 669 ALA A N 1
ATOM 4959 C CA . ALA A 1 669 ? -42.653 33.179 -2.633 1.00 28.64 669 ALA A CA 1
ATOM 4960 C C . ALA A 1 669 ? -42.338 33.315 -4.174 1.00 28.64 669 ALA A C 1
ATOM 4962 O O . ALA A 1 669 ? -41.999 34.427 -4.564 1.00 28.64 669 ALA A O 1
ATOM 4963 N N . ALA A 1 670 ? -42.387 32.362 -5.128 1.00 27.83 670 ALA A N 1
ATOM 4964 C CA . ALA A 1 670 ? -42.884 30.977 -5.195 1.00 27.83 670 ALA A CA 1
ATOM 4965 C C . ALA A 1 670 ? -42.370 30.203 -6.448 1.00 27.83 670 ALA A C 1
ATOM 4967 O O . ALA A 1 670 ? -41.773 30.794 -7.338 1.00 27.83 670 ALA A O 1
ATOM 4968 N N . HIS A 1 671 ? -42.707 28.905 -6.504 1.00 27.56 671 HIS A N 1
ATOM 4969 C CA . HIS A 1 671 ? -42.855 27.999 -7.667 1.00 27.56 671 HIS A CA 1
ATOM 4970 C C . HIS A 1 671 ? -41.715 27.746 -8.689 1.00 27.56 671 HIS A C 1
ATOM 4972 O O . HIS A 1 671 ? -41.434 28.533 -9.583 1.00 27.56 671 HIS A O 1
ATOM 4978 N N . ASP A 1 672 ? -41.212 26.507 -8.616 1.00 28.94 672 ASP A N 1
ATOM 4979 C CA . ASP A 1 672 ? -41.210 25.471 -9.668 1.00 28.94 672 ASP A CA 1
ATOM 4980 C C . ASP A 1 672 ? -40.635 25.739 -11.077 1.00 28.94 672 ASP A C 1
ATOM 4982 O O . ASP A 1 672 ? -41.264 26.329 -11.950 1.00 28.94 672 ASP A O 1
ATOM 4986 N N . GLY A 1 673 ? -39.520 25.056 -11.371 1.00 27.98 673 GLY A N 1
ATOM 4987 C CA . GLY A 1 673 ? -39.042 24.749 -12.725 1.00 27.98 673 GLY A CA 1
ATOM 4988 C C . GLY A 1 673 ? -38.161 23.491 -12.711 1.00 27.98 673 GLY A C 1
ATOM 4989 O O . GLY A 1 673 ? -37.264 23.377 -11.877 1.00 27.98 673 GLY A O 1
ATOM 4990 N N . ARG A 1 674 ? -38.429 22.501 -13.577 1.00 27.77 674 ARG A N 1
ATOM 4991 C CA . ARG A 1 674 ? -37.745 21.188 -13.550 1.00 27.77 674 ARG A CA 1
ATOM 4992 C C . ARG A 1 674 ? -36.592 21.089 -14.554 1.00 27.77 674 ARG A C 1
ATOM 4994 O O . ARG A 1 674 ? -36.723 21.536 -15.682 1.00 27.77 674 ARG A O 1
ATOM 5001 N N . PHE A 1 675 ? -35.535 20.389 -14.131 1.00 28.36 675 PHE A N 1
ATOM 5002 C CA . PHE A 1 675 ? -34.583 19.593 -14.927 1.00 28.36 675 PHE A CA 1
ATOM 5003 C C . PHE A 1 675 ? -34.240 20.032 -16.367 1.00 28.36 675 PHE A C 1
ATOM 5005 O O . PHE A 1 675 ? -34.985 19.769 -17.306 1.00 28.36 675 PHE A O 1
ATOM 5012 N N . GLY A 1 676 ? -32.986 20.453 -16.562 1.00 26.17 676 GLY A N 1
ATOM 5013 C CA . GLY A 1 676 ? -32.283 20.360 -17.845 1.00 26.17 676 GLY A CA 1
ATOM 5014 C C . GLY A 1 676 ? -30.897 19.737 -17.655 1.00 26.17 676 GLY A C 1
ATOM 5015 O O . GLY A 1 676 ? -30.069 20.295 -16.942 1.00 26.17 676 GLY A O 1
ATOM 5016 N N . ARG A 1 677 ? -30.630 18.575 -18.271 1.00 31.02 677 ARG A N 1
ATOM 5017 C CA . ARG A 1 677 ? -29.264 18.033 -18.408 1.00 31.02 677 ARG A CA 1
ATOM 5018 C C . ARG A 1 677 ? -28.676 18.503 -19.736 1.00 31.02 677 ARG A C 1
ATOM 5020 O O . ARG A 1 677 ? -29.298 18.256 -20.758 1.00 31.02 677 ARG A O 1
ATOM 5027 N N . ASN A 1 678 ? -27.491 19.107 -19.695 1.00 30.00 678 ASN A N 1
ATOM 5028 C CA . ASN A 1 678 ? -26.458 19.218 -20.742 1.00 30.00 678 ASN A CA 1
ATOM 5029 C C . ASN A 1 678 ? -25.295 20.035 -20.132 1.00 30.00 678 ASN A C 1
ATOM 5031 O O . ASN A 1 678 ? -25.497 20.711 -19.128 1.00 30.00 678 ASN A O 1
ATOM 5035 N N . GLY A 1 679 ? -24.060 20.014 -20.629 1.00 26.83 679 GLY A N 1
ATOM 5036 C CA . GLY A 1 679 ? -23.448 19.240 -21.714 1.00 26.83 679 GLY A CA 1
ATOM 5037 C C . GLY A 1 679 ? -21.920 19.421 -21.643 1.00 26.83 679 GLY A C 1
ATOM 5038 O O . GLY A 1 679 ? -21.434 20.220 -20.843 1.00 26.83 679 GLY A O 1
ATOM 5039 N N . CYS A 1 680 ? -21.138 18.671 -22.422 1.00 25.34 680 CYS A N 1
ATOM 5040 C CA . CYS A 1 680 ? -19.673 18.769 -22.373 1.00 25.34 680 CYS A CA 1
ATOM 5041 C C . CYS A 1 680 ? -19.167 20.101 -22.956 1.00 25.34 680 CYS A C 1
ATOM 5043 O O . CYS A 1 680 ? -19.551 20.469 -24.063 1.00 25.34 680 CYS A O 1
ATOM 5045 N N . ALA A 1 681 ? -18.262 20.783 -22.248 1.00 27.36 681 ALA A N 1
ATOM 5046 C CA . ALA A 1 681 ? -17.557 21.950 -22.775 1.00 27.36 681 ALA A CA 1
ATOM 5047 C C . ALA A 1 681 ? -16.353 21.526 -23.638 1.00 27.36 681 ALA A C 1
ATOM 5049 O O . ALA A 1 681 ? -15.528 20.719 -23.204 1.00 27.36 681 ALA A O 1
ATOM 5050 N N . ALA A 1 682 ? -16.252 22.090 -24.845 1.00 28.55 682 ALA A N 1
ATOM 5051 C CA . ALA A 1 682 ? -15.026 22.109 -25.648 1.00 28.55 682 ALA A CA 1
ATOM 5052 C C . ALA A 1 682 ? -13.959 22.958 -24.918 1.00 28.55 682 ALA A C 1
ATOM 5054 O O . ALA A 1 682 ? -14.308 23.937 -24.269 1.00 28.55 682 ALA A O 1
ATOM 5055 N N . HIS A 1 683 ? -12.689 22.552 -24.840 1.00 28.53 683 HIS A N 1
ATOM 5056 C CA . HIS A 1 683 ? -11.689 22.691 -25.911 1.00 28.53 683 HIS A CA 1
ATOM 5057 C C . HIS A 1 683 ? -11.538 24.141 -26.404 1.00 28.53 683 HIS A C 1
ATOM 5059 O O . HIS A 1 683 ? -12.126 24.529 -27.409 1.00 28.53 683 HIS A O 1
ATOM 5065 N N . ASP A 1 684 ? -10.695 24.910 -25.709 1.00 29.28 684 ASP A N 1
ATOM 5066 C CA . ASP A 1 684 ? -10.226 26.222 -26.158 1.00 29.28 684 ASP A CA 1
ATOM 5067 C C . ASP A 1 684 ? -9.339 26.098 -27.408 1.00 29.28 684 ASP A C 1
ATOM 5069 O O . ASP A 1 684 ? -8.370 25.332 -27.435 1.00 29.28 684 ASP A O 1
ATOM 5073 N N . CYS A 1 685 ? -9.633 26.894 -28.437 1.00 27.61 685 CYS A N 1
ATOM 5074 C CA . CYS A 1 685 ? -8.762 27.068 -29.597 1.00 27.61 685 CYS A CA 1
ATOM 5075 C C . CYS A 1 685 ? -7.905 28.329 -29.433 1.00 27.61 685 CYS A C 1
ATOM 5077 O O . CYS A 1 685 ? -8.431 29.420 -29.229 1.00 27.61 685 CYS A O 1
ATOM 5079 N N . CYS A 1 686 ? -6.586 28.194 -29.585 1.00 24.66 686 CYS A N 1
ATOM 5080 C CA . CYS A 1 686 ? -5.678 29.339 -29.627 1.00 24.66 686 CYS A CA 1
ATOM 5081 C C . CYS A 1 686 ? -5.759 30.029 -31.010 1.00 24.66 686 CYS A C 1
ATOM 5083 O O . CYS A 1 686 ? -5.566 29.345 -32.020 1.00 24.66 686 CYS A O 1
ATOM 5085 N N . PRO A 1 687 ? -6.048 31.341 -31.100 1.00 29.75 687 PRO A N 1
ATOM 5086 C CA . PRO A 1 687 ? -6.182 32.038 -32.377 1.00 29.75 687 PRO A CA 1
ATOM 5087 C C . PRO A 1 687 ? -4.832 32.565 -32.886 1.00 29.75 687 PRO A C 1
ATOM 5089 O O . PRO A 1 687 ? -4.155 33.313 -32.183 1.00 29.75 687 PRO A O 1
ATOM 5092 N N . GLY A 1 688 ? -4.461 32.254 -34.134 1.00 27.44 688 GLY A N 1
ATOM 5093 C CA . GLY A 1 688 ? -3.294 32.894 -34.758 1.00 27.44 688 GLY A CA 1
ATOM 5094 C C . GLY A 1 688 ? -2.676 32.186 -35.962 1.00 27.44 688 GLY A C 1
ATOM 5095 O O . GLY A 1 688 ? -1.564 31.692 -35.847 1.00 27.44 688 GLY A O 1
ATOM 5096 N N . CYS A 1 689 ? -3.353 32.192 -37.119 1.00 26.70 689 CYS A N 1
ATOM 5097 C CA . CYS A 1 689 ? -2.712 32.044 -38.438 1.00 26.70 689 CYS A CA 1
ATOM 5098 C C . CYS A 1 689 ? -3.672 32.465 -39.572 1.00 26.70 689 CYS A C 1
ATOM 5100 O O . CYS A 1 689 ? -4.457 31.657 -40.060 1.00 26.70 689 CYS A O 1
ATOM 5102 N N . ASN A 1 690 ? -3.591 33.724 -40.018 1.00 29.81 690 ASN A N 1
ATOM 5103 C CA . ASN A 1 690 ? -4.123 34.135 -41.324 1.00 29.81 690 ASN A CA 1
ATOM 5104 C C . ASN A 1 690 ? -3.041 33.894 -42.389 1.00 29.81 690 ASN A C 1
ATOM 5106 O O . ASN A 1 690 ? -1.903 34.318 -42.194 1.00 29.81 690 ASN A O 1
ATOM 5110 N N . GLY A 1 691 ? -3.379 33.258 -43.513 1.00 27.22 691 GLY A N 1
ATOM 5111 C CA . GLY A 1 691 ? -2.417 32.993 -44.591 1.00 27.22 691 GLY A CA 1
ATOM 5112 C C . GLY A 1 691 ? -2.953 32.034 -45.653 1.00 27.22 691 GLY A C 1
ATOM 5113 O O . GLY A 1 691 ? -2.713 30.834 -45.589 1.00 27.22 691 GLY A O 1
ATOM 5114 N N . CYS A 1 692 ? -3.705 32.558 -46.620 1.00 25.31 692 CYS A N 1
ATOM 5115 C CA . CYS A 1 692 ? -4.352 31.761 -47.663 1.00 25.31 692 CYS A CA 1
ATOM 5116 C C . CYS A 1 692 ? -3.403 31.425 -48.824 1.00 25.31 692 CYS A C 1
ATOM 5118 O O . CYS A 1 692 ? -2.748 32.327 -49.340 1.00 25.31 692 CYS A O 1
ATOM 5120 N N . ALA A 1 693 ? -3.459 30.189 -49.334 1.00 27.39 693 ALA A N 1
ATOM 5121 C CA . ALA A 1 693 ? -3.332 29.889 -50.767 1.00 27.39 693 ALA A CA 1
ATOM 5122 C C . ALA A 1 693 ? -3.746 28.435 -51.059 1.00 27.39 693 ALA A C 1
ATOM 5124 O O . ALA A 1 693 ? -3.065 27.502 -50.643 1.00 27.39 693 ALA A O 1
ATOM 5125 N N . ALA A 1 694 ? -4.825 28.239 -51.819 1.00 28.47 694 ALA A N 1
ATOM 5126 C CA . ALA A 1 694 ? -5.084 26.970 -52.497 1.00 28.47 694 ALA A CA 1
ATOM 5127 C C . ALA A 1 694 ? -4.423 26.991 -53.885 1.00 28.47 694 ALA A C 1
ATOM 5129 O O . ALA A 1 694 ? -4.443 28.026 -54.557 1.00 28.47 694 ALA A O 1
ATOM 5130 N N . ARG A 1 695 ? -3.864 25.858 -54.320 1.00 27.45 695 ARG A N 1
ATOM 5131 C CA . ARG A 1 695 ? -3.502 25.599 -55.721 1.00 27.45 695 ARG A CA 1
ATOM 5132 C C . ARG A 1 695 ? -3.694 24.123 -56.044 1.00 27.45 695 ARG A C 1
ATOM 5134 O O . ARG A 1 695 ? -2.952 23.285 -55.540 1.00 27.45 695 ARG A O 1
ATOM 5141 N N . ASP A 1 696 ? -4.652 23.843 -56.915 1.00 30.05 696 ASP A N 1
ATOM 5142 C CA . ASP A 1 696 ? -4.741 22.572 -57.627 1.00 30.05 696 ASP A CA 1
ATOM 5143 C C . ASP A 1 696 ? -3.653 22.490 -58.710 1.00 30.05 696 ASP A C 1
ATOM 5145 O O . ASP A 1 696 ? -3.194 23.509 -59.233 1.00 30.05 696 ASP A O 1
ATOM 5149 N N . GLY A 1 697 ? -3.245 21.270 -59.062 1.00 28.23 697 GLY A N 1
ATOM 5150 C CA . GLY A 1 697 ? -2.232 21.021 -60.089 1.00 28.23 697 GLY A CA 1
ATOM 5151 C C . GLY A 1 697 ? -1.531 19.685 -59.874 1.00 28.23 697 GLY A C 1
ATOM 5152 O O . GLY A 1 697 ? -0.547 19.610 -59.145 1.00 28.23 697 GLY A O 1
ATOM 5153 N N . GLY A 1 698 ? -2.059 18.622 -60.481 1.00 25.19 698 GLY A N 1
ATOM 5154 C CA . GLY A 1 698 ? -1.486 17.280 -60.378 1.00 25.19 698 GLY A CA 1
ATOM 5155 C C . GLY A 1 698 ? -0.424 16.989 -61.440 1.00 25.19 698 GLY A C 1
ATOM 5156 O O . GLY A 1 698 ? -0.461 17.535 -62.540 1.00 25.19 698 GLY A O 1
ATOM 5157 N N . ALA A 1 699 ? 0.469 16.054 -61.125 1.00 27.80 699 ALA A N 1
ATOM 5158 C CA . ALA A 1 699 ? 1.273 15.313 -62.090 1.00 27.80 699 ALA A CA 1
ATOM 5159 C C . ALA A 1 699 ? 1.432 13.877 -61.570 1.00 27.80 699 ALA A C 1
ATOM 5161 O O . ALA A 1 699 ? 1.788 13.680 -60.408 1.00 27.80 699 ALA A O 1
ATOM 5162 N N . ALA A 1 700 ? 1.135 12.883 -62.406 1.00 29.44 700 ALA A N 1
ATOM 5163 C CA . ALA A 1 700 ? 1.383 11.483 -62.081 1.00 29.44 700 ALA A CA 1
ATOM 5164 C C . ALA A 1 700 ? 2.836 11.122 -62.418 1.00 29.44 700 ALA A C 1
ATOM 5166 O O . ALA A 1 700 ? 3.352 11.541 -63.453 1.00 29.44 700 ALA A O 1
ATOM 5167 N N . HIS A 1 701 ? 3.469 10.317 -61.568 1.00 30.30 701 HIS A N 1
ATOM 5168 C CA . HIS A 1 701 ? 4.731 9.653 -61.876 1.00 30.30 701 HIS A CA 1
ATOM 5169 C C . HIS A 1 701 ? 4.688 8.224 -61.345 1.00 30.30 701 HIS A C 1
ATOM 5171 O O . HIS A 1 701 ? 4.670 8.008 -60.133 1.00 30.30 701 HIS A O 1
ATOM 5177 N N . ASP A 1 702 ? 4.686 7.261 -62.262 1.00 30.89 702 ASP A N 1
ATOM 5178 C CA . ASP A 1 702 ? 4.780 5.844 -61.938 1.00 30.89 702 ASP A CA 1
ATOM 5179 C C . ASP A 1 702 ? 6.177 5.521 -61.389 1.00 30.89 702 ASP A C 1
ATOM 5181 O O . ASP A 1 702 ? 7.179 5.549 -62.107 1.00 30.89 702 ASP A O 1
ATOM 5185 N N . GLY A 1 703 ? 6.243 5.220 -60.093 1.00 28.12 703 GLY A N 1
ATOM 5186 C CA . GLY A 1 703 ? 7.375 4.526 -59.485 1.00 28.12 703 GLY A CA 1
ATOM 5187 C C . GLY A 1 703 ? 7.159 3.009 -59.553 1.00 28.12 703 GLY A C 1
ATOM 5188 O O . GLY A 1 703 ? 6.009 2.565 -59.509 1.00 28.12 703 GLY A O 1
ATOM 5189 N N . PRO A 1 704 ? 8.221 2.189 -59.648 1.00 29.98 704 PRO A N 1
ATOM 5190 C CA . PRO A 1 704 ? 8.069 0.739 -59.653 1.00 29.98 704 PRO A CA 1
ATOM 5191 C C . PRO A 1 704 ? 7.432 0.265 -58.342 1.00 29.98 704 PRO A C 1
ATOM 5193 O O . PRO A 1 704 ? 7.803 0.728 -57.262 1.00 29.98 704 PRO A O 1
ATOM 5196 N N . ALA A 1 705 ? 6.492 -0.677 -58.443 1.00 28.91 705 ALA A N 1
ATOM 5197 C CA . ALA A 1 705 ? 5.852 -1.286 -57.286 1.00 28.91 705 ALA A CA 1
ATOM 5198 C C . ALA A 1 705 ? 6.906 -1.981 -56.408 1.00 28.91 705 ALA A C 1
ATOM 5200 O O . ALA A 1 705 ? 7.473 -3.006 -56.788 1.00 28.91 705 ALA A O 1
ATOM 5201 N N . VAL A 1 706 ? 7.177 -1.401 -55.239 1.00 31.30 706 VAL A N 1
ATOM 5202 C CA . VAL A 1 706 ? 7.947 -2.063 -54.184 1.00 31.30 706 VAL A CA 1
ATOM 5203 C C . VAL A 1 706 ? 7.057 -3.142 -53.575 1.00 31.30 706 VAL A C 1
ATOM 5205 O O . VAL A 1 706 ? 5.873 -2.905 -53.351 1.00 31.30 706 VAL A O 1
ATOM 5208 N N . ASP A 1 707 ? 7.631 -4.319 -53.334 1.00 29.53 707 ASP A N 1
ATOM 5209 C CA . ASP A 1 707 ? 6.963 -5.466 -52.718 1.00 29.53 707 ASP A CA 1
ATOM 5210 C C . ASP A 1 707 ? 6.419 -5.109 -51.321 1.00 29.53 707 ASP A C 1
ATOM 5212 O O . ASP A 1 707 ? 7.149 -5.116 -50.329 1.00 29.53 707 ASP A O 1
ATOM 5216 N N . ASP A 1 708 ? 5.126 -4.778 -51.258 1.00 29.39 708 ASP A N 1
ATOM 5217 C CA . ASP A 1 708 ? 4.388 -4.428 -50.035 1.00 29.39 708 ASP A CA 1
ATOM 5218 C C . ASP A 1 708 ? 3.935 -5.698 -49.282 1.00 29.39 708 ASP A C 1
ATOM 5220 O O . ASP A 1 708 ? 2.816 -5.808 -48.774 1.00 29.39 708 ASP A O 1
ATOM 5224 N N . SER A 1 709 ? 4.818 -6.704 -49.252 1.00 28.22 709 SER A N 1
ATOM 5225 C CA . SER A 1 709 ? 4.650 -7.927 -48.476 1.00 28.22 709 SER A CA 1
ATOM 5226 C C . SER A 1 709 ? 4.488 -7.573 -46.993 1.00 28.22 709 SER A C 1
ATOM 5228 O O . SER A 1 709 ? 5.386 -6.955 -46.408 1.00 28.22 709 SER A O 1
ATOM 5230 N N . PRO A 1 710 ? 3.369 -7.960 -46.348 1.00 29.59 710 PRO A N 1
ATOM 5231 C CA . PRO A 1 710 ? 3.089 -7.559 -44.978 1.00 29.59 710 PRO A CA 1
ATOM 5232 C C . PRO A 1 710 ? 4.159 -8.118 -44.044 1.00 29.59 710 PRO A C 1
ATOM 5234 O O . PRO A 1 710 ? 4.410 -9.325 -44.018 1.00 29.59 710 PRO A O 1
ATOM 5237 N N . VAL A 1 711 ? 4.774 -7.233 -43.255 1.00 32.47 711 VAL A N 1
ATOM 5238 C CA . VAL A 1 711 ? 5.768 -7.608 -42.243 1.00 32.47 711 VAL A CA 1
ATOM 5239 C C . VAL A 1 711 ? 5.136 -8.641 -41.314 1.00 32.47 711 VAL A C 1
ATOM 5241 O O . VAL A 1 711 ? 4.186 -8.340 -40.593 1.00 32.47 711 VAL A O 1
ATOM 5244 N N . ALA A 1 712 ? 5.644 -9.872 -41.356 1.00 25.95 712 ALA A N 1
ATOM 5245 C CA . ALA A 1 712 ? 5.077 -10.977 -40.602 1.00 25.95 712 ALA A CA 1
ATOM 5246 C C . ALA A 1 712 ? 5.215 -10.711 -39.096 1.00 25.95 712 ALA A C 1
ATOM 5248 O O . ALA A 1 712 ? 6.307 -10.827 -38.538 1.00 25.95 712 ALA A O 1
ATOM 5249 N N . HIS A 1 713 ? 4.103 -10.351 -38.448 1.00 33.00 713 HIS A N 1
ATOM 5250 C CA . HIS A 1 713 ? 4.042 -10.130 -37.006 1.00 33.00 713 HIS A CA 1
ATOM 5251 C C . HIS A 1 713 ? 4.532 -11.383 -36.267 1.00 33.00 713 HIS A C 1
ATOM 5253 O O . HIS A 1 713 ? 3.880 -12.431 -36.287 1.00 33.00 713 HIS A O 1
ATOM 5259 N N . THR A 1 714 ? 5.694 -11.284 -35.620 1.00 39.94 714 THR A N 1
ATOM 5260 C CA . THR A 1 714 ? 6.213 -12.341 -34.748 1.00 39.94 714 THR A CA 1
ATOM 5261 C C . THR A 1 714 ? 5.371 -12.429 -33.471 1.00 39.94 714 THR A C 1
ATOM 5263 O O . THR A 1 714 ? 4.541 -11.568 -33.175 1.00 39.94 714 THR A O 1
ATOM 5266 N N . ALA A 1 715 ? 5.610 -13.454 -32.649 1.00 44.97 715 ALA A N 1
ATOM 5267 C CA . ALA A 1 715 ? 4.924 -13.640 -31.363 1.00 44.97 715 ALA A CA 1
ATOM 5268 C C . ALA A 1 715 ? 5.211 -12.541 -30.304 1.00 44.97 715 ALA A C 1
ATOM 5270 O O . ALA A 1 715 ? 4.766 -12.657 -29.161 1.00 44.97 715 ALA A O 1
ATOM 5271 N N . ASP A 1 716 ? 5.945 -11.490 -30.679 1.00 47.78 716 ASP A N 1
ATOM 5272 C CA . ASP A 1 716 ? 6.414 -10.407 -29.813 1.00 47.78 716 ASP A CA 1
ATOM 5273 C C . ASP A 1 716 ? 5.399 -9.260 -29.675 1.00 47.78 716 ASP A C 1
ATOM 5275 O O . ASP A 1 716 ? 5.504 -8.441 -28.765 1.00 47.78 716 ASP A O 1
ATOM 5279 N N . ASP A 1 717 ? 4.387 -9.218 -30.545 1.00 59.50 717 ASP A N 1
ATOM 5280 C CA . ASP A 1 717 ? 3.437 -8.107 -30.681 1.00 59.50 717 ASP A CA 1
ATOM 5281 C C . ASP A 1 717 ? 2.225 -8.193 -29.718 1.00 59.50 717 ASP A C 1
ATOM 5283 O O . ASP A 1 717 ? 1.131 -7.700 -30.007 1.00 59.50 717 ASP A O 1
ATOM 5287 N N . ILE A 1 718 ? 2.392 -8.825 -28.551 1.00 67.94 718 ILE A N 1
ATOM 5288 C CA . ILE A 1 718 ? 1.309 -9.073 -27.583 1.00 67.94 718 ILE A CA 1
ATOM 5289 C C . ILE A 1 718 ? 1.449 -8.148 -26.358 1.00 67.94 718 ILE A C 1
ATOM 5291 O O . ILE A 1 718 ? 2.453 -8.265 -25.652 1.00 67.94 718 ILE A O 1
ATOM 5295 N N . PRO A 1 719 ? 0.432 -7.317 -26.020 1.00 78.62 719 PRO A N 1
ATOM 5296 C CA . PRO A 1 719 ? 0.432 -6.454 -24.835 1.00 78.62 719 PRO A CA 1
ATOM 5297 C C . PRO A 1 719 ? 0.876 -7.189 -23.560 1.00 78.62 719 PRO A C 1
ATOM 5299 O O . PRO A 1 719 ? 0.342 -8.265 -23.267 1.00 78.62 719 PRO A O 1
ATOM 5302 N N . PRO A 1 720 ? 1.780 -6.616 -22.736 1.00 81.50 720 PRO A N 1
ATOM 5303 C CA . PRO A 1 720 ? 2.463 -7.361 -21.676 1.00 81.50 720 PRO A CA 1
ATOM 5304 C C . PRO A 1 720 ? 1.498 -7.947 -20.642 1.00 81.50 720 PRO A C 1
ATOM 5306 O O . PRO A 1 720 ? 1.763 -9.008 -20.091 1.00 81.50 720 PRO A O 1
ATOM 5309 N N . LEU A 1 721 ? 0.362 -7.284 -20.398 1.00 88.19 721 LEU A N 1
ATOM 5310 C CA . LEU A 1 721 ? -0.663 -7.732 -19.451 1.00 88.19 721 LEU A CA 1
ATOM 5311 C C . LEU A 1 721 ? -1.919 -8.323 -20.110 1.00 88.19 721 LEU A C 1
ATOM 5313 O O . LEU A 1 721 ? -2.887 -8.592 -19.409 1.00 88.19 721 LEU A O 1
ATOM 5317 N N . ARG A 1 722 ? -1.933 -8.512 -21.435 1.00 87.56 722 ARG A N 1
ATOM 5318 C CA . ARG A 1 722 ? -3.035 -9.142 -22.190 1.00 87.56 722 ARG A CA 1
ATOM 5319 C C . ARG A 1 722 ? -4.447 -8.611 -21.864 1.00 87.56 722 ARG A C 1
ATOM 5321 O O . ARG A 1 722 ? -5.403 -9.374 -21.733 1.00 87.56 722 ARG A O 1
ATOM 5328 N N . GLY A 1 723 ? -4.566 -7.295 -21.665 1.00 81.50 723 GLY A N 1
ATOM 5329 C CA . GLY A 1 723 ? -5.813 -6.609 -21.285 1.00 81.50 723 GLY A CA 1
ATOM 5330 C C . GLY A 1 723 ? -6.146 -6.599 -19.787 1.00 81.50 723 GLY A C 1
ATOM 5331 O O . GLY A 1 723 ? -7.093 -5.928 -19.376 1.00 81.50 723 GLY A O 1
ATOM 5332 N N . ALA A 1 724 ? -5.381 -7.294 -18.941 1.00 87.81 724 ALA A N 1
ATOM 5333 C CA . ALA A 1 724 ? -5.596 -7.297 -17.499 1.00 87.81 724 ALA A CA 1
ATOM 5334 C C . ALA A 1 724 ? -5.233 -5.941 -16.854 1.00 87.81 724 ALA A C 1
ATOM 5336 O O . ALA A 1 724 ? -4.171 -5.383 -17.153 1.00 87.81 724 ALA A O 1
ATOM 5337 N N . PRO A 1 725 ? -6.056 -5.409 -15.924 1.00 87.31 725 PRO A N 1
ATOM 5338 C CA . PRO A 1 725 ? -5.731 -4.179 -15.205 1.00 87.31 725 PRO A CA 1
ATOM 5339 C C . PRO A 1 725 ? -4.430 -4.334 -14.394 1.00 87.31 725 PRO A C 1
ATOM 5341 O O . PRO A 1 725 ? -4.344 -5.251 -13.572 1.00 87.31 725 PRO A O 1
ATOM 5344 N N . PRO A 1 726 ? -3.428 -3.449 -14.549 1.00 86.88 726 PRO A N 1
ATOM 5345 C CA . PRO A 1 726 ? -2.138 -3.568 -13.857 1.00 86.88 726 PRO A CA 1
ATOM 5346 C C . PRO A 1 726 ? -2.246 -3.598 -12.331 1.00 86.88 726 PRO A C 1
ATOM 5348 O O . PRO A 1 726 ? -1.446 -4.238 -11.647 1.00 86.88 726 PRO A O 1
ATOM 5351 N N . GLU A 1 727 ? -3.239 -2.895 -11.793 1.00 86.31 727 GLU A N 1
ATOM 5352 C CA . GLU A 1 727 ? -3.594 -2.883 -10.383 1.00 86.31 727 GLU A CA 1
ATOM 5353 C C . GLU A 1 727 ? -4.113 -4.256 -9.921 1.00 86.31 727 GLU A C 1
ATOM 5355 O O . GLU A 1 727 ? -3.762 -4.696 -8.828 1.00 86.31 727 GLU A O 1
ATOM 5360 N N . GLU A 1 728 ? -4.886 -4.958 -10.758 1.00 90.44 728 GLU A N 1
ATOM 5361 C CA . GLU A 1 728 ? -5.436 -6.289 -10.469 1.00 90.44 728 GLU A CA 1
ATOM 5362 C C . GLU A 1 728 ? -4.329 -7.356 -10.498 1.00 90.44 728 GLU A C 1
ATOM 5364 O O . GLU A 1 728 ? -4.110 -8.037 -9.490 1.00 90.44 728 GLU A O 1
ATOM 5369 N N . VAL A 1 729 ? -3.534 -7.414 -11.580 1.00 91.81 729 VAL A N 1
ATOM 5370 C CA . VAL A 1 729 ? -2.363 -8.313 -11.666 1.00 91.81 729 VAL A CA 1
ATOM 5371 C C . VAL A 1 729 ? -1.371 -8.017 -10.528 1.00 91.81 729 VAL A C 1
ATOM 5373 O O . VAL A 1 729 ? -0.792 -8.928 -9.940 1.00 91.81 729 VAL A O 1
ATOM 5376 N N . GLY A 1 730 ? -1.200 -6.741 -10.156 1.00 89.81 730 GLY A N 1
ATOM 5377 C CA . GLY A 1 730 ? -0.318 -6.294 -9.072 1.00 89.81 730 GLY A CA 1
ATOM 5378 C C . GLY A 1 730 ? -0.817 -6.573 -7.647 1.00 89.81 730 GLY A C 1
ATOM 5379 O O . GLY A 1 730 ? -0.015 -6.552 -6.705 1.00 89.81 730 GLY A O 1
ATOM 5380 N N . VAL A 1 731 ? -2.112 -6.842 -7.459 1.00 89.56 731 VAL A N 1
ATOM 5381 C CA . VAL A 1 731 ? -2.661 -7.385 -6.205 1.00 89.56 731 VAL A CA 1
ATOM 5382 C C . VAL A 1 731 ? -2.479 -8.904 -6.174 1.00 89.56 731 VAL A C 1
ATOM 5384 O O . VAL A 1 731 ? -1.977 -9.426 -5.177 1.00 89.56 731 VAL A O 1
ATOM 5387 N N . ILE A 1 732 ? -2.767 -9.593 -7.283 1.00 92.94 732 ILE A N 1
ATOM 5388 C CA . ILE A 1 732 ? -2.547 -11.039 -7.445 1.00 92.94 732 ILE A CA 1
ATOM 5389 C C . ILE A 1 732 ? -1.075 -11.400 -7.188 1.00 92.94 732 ILE A C 1
ATOM 5391 O O . ILE A 1 732 ? -0.784 -12.174 -6.278 1.00 92.94 732 ILE A O 1
ATOM 5395 N N . ALA A 1 733 ? -0.127 -10.767 -7.886 1.00 91.50 733 ALA A N 1
ATOM 5396 C CA . ALA A 1 733 ? 1.312 -11.017 -7.742 1.00 91.50 733 ALA A CA 1
ATOM 5397 C C . ALA A 1 733 ? 1.837 -10.831 -6.305 1.00 91.50 733 ALA A C 1
ATOM 5399 O O . ALA A 1 733 ? 2.813 -11.472 -5.908 1.00 91.50 733 ALA A O 1
ATOM 5400 N N . ARG A 1 734 ? 1.186 -9.960 -5.521 1.00 89.62 734 ARG A N 1
ATOM 5401 C CA . ARG A 1 734 ? 1.518 -9.695 -4.116 1.00 89.62 734 ARG A CA 1
ATOM 5402 C C . ARG A 1 734 ? 0.941 -10.750 -3.178 1.00 89.62 734 ARG A C 1
ATOM 5404 O O . ARG A 1 734 ? 1.637 -11.165 -2.260 1.00 89.62 734 ARG A O 1
ATOM 5411 N N . TRP A 1 735 ? -0.292 -11.205 -3.412 1.00 89.62 735 TRP A N 1
ATOM 5412 C CA . TRP A 1 735 ? -0.883 -12.315 -2.654 1.00 89.62 735 TRP A CA 1
ATOM 5413 C C . TRP A 1 735 ? -0.123 -13.626 -2.919 1.00 89.62 735 TRP A C 1
ATOM 5415 O O . TRP A 1 735 ? 0.171 -14.350 -1.976 1.00 89.62 735 TRP A O 1
ATOM 5425 N N . LEU A 1 736 ? 0.335 -13.855 -4.157 1.00 90.25 736 LEU A N 1
ATOM 5426 C CA . LEU A 1 736 ? 1.229 -14.969 -4.522 1.00 90.25 736 LEU A CA 1
ATOM 5427 C C . LEU A 1 736 ? 2.618 -14.910 -3.865 1.00 90.25 736 LEU A C 1
ATOM 5429 O O . LEU A 1 736 ? 3.336 -15.903 -3.872 1.00 90.25 736 LEU A O 1
ATOM 5433 N N . SER A 1 737 ? 3.018 -13.759 -3.317 1.00 89.50 737 SER A N 1
ATOM 5434 C CA . SER A 1 737 ? 4.255 -13.602 -2.540 1.00 89.50 737 SER A CA 1
ATOM 5435 C C . SER A 1 737 ? 4.039 -13.712 -1.024 1.00 89.50 737 SER A C 1
ATOM 5437 O O . SER A 1 737 ? 4.975 -13.453 -0.269 1.00 89.50 737 SER A O 1
ATOM 5439 N N . LYS A 1 738 ? 2.840 -14.085 -0.552 1.00 89.56 738 LYS A N 1
ATOM 5440 C CA . LYS A 1 738 ? 2.623 -14.420 0.863 1.00 89.56 738 LYS A CA 1
ATOM 5441 C C . LYS A 1 738 ? 3.330 -15.739 1.228 1.00 89.56 738 LYS A C 1
ATOM 5443 O O . LYS A 1 738 ? 3.263 -16.689 0.445 1.00 89.56 738 LYS A O 1
ATOM 5448 N N . PRO A 1 739 ? 3.912 -15.858 2.436 1.00 89.31 739 PRO A N 1
ATOM 5449 C CA . PRO A 1 739 ? 4.291 -17.152 2.998 1.00 89.31 739 PRO A CA 1
ATOM 5450 C C . PRO A 1 739 ? 3.111 -18.134 2.986 1.00 89.31 739 PRO A C 1
ATOM 5452 O O . PRO A 1 739 ? 1.968 -17.746 3.223 1.00 89.31 739 PRO A O 1
ATOM 5455 N N . GLY A 1 740 ? 3.383 -19.405 2.690 1.00 89.94 740 GLY A N 1
ATOM 5456 C CA . GLY A 1 740 ? 2.363 -20.457 2.631 1.00 89.94 740 GLY A CA 1
ATOM 5457 C C . GLY A 1 740 ? 1.502 -20.486 1.361 1.00 89.94 740 GLY A C 1
ATOM 5458 O O . GLY A 1 740 ? 0.744 -21.442 1.202 1.00 89.94 740 GLY A O 1
ATOM 5459 N N . ALA A 1 741 ? 1.623 -19.513 0.448 1.00 93.00 741 ALA A N 1
ATOM 5460 C CA . ALA A 1 741 ? 0.937 -19.552 -0.844 1.00 93.00 741 ALA A CA 1
ATOM 5461 C C . ALA A 1 741 ? 1.440 -20.726 -1.710 1.00 93.00 741 ALA A C 1
ATOM 5463 O O . ALA A 1 741 ? 2.635 -21.026 -1.742 1.00 93.00 741 ALA A O 1
ATOM 5464 N N . ARG A 1 742 ? 0.528 -21.399 -2.419 1.00 93.75 742 ARG A N 1
ATOM 5465 C CA . ARG A 1 742 ? 0.798 -22.585 -3.249 1.00 93.75 742 ARG A CA 1
ATOM 5466 C C . ARG A 1 742 ? 0.153 -22.452 -4.623 1.00 93.75 742 ARG A C 1
ATOM 5468 O O . ARG A 1 742 ? -0.960 -21.945 -4.738 1.00 93.75 742 ARG A O 1
ATOM 5475 N N . ILE A 1 743 ? 0.817 -22.976 -5.651 1.00 94.31 743 ILE A N 1
ATOM 5476 C CA . ILE A 1 743 ? 0.185 -23.265 -6.944 1.00 94.31 743 ILE A CA 1
ATOM 5477 C C . ILE A 1 743 ? -0.474 -24.644 -6.834 1.00 94.31 743 ILE A C 1
ATOM 5479 O O . ILE A 1 743 ? 0.164 -25.598 -6.396 1.00 94.31 743 ILE A O 1
ATOM 5483 N N . VAL A 1 744 ? -1.751 -24.729 -7.202 1.00 95.00 744 VAL A N 1
ATOM 5484 C CA . VAL A 1 744 ? -2.564 -25.958 -7.189 1.00 95.00 744 VAL A CA 1
ATOM 5485 C C . VAL A 1 744 ? -2.621 -26.565 -8.587 1.00 95.00 744 VAL A C 1
ATOM 5487 O O . VAL A 1 744 ? -2.427 -27.764 -8.758 1.00 95.00 744 VAL A O 1
ATOM 5490 N N . ARG A 1 745 ? -2.881 -25.723 -9.593 1.00 94.25 745 ARG A N 1
ATOM 5491 C CA . ARG A 1 745 ? -2.960 -26.093 -11.011 1.00 94.25 745 ARG A CA 1
ATOM 5492 C C . ARG A 1 745 ? -2.550 -24.895 -11.864 1.00 94.25 745 ARG A C 1
ATOM 5494 O O . ARG A 1 745 ? -2.724 -23.750 -11.457 1.00 94.25 745 ARG A O 1
ATOM 5501 N N . THR A 1 746 ? -1.999 -25.146 -13.040 1.00 94.44 746 THR A N 1
ATOM 5502 C CA . THR A 1 746 ? -1.641 -24.125 -14.033 1.00 94.44 746 THR A CA 1
ATOM 5503 C C . THR A 1 746 ? -1.736 -24.757 -15.418 1.00 94.44 746 THR A C 1
ATOM 5505 O O . THR A 1 746 ? -1.517 -25.963 -15.531 1.00 94.44 746 THR A O 1
ATOM 5508 N N . SER A 1 747 ? -2.100 -23.984 -16.442 1.00 89.50 747 SER A N 1
ATOM 5509 C CA . SER A 1 747 ? -2.242 -24.486 -17.814 1.00 89.50 747 SER A CA 1
ATOM 5510 C C . SER A 1 747 ? -0.906 -24.932 -18.419 1.00 89.50 747 SER A C 1
ATOM 5512 O O . SER A 1 747 ? -0.816 -26.031 -18.954 1.00 89.50 747 SER A O 1
ATOM 5514 N N . ASP A 1 748 ? 0.135 -24.106 -18.281 1.00 83.19 748 ASP A N 1
ATOM 5515 C CA . ASP A 1 748 ? 1.395 -24.235 -19.039 1.00 83.19 748 ASP A CA 1
ATOM 5516 C C . ASP A 1 748 ? 2.650 -24.251 -18.140 1.00 83.19 748 ASP A C 1
ATOM 5518 O O . ASP A 1 748 ? 3.780 -24.177 -18.624 1.00 83.19 748 ASP A O 1
ATOM 5522 N N . GLY A 1 749 ? 2.463 -24.297 -16.816 1.00 86.88 749 GLY A N 1
ATOM 5523 C CA . GLY A 1 749 ? 3.528 -24.063 -15.837 1.00 86.88 749 GLY A CA 1
ATOM 5524 C C . GLY A 1 749 ? 3.792 -22.570 -15.599 1.00 86.88 749 GLY A C 1
ATOM 5525 O O . GLY A 1 749 ? 3.708 -21.746 -16.507 1.00 86.88 749 GLY A O 1
ATOM 5526 N N . TYR A 1 750 ? 4.121 -22.185 -14.361 1.00 89.50 750 TYR A N 1
ATOM 5527 C CA . TYR A 1 750 ? 4.581 -20.818 -14.085 1.00 89.50 750 TYR A CA 1
ATOM 5528 C C . TYR A 1 750 ? 6.075 -20.694 -14.399 1.00 89.50 750 TYR A C 1
ATOM 5530 O O . TYR A 1 750 ? 6.894 -21.352 -13.759 1.00 89.50 750 TYR A O 1
ATOM 5538 N N . CYS A 1 751 ? 6.435 -19.822 -15.341 1.00 89.56 751 CYS A N 1
ATOM 5539 C CA . CYS A 1 751 ? 7.828 -19.486 -15.628 1.00 89.56 751 CYS A CA 1
ATOM 5540 C C . CYS A 1 751 ? 8.008 -18.001 -15.989 1.00 89.56 751 CYS A C 1
ATOM 5542 O O . CYS A 1 751 ? 7.233 -17.422 -16.760 1.00 89.56 751 CYS A O 1
ATOM 5544 N N . GLU A 1 752 ? 9.054 -17.401 -15.415 1.00 89.81 752 GLU A N 1
ATOM 5545 C CA . GLU A 1 752 ? 9.567 -16.064 -15.741 1.00 89.81 752 GLU A CA 1
ATOM 5546 C C . GLU A 1 752 ? 10.703 -16.178 -16.787 1.00 89.81 752 GLU A C 1
ATOM 5548 O O . GLU A 1 752 ? 11.295 -17.254 -16.919 1.00 89.81 752 GLU A O 1
ATOM 5553 N N . PRO A 1 753 ? 11.018 -15.116 -17.557 1.00 89.69 753 PRO A N 1
ATOM 5554 C CA . PRO A 1 753 ? 12.021 -15.186 -18.624 1.00 89.69 753 PRO A CA 1
ATOM 5555 C C . PRO A 1 753 ? 13.422 -15.533 -18.103 1.00 89.69 753 PRO A C 1
ATOM 5557 O O . PRO A 1 753 ? 13.856 -14.993 -17.085 1.00 89.69 753 PRO A O 1
ATOM 5560 N N . LEU A 1 754 ? 14.167 -16.377 -18.831 1.00 87.88 754 LEU A N 1
ATOM 5561 C CA . LEU A 1 754 ? 15.494 -16.851 -18.408 1.00 87.88 754 LEU A CA 1
ATOM 5562 C C . LEU A 1 754 ? 16.476 -15.697 -18.152 1.00 87.88 754 LEU A C 1
ATOM 5564 O O . LEU A 1 754 ? 17.169 -15.703 -17.134 1.00 87.88 754 LEU A O 1
ATOM 5568 N N . TYR A 1 755 ? 16.508 -14.705 -19.046 1.00 92.88 755 TYR A N 1
ATOM 5569 C CA . TYR A 1 755 ? 17.314 -13.483 -18.926 1.00 92.88 755 TYR A CA 1
ATOM 5570 C C . TYR A 1 755 ? 16.509 -12.314 -18.326 1.00 92.88 755 TYR A C 1
ATOM 5572 O O . TYR A 1 755 ? 16.919 -11.158 -18.397 1.00 92.88 755 TYR A O 1
ATOM 5580 N N . GLY A 1 756 ? 15.362 -12.603 -17.707 1.00 91.81 756 GLY A N 1
ATOM 5581 C CA . GLY A 1 756 ? 14.547 -11.621 -17.005 1.00 91.81 756 GLY A CA 1
ATOM 5582 C C . GLY A 1 756 ? 15.237 -11.080 -15.751 1.00 91.81 756 GLY A C 1
ATOM 5583 O O . GLY A 1 756 ? 16.050 -11.745 -15.107 1.00 91.81 756 GLY A O 1
ATOM 5584 N N . ALA A 1 757 ? 14.862 -9.869 -15.351 1.00 94.56 757 ALA A N 1
ATOM 5585 C CA . ALA A 1 757 ? 15.477 -9.121 -14.260 1.00 94.56 757 ALA A CA 1
ATOM 5586 C C . ALA A 1 757 ? 15.301 -9.747 -12.860 1.00 94.56 757 ALA A C 1
ATOM 5588 O O . ALA A 1 757 ? 15.919 -9.282 -11.903 1.00 94.56 757 ALA A O 1
ATOM 5589 N N . ALA A 1 758 ? 14.537 -10.839 -12.736 1.00 92.19 758 ALA A N 1
ATOM 5590 C CA . ALA A 1 758 ? 14.437 -11.639 -11.516 1.00 92.19 758 ALA A CA 1
ATOM 5591 C C . ALA A 1 758 ? 15.811 -12.115 -10.999 1.00 92.19 758 ALA A C 1
ATOM 5593 O O . ALA A 1 758 ? 16.059 -12.043 -9.796 1.00 92.19 758 ALA A O 1
ATOM 5594 N N . ARG A 1 759 ? 16.744 -12.506 -11.887 1.00 93.25 759 ARG A N 1
ATOM 5595 C CA . ARG A 1 759 ? 18.118 -12.900 -11.492 1.00 93.25 759 ARG A CA 1
ATOM 5596 C C . ARG A 1 759 ? 18.911 -11.756 -10.845 1.00 93.25 759 ARG A C 1
ATOM 5598 O O . ARG A 1 759 ? 19.744 -11.992 -9.979 1.00 93.25 759 ARG A O 1
ATOM 5605 N N . TRP A 1 760 ? 18.618 -10.514 -11.233 1.00 94.12 760 TRP A N 1
ATOM 5606 C CA . TRP A 1 760 ? 19.284 -9.302 -10.747 1.00 94.12 760 TRP A CA 1
ATOM 5607 C C . TRP A 1 760 ? 18.580 -8.691 -9.523 1.00 94.12 760 TRP A C 1
ATOM 5609 O O . TRP A 1 760 ? 19.059 -7.704 -8.965 1.00 94.12 760 TRP A O 1
ATOM 5619 N N . LYS A 1 761 ? 17.463 -9.280 -9.067 1.00 90.38 761 LYS A N 1
ATOM 5620 C CA . LYS A 1 761 ? 16.661 -8.783 -7.939 1.00 90.38 761 LYS A CA 1
ATOM 5621 C C . LYS A 1 761 ? 17.498 -8.605 -6.666 1.00 90.38 761 LYS A C 1
ATOM 5623 O O . LYS A 1 761 ? 17.457 -7.530 -6.077 1.00 90.38 761 LYS A O 1
ATOM 5628 N N . GLY A 1 762 ? 18.279 -9.620 -6.281 1.00 93.19 762 GLY A N 1
ATOM 5629 C CA . GLY A 1 762 ? 19.116 -9.572 -5.075 1.00 93.19 762 GLY A CA 1
ATOM 5630 C C . GLY A 1 762 ? 20.199 -8.491 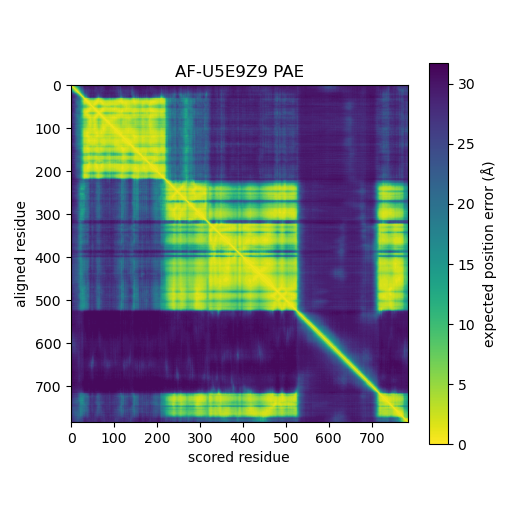-5.144 1.00 93.19 762 GLY A C 1
ATOM 5631 O O . GLY A 1 762 ? 20.409 -7.769 -4.174 1.00 93.19 762 GLY A O 1
ATOM 5632 N N . TRP A 1 763 ? 20.812 -8.299 -6.319 1.00 95.25 763 TRP A N 1
ATOM 5633 C CA . TRP A 1 763 ? 21.743 -7.192 -6.560 1.00 95.25 763 TRP A CA 1
ATOM 5634 C C . TRP A 1 763 ? 21.051 -5.829 -6.403 1.00 95.25 763 TRP A C 1
ATOM 5636 O O . TRP A 1 763 ? 21.570 -4.958 -5.712 1.00 95.25 763 TRP A O 1
ATOM 5646 N N . ALA A 1 764 ? 19.849 -5.654 -6.962 1.00 93.88 764 ALA A N 1
ATOM 5647 C CA . ALA A 1 764 ? 19.098 -4.402 -6.840 1.00 93.88 764 ALA A CA 1
ATOM 5648 C C . ALA A 1 764 ? 18.571 -4.144 -5.412 1.00 93.88 764 ALA A C 1
ATOM 5650 O O . ALA A 1 764 ? 18.412 -2.989 -5.016 1.00 93.88 764 ALA A O 1
ATOM 5651 N N . GLU A 1 765 ? 18.301 -5.195 -4.632 1.00 91.75 765 GLU A N 1
ATOM 5652 C CA . GLU A 1 765 ? 17.973 -5.100 -3.204 1.00 91.75 765 GLU A CA 1
ATOM 5653 C C . GLU A 1 765 ? 19.193 -4.647 -2.387 1.00 91.75 765 GLU A C 1
ATOM 5655 O O . GLU A 1 765 ? 19.092 -3.644 -1.683 1.00 91.75 765 GLU A O 1
ATOM 5660 N N . LEU A 1 766 ? 20.360 -5.278 -2.569 1.00 92.62 766 LEU A N 1
ATOM 5661 C CA . LEU A 1 766 ? 21.625 -4.850 -1.951 1.00 92.62 766 LEU A CA 1
ATOM 5662 C C . LEU A 1 766 ? 22.008 -3.413 -2.340 1.00 92.62 766 LEU A C 1
ATOM 5664 O O . LEU A 1 766 ? 22.385 -2.620 -1.477 1.00 92.62 766 LEU A O 1
ATOM 5668 N N . ALA A 1 767 ? 21.863 -3.058 -3.620 1.00 91.06 767 ALA A N 1
ATOM 5669 C CA . ALA A 1 767 ? 22.133 -1.721 -4.139 1.00 91.06 767 ALA A CA 1
ATOM 5670 C C . ALA A 1 767 ? 21.268 -0.645 -3.465 1.00 91.06 767 ALA A C 1
ATOM 5672 O O . ALA A 1 767 ? 21.798 0.390 -3.069 1.00 91.06 767 ALA A O 1
ATOM 5673 N N . ARG A 1 768 ? 19.963 -0.904 -3.276 1.00 87.31 768 ARG A N 1
ATOM 5674 C CA . ARG A 1 768 ? 19.069 0.005 -2.540 1.00 87.31 768 ARG A CA 1
ATOM 5675 C C . ARG A 1 768 ? 19.440 0.119 -1.071 1.00 87.31 768 ARG A C 1
ATOM 5677 O O . ARG A 1 768 ? 19.495 1.236 -0.573 1.00 87.31 768 ARG A O 1
ATOM 5684 N N . THR A 1 769 ? 19.721 -0.995 -0.393 1.00 87.00 769 THR A N 1
ATOM 5685 C CA . THR A 1 769 ? 20.164 -0.959 1.009 1.00 87.00 769 THR A CA 1
ATOM 5686 C C . THR A 1 769 ? 21.402 -0.071 1.140 1.00 87.00 769 THR A C 1
ATOM 5688 O O . THR A 1 769 ? 21.385 0.874 1.921 1.00 87.00 769 THR A O 1
ATOM 5691 N N . ALA A 1 770 ? 22.403 -0.262 0.275 1.00 82.88 770 ALA A N 1
ATOM 5692 C CA . ALA A 1 770 ? 23.619 0.552 0.208 1.00 82.88 770 ALA A CA 1
ATOM 5693 C C . ALA A 1 770 ? 23.421 1.996 -0.318 1.00 82.88 770 ALA A C 1
ATOM 5695 O O . ALA A 1 770 ? 24.393 2.751 -0.394 1.00 82.88 770 ALA A O 1
ATOM 5696 N N . ALA A 1 771 ? 22.203 2.387 -0.705 1.00 80.06 771 ALA A N 1
ATOM 5697 C CA . ALA A 1 771 ? 21.808 3.773 -0.971 1.00 80.06 771 ALA A CA 1
ATOM 5698 C C . ALA A 1 771 ? 21.084 4.418 0.228 1.00 80.06 771 ALA A C 1
ATOM 5700 O O . ALA A 1 771 ? 21.038 5.638 0.330 1.00 80.06 771 ALA A O 1
ATOM 5701 N N . THR A 1 772 ? 20.521 3.604 1.128 1.00 76.38 772 THR A N 1
ATOM 5702 C CA . THR A 1 772 ? 19.799 4.046 2.336 1.00 76.38 772 THR A CA 1
ATOM 5703 C C . THR A 1 772 ? 20.596 3.905 3.634 1.00 76.38 772 THR A C 1
ATOM 5705 O O . THR A 1 772 ? 20.228 4.512 4.635 1.00 76.38 772 THR A O 1
ATOM 5708 N N . THR A 1 773 ? 21.665 3.104 3.654 1.00 72.50 773 THR A N 1
ATOM 5709 C CA . THR A 1 773 ? 22.591 3.028 4.790 1.00 72.50 773 THR A CA 1
ATOM 5710 C C . THR A 1 773 ? 23.334 4.364 4.913 1.00 72.50 773 THR A C 1
ATOM 5712 O O . THR A 1 773 ? 24.027 4.725 3.960 1.00 72.50 773 THR A O 1
ATOM 5715 N N . PRO A 1 774 ? 23.243 5.087 6.049 1.00 60.09 774 PRO A N 1
ATOM 5716 C CA . PRO A 1 774 ? 24.018 6.310 6.251 1.00 60.09 774 PRO A CA 1
ATOM 5717 C C . PRO A 1 774 ? 25.513 5.991 6.174 1.00 60.09 774 PRO A C 1
ATOM 5719 O O . PRO A 1 774 ? 25.953 4.937 6.642 1.00 60.09 774 PRO A O 1
ATOM 5722 N N . SER A 1 775 ? 26.300 6.882 5.580 1.00 64.38 775 SER A N 1
ATOM 5723 C CA . SER A 1 775 ? 27.742 6.692 5.417 1.00 64.38 775 SER A CA 1
ATOM 5724 C C . SER A 1 775 ? 28.454 6.559 6.765 1.00 64.38 775 SER A C 1
ATOM 5726 O O . SER A 1 775 ? 27.975 7.035 7.793 1.00 64.38 775 SER A O 1
ATOM 5728 N N . ALA A 1 776 ? 29.652 5.967 6.776 1.00 58.47 776 ALA A N 1
ATOM 5729 C CA . ALA A 1 776 ? 30.468 5.901 7.992 1.00 58.47 776 ALA A CA 1
ATOM 5730 C C . ALA A 1 776 ? 30.785 7.299 8.575 1.00 58.47 776 ALA A C 1
ATOM 5732 O O . ALA A 1 776 ? 30.971 7.425 9.781 1.00 58.47 776 ALA A O 1
ATOM 5733 N N . GLY A 1 777 ? 30.796 8.348 7.740 1.00 55.03 777 GLY A N 1
ATOM 5734 C CA . GLY A 1 777 ? 30.922 9.739 8.183 1.00 55.03 777 GLY A CA 1
ATOM 5735 C C . GLY A 1 777 ? 29.665 10.255 8.887 1.00 55.03 777 GLY A C 1
ATOM 5736 O O . GLY A 1 777 ? 29.772 10.829 9.964 1.00 55.03 777 GLY A O 1
ATOM 5737 N N . GLU A 1 778 ? 28.476 9.999 8.338 1.00 57.03 778 GLU A N 1
ATOM 5738 C CA . GLU A 1 778 ? 27.200 10.352 8.982 1.00 57.03 778 GLU A CA 1
ATOM 5739 C C . GLU A 1 778 ? 26.972 9.550 10.269 1.00 57.03 778 GLU A C 1
ATOM 5741 O O . GLU A 1 778 ? 26.534 10.112 11.266 1.00 57.03 778 GLU A O 1
ATOM 5746 N N . GLN A 1 779 ? 27.345 8.266 10.295 1.00 55.25 779 GLN A N 1
ATOM 5747 C CA . GLN A 1 779 ? 27.315 7.448 11.513 1.00 55.25 779 GLN A CA 1
ATOM 5748 C C . GLN A 1 779 ? 28.284 7.980 12.580 1.00 55.25 779 GLN A C 1
ATOM 5750 O O . GLN A 1 779 ? 27.917 8.044 13.747 1.00 55.25 779 GLN A O 1
ATOM 5755 N N . TYR A 1 780 ? 29.490 8.410 12.195 1.00 53.03 780 TYR A N 1
ATOM 5756 C CA . TYR A 1 780 ? 30.460 9.025 13.110 1.00 53.03 780 TYR A CA 1
ATOM 5757 C C . TYR A 1 780 ? 30.006 10.399 13.629 1.00 53.03 780 TYR A C 1
ATOM 5759 O O . TYR A 1 780 ? 30.269 10.740 14.781 1.00 53.03 780 TYR A O 1
ATOM 5767 N N . LEU A 1 781 ? 29.309 11.182 12.799 1.00 54.91 781 LEU A N 1
ATOM 5768 C CA . LEU A 1 781 ? 28.718 12.467 13.184 1.00 54.91 781 LEU A CA 1
ATOM 5769 C C . LEU A 1 781 ? 27.461 12.307 14.052 1.00 54.91 781 LEU A C 1
ATOM 5771 O O . LEU A 1 781 ? 27.214 13.162 14.886 1.00 54.91 781 LEU A O 1
ATOM 5775 N N . ALA A 1 782 ? 26.707 11.215 13.902 1.00 53.59 782 ALA A N 1
ATOM 5776 C CA . ALA A 1 782 ? 25.575 10.862 14.767 1.00 53.59 782 ALA A CA 1
ATOM 5777 C C . ALA A 1 782 ? 25.991 10.133 16.067 1.00 53.59 782 ALA A C 1
ATOM 5779 O O . ALA A 1 782 ? 25.143 9.820 16.900 1.00 53.59 782 ALA A O 1
ATOM 5780 N N . GLN A 1 783 ? 27.285 9.840 16.235 1.00 54.56 783 GLN A N 1
ATOM 5781 C CA . GLN A 1 783 ? 27.901 9.276 17.446 1.00 54.56 783 GLN A CA 1
ATOM 5782 C C . GLN A 1 783 ? 28.700 10.335 18.237 1.00 54.56 783 GLN A C 1
ATOM 5784 O O . GLN A 1 783 ? 29.540 9.982 19.070 1.00 54.56 783 GLN A O 1
ATOM 5789 N N . ARG A 1 784 ? 28.479 11.625 17.953 1.00 41.94 784 ARG A N 1
ATOM 5790 C CA . ARG A 1 784 ? 29.170 12.783 18.534 1.00 41.94 784 ARG A CA 1
ATOM 5791 C C . ARG A 1 784 ? 28.197 13.892 18.916 1.00 41.94 784 ARG A C 1
ATOM 5793 O O . ARG A 1 784 ? 28.607 14.677 19.796 1.00 41.94 784 ARG A O 1
#

Organism: NCBI:txid1110697

Mean predicted aligned error: 20.89 Å

Radius of gyration: 39.94 Å; Cα contacts (8 Å, |Δi|>4): 1059; chains: 1; bounding box: 121×116×110 Å

Foldseek 3Di:
DDDDDDDDDDDPDDDDDDDDDDPDDDPLFFQWQQAAKEKQKDWQWLDQDLQPIATQKIWIFIDHNLDTPDIDIFGAQRVDFRDVVSCVQQVRGNVNHVPTHHLLVRLVVVCVVCPPHEYEYAQQVRVVSNSVSSCVVVVHDDPPHHYYHLLQLCPLLDDCVLQVDSDLQSLLVSQVQPAHDDSGTNSSSSSRSSSVVSSVVSCVVVVQTGPQSSQQSGPQADPLLLVCLVLLPPFFQAWAKKFFAFPVRAGQDIDTDRGSSVVVSVLSGSPPPDPLSVVSSSGGPHMDIDGAQDDLVRLQVRLVVLCVRLHPSPPPRNCLQAFWKWDWDPALQTATDTDSDYFLQIFDRHPDRVLSVLLRVLLCLLLLGFPDPDHDHQPDQQAWDDDPPPGTSVHDPVSGHHSVNNVSSVVVVSCQLQLVAQVSLVSLVVVLVVCVVVVVPVVSLVSLQSSLSNLVRLQLLLQLLLLLPFQWFWKWFDPVQQKIKIFIAGSLFTFFTHIAHHPRPVVVVVVVRVVRTHNDDFQQDDPPPPPPDPDPDDDPDDDDDDDDDDDDDDDDDDDDDDDDDDDDDDDDDDDDDDDDDDDDDDDDDDDDDDDDDDDDDDDDDDDDDDDDDDDDDDDDDDDDDDDDDDDDDDDDDDDDDDDDDDDDDDDDDDDDDDDDDDDDDDDDDDDDDDDDDDDDDDDDDDDDDDDDDDDDDDDDDDDPDDPPPPDPDDSSRGRSSRPDSSSSSVSVSVVCPDPRMDTPDTDPDRDGRPSGSPVCNVVSVVSVVVVVPDDPVVVVVVVD